Protein AF-A0A814J7E7-F1 (afdb_monomer_lite)

Foldseek 3Di:
DPPVVLLVVQLCVQPPDLELVVQQVLQVVLVCLLCVVPVDPCQLVVLVVLVLVVLVFPDWDWDQDPVQDIDIDTPRPDFDDSQNLCLQLDFQSHPCCPPPPRPDNRSCSNSNCVVPDQKDWDDTDQWIKIQHQPDDDDDDPSYPDNDQVRVCVVPVHHRGGNSSNRIGGDHPQNDQDQLQQAAEACVLVFPQHDCVQLVDPRSRYDDCCVLVVDPPVVDDSVVVVVVSVLSNHDRDKDKDWAQDKDFLVRCVVVPQDNVLQQPPDPVVPWHFGIKHRAIDIPPLVVLFWRQVNLLSVVQRCLPPPDLCSQQPFMWTATDDCVDCSHVVTDTDHLSGSLLVCLQPGQRFHFPVSTGGRLAQEAEPDPVVCLQQVVPGTYGPHHHPPPDVSVCVSSVHDDDQALVNLQSRQVSLLVPPVCLVVCPVSLQVSLVVCLVCVVVDDPVSLVVLLVSLQAGWAAFPVGDTDRLLQEAEELDDDPPLVLCRVVGRHGDYDPVSSPRPSNVVVNVSNNHHYDYQLLWDKDADFKDQLVVLLLLCLVCLLVVLLVCVVVPHDPVLNVCSCVLSVDRQQEIEDQWTFIDHVNRTRDTAQWDQNPVSLHIYGYPPCPPPRNLVCVLVSVCVSSVHPPCSVVSSCSSPDDPVVSVVVCVVVVGDDDDPVSSVVSVVVPPPDDDDDDDDYDDDDDDDDDDDDDDDDDDDDDDDDDDDDDDDDDDDDDDDDDDDDDDDDDDDDDDDDDDDDDDDDDDDDDDDDDDDDDDDDDDDDQDKDKDFCVLLDPPVPFDKDALPVQDDDDPPPDDDQQQLQLVSVQSVVCVVCVVVVVFKDKDQPCNPHDPPQLAGIWIGGPNDIAGEHEAGDQDPPCSMGIHGPNNVVCCVVCAQRYWYWYYHNNRRIITIDGRSVVSCVVSVNVVVVVVVVPDDDD

Radius of gyration: 50.09 Å; chains: 1; bounding box: 136×104×145 Å

Structure (mmCIF, N/CA/C/O backbone):
data_AF-A0A814J7E7-F1
#
_entry.id   AF-A0A814J7E7-F1
#
loop_
_atom_site.group_PDB
_atom_site.id
_atom_site.type_symbol
_atom_site.label_atom_id
_atom_site.label_alt_id
_atom_site.label_comp_id
_atom_site.label_asym_id
_atom_site.label_entity_id
_atom_site.label_seq_id
_atom_site.pdbx_PDB_ins_code
_atom_site.Cartn_x
_atom_site.Cartn_y
_atom_site.Cartn_z
_atom_site.occupancy
_atom_site.B_iso_or_equiv
_atom_site.auth_seq_id
_atom_site.auth_comp_id
_atom_site.auth_asym_id
_atom_site.auth_atom_id
_atom_site.pdbx_PDB_model_num
ATOM 1 N N . MET A 1 1 ? 26.555 27.287 -28.488 1.00 59.34 1 MET A N 1
ATOM 2 C CA . MET A 1 1 ? 25.086 27.144 -28.365 1.00 59.34 1 MET A CA 1
ATOM 3 C C . MET A 1 1 ? 24.804 25.763 -27.747 1.00 59.34 1 MET A C 1
ATOM 5 O O . MET A 1 1 ? 25.784 25.072 -27.482 1.00 59.34 1 MET A O 1
ATOM 9 N N . SER A 1 2 ? 23.570 25.335 -27.430 1.00 79.25 2 SER A N 1
ATOM 10 C CA . SER A 1 2 ? 23.348 23.881 -27.238 1.00 79.25 2 SER A CA 1
ATOM 11 C C . SER A 1 2 ? 23.313 23.183 -28.603 1.00 79.25 2 SER A C 1
ATOM 13 O O . SER A 1 2 ? 22.990 23.833 -29.600 1.00 79.25 2 SER A O 1
ATOM 15 N N . LEU A 1 3 ? 23.638 21.885 -28.679 1.00 80.38 3 LEU A N 1
ATOM 16 C CA . LEU A 1 3 ? 23.632 21.175 -29.965 1.00 80.38 3 LEU A CA 1
ATOM 17 C C . LEU A 1 3 ? 22.221 21.151 -30.574 1.00 80.38 3 LEU A C 1
ATOM 19 O O . LEU A 1 3 ? 22.072 21.402 -31.765 1.00 80.38 3 LEU A O 1
ATOM 23 N N . GLN A 1 4 ? 21.187 20.969 -29.743 1.00 84.50 4 GLN A N 1
ATOM 24 C CA . GLN A 1 4 ? 19.780 21.112 -30.135 1.00 84.50 4 GLN A CA 1
ATOM 25 C C . GLN A 1 4 ? 19.482 22.475 -30.774 1.00 84.50 4 GLN A C 1
ATOM 27 O O . GLN A 1 4 ? 19.013 22.527 -31.907 1.00 84.50 4 GLN A O 1
ATOM 32 N N . GLN A 1 5 ? 19.750 23.573 -30.058 1.00 84.75 5 GLN A N 1
ATOM 33 C CA . GLN A 1 5 ? 19.495 24.933 -30.550 1.00 84.75 5 GLN A CA 1
ATOM 34 C C . GLN A 1 5 ? 20.226 25.183 -31.875 1.00 84.75 5 GLN A C 1
ATOM 36 O O . GLN A 1 5 ? 19.686 25.821 -32.772 1.00 84.75 5 GLN A O 1
ATOM 41 N N . TYR A 1 6 ? 21.436 24.634 -32.008 1.00 88.00 6 TYR A N 1
ATOM 42 C CA . TYR A 1 6 ? 22.234 24.752 -33.217 1.00 88.00 6 TYR A CA 1
ATOM 43 C C . TYR A 1 6 ? 21.682 23.924 -34.390 1.00 88.00 6 TYR A C 1
ATOM 45 O O . TYR A 1 6 ? 21.715 24.373 -35.531 1.00 88.00 6 TYR A O 1
ATOM 53 N N . ILE A 1 7 ? 21.124 22.739 -34.124 1.00 89.50 7 ILE A N 1
ATOM 54 C CA . ILE A 1 7 ? 20.407 21.926 -35.119 1.00 89.50 7 ILE A CA 1
ATOM 55 C C . ILE A 1 7 ? 19.126 22.634 -35.574 1.00 89.50 7 ILE A C 1
ATOM 57 O O . ILE A 1 7 ? 18.846 22.668 -36.768 1.00 89.50 7 ILE A O 1
ATOM 61 N N . GLU A 1 8 ? 18.377 23.238 -34.650 1.00 89.12 8 GLU A N 1
ATOM 62 C CA . GLU A 1 8 ? 17.177 24.026 -34.957 1.00 89.12 8 GLU A CA 1
ATOM 63 C C . GLU A 1 8 ? 17.516 25.276 -35.793 1.00 89.12 8 GLU A C 1
ATOM 65 O O . GLU A 1 8 ? 16.845 25.548 -36.791 1.00 89.12 8 GLU A O 1
ATOM 70 N N . GLU A 1 9 ? 18.594 25.996 -35.454 1.00 88.88 9 GLU A N 1
ATOM 71 C CA . GLU A 1 9 ? 19.100 27.125 -36.245 1.00 88.88 9 GLU A CA 1
ATOM 72 C C . GLU A 1 9 ? 19.554 26.678 -37.643 1.00 88.88 9 GLU A C 1
ATOM 74 O O . GLU A 1 9 ? 19.137 27.262 -38.643 1.00 88.88 9 GLU A O 1
ATOM 79 N N . LEU A 1 10 ? 20.367 25.621 -37.734 1.00 89.00 10 LEU A N 1
ATOM 80 C CA . LEU A 1 10 ? 20.888 25.104 -39.001 1.00 89.00 10 LEU A CA 1
ATOM 81 C C . LEU A 1 10 ? 19.769 24.550 -39.894 1.00 89.00 10 LEU A C 1
ATOM 83 O O . LEU A 1 10 ? 19.808 24.742 -41.107 1.00 89.00 10 LEU A O 1
ATOM 87 N N . SER A 1 11 ? 18.748 23.923 -39.305 1.00 88.75 11 SER A N 1
ATOM 88 C CA . SER A 1 11 ? 17.531 23.518 -40.011 1.00 88.75 11 SER A CA 1
ATOM 89 C C . SER A 1 11 ? 16.783 24.736 -40.550 1.00 88.75 11 SER A C 1
ATOM 91 O O . SER A 1 11 ? 16.445 24.764 -41.731 1.00 88.75 11 SER A O 1
ATOM 93 N N . SER A 1 12 ? 16.600 25.791 -39.747 1.00 86.75 12 SER A N 1
ATOM 94 C CA . SER A 1 12 ? 15.974 27.035 -40.214 1.00 86.75 12 SER A CA 1
ATOM 95 C C . SER A 1 12 ? 16.770 27.703 -41.342 1.00 86.75 12 SER A C 1
ATOM 97 O O . SER A 1 12 ? 16.171 28.179 -42.300 1.00 86.75 12 SER A O 1
ATOM 99 N N . GLN A 1 13 ? 18.105 27.718 -41.269 1.00 85.88 13 GLN A N 1
ATOM 100 C CA . GLN A 1 13 ? 18.968 28.281 -42.318 1.00 85.88 13 GLN A CA 1
ATOM 101 C C . GLN A 1 13 ? 18.915 27.450 -43.608 1.00 85.88 13 GLN A C 1
ATOM 103 O O . GLN A 1 13 ? 18.757 28.000 -44.695 1.00 85.88 13 GLN A O 1
ATOM 108 N N . ASN A 1 14 ? 18.981 26.121 -43.495 1.00 85.81 14 ASN A N 1
ATOM 109 C CA . ASN A 1 14 ? 18.901 25.203 -44.635 1.00 85.81 14 ASN A CA 1
ATOM 110 C C . ASN A 1 14 ? 17.472 25.044 -45.186 1.00 85.81 14 ASN A C 1
ATOM 112 O O . ASN A 1 14 ? 17.281 24.307 -46.154 1.00 85.81 14 ASN A O 1
ATOM 116 N N . THR A 1 15 ? 16.478 25.714 -44.588 1.00 82.81 15 THR A N 1
ATOM 117 C CA . THR A 1 15 ? 15.082 25.720 -45.052 1.00 82.81 15 THR A CA 1
ATOM 118 C C . THR A 1 15 ? 14.574 27.086 -45.538 1.00 82.81 15 THR A C 1
ATOM 120 O O . THR A 1 15 ? 13.468 27.171 -46.084 1.00 82.81 15 THR A O 1
ATOM 123 N N . ASP A 1 16 ? 15.376 28.151 -45.415 1.00 86.00 16 ASP A N 1
ATOM 124 C CA . ASP A 1 16 ? 15.006 29.520 -45.803 1.00 86.00 16 ASP A CA 1
ATOM 125 C C . ASP A 1 16 ? 15.132 29.760 -47.321 1.00 86.00 16 ASP A C 1
ATOM 127 O O . ASP A 1 16 ? 16.028 30.441 -47.826 1.00 86.00 16 ASP A O 1
ATOM 131 N N . TYR A 1 17 ? 14.220 29.153 -48.083 1.00 88.00 17 TYR A N 1
ATOM 132 C CA . TYR A 1 17 ? 14.092 29.386 -49.520 1.00 88.00 17 TYR A CA 1
ATOM 133 C C . TYR A 1 17 ? 13.045 30.453 -49.815 1.00 88.00 17 TYR A C 1
ATOM 135 O O . TYR A 1 17 ? 11.906 30.389 -49.345 1.00 88.00 17 TYR A O 1
ATOM 143 N N . LYS A 1 18 ? 13.389 31.381 -50.711 1.00 86.44 18 LYS A N 1
ATOM 144 C CA . LYS A 1 18 ? 12.484 32.441 -51.169 1.00 86.44 18 LYS A CA 1
ATOM 145 C C . LYS A 1 18 ? 11.376 31.923 -52.089 1.00 86.44 18 LYS A C 1
ATOM 147 O O . LYS A 1 18 ? 10.305 32.523 -52.150 1.00 86.44 18 LYS A O 1
ATOM 152 N N . PHE A 1 19 ? 11.629 30.827 -52.805 1.00 87.88 19 PHE A N 1
ATOM 153 C CA . PHE A 1 19 ? 10.669 30.211 -53.721 1.00 87.88 19 PHE A CA 1
ATOM 154 C C . PHE A 1 19 ? 10.721 28.669 -53.646 1.00 87.88 19 PHE A C 1
ATOM 156 O O . PHE A 1 19 ? 11.824 28.127 -53.512 1.00 87.88 19 PHE A O 1
ATOM 163 N N . PRO A 1 20 ? 9.583 27.953 -53.786 1.00 87.44 20 PRO A N 1
ATOM 164 C CA . PRO A 1 20 ? 9.529 26.484 -53.757 1.00 87.44 20 PRO A CA 1
ATOM 165 C C . PRO A 1 20 ? 10.494 25.814 -54.743 1.00 87.44 20 PRO A C 1
ATOM 167 O O . PRO A 1 20 ? 11.136 24.812 -54.430 1.00 87.44 20 PRO A O 1
ATOM 170 N N . GLU A 1 21 ? 10.653 26.403 -55.929 1.00 88.25 21 GLU A N 1
ATOM 171 C CA . GLU A 1 21 ? 11.485 25.876 -57.010 1.00 88.25 21 GLU A CA 1
ATOM 172 C C . GLU A 1 21 ? 12.975 25.866 -56.632 1.00 88.25 21 GLU A C 1
ATOM 174 O O . GLU A 1 21 ? 13.730 25.038 -57.137 1.00 88.25 21 GLU A O 1
ATOM 179 N N . GLN A 1 22 ? 13.416 26.746 -55.723 1.00 90.31 22 GLN A N 1
ATOM 180 C CA . GLN A 1 22 ? 14.796 26.754 -55.225 1.00 90.31 22 GLN A CA 1
ATOM 181 C C . GLN A 1 22 ? 15.073 25.540 -54.334 1.00 90.31 22 GLN A C 1
ATOM 183 O O . GLN A 1 22 ? 16.097 24.882 -54.519 1.00 90.31 22 GLN A O 1
ATOM 188 N N . ALA A 1 23 ? 14.143 25.219 -53.426 1.00 88.56 23 ALA A N 1
ATOM 189 C CA . ALA A 1 23 ? 14.228 24.031 -52.582 1.00 88.56 23 ALA A CA 1
ATOM 190 C C . ALA A 1 23 ? 14.277 22.770 -53.456 1.00 88.56 23 ALA A C 1
ATOM 192 O O . ALA A 1 23 ? 15.216 21.982 -53.353 1.00 88.56 23 ALA A O 1
ATOM 193 N N . ILE A 1 24 ? 13.340 22.638 -54.401 1.00 88.06 24 ILE A N 1
ATOM 194 C CA . ILE A 1 24 ? 13.284 21.491 -55.315 1.00 88.06 24 ILE A CA 1
ATOM 195 C C . ILE A 1 24 ? 14.568 21.371 -56.142 1.00 88.06 24 ILE A C 1
ATOM 197 O O . ILE A 1 24 ? 15.151 20.293 -56.208 1.00 88.06 24 ILE A O 1
ATOM 201 N N . ASN A 1 25 ? 15.056 22.457 -56.748 1.00 88.81 25 ASN A N 1
ATOM 202 C CA . ASN A 1 25 ? 16.279 22.401 -57.552 1.00 88.81 25 ASN A CA 1
ATOM 203 C C . ASN A 1 25 ? 17.498 21.975 -56.717 1.00 88.81 25 ASN A C 1
ATOM 205 O O . ASN A 1 25 ? 18.359 21.253 -57.224 1.00 88.81 25 ASN A O 1
ATOM 209 N N . GLN A 1 26 ? 17.570 22.359 -55.438 1.00 88.50 26 GLN A N 1
ATOM 210 C CA . GLN A 1 26 ? 18.621 21.888 -54.536 1.00 88.50 26 GLN A CA 1
ATOM 211 C C . GLN A 1 26 ? 18.420 20.419 -54.122 1.00 88.50 26 GLN A C 1
ATOM 213 O O . GLN A 1 26 ? 19.405 19.686 -54.038 1.00 88.50 26 GLN A O 1
ATOM 218 N N . ALA A 1 27 ? 17.176 19.966 -53.935 1.00 88.31 27 ALA A N 1
ATOM 219 C CA . ALA A 1 27 ? 16.843 18.566 -53.658 1.00 88.31 27 ALA A CA 1
ATOM 220 C C . ALA A 1 27 ? 17.235 17.635 -54.819 1.00 88.31 27 ALA A C 1
ATOM 222 O O . ALA A 1 27 ? 17.927 16.642 -54.601 1.00 88.31 27 ALA A O 1
ATOM 223 N N . GLU A 1 28 ? 16.866 17.986 -56.056 1.00 86.00 28 GLU A N 1
ATOM 224 C CA . GLU A 1 28 ? 17.259 17.255 -57.272 1.00 86.00 28 GLU A CA 1
ATOM 225 C C . GLU A 1 28 ? 18.785 17.238 -57.432 1.00 86.00 28 GLU A C 1
ATOM 227 O O . GLU A 1 28 ? 19.372 16.193 -57.713 1.00 86.00 28 GLU A O 1
ATOM 232 N N . SER A 1 29 ? 19.444 18.379 -57.188 1.00 84.81 29 SER A N 1
ATOM 233 C CA . SER A 1 29 ? 20.907 18.480 -57.248 1.00 84.81 29 SER A CA 1
ATOM 234 C C . SER A 1 29 ? 21.581 17.555 -56.231 1.00 84.81 29 SER A C 1
ATOM 236 O O . SER A 1 29 ? 22.556 16.894 -56.567 1.00 84.81 29 SER A O 1
ATOM 238 N N . LEU A 1 30 ? 21.066 17.469 -55.000 1.00 83.94 30 LEU A N 1
ATOM 239 C CA . LEU A 1 30 ? 21.577 16.561 -53.966 1.00 83.94 30 LEU A CA 1
ATOM 240 C C . LEU A 1 30 ? 21.299 15.088 -54.284 1.00 83.94 30 LEU A C 1
ATOM 242 O O . LEU A 1 30 ? 22.146 14.237 -54.003 1.00 83.94 30 LEU A O 1
ATOM 246 N N . LYS A 1 31 ? 20.143 14.791 -54.886 1.00 82.00 31 LYS A N 1
ATOM 247 C CA . LYS A 1 31 ? 19.758 13.445 -55.321 1.00 82.00 31 LYS A CA 1
ATOM 248 C C . LYS A 1 31 ? 20.688 12.937 -56.426 1.00 82.00 31 LYS A C 1
ATOM 250 O O . LYS A 1 31 ? 21.308 11.897 -56.233 1.00 82.00 31 LYS A O 1
ATOM 255 N N . SER A 1 32 ? 20.871 13.715 -57.499 1.00 79.56 32 SER A N 1
ATOM 256 C CA . SER A 1 32 ? 21.846 13.437 -58.572 1.00 79.56 32 SER A CA 1
ATOM 257 C C . SER A 1 32 ? 23.275 13.347 -58.028 1.00 79.56 32 SER A C 1
ATOM 259 O O . SER A 1 32 ? 23.991 12.396 -58.316 1.00 79.56 32 SER A O 1
ATOM 261 N N . LEU A 1 33 ? 23.692 14.257 -57.141 1.00 75.38 33 LEU A N 1
ATOM 262 C CA . LEU A 1 33 ? 25.030 14.201 -56.543 1.00 75.38 33 LEU A CA 1
ATOM 263 C C . LEU A 1 33 ? 25.262 12.925 -55.710 1.00 75.38 33 LEU A C 1
ATOM 265 O O . LEU A 1 33 ? 26.388 12.433 -55.659 1.00 75.38 33 LEU A O 1
ATOM 269 N N . SER A 1 34 ? 24.218 12.389 -55.072 1.00 72.19 34 SER A N 1
ATOM 270 C CA . SER A 1 34 ? 24.300 11.153 -54.281 1.00 72.19 34 SER A CA 1
ATOM 271 C C . SER A 1 34 ? 24.237 9.888 -55.149 1.00 72.19 34 SER A C 1
ATOM 273 O O . SER A 1 34 ? 24.906 8.915 -54.813 1.00 72.19 34 SER A O 1
ATOM 275 N N . SER A 1 35 ? 23.497 9.893 -56.269 1.00 67.75 35 SER A N 1
ATOM 276 C CA . SER A 1 35 ? 23.450 8.764 -57.215 1.00 67.75 35 SER A CA 1
ATOM 277 C C . SER A 1 35 ? 24.672 8.693 -58.133 1.00 67.75 35 SER A C 1
ATOM 279 O O . SER A 1 35 ? 25.214 7.615 -58.364 1.00 67.75 35 SER A O 1
ATOM 281 N N . ASP A 1 36 ? 25.130 9.836 -58.644 1.00 60.81 36 ASP A N 1
ATOM 282 C CA . ASP A 1 36 ? 26.028 9.883 -59.804 1.00 60.81 36 ASP A CA 1
ATOM 283 C C . ASP A 1 36 ? 27.514 9.849 -59.404 1.00 60.81 36 ASP A C 1
ATOM 285 O O . ASP A 1 36 ? 28.372 9.490 -60.209 1.00 60.81 36 ASP A O 1
ATOM 289 N N . LEU A 1 37 ? 27.838 10.188 -58.147 1.00 60.97 37 LEU A N 1
ATOM 290 C CA . LEU A 1 37 ? 29.196 10.065 -57.596 1.00 60.97 37 LEU A CA 1
ATOM 291 C C . LEU A 1 37 ? 29.545 8.651 -57.107 1.00 60.97 37 LEU A C 1
ATOM 293 O O . LEU A 1 37 ? 30.726 8.354 -56.922 1.00 60.97 37 LEU A O 1
ATOM 297 N N . TYR A 1 38 ? 28.543 7.801 -56.868 1.00 58.97 38 TYR A N 1
ATOM 298 C CA . TYR A 1 38 ? 28.691 6.541 -56.138 1.00 58.97 38 TYR A CA 1
ATOM 299 C C . TYR A 1 38 ? 27.982 5.388 -56.862 1.00 58.97 38 TYR A C 1
ATOM 301 O O . TYR A 1 38 ? 27.060 4.765 -56.345 1.00 58.97 38 TYR A O 1
ATOM 309 N N . THR A 1 39 ? 28.458 5.077 -58.071 1.00 56.44 39 THR A N 1
ATOM 310 C CA . THR A 1 39 ? 28.002 3.923 -58.872 1.00 56.44 39 THR A CA 1
ATOM 311 C C . THR A 1 39 ? 28.363 2.560 -58.266 1.00 56.44 39 THR A C 1
ATOM 313 O O . THR A 1 39 ? 27.818 1.540 -58.682 1.00 56.44 39 THR A O 1
ATOM 316 N N . ASP A 1 40 ? 29.272 2.528 -57.289 1.00 64.12 40 ASP A N 1
ATOM 317 C CA . ASP A 1 40 ? 29.660 1.337 -56.533 1.00 64.12 40 ASP A CA 1
ATOM 318 C C . ASP A 1 40 ? 28.801 1.200 -55.265 1.00 64.12 40 ASP A C 1
ATOM 320 O O . ASP A 1 40 ? 28.839 2.042 -54.362 1.00 64.12 40 ASP A O 1
ATOM 324 N N . ASN A 1 41 ? 28.054 0.094 -55.191 1.00 65.38 41 ASN A N 1
ATOM 325 C CA . ASN A 1 41 ? 27.113 -0.213 -54.117 1.00 65.38 41 ASN A CA 1
ATOM 326 C C . ASN A 1 41 ? 27.739 -0.286 -52.716 1.00 65.38 41 ASN A C 1
ATOM 328 O O . ASN A 1 41 ? 27.004 -0.113 -51.748 1.00 65.38 41 ASN A O 1
ATOM 332 N N . ILE A 1 42 ? 29.047 -0.535 -52.591 1.00 73.81 42 ILE A N 1
ATOM 333 C CA . ILE A 1 42 ? 29.731 -0.729 -51.299 1.00 73.81 42 ILE A CA 1
ATOM 334 C C . ILE A 1 42 ? 30.448 0.559 -50.854 1.00 73.81 42 ILE A C 1
ATOM 336 O O .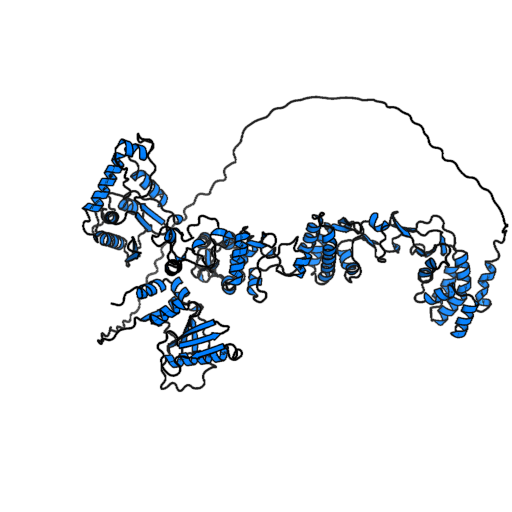 ILE A 1 42 ? 30.796 0.713 -49.681 1.00 73.81 42 ILE A O 1
ATOM 340 N N . ARG A 1 43 ? 30.633 1.543 -51.749 1.00 75.56 43 ARG A N 1
ATOM 341 C CA . ARG A 1 43 ? 31.514 2.697 -51.497 1.00 75.56 43 ARG A CA 1
ATOM 342 C C . ARG A 1 43 ? 31.151 3.505 -50.247 1.00 75.56 43 ARG A C 1
ATOM 344 O O . ARG A 1 43 ? 32.054 3.972 -49.557 1.00 75.56 43 ARG A O 1
ATOM 351 N N . PHE A 1 44 ? 29.864 3.627 -49.922 1.00 79.31 44 PHE A N 1
ATOM 352 C CA . PHE A 1 44 ? 29.399 4.354 -48.736 1.00 79.31 44 PHE A CA 1
ATOM 353 C C . PHE A 1 44 ? 29.913 3.753 -47.410 1.00 79.31 44 PHE A C 1
ATOM 355 O O . PHE A 1 44 ? 30.173 4.503 -46.471 1.00 79.31 44 PHE A O 1
ATOM 362 N N . ILE A 1 45 ? 30.135 2.433 -47.342 1.00 82.56 45 ILE A N 1
ATOM 363 C CA . ILE A 1 45 ? 30.685 1.760 -46.153 1.00 82.56 45 ILE A CA 1
ATOM 364 C C . ILE A 1 45 ? 32.123 2.221 -45.900 1.00 82.56 45 ILE A C 1
ATOM 366 O O . ILE A 1 45 ? 32.471 2.564 -44.771 1.00 82.56 45 ILE A O 1
ATOM 370 N N . TYR A 1 46 ? 32.945 2.310 -46.950 1.00 82.25 46 TYR A N 1
ATOM 371 C CA . TYR A 1 46 ? 34.317 2.809 -46.833 1.00 82.25 46 TYR A CA 1
ATOM 372 C C . TYR A 1 46 ? 34.366 4.267 -46.357 1.00 82.25 46 TYR A C 1
ATOM 374 O O . TYR A 1 46 ? 35.187 4.592 -45.504 1.00 82.25 46 TYR A O 1
ATOM 382 N N . GLU A 1 47 ? 33.469 5.133 -46.844 1.00 82.56 47 GLU A N 1
ATOM 383 C CA . GLU A 1 47 ? 33.385 6.530 -46.385 1.00 82.56 47 GLU A CA 1
ATOM 384 C C . GLU A 1 47 ? 32.966 6.623 -44.899 1.00 82.56 47 GLU A C 1
ATOM 386 O O . GLU A 1 47 ? 33.436 7.504 -44.179 1.00 82.56 47 GLU A O 1
ATOM 391 N N . LEU A 1 48 ? 32.118 5.711 -44.402 1.00 86.50 48 LEU A N 1
ATOM 392 C CA . LEU A 1 48 ? 31.727 5.658 -42.985 1.00 86.50 48 LEU A CA 1
ATOM 393 C C . LEU A 1 48 ? 32.843 5.108 -42.080 1.00 86.50 48 LEU A C 1
ATOM 395 O O . LEU A 1 48 ? 33.106 5.696 -41.032 1.00 86.50 48 LEU A O 1
ATOM 399 N N . ILE A 1 49 ? 33.558 4.061 -42.505 1.00 84.75 49 ILE A N 1
ATOM 400 C CA . ILE A 1 49 ? 34.753 3.552 -41.804 1.00 84.75 49 ILE A CA 1
ATOM 401 C C . ILE A 1 49 ? 35.836 4.639 -41.735 1.00 84.75 49 ILE A C 1
ATOM 403 O O . ILE A 1 49 ? 36.426 4.861 -40.681 1.00 84.75 49 ILE A O 1
ATOM 407 N N . GLN A 1 50 ? 36.048 5.374 -42.828 1.00 81.62 50 GLN A N 1
ATOM 408 C CA . GLN A 1 50 ? 36.981 6.499 -42.883 1.00 81.62 50 GLN A CA 1
ATOM 409 C C . GLN A 1 50 ? 36.589 7.623 -41.910 1.00 81.62 50 GLN A C 1
ATOM 411 O O . GLN A 1 50 ? 37.444 8.149 -41.205 1.00 81.62 50 GLN A O 1
ATOM 416 N N . ASN A 1 51 ? 35.297 7.953 -41.791 1.00 83.94 51 ASN A N 1
ATOM 417 C CA . ASN A 1 51 ? 34.834 8.918 -40.787 1.00 83.94 51 ASN A CA 1
ATOM 418 C C . ASN A 1 51 ? 35.079 8.442 -39.340 1.00 83.94 51 ASN A C 1
ATOM 420 O O . ASN A 1 51 ? 35.360 9.274 -38.475 1.00 83.94 51 ASN A O 1
ATOM 424 N N . ALA A 1 52 ? 35.012 7.134 -39.071 1.00 85.00 52 ALA A N 1
ATOM 425 C CA . ALA A 1 52 ? 35.343 6.570 -37.762 1.00 85.00 52 ALA A CA 1
ATOM 426 C C . ALA A 1 52 ? 36.859 6.615 -37.464 1.00 85.00 52 ALA A C 1
ATOM 428 O O . ALA A 1 52 ? 37.248 6.962 -36.346 1.00 85.00 52 ALA A O 1
ATOM 429 N N . ASP A 1 53 ? 37.709 6.343 -38.459 1.00 83.94 53 ASP A N 1
ATOM 430 C CA . ASP A 1 53 ? 39.174 6.480 -38.370 1.00 83.94 53 ASP A CA 1
ATOM 431 C C . ASP A 1 53 ? 39.601 7.944 -38.137 1.00 83.94 53 ASP A C 1
ATOM 433 O O . ASP A 1 53 ? 40.357 8.250 -37.214 1.00 83.94 53 ASP A O 1
ATOM 437 N N . ASP A 1 54 ? 38.995 8.894 -38.859 1.00 78.25 54 ASP A N 1
ATOM 438 C CA . ASP A 1 54 ? 39.155 10.338 -38.625 1.00 78.25 54 ASP A CA 1
ATOM 439 C C . ASP A 1 54 ? 38.718 10.786 -37.211 1.00 78.25 54 ASP A C 1
ATOM 441 O O . ASP A 1 54 ? 39.230 11.781 -36.683 1.00 78.25 54 ASP A O 1
ATOM 445 N N . ALA A 1 55 ? 37.787 10.055 -36.584 1.00 81.25 55 ALA A N 1
ATOM 446 C CA . ALA A 1 55 ? 37.363 10.229 -35.190 1.00 81.25 55 ALA A CA 1
ATOM 447 C C . ALA A 1 55 ? 38.245 9.465 -34.174 1.00 81.25 55 ALA A C 1
ATOM 449 O O . ALA A 1 55 ? 37.953 9.474 -32.970 1.00 81.25 55 ALA A O 1
ATOM 450 N N . GLN A 1 56 ? 39.332 8.840 -34.643 1.00 85.56 56 GLN A N 1
ATOM 451 C CA . GLN A 1 56 ? 40.280 8.021 -33.882 1.00 85.56 56 GLN A CA 1
ATOM 452 C C . GLN A 1 56 ? 39.621 6.829 -33.172 1.00 85.56 56 GLN A C 1
ATOM 454 O O . GLN A 1 56 ? 39.955 6.515 -32.024 1.00 85.56 56 GLN A O 1
ATOM 459 N N . ALA A 1 57 ? 38.663 6.182 -33.840 1.00 85.31 57 ALA A N 1
ATOM 460 C CA . ALA A 1 57 ? 38.142 4.891 -33.409 1.00 85.31 57 ALA A CA 1
ATOM 461 C C . ALA A 1 57 ? 39.224 3.802 -33.502 1.00 85.31 57 ALA A C 1
ATOM 463 O O . ALA A 1 57 ? 40.093 3.826 -34.371 1.00 85.31 57 ALA A O 1
ATOM 464 N N . LYS A 1 58 ? 39.158 2.830 -32.597 1.00 86.62 58 LYS A N 1
ATOM 465 C CA . LYS A 1 58 ? 39.918 1.576 -32.647 1.00 86.62 58 LYS A CA 1
ATOM 466 C C . LYS A 1 58 ? 39.074 0.421 -33.168 1.00 86.62 58 LYS A C 1
ATOM 468 O O . LYS A 1 58 ? 39.620 -0.511 -33.746 1.00 86.62 58 LYS A O 1
ATOM 473 N N . ASN A 1 59 ? 37.769 0.475 -32.919 1.00 82.81 59 ASN A N 1
ATOM 474 C CA . ASN A 1 59 ? 36.806 -0.555 -33.264 1.00 82.81 59 ASN A CA 1
ATOM 475 C C . ASN A 1 59 ? 35.657 0.085 -34.045 1.00 82.81 59 ASN A C 1
ATOM 477 O O . ASN A 1 59 ? 35.135 1.128 -33.646 1.00 82.81 59 ASN A O 1
ATOM 481 N N . VAL A 1 60 ? 35.250 -0.567 -35.132 1.00 83.75 60 VAL A N 1
ATOM 482 C CA . VAL A 1 60 ? 34.045 -0.244 -35.901 1.00 83.75 60 VAL A CA 1
ATOM 483 C C . VAL A 1 60 ? 33.251 -1.536 -36.040 1.00 83.75 60 VAL A C 1
ATOM 485 O O . VAL A 1 60 ? 33.805 -2.550 -36.461 1.00 83.75 60 VAL A O 1
ATOM 488 N N . ILE A 1 61 ? 31.977 -1.509 -35.662 1.00 84.31 61 ILE A N 1
ATOM 489 C CA . ILE A 1 61 ? 31.062 -2.650 -35.728 1.00 84.31 61 ILE A CA 1
ATOM 490 C C . ILE A 1 61 ? 29.972 -2.307 -36.737 1.00 84.31 61 ILE A C 1
ATOM 492 O O . ILE A 1 61 ? 29.402 -1.215 -36.687 1.00 84.31 61 ILE A O 1
ATOM 496 N N . LEU A 1 62 ? 29.693 -3.241 -37.645 1.00 81.44 62 LEU A N 1
ATOM 497 C CA . LEU A 1 62 ? 28.613 -3.153 -38.619 1.00 81.44 62 LEU A CA 1
ATOM 498 C C . LEU A 1 62 ? 27.613 -4.271 -38.324 1.00 81.44 62 LEU A C 1
ATOM 500 O O . LEU A 1 62 ? 27.995 -5.438 -38.285 1.00 81.44 62 LEU A O 1
ATOM 504 N N . THR A 1 63 ? 26.348 -3.907 -38.145 1.00 74.38 63 THR A N 1
ATOM 505 C CA . THR A 1 63 ? 25.248 -4.838 -37.878 1.00 74.38 63 THR A CA 1
ATOM 506 C C . THR A 1 63 ? 24.164 -4.624 -38.924 1.00 74.38 63 THR A C 1
ATOM 508 O O . THR A 1 63 ? 23.669 -3.508 -39.078 1.00 74.38 63 THR A O 1
ATOM 511 N N . ILE A 1 64 ? 23.792 -5.686 -39.635 1.00 73.94 64 ILE A N 1
ATOM 512 C CA . ILE A 1 64 ? 22.651 -5.696 -40.558 1.00 73.94 64 ILE A CA 1
ATOM 513 C C . ILE A 1 64 ? 21.467 -6.319 -39.815 1.00 73.94 64 ILE A C 1
ATOM 515 O O . ILE A 1 64 ? 21.629 -7.356 -39.174 1.00 73.94 64 ILE A O 1
ATOM 519 N N . LEU A 1 65 ? 20.297 -5.683 -39.880 1.00 60.22 65 LEU A N 1
ATOM 520 C CA . LEU A 1 65 ? 19.045 -6.187 -39.315 1.00 60.22 65 LEU A CA 1
ATOM 521 C C . LEU A 1 65 ? 18.008 -6.342 -40.435 1.00 60.22 65 LEU A C 1
ATOM 523 O O . LEU A 1 65 ? 17.686 -5.361 -41.111 1.00 60.22 65 LEU A O 1
ATOM 527 N N . GLU A 1 66 ? 17.505 -7.569 -40.606 1.00 47.19 66 GLU A N 1
ATOM 528 C CA . GLU A 1 66 ? 16.407 -7.943 -41.523 1.00 47.19 66 GLU A CA 1
ATOM 529 C C . GLU A 1 66 ? 16.546 -7.416 -42.966 1.00 47.19 66 GLU A C 1
ATOM 531 O O . GLU A 1 66 ? 15.548 -7.075 -43.599 1.00 47.19 66 GLU A O 1
ATOM 536 N N . ASP A 1 67 ? 17.779 -7.269 -43.463 1.00 57.34 67 ASP A N 1
ATOM 537 C CA . ASP A 1 67 ? 18.125 -6.644 -44.754 1.00 57.34 67 ASP A CA 1
ATOM 538 C C . ASP A 1 67 ? 17.552 -5.222 -44.986 1.00 57.34 67 ASP A C 1
ATOM 540 O O . ASP A 1 67 ? 17.650 -4.671 -46.083 1.00 57.34 67 ASP A O 1
ATOM 544 N N . GLN A 1 68 ? 17.004 -4.590 -43.941 1.00 59.47 68 GLN A N 1
ATOM 545 C CA . GLN A 1 68 ? 16.334 -3.285 -43.985 1.00 59.47 68 GLN A CA 1
ATOM 546 C C . GLN A 1 68 ? 17.133 -2.182 -43.285 1.00 59.47 68 GLN A C 1
ATOM 548 O O . GLN A 1 68 ? 17.093 -1.028 -43.713 1.00 59.47 68 GLN A O 1
ATOM 553 N N . TYR A 1 69 ? 17.885 -2.518 -42.232 1.00 76.00 69 TYR A N 1
ATOM 554 C CA . TYR A 1 69 ? 18.671 -1.550 -41.467 1.00 76.00 69 TYR A CA 1
ATOM 555 C C . TYR A 1 69 ? 20.145 -1.942 -41.404 1.00 76.00 69 TYR A C 1
ATOM 557 O O . TYR A 1 69 ? 20.493 -3.082 -41.104 1.00 76.00 69 TYR A O 1
ATOM 565 N N . LEU A 1 70 ? 21.020 -0.955 -41.611 1.00 82.38 70 LEU A N 1
ATOM 566 C CA . LEU A 1 70 ? 22.451 -1.057 -41.345 1.00 82.38 70 LEU A CA 1
ATOM 567 C C . LEU A 1 70 ? 22.809 -0.126 -40.186 1.00 82.38 70 LEU A C 1
ATOM 569 O O . LEU A 1 70 ? 22.749 1.097 -40.315 1.00 82.38 70 LEU A O 1
ATOM 573 N N . ILE A 1 71 ? 23.220 -0.710 -39.065 1.00 85.31 71 ILE A N 1
ATOM 574 C CA . ILE A 1 71 ? 23.739 0.010 -37.905 1.00 85.31 71 ILE A CA 1
ATOM 575 C C . ILE A 1 71 ? 25.265 -0.021 -37.973 1.00 85.31 71 ILE A C 1
ATOM 577 O O . ILE A 1 71 ? 25.866 -1.083 -38.132 1.00 85.31 71 ILE A O 1
ATOM 581 N N . ILE A 1 72 ? 25.900 1.141 -37.822 1.00 85.62 72 ILE A N 1
ATOM 582 C CA . ILE A 1 72 ? 27.358 1.259 -37.717 1.00 85.62 72 ILE A CA 1
ATOM 583 C C . ILE A 1 72 ? 27.688 1.976 -36.413 1.00 85.62 72 ILE A C 1
ATOM 585 O O . ILE A 1 72 ? 27.227 3.094 -36.182 1.00 85.62 72 ILE A O 1
ATOM 589 N N . THR A 1 73 ? 28.488 1.341 -35.558 1.00 86.50 73 THR A N 1
ATOM 590 C CA . THR A 1 73 ? 28.957 1.921 -34.291 1.00 86.50 73 THR A CA 1
ATOM 591 C C . THR A 1 73 ? 30.481 1.935 -34.239 1.00 86.50 73 THR A C 1
ATOM 593 O O . THR A 1 73 ? 31.141 1.101 -34.858 1.00 86.50 73 THR A O 1
ATOM 596 N N . HIS A 1 74 ? 31.063 2.905 -33.530 1.00 86.19 74 HIS A N 1
ATOM 597 C CA . HIS A 1 74 ? 32.512 3.006 -33.357 1.00 86.19 74 HIS A CA 1
ATOM 598 C C . HIS A 1 74 ? 32.880 3.659 -32.018 1.00 86.19 74 HIS A C 1
ATOM 600 O O . HIS A 1 74 ? 32.125 4.469 -31.483 1.00 86.19 74 HIS A O 1
ATOM 606 N N . ASP A 1 75 ? 34.060 3.343 -31.480 1.00 82.88 75 ASP A N 1
ATOM 607 C CA . ASP A 1 75 ? 34.559 3.845 -30.184 1.00 82.88 75 ASP A CA 1
ATOM 608 C C . ASP A 1 75 ? 35.403 5.135 -30.304 1.00 82.88 75 ASP A C 1
ATOM 610 O O . ASP A 1 75 ? 36.305 5.405 -29.502 1.00 82.88 75 ASP A O 1
ATOM 614 N N . GLY A 1 76 ? 35.098 5.952 -31.319 1.00 83.06 76 GLY A N 1
ATOM 615 C CA . GLY A 1 76 ? 35.783 7.217 -31.591 1.00 83.06 76 GLY A CA 1
ATOM 616 C C . GLY A 1 76 ? 35.644 8.206 -30.433 1.00 83.06 76 GLY A C 1
ATOM 617 O O . GLY A 1 76 ? 34.567 8.394 -29.871 1.00 83.06 76 GLY A O 1
ATOM 618 N N . ARG A 1 77 ? 36.744 8.868 -30.061 1.00 71.38 77 ARG A N 1
ATOM 619 C CA . ARG A 1 77 ? 36.771 9.760 -28.883 1.00 71.38 77 ARG A CA 1
ATOM 620 C C . ARG A 1 77 ? 36.172 11.139 -29.141 1.00 71.38 77 ARG A C 1
ATOM 622 O O . ARG A 1 77 ? 35.875 11.859 -28.185 1.00 71.38 77 ARG A O 1
ATOM 629 N N . LYS A 1 78 ? 36.044 11.538 -30.410 1.00 75.81 78 LYS A N 1
ATOM 630 C CA . LYS A 1 78 ? 35.473 12.831 -30.789 1.00 75.81 78 LYS A CA 1
ATOM 631 C C . LYS A 1 78 ? 33.941 12.750 -30.786 1.00 75.81 78 LYS A C 1
ATOM 633 O O . LYS A 1 78 ? 33.365 11.911 -31.465 1.00 75.81 78 LYS A O 1
ATOM 638 N N . ARG A 1 79 ? 33.296 13.654 -30.045 1.00 79.50 79 ARG A N 1
ATOM 639 C CA . ARG A 1 79 ? 31.845 13.907 -30.109 1.00 79.50 79 ARG A CA 1
ATOM 640 C C . ARG A 1 79 ? 31.544 14.843 -31.279 1.00 79.50 79 ARG A C 1
ATOM 642 O O . ARG A 1 79 ? 32.388 15.685 -31.583 1.00 79.50 79 ARG A O 1
ATOM 649 N N . PHE A 1 80 ? 30.350 14.750 -31.863 1.00 83.56 80 PHE A N 1
ATOM 650 C CA . PHE A 1 80 ? 29.888 15.762 -32.817 1.00 83.56 80 PHE A CA 1
ATOM 651 C C . PHE A 1 80 ? 29.857 17.150 -32.163 1.00 83.56 80 PHE A C 1
ATOM 653 O O . PHE A 1 80 ? 29.365 17.311 -31.046 1.00 83.56 80 PHE A O 1
ATOM 660 N N . ASP A 1 81 ? 30.384 18.143 -32.876 1.00 82.38 81 ASP A N 1
ATOM 661 C CA . ASP A 1 81 ? 30.317 19.560 -32.517 1.00 82.38 81 ASP A CA 1
ATOM 662 C C . ASP A 1 81 ? 29.579 20.385 -33.597 1.00 82.38 81 ASP A C 1
ATOM 664 O O . ASP A 1 81 ? 29.184 19.870 -34.648 1.00 82.38 81 ASP A O 1
ATOM 668 N N . GLU A 1 82 ? 29.388 21.686 -33.347 1.00 84.38 82 GLU A N 1
ATOM 669 C CA . GLU A 1 82 ? 28.742 22.620 -34.287 1.00 84.38 82 GLU A CA 1
ATOM 670 C C . GLU A 1 82 ? 29.410 22.599 -35.686 1.00 84.38 82 GLU A C 1
ATOM 672 O O . GLU A 1 82 ? 28.734 22.737 -36.706 1.00 84.38 82 GLU A O 1
ATOM 677 N N . LYS A 1 83 ? 30.730 22.368 -35.771 1.00 80.81 83 LYS A N 1
ATOM 678 C CA . LYS A 1 83 ? 31.472 22.321 -37.044 1.00 80.81 83 LYS A CA 1
ATOM 679 C C . LYS A 1 83 ? 31.289 20.988 -37.755 1.00 80.81 83 LYS A C 1
ATOM 681 O O . LYS A 1 83 ? 31.217 20.973 -38.981 1.00 80.81 83 LYS A O 1
ATOM 686 N N . ASP A 1 84 ? 31.215 19.881 -37.022 1.00 81.94 84 ASP A N 1
ATOM 687 C CA . ASP A 1 84 ? 30.901 18.580 -37.615 1.00 81.94 84 ASP A CA 1
ATOM 688 C C . ASP A 1 84 ? 29.490 18.584 -38.203 1.00 81.94 84 ASP A C 1
ATOM 690 O O . ASP A 1 84 ? 29.314 18.115 -39.323 1.00 81.94 84 ASP A O 1
ATOM 694 N N . LEU A 1 85 ? 28.512 19.202 -37.529 1.00 84.88 85 LEU A N 1
ATOM 695 C CA . LEU A 1 85 ? 27.172 19.409 -38.088 1.00 84.88 85 LEU A CA 1
ATOM 696 C C . LEU A 1 85 ? 27.182 20.294 -39.344 1.00 84.88 85 LEU A C 1
ATOM 698 O O . LEU A 1 85 ? 26.552 19.927 -40.336 1.00 84.88 85 LEU A O 1
ATOM 702 N N . GLN A 1 86 ? 27.936 21.402 -39.359 1.00 82.25 86 GLN A N 1
ATOM 703 C CA . GLN A 1 86 ? 28.135 22.212 -40.575 1.00 82.25 86 GLN A CA 1
ATOM 704 C C . GLN A 1 86 ? 28.793 21.418 -41.712 1.00 82.25 86 GLN A C 1
ATOM 706 O O . GLN A 1 86 ? 28.428 21.584 -42.875 1.00 82.25 86 GLN A O 1
ATOM 711 N N . GLY A 1 87 ? 29.775 20.572 -41.397 1.00 79.31 87 GLY A N 1
ATOM 712 C CA . GLY A 1 87 ? 30.466 19.729 -42.371 1.00 79.31 87 GLY A CA 1
ATOM 713 C C . GLY A 1 87 ? 29.579 18.606 -42.909 1.00 79.31 87 GLY A C 1
ATOM 714 O O . GLY A 1 87 ? 29.635 18.305 -44.099 1.00 79.31 87 GLY A O 1
ATOM 715 N N . LEU A 1 88 ? 28.742 18.023 -42.048 1.00 83.81 88 LEU A N 1
ATOM 716 C CA . LEU A 1 88 ? 27.793 16.963 -42.374 1.00 83.81 88 LEU A CA 1
ATOM 717 C C . LEU A 1 88 ? 26.611 17.492 -43.191 1.00 83.81 88 LEU A C 1
ATOM 719 O O . LEU A 1 88 ? 26.187 16.832 -44.134 1.00 83.81 88 LEU A O 1
ATOM 723 N N . CYS A 1 89 ? 26.076 18.664 -42.845 1.00 85.75 89 CYS A N 1
ATOM 724 C CA . CYS A 1 89 ? 24.898 19.257 -43.486 1.00 85.75 89 CYS A CA 1
ATOM 725 C C . CYS A 1 89 ? 25.258 20.224 -44.625 1.00 85.75 89 CYS A C 1
ATOM 727 O O . CYS A 1 89 ? 24.400 20.572 -45.424 1.00 85.75 89 CYS A O 1
ATOM 729 N N . GLY A 1 90 ? 26.515 20.643 -44.754 1.00 77.25 90 GLY A N 1
ATOM 730 C CA . GLY A 1 90 ? 26.970 21.493 -45.852 1.00 77.25 90 GLY A CA 1
ATOM 731 C C . GLY A 1 90 ? 27.186 20.743 -47.172 1.00 77.25 90 GLY A C 1
ATOM 732 O O . GLY A 1 90 ? 27.286 19.518 -47.225 1.00 77.25 90 GLY A O 1
ATOM 733 N N . ILE A 1 91 ? 27.336 21.512 -48.253 1.00 67.62 91 ILE A N 1
ATOM 734 C CA . ILE A 1 91 ? 27.813 21.035 -49.559 1.00 67.62 91 ILE A CA 1
ATOM 735 C C . ILE A 1 91 ? 29.193 21.659 -49.797 1.00 67.62 91 ILE A C 1
ATOM 737 O O . ILE A 1 91 ? 29.346 22.875 -49.709 1.00 67.62 91 ILE A O 1
ATOM 741 N N . ASN A 1 92 ? 30.217 20.844 -50.077 1.00 60.94 92 ASN A N 1
ATOM 742 C CA . ASN A 1 92 ? 31.603 21.298 -50.302 1.00 60.94 92 ASN A CA 1
ATOM 743 C C . ASN A 1 92 ? 32.238 22.096 -49.130 1.00 60.94 92 ASN A C 1
ATOM 745 O O . ASN A 1 92 ? 33.225 22.822 -49.305 1.00 60.94 92 ASN A O 1
ATOM 749 N N . ASN A 1 93 ? 31.703 21.941 -47.913 1.00 53.56 93 ASN A N 1
ATOM 750 C CA . ASN A 1 93 ? 32.127 22.674 -46.715 1.00 53.56 93 ASN A CA 1
ATOM 751 C C . ASN A 1 93 ? 32.884 21.794 -45.699 1.00 53.56 93 ASN A C 1
ATOM 753 O O . ASN A 1 93 ? 32.785 21.982 -44.491 1.00 53.56 93 ASN A O 1
ATOM 757 N N . GLY A 1 94 ? 33.637 20.804 -46.194 1.00 54.69 94 GLY A N 1
ATOM 758 C CA . GLY A 1 94 ? 34.363 19.849 -45.354 1.00 54.69 94 GLY A CA 1
ATOM 759 C C . GLY A 1 94 ? 35.347 20.522 -44.387 1.00 54.69 94 GLY A C 1
ATOM 760 O O . GLY A 1 94 ? 36.261 21.238 -44.806 1.00 54.69 94 GLY A O 1
ATOM 761 N N . THR A 1 95 ? 35.204 20.221 -43.094 1.00 50.50 95 THR A N 1
ATOM 762 C CA . THR A 1 95 ? 36.014 20.753 -41.979 1.00 50.50 95 THR A CA 1
ATOM 763 C C . THR A 1 95 ? 37.513 20.429 -42.076 1.00 50.50 95 THR A C 1
ATOM 765 O O . THR A 1 95 ? 38.331 21.077 -41.425 1.00 50.50 95 THR A O 1
ATOM 768 N N . LYS A 1 96 ? 37.890 19.471 -42.932 1.00 53.53 96 LYS A N 1
ATOM 769 C CA . LYS A 1 96 ? 39.251 18.936 -43.112 1.00 53.53 96 LYS A CA 1
ATOM 770 C C . LYS A 1 96 ? 40.154 19.748 -44.064 1.00 53.53 96 LYS A C 1
ATOM 772 O O . LYS A 1 96 ? 41.307 19.386 -44.245 1.00 53.53 96 LYS A O 1
ATOM 777 N N . LYS A 1 97 ? 39.705 20.878 -44.640 1.00 49.94 97 LYS A N 1
ATOM 778 C CA . LYS A 1 97 ? 40.482 21.696 -45.619 1.00 49.94 97 LYS A CA 1
ATOM 779 C C . LYS A 1 97 ? 41.854 22.231 -45.144 1.00 49.94 97 LYS A C 1
ATOM 781 O O . LYS A 1 97 ? 42.562 22.824 -45.953 1.00 49.94 97 LYS A O 1
ATOM 786 N N . LYS A 1 98 ? 42.220 22.081 -43.865 1.00 46.81 98 LYS A N 1
ATOM 787 C CA . LYS A 1 98 ? 43.493 22.555 -43.281 1.00 46.81 98 LYS A CA 1
ATOM 788 C C . LYS A 1 98 ? 44.401 21.445 -42.730 1.00 46.81 98 LYS A C 1
ATOM 790 O O . LYS A 1 98 ? 45.496 21.766 -42.285 1.00 46.81 98 LYS A O 1
ATOM 795 N N . ASP A 1 99 ? 43.960 20.188 -42.744 1.00 53.81 99 ASP A N 1
ATOM 796 C CA . ASP A 1 99 ? 44.666 19.051 -42.138 1.00 53.81 99 ASP A CA 1
ATOM 797 C C . ASP A 1 99 ? 45.180 18.142 -43.269 1.00 53.81 99 ASP A C 1
ATOM 799 O O . ASP A 1 99 ? 44.391 17.463 -43.923 1.00 53.81 99 ASP A O 1
ATOM 803 N N . LEU A 1 100 ? 46.486 18.180 -43.558 1.00 46.22 100 LEU A N 1
ATOM 804 C CA . LEU A 1 100 ? 47.073 17.492 -44.725 1.00 46.22 100 LEU A CA 1
ATOM 805 C C . LEU A 1 100 ? 47.047 15.960 -44.608 1.00 46.22 100 LEU A C 1
ATOM 807 O O . LEU A 1 100 ? 47.002 15.279 -45.630 1.00 46.22 100 LEU A O 1
ATOM 811 N N . ASP A 1 101 ? 47.024 15.439 -43.381 1.00 49.78 101 ASP A N 1
ATOM 812 C CA . ASP A 1 101 ? 47.025 14.000 -43.098 1.00 49.78 101 ASP A CA 1
ATOM 813 C C . ASP A 1 101 ? 45.613 13.378 -43.128 1.00 49.78 101 ASP A C 1
ATOM 815 O O . ASP A 1 101 ? 45.473 12.162 -43.008 1.00 49.78 101 ASP A O 1
ATOM 819 N N . LYS A 1 102 ? 44.552 14.186 -43.300 1.00 49.56 102 LYS A N 1
ATOM 820 C CA . LYS A 1 102 ? 43.158 13.710 -43.318 1.00 49.56 102 LYS A CA 1
ATOM 821 C C . LYS A 1 102 ? 42.585 13.667 -44.724 1.00 49.56 102 LYS A C 1
ATOM 823 O O . LYS A 1 102 ? 42.501 14.667 -45.438 1.00 49.56 102 LYS A O 1
ATOM 828 N N . THR A 1 103 ? 42.107 12.494 -45.109 1.00 44.12 103 THR A N 1
ATOM 829 C CA . THR A 1 103 ? 41.470 12.271 -46.407 1.00 44.12 103 THR A CA 1
ATOM 830 C C . THR A 1 103 ? 39.972 12.628 -46.336 1.00 44.12 103 THR A C 1
ATOM 832 O O . THR A 1 103 ? 39.320 12.450 -45.313 1.00 44.12 103 THR A O 1
ATOM 835 N N . GLY A 1 104 ? 39.412 13.217 -47.407 1.00 50.12 104 GLY A N 1
ATOM 836 C CA . GLY A 1 104 ? 37.995 13.654 -47.441 1.00 50.12 104 GLY A CA 1
ATOM 837 C C . GLY A 1 104 ? 37.731 15.164 -47.605 1.00 50.12 104 GLY A C 1
ATOM 838 O O . GLY A 1 104 ? 36.681 15.662 -47.200 1.00 50.12 104 GLY A O 1
ATOM 839 N N . TYR A 1 105 ? 38.642 15.911 -48.240 1.00 44.81 105 TYR A N 1
ATOM 840 C CA . TYR A 1 105 ? 38.590 17.378 -48.416 1.00 44.81 105 TYR A CA 1
ATOM 841 C C . TYR A 1 105 ? 37.330 17.971 -49.093 1.00 44.81 105 TYR A C 1
ATOM 843 O O . TYR A 1 105 ? 37.138 19.189 -49.058 1.00 44.81 105 TYR A O 1
ATOM 851 N N . LYS A 1 106 ? 36.477 17.146 -49.720 1.00 52.88 106 LYS A N 1
ATOM 852 C CA . LYS A 1 106 ? 35.281 17.583 -50.467 1.00 52.88 106 LYS A CA 1
ATOM 853 C C . LYS A 1 106 ? 34.001 17.680 -49.628 1.00 52.88 106 LYS A C 1
ATOM 855 O O . LYS A 1 106 ? 33.058 18.309 -50.083 1.00 52.88 106 LYS A O 1
ATOM 860 N N . GLY A 1 107 ? 33.921 17.062 -48.445 1.00 57.38 107 GLY A N 1
ATOM 861 C CA . GLY A 1 107 ? 32.674 17.046 -47.654 1.00 57.38 107 GLY A CA 1
ATOM 862 C C . GLY A 1 107 ? 31.490 16.336 -48.337 1.00 57.38 107 GLY A C 1
ATOM 863 O O . GLY A 1 107 ? 30.346 16.700 -48.100 1.00 57.38 107 GLY A O 1
ATOM 864 N N . LEU A 1 108 ? 31.764 15.363 -49.217 1.00 65.06 108 LEU A N 1
ATOM 865 C CA . LEU A 1 108 ? 30.746 14.604 -49.964 1.00 65.06 108 LEU A CA 1
ATOM 866 C C . LEU A 1 108 ? 30.642 13.128 -49.540 1.00 65.06 108 LEU A C 1
ATOM 868 O O . LEU A 1 108 ? 29.636 12.499 -49.837 1.00 65.06 108 LEU A O 1
ATOM 872 N N . GLY A 1 109 ? 31.623 12.594 -48.799 1.00 72.06 109 GLY A N 1
ATOM 873 C CA . GLY A 1 109 ? 31.697 11.170 -48.438 1.00 72.06 109 GLY A CA 1
ATOM 874 C C . GLY A 1 109 ? 30.462 10.642 -47.710 1.00 72.06 109 GLY A C 1
ATOM 875 O O . GLY A 1 109 ? 29.860 9.659 -48.128 1.00 72.06 109 GLY A O 1
ATOM 876 N N . PHE A 1 110 ? 30.004 11.358 -46.678 1.00 80.81 110 PHE A N 1
ATOM 877 C CA . PHE A 1 110 ? 28.788 10.992 -45.942 1.00 80.81 110 PHE A CA 1
ATOM 878 C C . PHE A 1 110 ? 27.517 11.015 -46.815 1.00 80.81 110 PHE A C 1
ATOM 880 O O . PHE A 1 110 ? 26.562 10.298 -46.537 1.00 80.81 110 PHE A O 1
ATOM 887 N N . LYS A 1 111 ? 27.492 11.802 -47.902 1.00 80.81 111 LYS A N 1
ATOM 888 C CA . LYS A 1 111 ? 26.320 11.902 -48.789 1.00 80.81 111 LYS A CA 1
ATOM 889 C C . LYS A 1 111 ? 26.084 10.632 -49.613 1.00 80.81 111 LYS A C 1
ATOM 891 O O . LYS A 1 111 ? 24.964 10.424 -50.063 1.00 80.81 111 LYS A O 1
ATOM 896 N N . ALA A 1 112 ? 27.081 9.747 -49.722 1.00 79.88 112 ALA A N 1
ATOM 897 C CA . ALA A 1 112 ? 26.933 8.427 -50.338 1.00 79.88 112 ALA A CA 1
ATOM 898 C C . ALA A 1 112 ? 25.828 7.572 -49.683 1.00 79.88 112 ALA A C 1
ATOM 900 O O . ALA A 1 112 ? 25.192 6.766 -50.360 1.00 79.88 112 ALA A O 1
ATOM 901 N N . VAL A 1 113 ? 25.561 7.766 -48.383 1.00 84.50 113 VAL A N 1
ATOM 902 C CA . VAL A 1 113 ? 24.535 7.012 -47.639 1.00 84.50 113 VAL A CA 1
ATOM 903 C C . VAL A 1 113 ? 23.130 7.244 -48.211 1.00 84.50 113 VAL A C 1
ATOM 905 O O . VAL A 1 113 ? 22.321 6.320 -48.243 1.00 84.50 113 VAL A O 1
ATOM 908 N N . PHE A 1 114 ? 22.848 8.432 -48.754 1.00 85.75 114 PHE A N 1
ATOM 909 C CA . PHE A 1 114 ? 21.532 8.772 -49.315 1.00 85.75 114 PHE A CA 1
ATOM 910 C C . PHE A 1 114 ? 21.245 8.131 -50.680 1.00 85.75 114 PHE A C 1
ATOM 912 O O . PHE A 1 114 ? 20.129 8.228 -51.177 1.00 85.75 114 PHE A O 1
ATOM 919 N N . GLY A 1 115 ? 22.226 7.449 -51.282 1.00 80.19 115 GLY A N 1
ATOM 920 C CA . GLY A 1 115 ? 21.986 6.531 -52.399 1.00 80.19 115 GLY A CA 1
ATOM 921 C C . GLY A 1 115 ? 21.485 5.146 -51.961 1.00 80.19 115 GLY A C 1
ATOM 922 O O . GLY A 1 115 ? 21.223 4.305 -52.823 1.00 80.19 115 GLY A O 1
ATOM 923 N N . LYS A 1 116 ? 21.411 4.882 -50.644 1.00 81.31 116 LYS A N 1
ATOM 924 C CA . LYS A 1 116 ? 21.059 3.581 -50.043 1.00 81.31 116 LYS A CA 1
ATOM 925 C C . LYS A 1 116 ? 20.015 3.650 -48.928 1.00 81.31 116 LYS A C 1
ATOM 927 O O . LYS A 1 116 ? 19.349 2.648 -48.706 1.00 81.31 116 LYS A O 1
ATOM 932 N N . SER A 1 117 ? 19.859 4.788 -48.253 1.00 86.38 117 SER A N 1
ATOM 933 C CA . SER A 1 117 ? 18.806 4.993 -47.256 1.00 86.38 117 SER A CA 1
ATOM 934 C C . SER A 1 117 ? 18.112 6.338 -47.426 1.00 86.38 117 SER A C 1
ATOM 936 O O . SER A 1 117 ? 18.771 7.367 -47.572 1.00 86.38 117 SER A O 1
ATOM 938 N N . ASP A 1 118 ? 16.786 6.313 -47.312 1.00 87.50 118 ASP A N 1
ATOM 939 C CA . ASP A 1 118 ? 15.895 7.475 -47.265 1.00 87.50 118 ASP A CA 1
ATOM 940 C C . ASP A 1 118 ? 15.768 8.094 -45.855 1.00 87.50 118 ASP A C 1
ATOM 942 O O . ASP A 1 118 ? 15.188 9.169 -45.695 1.00 87.50 118 ASP A O 1
ATOM 946 N N . CYS A 1 119 ? 16.321 7.440 -44.825 1.00 89.19 119 CYS A N 1
ATOM 947 C CA . CYS A 1 119 ? 16.387 7.963 -43.460 1.00 89.19 119 CYS A CA 1
ATOM 948 C C . CYS A 1 119 ? 17.693 7.550 -42.762 1.00 89.19 119 CYS A C 1
ATOM 950 O O . CYS A 1 119 ? 18.066 6.377 -42.732 1.00 89.19 119 CYS A O 1
ATOM 952 N N . VAL A 1 120 ? 18.407 8.518 -42.187 1.00 90.31 120 VAL A N 1
ATOM 953 C CA . VAL A 1 120 ? 19.675 8.298 -41.479 1.00 90.31 120 VAL A CA 1
ATOM 954 C C . VAL A 1 120 ? 19.590 8.923 -40.095 1.00 90.31 120 VAL A C 1
ATOM 956 O O . VAL A 1 120 ? 19.484 10.142 -39.967 1.00 90.31 120 VAL A O 1
ATOM 959 N N . ILE A 1 121 ? 19.647 8.083 -39.062 1.00 90.00 121 ILE A N 1
ATOM 960 C CA . ILE A 1 121 ? 19.648 8.484 -37.651 1.00 90.00 121 ILE A CA 1
ATOM 961 C C . ILE A 1 121 ? 21.092 8.479 -37.148 1.00 90.00 121 ILE A C 1
ATOM 963 O O . ILE A 1 121 ? 21.830 7.522 -37.369 1.00 90.00 121 ILE A O 1
ATOM 967 N N . ILE A 1 122 ? 21.494 9.547 -36.462 1.00 90.12 122 ILE A N 1
ATOM 968 C CA . ILE A 1 122 ? 22.833 9.716 -35.899 1.00 90.12 122 ILE A CA 1
ATOM 969 C C . ILE A 1 122 ? 22.707 9.888 -34.388 1.00 90.12 122 ILE A C 1
ATOM 971 O O . ILE A 1 122 ? 21.965 10.744 -33.904 1.00 90.12 122 ILE A O 1
ATOM 975 N N . TYR A 1 123 ? 23.468 9.078 -33.657 1.00 86.56 123 TYR A N 1
ATOM 976 C CA . TYR A 1 123 ? 23.616 9.149 -32.209 1.00 86.56 123 TYR A CA 1
ATOM 977 C C . TYR A 1 123 ? 25.024 9.626 -31.850 1.00 86.56 123 TYR A C 1
ATOM 979 O O . TYR A 1 123 ? 26.014 9.074 -32.326 1.00 86.56 123 TYR A O 1
ATOM 987 N N . SER A 1 124 ? 25.126 10.628 -30.978 1.00 84.00 124 SER A N 1
ATOM 988 C CA . SER A 1 124 ? 26.403 11.090 -30.433 1.00 84.00 124 SER A CA 1
ATOM 989 C C . SER A 1 124 ? 26.208 11.585 -29.004 1.00 84.00 124 SER A C 1
ATOM 991 O O . SER A 1 124 ? 25.540 12.584 -28.771 1.00 84.00 124 SER A O 1
ATOM 993 N N . ASN A 1 125 ? 26.853 10.922 -28.038 1.00 77.50 125 ASN A N 1
ATOM 994 C CA . ASN A 1 125 ? 26.946 11.381 -26.646 1.00 77.50 125 ASN A CA 1
ATOM 995 C C . ASN A 1 125 ? 25.588 11.687 -25.964 1.00 77.50 125 ASN A C 1
ATOM 997 O O . ASN A 1 125 ? 25.435 12.708 -25.298 1.00 77.50 125 ASN A O 1
ATOM 1001 N N . GLY A 1 126 ? 24.603 10.798 -26.107 1.00 72.44 126 GLY A N 1
ATOM 1002 C CA . GLY A 1 126 ? 23.276 10.968 -25.499 1.00 72.44 126 GLY A CA 1
ATOM 1003 C C . GLY A 1 126 ? 22.290 11.794 -26.334 1.00 72.44 126 GLY A C 1
ATOM 1004 O O . GLY A 1 126 ? 21.106 11.810 -26.009 1.00 72.44 126 GLY A O 1
ATOM 1005 N N . GLU A 1 127 ? 22.747 12.435 -27.410 1.00 80.00 127 GLU A N 1
ATOM 1006 C CA . GLU A 1 127 ? 21.930 13.259 -28.304 1.00 80.00 127 GLU A CA 1
ATOM 1007 C C . GLU A 1 127 ? 21.663 12.524 -29.629 1.00 80.00 127 GLU A C 1
ATOM 1009 O O . GLU A 1 127 ? 22.522 11.787 -30.127 1.00 80.00 127 GLU A O 1
ATOM 1014 N N . TYR A 1 128 ? 20.474 12.740 -30.202 1.00 86.62 128 TYR A N 1
ATOM 1015 C CA . TYR A 1 128 ? 20.056 12.164 -31.480 1.00 86.62 128 TYR A CA 1
ATOM 1016 C C . TYR A 1 128 ? 19.615 13.253 -32.459 1.00 86.62 128 TYR A C 1
ATOM 1018 O O . TYR A 1 128 ? 18.922 14.211 -32.109 1.00 86.62 128 TYR A O 1
ATOM 1026 N N . PHE A 1 129 ? 19.948 13.061 -33.728 1.00 90.81 129 PHE A N 1
ATOM 1027 C CA . PHE A 1 129 ? 19.360 13.813 -34.830 1.00 90.81 129 PHE A CA 1
ATOM 1028 C C . PHE A 1 129 ? 19.264 12.925 -36.068 1.00 90.81 129 PHE A C 1
ATOM 1030 O O . PHE A 1 129 ? 19.957 11.912 -36.167 1.00 90.81 129 PHE A O 1
ATOM 1037 N N . ARG A 1 130 ? 18.390 13.282 -37.009 1.00 92.31 130 ARG A N 1
ATOM 1038 C CA . ARG A 1 130 ? 18.190 12.499 -38.232 1.00 92.31 130 ARG A CA 1
ATOM 1039 C C . ARG A 1 130 ? 18.108 13.354 -39.485 1.00 92.31 130 ARG A C 1
ATOM 1041 O O . ARG A 1 130 ? 17.862 14.556 -39.417 1.00 92.31 130 ARG A O 1
ATOM 1048 N N . LEU A 1 131 ? 18.316 12.702 -40.620 1.00 91.56 131 LEU A N 1
ATOM 1049 C CA . LEU A 1 131 ? 18.142 13.226 -41.970 1.00 91.56 131 LEU A CA 1
ATOM 1050 C C . LEU A 1 131 ? 17.151 12.280 -42.654 1.00 91.56 131 LEU A C 1
ATOM 1052 O O . LEU A 1 131 ? 17.464 11.109 -42.839 1.00 91.56 131 LEU A O 1
ATOM 1056 N N . ASP A 1 132 ? 15.940 12.762 -42.922 1.00 90.88 132 ASP A N 1
ATOM 1057 C CA . ASP A 1 132 ? 14.746 11.929 -43.125 1.00 90.88 132 ASP A CA 1
ATOM 1058 C C . ASP A 1 132 ? 13.899 12.498 -44.271 1.00 90.88 132 ASP A C 1
ATOM 1060 O O . ASP A 1 132 ? 13.397 13.623 -44.181 1.00 90.88 132 ASP A O 1
ATOM 1064 N N . SER A 1 133 ? 13.761 11.735 -45.358 1.00 88.44 133 SER A N 1
ATOM 1065 C CA . SER A 1 133 ? 13.025 12.147 -46.561 1.00 88.44 133 SER A CA 1
ATOM 1066 C C . SER A 1 133 ? 11.514 12.268 -46.347 1.00 88.44 133 SER A C 1
ATOM 1068 O O . SER A 1 133 ? 10.848 13.014 -47.066 1.00 88.44 133 SER A O 1
ATOM 1070 N N . SER A 1 134 ? 10.972 11.571 -45.342 1.00 86.31 134 SER A N 1
ATOM 1071 C CA . SER A 1 134 ? 9.544 11.560 -45.010 1.00 86.31 134 SER A CA 1
ATOM 1072 C C . SER A 1 134 ? 9.119 12.749 -44.140 1.00 86.31 134 SER A C 1
ATOM 1074 O O . SER A 1 134 ? 7.923 12.996 -43.943 1.00 86.31 134 SER A O 1
ATOM 1076 N N . TYR A 1 135 ? 10.088 13.509 -43.617 1.00 84.81 135 TYR A N 1
ATOM 1077 C CA . TYR A 1 135 ? 9.841 14.582 -42.666 1.00 84.81 135 TYR A CA 1
ATOM 1078 C C . TYR A 1 135 ? 9.085 15.760 -43.301 1.00 84.81 135 TYR A C 1
ATOM 1080 O O . TYR A 1 135 ? 9.596 16.493 -44.151 1.00 84.81 135 TYR A O 1
ATOM 1088 N N . LYS A 1 136 ? 7.851 15.982 -42.836 1.00 81.06 136 LYS A N 1
ATOM 1089 C CA . LYS A 1 136 ? 6.975 17.057 -43.322 1.00 81.06 136 LYS A CA 1
ATOM 1090 C C . LYS A 1 136 ? 7.404 18.419 -42.778 1.00 81.06 136 LYS A C 1
ATOM 1092 O O . LYS A 1 136 ? 7.056 18.805 -41.662 1.00 81.06 136 LYS A O 1
ATOM 1097 N N . ILE A 1 137 ? 8.130 19.163 -43.604 1.00 79.75 137 ILE A N 1
ATOM 1098 C CA . ILE A 1 137 ? 8.565 20.534 -43.324 1.00 79.75 137 ILE A CA 1
ATOM 1099 C C . ILE A 1 137 ? 7.373 21.494 -43.442 1.00 79.75 137 ILE A C 1
ATOM 1101 O O . ILE A 1 137 ? 6.462 21.300 -44.247 1.00 79.75 137 ILE A O 1
ATOM 1105 N N . LYS A 1 138 ? 7.353 22.540 -42.609 1.00 82.56 138 LYS A N 1
ATOM 1106 C CA . LYS A 1 138 ? 6.285 23.550 -42.630 1.00 82.56 138 LYS A CA 1
ATOM 1107 C C . LYS A 1 138 ? 6.350 24.349 -43.931 1.00 82.56 138 LYS A C 1
ATOM 1109 O O . LYS A 1 138 ? 7.391 24.911 -44.255 1.00 82.56 138 LYS A O 1
ATOM 1114 N N . TRP A 1 139 ? 5.220 24.452 -44.630 1.00 84.88 139 TRP A N 1
ATOM 1115 C CA . TRP A 1 139 ? 5.094 25.298 -45.817 1.00 84.88 139 TRP A CA 1
ATOM 1116 C C . TRP A 1 139 ? 5.420 26.760 -45.479 1.00 84.88 139 TRP A C 1
ATOM 1118 O O . TRP A 1 139 ? 4.872 27.304 -44.512 1.00 84.88 139 TRP A O 1
ATOM 1128 N N . ASN A 1 140 ? 6.305 27.398 -46.251 1.00 84.50 140 ASN A N 1
ATOM 1129 C CA . ASN A 1 140 ? 6.662 28.793 -46.013 1.00 84.50 140 ASN A CA 1
ATOM 1130 C C . ASN A 1 140 ? 5.478 29.697 -46.399 1.00 84.50 140 ASN A C 1
ATOM 1132 O O . ASN A 1 140 ? 5.014 29.690 -47.537 1.00 84.50 140 ASN A O 1
ATOM 1136 N N . LYS A 1 141 ? 4.996 30.493 -45.439 1.00 84.00 141 LYS A N 1
ATOM 1137 C CA . LYS A 1 141 ? 3.855 31.408 -45.614 1.00 84.00 141 LYS A CA 1
ATOM 1138 C C . LYS A 1 141 ? 4.148 32.588 -46.543 1.00 84.00 141 LYS A C 1
ATOM 1140 O O . LYS A 1 141 ? 3.212 33.266 -46.950 1.00 84.00 141 LYS A O 1
ATOM 1145 N N . GLU A 1 142 ? 5.419 32.853 -46.841 1.00 83.94 142 GLU A N 1
ATOM 1146 C CA . GLU A 1 142 ? 5.838 33.897 -47.782 1.00 83.94 142 GLU A CA 1
ATOM 1147 C C . GLU A 1 142 ? 5.821 33.422 -49.245 1.00 83.94 142 GLU A C 1
ATOM 1149 O O . GLU A 1 142 ? 5.915 34.236 -50.168 1.00 83.94 142 GLU A O 1
ATOM 1154 N N . TRP A 1 143 ? 5.666 32.115 -49.486 1.00 87.50 143 TRP A N 1
ATOM 1155 C CA . TRP A 1 143 ? 5.428 31.594 -50.828 1.00 87.50 143 TRP A CA 1
ATOM 1156 C C . TRP A 1 143 ? 4.014 31.949 -51.303 1.00 87.50 143 TRP A C 1
ATOM 1158 O O . TRP A 1 143 ? 3.075 32.083 -50.523 1.00 87.50 143 TRP A O 1
ATOM 1168 N N . LYS A 1 144 ? 3.857 32.119 -52.621 1.00 80.50 144 LYS A N 1
ATOM 1169 C CA . LYS A 1 144 ? 2.622 32.651 -53.229 1.00 80.50 144 LYS A CA 1
ATOM 1170 C C . LYS A 1 144 ? 1.401 31.735 -53.078 1.00 80.50 144 LYS A C 1
ATOM 1172 O O . LYS A 1 144 ? 0.276 32.202 -53.228 1.00 80.50 144 LYS A O 1
ATOM 1177 N N . THR A 1 145 ? 1.625 30.451 -52.827 1.00 81.12 145 THR A N 1
ATOM 1178 C CA . THR A 1 145 ? 0.607 29.405 -52.696 1.00 81.12 145 THR A CA 1
ATOM 1179 C C . THR A 1 145 ? 0.377 29.060 -51.227 1.00 81.12 145 THR A C 1
ATOM 1181 O O . THR A 1 145 ? 1.310 29.026 -50.428 1.00 81.12 145 THR A O 1
ATOM 1184 N N . ALA A 1 146 ? -0.874 28.783 -50.853 1.00 80.50 146 ALA A N 1
ATOM 1185 C CA . ALA A 1 146 ? -1.253 28.628 -49.445 1.00 80.50 146 ALA A CA 1
ATOM 1186 C C . ALA A 1 146 ? -0.760 27.322 -48.786 1.00 80.50 146 ALA A C 1
ATOM 1188 O O . ALA A 1 146 ? -0.660 27.264 -47.560 1.00 80.50 146 ALA A O 1
ATOM 1189 N N . ASN A 1 147 ? -0.488 26.274 -49.571 1.00 85.88 147 ASN A N 1
ATOM 1190 C CA . ASN A 1 147 ? 0.034 24.988 -49.104 1.00 85.88 147 ASN A CA 1
ATOM 1191 C C . ASN A 1 147 ? 0.716 24.207 -50.250 1.00 85.88 147 ASN A C 1
ATOM 1193 O O . ASN A 1 147 ? 0.660 24.618 -51.412 1.00 85.88 147 ASN A O 1
ATOM 1197 N N . GLN A 1 148 ? 1.331 23.072 -49.896 1.00 85.62 148 GLN A N 1
ATOM 1198 C CA . GLN A 1 148 ? 2.016 22.168 -50.824 1.00 85.62 148 GLN A CA 1
ATOM 1199 C C . GLN A 1 148 ? 1.082 21.614 -51.909 1.00 85.62 148 GLN A C 1
ATOM 1201 O O . GLN A 1 148 ? 1.380 21.765 -53.087 1.00 85.62 148 GLN A O 1
ATOM 1206 N N . GLU A 1 149 ? -0.062 21.039 -51.528 1.00 87.50 149 GLU A N 1
ATOM 1207 C CA . GLU A 1 149 ? -1.002 20.379 -52.453 1.00 87.50 149 GLU A CA 1
ATOM 1208 C C . GLU A 1 149 ? -1.486 21.313 -53.578 1.00 87.50 149 GLU A C 1
ATOM 1210 O O . GLU A 1 149 ? -1.616 20.902 -54.732 1.00 87.50 149 GLU A O 1
ATOM 1215 N N . LEU A 1 150 ? -1.728 22.590 -53.259 1.00 86.62 150 LEU A N 1
ATOM 1216 C CA . LEU A 1 150 ? -2.087 23.611 -54.244 1.00 86.62 150 LEU A CA 1
ATOM 1217 C C . LEU A 1 150 ? -0.919 23.925 -55.183 1.00 86.62 150 LEU A C 1
ATOM 1219 O O . LEU A 1 150 ? -1.126 23.989 -56.391 1.00 86.62 150 LEU A O 1
ATOM 1223 N N . TRP A 1 151 ? 0.300 24.078 -54.654 1.00 89.19 151 TRP A N 1
ATOM 1224 C CA . TRP A 1 151 ? 1.481 24.335 -55.482 1.00 89.19 151 TRP A CA 1
ATOM 1225 C C . TRP A 1 151 ? 1.778 23.166 -56.430 1.00 89.19 151 TRP A C 1
ATOM 1227 O O . TRP A 1 151 ? 2.005 23.393 -57.616 1.00 89.19 151 TRP A O 1
ATOM 1237 N N . GLU A 1 152 ? 1.721 21.926 -55.939 1.00 90.00 152 GLU A N 1
ATOM 1238 C CA . GLU A 1 152 ? 1.971 20.726 -56.748 1.00 90.00 152 GLU A CA 1
ATOM 1239 C C . GLU A 1 152 ? 0.961 20.599 -57.893 1.00 90.00 152 GLU A C 1
ATOM 1241 O O . GLU A 1 152 ? 1.333 20.289 -59.025 1.00 90.00 152 GLU A O 1
ATOM 1246 N N . LYS A 1 153 ? -0.312 20.913 -57.618 1.00 89.75 153 LYS A N 1
ATOM 1247 C CA . LYS A 1 153 ? -1.393 20.910 -58.610 1.00 89.75 153 LYS A CA 1
ATOM 1248 C C . LYS A 1 153 ? -1.290 22.051 -59.626 1.00 89.75 153 LYS A C 1
ATOM 1250 O O . LYS A 1 153 ? -1.662 21.862 -60.780 1.00 89.75 153 LYS A O 1
ATOM 1255 N N . GLU A 1 154 ? -0.826 23.230 -59.216 1.00 89.75 154 GLU A N 1
ATOM 1256 C CA . GLU A 1 154 ? -0.619 24.377 -60.114 1.00 89.75 154 GLU A CA 1
ATOM 1257 C C . GLU A 1 154 ? 0.594 24.197 -61.040 1.00 89.75 154 GLU A C 1
ATOM 1259 O O . GLU A 1 154 ? 0.600 24.749 -62.140 1.00 89.75 154 GLU A O 1
ATOM 1264 N N . ASN A 1 155 ? 1.599 23.420 -60.619 1.00 86.44 155 ASN A N 1
ATOM 1265 C CA . ASN A 1 155 ? 2.865 23.237 -61.342 1.00 86.44 155 ASN A CA 1
ATOM 1266 C C . ASN A 1 155 ? 3.032 21.844 -61.982 1.00 86.44 155 ASN A C 1
ATOM 1268 O O . ASN A 1 155 ? 4.069 21.595 -62.594 1.00 86.44 155 ASN A O 1
ATOM 1272 N N . ASP A 1 156 ? 2.045 20.952 -61.832 1.00 88.69 156 ASP A N 1
ATOM 1273 C CA . ASP A 1 156 ? 2.062 19.544 -62.279 1.00 88.69 156 ASP A CA 1
ATOM 1274 C C . ASP A 1 156 ? 3.355 18.800 -61.882 1.00 88.69 156 ASP A C 1
ATOM 1276 O O . ASP A 1 156 ? 3.979 18.077 -62.663 1.00 88.69 156 ASP A O 1
ATOM 1280 N N . ARG A 1 157 ? 3.819 19.043 -60.648 1.00 85.62 157 ARG A N 1
ATOM 1281 C CA . ARG A 1 157 ? 5.101 18.540 -60.136 1.00 85.62 157 ARG A CA 1
ATOM 1282 C C . ARG A 1 157 ? 5.027 18.288 -58.636 1.00 85.62 157 ARG A C 1
ATOM 1284 O O . ARG A 1 157 ? 4.603 19.159 -57.888 1.00 85.62 157 ARG A O 1
ATOM 1291 N N . GLN A 1 158 ? 5.516 17.131 -58.189 1.00 86.31 158 GLN A N 1
ATOM 1292 C CA . GLN A 1 158 ? 5.684 16.849 -56.760 1.00 86.31 158 GLN A CA 1
ATOM 1293 C C . GLN A 1 158 ? 6.739 17.766 -56.131 1.00 86.31 158 GLN A C 1
ATOM 1295 O O . GLN A 1 158 ? 7.811 17.995 -56.699 1.00 86.31 158 GLN A O 1
ATOM 1300 N N . PHE A 1 159 ? 6.443 18.267 -54.938 1.00 86.19 159 PHE A N 1
ATOM 1301 C CA . PHE A 1 159 ? 7.350 19.083 -54.155 1.00 86.19 159 PHE A CA 1
ATOM 1302 C C . PHE A 1 159 ? 8.274 18.172 -53.341 1.00 86.19 159 PHE A C 1
ATOM 1304 O O . PHE A 1 159 ? 7.830 17.400 -52.491 1.00 86.19 159 PHE A O 1
ATOM 1311 N N . ILE A 1 160 ? 9.577 18.281 -53.593 1.00 86.06 160 ILE A N 1
ATOM 1312 C CA . ILE A 1 160 ? 10.618 17.571 -52.848 1.00 86.06 160 ILE A CA 1
ATOM 1313 C C . ILE A 1 160 ? 11.543 18.562 -52.149 1.00 86.06 160 ILE A C 1
ATOM 1315 O O . ILE A 1 160 ? 11.854 19.630 -52.678 1.00 86.06 160 ILE A O 1
ATOM 1319 N N . TYR A 1 161 ? 11.997 18.189 -50.954 1.00 87.50 161 TYR A N 1
ATOM 1320 C CA . TYR A 1 161 ? 12.868 19.019 -50.132 1.00 87.50 161 TYR A CA 1
ATOM 1321 C C . TYR A 1 161 ? 14.305 18.488 -50.098 1.00 87.50 161 TYR A C 1
ATOM 1323 O O . TYR A 1 161 ? 14.485 17.270 -50.151 1.00 87.50 161 TYR A O 1
ATOM 1331 N N . PRO A 1 162 ? 15.331 19.349 -49.952 1.00 89.12 162 PRO A N 1
ATOM 1332 C CA . PRO A 1 162 ? 16.721 18.936 -49.743 1.00 89.12 162 PRO A CA 1
ATOM 1333 C C . PRO A 1 162 ? 16.952 18.363 -48.329 1.00 89.12 162 PRO A C 1
ATOM 1335 O O . PRO A 1 162 ? 17.734 18.874 -47.529 1.00 89.12 162 PRO A O 1
ATOM 1338 N N . TRP A 1 163 ? 16.257 17.274 -48.001 1.00 90.81 163 TRP A N 1
ATOM 1339 C CA . TRP A 1 163 ? 16.296 16.603 -46.700 1.00 90.81 163 TRP A CA 1
ATOM 1340 C C . TRP A 1 163 ? 17.693 16.074 -46.341 1.00 90.81 163 TRP A C 1
ATOM 1342 O O . TRP A 1 163 ? 18.063 16.066 -45.170 1.00 90.81 163 TRP A O 1
ATOM 1352 N N . GLN A 1 164 ? 18.518 15.735 -47.341 1.00 88.88 164 GLN A N 1
ATOM 1353 C CA . GLN A 1 164 ? 19.890 15.244 -47.161 1.00 88.88 164 GLN A CA 1
ATOM 1354 C C . GLN A 1 164 ? 20.809 16.250 -46.446 1.00 88.88 164 GLN A C 1
ATOM 1356 O O . GLN A 1 164 ? 21.903 15.881 -46.014 1.00 88.88 164 GLN A O 1
ATOM 1361 N N . ILE A 1 165 ? 20.417 17.526 -46.363 1.00 89.12 165 ILE A N 1
ATOM 1362 C CA . ILE A 1 165 ? 21.154 18.603 -45.683 1.00 89.12 165 ILE A CA 1
ATOM 1363 C C . ILE A 1 165 ? 20.368 19.250 -44.534 1.00 89.12 165 ILE A C 1
ATOM 1365 O O . ILE A 1 165 ? 20.876 20.184 -43.921 1.00 89.12 165 ILE A O 1
ATOM 1369 N N . ASN A 1 166 ? 19.153 18.793 -44.225 1.00 90.12 166 ASN A N 1
ATOM 1370 C CA . ASN A 1 166 ? 18.292 19.422 -43.223 1.00 90.12 166 ASN A CA 1
ATOM 1371 C C . ASN A 1 166 ? 18.232 18.584 -41.927 1.00 90.12 166 ASN A C 1
ATOM 1373 O O . ASN A 1 166 ? 17.420 17.659 -41.862 1.00 90.12 166 ASN A O 1
ATOM 1377 N N . PRO A 1 167 ? 19.076 18.855 -40.910 1.00 91.81 167 PRO A N 1
ATOM 1378 C CA . PRO A 1 167 ? 19.127 18.045 -39.697 1.00 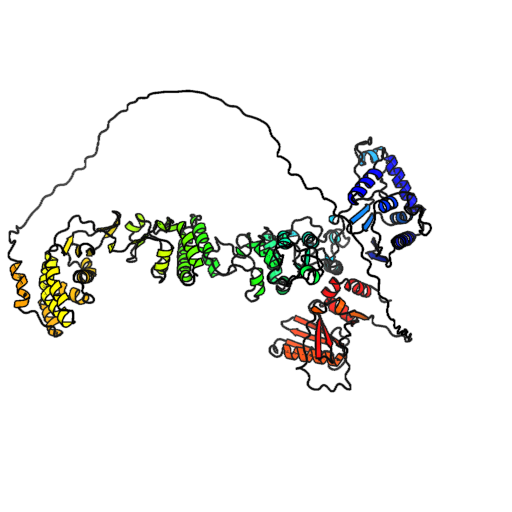91.81 167 PRO A CA 1
ATOM 1379 C C . PRO A 1 167 ? 17.873 18.247 -38.843 1.00 91.81 167 PRO A C 1
ATOM 1381 O O . PRO A 1 167 ? 17.477 19.369 -38.5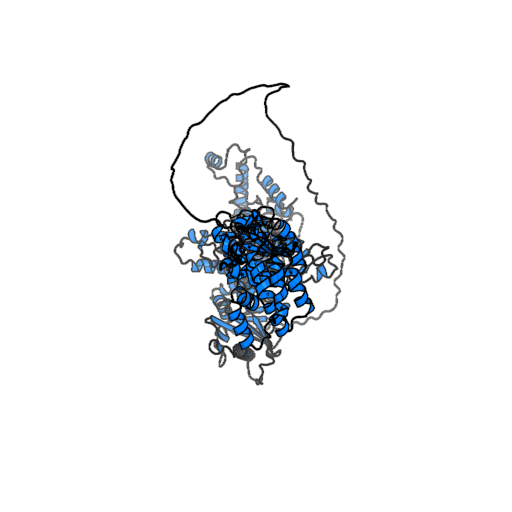45 1.00 91.81 167 PRO A O 1
ATOM 1384 N N . ILE A 1 168 ? 17.271 17.146 -38.404 1.00 91.00 168 ILE A N 1
ATOM 1385 C CA . ILE A 1 168 ? 16.066 17.140 -37.574 1.00 91.00 168 ILE A CA 1
ATOM 1386 C C . ILE A 1 168 ? 16.458 16.697 -36.168 1.00 91.00 168 ILE A C 1
ATOM 1388 O O . ILE A 1 168 ? 16.843 15.539 -35.958 1.00 91.00 168 ILE A O 1
ATOM 1392 N N . TRP A 1 169 ? 16.344 17.602 -35.192 1.00 89.81 169 TRP A N 1
ATOM 1393 C CA . TRP A 1 169 ? 16.507 17.250 -33.781 1.00 89.81 169 TRP A CA 1
ATOM 1394 C C . TRP A 1 169 ? 15.531 16.132 -33.413 1.00 89.81 169 TRP A C 1
ATOM 1396 O O . TRP A 1 169 ? 14.337 16.217 -33.702 1.00 89.81 169 TRP A O 1
ATOM 1406 N N . THR A 1 170 ? 16.048 15.064 -32.810 1.00 83.50 170 THR A N 1
ATOM 1407 C CA . THR A 1 170 ? 15.281 13.853 -32.522 1.00 83.50 170 THR A CA 1
ATOM 1408 C C . THR A 1 170 ? 15.378 13.570 -31.029 1.00 83.50 170 THR A C 1
ATOM 1410 O O . THR A 1 170 ? 16.467 13.429 -30.485 1.00 83.50 170 THR A O 1
ATOM 1413 N N . THR A 1 171 ? 14.243 13.515 -30.334 1.00 77.56 171 THR A N 1
ATOM 1414 C CA . THR A 1 171 ? 14.233 13.141 -28.912 1.00 77.56 171 THR A CA 1
ATOM 1415 C C . THR A 1 171 ? 14.291 11.622 -28.773 1.00 77.56 171 THR A C 1
ATOM 1417 O O . THR A 1 171 ? 13.883 10.898 -29.676 1.00 77.56 171 THR A O 1
ATOM 1420 N N . THR A 1 172 ? 14.726 11.108 -27.620 1.00 64.88 172 THR A N 1
ATOM 1421 C CA . THR A 1 172 ? 14.764 9.657 -27.349 1.00 64.88 172 THR A CA 1
ATOM 1422 C C . THR A 1 172 ? 13.389 8.984 -27.476 1.00 64.88 172 THR A C 1
ATOM 1424 O O . THR A 1 172 ? 13.316 7.794 -27.733 1.00 64.88 172 THR A O 1
ATOM 1427 N N . GLN A 1 173 ? 12.299 9.748 -27.342 1.00 59.62 173 GLN A N 1
ATOM 1428 C CA . GLN A 1 173 ? 10.913 9.295 -27.544 1.00 59.62 173 GLN A CA 1
ATOM 1429 C C . GLN A 1 173 ? 10.553 9.085 -29.026 1.00 59.62 173 GLN A C 1
ATOM 1431 O O . GLN A 1 173 ? 9.544 8.470 -29.329 1.00 59.62 173 GLN A O 1
ATOM 1436 N N . GLN A 1 174 ? 11.342 9.635 -29.953 1.00 64.75 174 GLN A N 1
ATOM 1437 C CA . GLN A 1 174 ? 11.189 9.457 -31.401 1.00 64.75 174 GLN A CA 1
ATOM 1438 C C . GLN A 1 174 ? 12.129 8.377 -31.961 1.00 64.75 174 GLN A C 1
ATOM 1440 O O . GLN A 1 174 ? 12.141 8.141 -33.168 1.00 64.75 174 GLN A O 1
ATOM 1445 N N . ILE A 1 175 ? 12.945 7.757 -31.105 1.00 66.81 175 ILE A N 1
ATOM 1446 C CA . ILE A 1 175 ? 13.813 6.631 -31.449 1.00 66.81 175 ILE A CA 1
ATOM 1447 C C . ILE A 1 175 ? 13.079 5.345 -31.048 1.00 66.81 175 ILE A C 1
ATOM 1449 O O . ILE A 1 175 ? 12.593 5.281 -29.917 1.00 66.81 175 ILE A O 1
ATOM 1453 N N . PRO A 1 176 ? 12.999 4.322 -31.920 1.00 60.75 176 PRO A N 1
ATOM 1454 C CA . PRO A 1 176 ? 12.451 3.023 -31.547 1.00 60.75 176 PRO A CA 1
ATOM 1455 C C . PRO A 1 176 ? 13.146 2.466 -30.301 1.00 60.75 176 PRO A C 1
ATOM 1457 O O . PRO A 1 176 ? 14.376 2.407 -30.233 1.00 60.75 176 PRO A O 1
ATOM 1460 N N . ILE A 1 177 ? 12.353 2.071 -29.308 1.00 65.19 177 ILE A N 1
ATOM 1461 C CA . ILE A 1 177 ? 12.862 1.478 -28.073 1.00 65.19 177 ILE A CA 1
ATOM 1462 C C . ILE A 1 177 ? 13.370 0.057 -28.376 1.00 65.19 177 ILE A C 1
ATOM 1464 O O . ILE A 1 177 ? 12.760 -0.683 -29.147 1.00 65.19 177 ILE A O 1
ATOM 1468 N N . ALA A 1 178 ? 14.511 -0.320 -27.790 1.00 68.25 178 ALA A N 1
ATOM 1469 C CA . ALA A 1 178 ? 15.077 -1.659 -27.947 1.00 68.25 178 ALA A CA 1
ATOM 1470 C C . ALA A 1 178 ? 14.115 -2.731 -27.403 1.00 68.25 178 ALA A C 1
ATOM 1472 O O . ALA A 1 178 ? 13.457 -2.498 -26.391 1.00 68.25 178 ALA A O 1
ATOM 1473 N N . GLY A 1 179 ? 14.078 -3.918 -28.024 1.00 71.25 179 GLY A N 1
ATOM 1474 C CA . GLY A 1 179 ? 13.159 -5.001 -27.639 1.00 71.25 179 GLY A CA 1
ATOM 1475 C C . GLY A 1 179 ? 13.192 -5.323 -26.140 1.00 71.25 179 GLY A C 1
ATOM 1476 O O . GLY A 1 179 ? 12.144 -5.376 -25.510 1.00 71.25 179 GLY A O 1
ATOM 1477 N N . GLU A 1 180 ? 14.386 -5.374 -25.542 1.00 70.81 180 GLU A N 1
ATOM 1478 C CA . GLU A 1 180 ? 14.623 -5.532 -24.092 1.00 70.81 180 GLU A CA 1
ATOM 1479 C C . GLU A 1 180 ? 13.924 -4.511 -23.168 1.00 70.81 180 GLU A C 1
ATOM 1481 O O . GLU A 1 180 ? 13.800 -4.753 -21.968 1.00 70.81 180 GLU A O 1
ATOM 1486 N N . GLN A 1 181 ? 13.484 -3.366 -23.690 1.00 72.94 181 GLN A N 1
ATOM 1487 C CA . GLN A 1 181 ? 12.793 -2.293 -22.962 1.00 72.94 181 GLN A CA 1
ATOM 1488 C C . GLN A 1 181 ? 11.308 -2.175 -23.359 1.00 72.94 181 GLN A C 1
ATOM 1490 O O . GLN A 1 181 ? 10.578 -1.364 -22.781 1.00 72.94 181 GLN A O 1
ATOM 1495 N N . CYS A 1 182 ? 10.861 -3.004 -24.305 1.00 82.75 182 CYS A N 1
ATOM 1496 C CA . CYS A 1 182 ? 9.479 -3.131 -24.743 1.00 82.75 182 CYS A CA 1
ATOM 1497 C C . CYS A 1 182 ? 8.778 -4.304 -24.042 1.00 82.75 182 CYS A C 1
ATOM 1499 O O . CYS A 1 182 ? 9.394 -5.294 -23.658 1.00 82.75 182 CYS A O 1
ATOM 1501 N N . PHE A 1 183 ? 7.460 -4.205 -23.933 1.00 87.06 183 PHE A N 1
ATOM 1502 C CA . PHE A 1 183 ? 6.540 -5.236 -23.475 1.00 87.06 183 PHE A CA 1
ATOM 1503 C C . PHE A 1 183 ? 5.643 -5.651 -24.638 1.00 87.06 183 PHE A C 1
ATOM 1505 O O . PHE A 1 183 ? 5.353 -4.851 -25.528 1.00 87.06 183 PHE A O 1
ATOM 1512 N N . PHE A 1 184 ? 5.159 -6.886 -24.636 1.00 87.75 184 PHE A N 1
ATOM 1513 C CA . PHE A 1 184 ? 4.105 -7.286 -25.568 1.00 87.75 184 PHE A CA 1
ATOM 1514 C C . PHE A 1 184 ? 2.812 -6.504 -25.284 1.00 87.75 184 PHE A C 1
ATOM 1516 O O . PHE A 1 184 ? 2.404 -6.403 -24.127 1.00 87.75 184 PHE A O 1
ATOM 1523 N N . SER A 1 185 ? 2.157 -5.983 -26.329 1.00 88.75 185 SER A N 1
ATOM 1524 C CA . SER A 1 185 ? 0.780 -5.471 -26.225 1.00 88.75 185 SER A CA 1
ATOM 1525 C C . SER A 1 185 ? -0.192 -6.593 -25.859 1.00 88.75 185 SER A C 1
ATOM 1527 O O . SER A 1 185 ? 0.052 -7.773 -26.144 1.00 88.75 185 SER A O 1
ATOM 1529 N N . ASP A 1 186 ? -1.328 -6.238 -25.259 1.00 88.50 186 ASP A N 1
ATOM 1530 C CA . ASP A 1 186 ? -2.271 -7.212 -24.695 1.00 88.50 186 ASP A CA 1
ATOM 1531 C C . ASP A 1 186 ? -2.872 -8.120 -25.796 1.00 88.50 186 ASP A C 1
ATOM 1533 O O . ASP A 1 186 ? -3.263 -9.265 -25.546 1.00 88.50 186 ASP A O 1
ATOM 1537 N N . GLN A 1 187 ? -2.832 -7.660 -27.053 1.00 86.69 187 GLN A N 1
ATOM 1538 C CA . GLN A 1 187 ? -3.250 -8.392 -28.255 1.00 86.69 187 GLN A CA 1
ATOM 1539 C C . GLN A 1 187 ? -2.385 -9.634 -28.559 1.00 86.69 187 GLN A C 1
ATOM 1541 O O . GLN A 1 187 ? -2.919 -10.639 -29.034 1.00 86.69 187 GLN A O 1
ATOM 1546 N N . TYR A 1 188 ? -1.094 -9.640 -28.194 1.00 85.94 188 TYR A N 1
ATOM 1547 C CA . TYR A 1 188 ? -0.238 -10.840 -28.273 1.00 85.94 188 TYR A CA 1
ATOM 1548 C C . TYR A 1 188 ? -0.507 -11.851 -27.141 1.00 85.94 188 TYR A C 1
ATOM 1550 O O . TYR A 1 188 ? 0.065 -12.945 -27.139 1.00 85.94 188 TYR A O 1
ATOM 1558 N N . LYS A 1 189 ? -1.396 -11.527 -26.189 1.00 85.94 189 LYS A N 1
ATOM 1559 C CA . LYS A 1 189 ? -1.737 -12.333 -25.000 1.00 85.94 189 LYS A CA 1
ATOM 1560 C C . LYS A 1 189 ? -0.518 -12.631 -24.101 1.00 85.94 189 LYS A C 1
ATOM 1562 O O . LYS A 1 189 ? -0.214 -13.808 -23.861 1.00 85.94 189 LYS A O 1
ATOM 1567 N N . PRO A 1 190 ? 0.207 -11.601 -23.622 1.00 86.12 190 PRO A N 1
ATOM 1568 C CA . PRO A 1 190 ? 1.312 -11.770 -22.681 1.00 86.12 190 PRO A CA 1
ATOM 1569 C C . PRO A 1 190 ? 0.860 -12.402 -21.362 1.00 86.12 190 PRO A C 1
ATOM 1571 O O . PRO A 1 190 ? -0.324 -12.440 -21.023 1.00 86.12 190 PRO A O 1
ATOM 1574 N N . ARG A 1 191 ? 1.832 -12.875 -20.580 1.00 81.19 191 ARG A N 1
ATOM 1575 C CA . ARG A 1 191 ? 1.592 -13.429 -19.240 1.00 81.19 191 ARG A CA 1
ATOM 1576 C C . ARG A 1 191 ? 1.115 -12.360 -18.250 1.00 81.19 191 ARG A C 1
ATOM 1578 O O . ARG A 1 191 ? 0.328 -12.667 -17.353 1.00 81.19 191 ARG A O 1
ATOM 1585 N N . SER A 1 192 ? 1.576 -11.125 -18.426 1.00 82.19 192 SER A N 1
ATOM 1586 C CA . SER A 1 192 ? 1.099 -9.940 -17.718 1.00 82.19 192 SER A CA 1
ATOM 1587 C C . SER A 1 192 ? 0.485 -8.956 -18.723 1.00 82.19 192 SER A C 1
ATOM 1589 O O . SER A 1 192 ? 1.236 -8.161 -19.282 1.00 82.19 192 SER A O 1
ATOM 1591 N N . PRO A 1 193 ? -0.840 -8.980 -18.967 1.00 86.88 193 PRO A N 1
ATOM 1592 C CA . PRO A 1 193 ? -1.499 -7.927 -19.735 1.00 86.88 193 PRO A CA 1
ATOM 1593 C C . PRO A 1 193 ? -1.440 -6.614 -18.944 1.00 86.88 193 PRO A C 1
ATOM 1595 O O . PRO A 1 193 ? -1.866 -6.554 -17.788 1.00 86.88 193 PRO A O 1
ATOM 1598 N N . LEU A 1 194 ? -0.825 -5.594 -19.533 1.00 86.69 194 LEU A N 1
ATOM 1599 C CA . LEU A 1 194 ? -0.456 -4.329 -18.885 1.00 86.69 194 LEU A CA 1
ATOM 1600 C C . LEU A 1 194 ? -1.026 -3.112 -19.621 1.00 86.69 194 LEU A C 1
ATOM 1602 O O . LEU A 1 194 ? -1.236 -2.069 -18.997 1.00 86.69 194 LEU A O 1
ATOM 1606 N N . GLU A 1 195 ? -1.259 -3.232 -20.925 1.00 85.56 195 GLU A N 1
ATOM 1607 C CA . GLU A 1 195 ? -1.572 -2.122 -21.824 1.00 85.56 195 GLU A CA 1
ATOM 1608 C C . GLU A 1 195 ? -2.944 -1.505 -21.501 1.00 85.56 195 GLU A C 1
ATOM 1610 O O . GLU A 1 195 ? -3.041 -0.293 -21.268 1.00 85.56 195 GLU A O 1
ATOM 1615 N N . ASP A 1 196 ? -3.976 -2.347 -21.349 1.00 85.38 196 ASP A N 1
ATOM 1616 C CA . ASP A 1 196 ? -5.351 -1.949 -21.003 1.00 85.38 196 ASP A CA 1
ATOM 1617 C C . ASP A 1 196 ? -5.428 -1.157 -19.682 1.00 85.38 196 ASP A C 1
ATOM 1619 O O . ASP A 1 196 ? -6.282 -0.277 -19.504 1.00 85.38 196 ASP A O 1
ATOM 1623 N N . TYR A 1 197 ? -4.534 -1.455 -18.733 1.00 83.56 197 TYR A N 1
ATOM 1624 C CA . TYR A 1 197 ? -4.496 -0.799 -17.424 1.00 83.56 197 TYR A CA 1
ATOM 1625 C C . TYR A 1 197 ? -3.757 0.538 -17.433 1.00 83.56 197 TYR A C 1
ATOM 1627 O O . TYR A 1 197 ? -4.116 1.439 -16.666 1.00 83.56 197 TYR A O 1
ATOM 1635 N N . LEU A 1 198 ? -2.707 0.660 -18.247 1.00 79.94 198 LEU A N 1
ATOM 1636 C CA . LEU A 1 198 ? -1.832 1.830 -18.231 1.00 79.94 198 LEU A CA 1
ATOM 1637 C C . LEU A 1 198 ? -2.435 3.002 -19.008 1.00 79.94 198 LEU A C 1
ATOM 1639 O O . LEU A 1 198 ? -2.284 4.141 -18.564 1.00 79.94 198 LEU A O 1
ATOM 1643 N N . LYS A 1 199 ? -3.177 2.740 -20.099 1.00 64.00 199 LYS A N 1
ATOM 1644 C CA . LYS A 1 199 ? -3.920 3.738 -20.912 1.00 64.00 199 LYS A CA 1
ATOM 1645 C C . LYS A 1 199 ? -3.066 4.906 -21.451 1.00 64.00 199 LYS A C 1
ATOM 1647 O O . LYS A 1 199 ? -3.601 5.837 -22.056 1.00 64.00 199 LYS A O 1
ATOM 1652 N N . THR A 1 200 ? -1.752 4.883 -21.238 1.00 53.06 200 THR A N 1
ATOM 1653 C CA . THR A 1 200 ? -0.789 5.872 -21.713 1.00 53.06 200 THR A CA 1
ATOM 1654 C C . THR A 1 200 ? -0.304 5.495 -23.106 1.00 53.06 200 THR A C 1
ATOM 1656 O O . THR A 1 200 ? -0.054 4.332 -23.400 1.00 53.06 200 THR A O 1
ATOM 1659 N N . LYS A 1 201 ? -0.103 6.504 -23.962 1.00 52.53 201 LYS A N 1
ATOM 1660 C CA . LYS A 1 201 ? 0.678 6.363 -25.201 1.00 52.53 201 LYS A CA 1
ATOM 1661 C C . LYS A 1 201 ? 2.176 6.309 -24.873 1.00 52.53 201 LYS A C 1
ATOM 1663 O O . LYS A 1 201 ? 2.934 7.184 -25.277 1.00 52.53 201 LYS A O 1
ATOM 1668 N N . GLU A 1 202 ? 2.576 5.366 -24.031 1.00 59.59 202 GLU A N 1
ATOM 1669 C CA . GLU A 1 202 ? 3.986 5.052 -23.839 1.00 59.59 202 GLU A CA 1
ATOM 1670 C C . GLU A 1 202 ? 4.401 4.073 -24.931 1.00 59.59 202 GLU A C 1
ATOM 1672 O O . GLU A 1 202 ? 3.878 2.961 -24.978 1.00 59.59 202 GLU A O 1
ATOM 1677 N N . ASP A 1 203 ? 5.369 4.463 -25.765 1.00 61.72 203 ASP A N 1
ATOM 1678 C CA . ASP A 1 203 ? 5.938 3.649 -26.855 1.00 61.72 203 ASP A CA 1
ATOM 1679 C C . ASP A 1 203 ? 6.817 2.486 -26.338 1.00 61.72 203 ASP A C 1
ATOM 1681 O O . ASP A 1 203 ? 7.885 2.191 -26.864 1.00 61.72 203 ASP A O 1
ATOM 1685 N N . LYS A 1 204 ? 6.372 1.838 -25.257 1.00 77.50 204 LYS A N 1
ATOM 1686 C CA . LYS A 1 204 ? 6.963 0.647 -24.637 1.00 77.50 204 LYS A CA 1
ATOM 1687 C C . LYS A 1 204 ? 6.163 -0.618 -24.931 1.00 77.50 204 LYS A C 1
ATOM 1689 O O . LYS A 1 204 ? 6.550 -1.675 -24.451 1.00 77.50 204 LYS A O 1
ATOM 1694 N N . PHE A 1 205 ? 5.055 -0.530 -25.662 1.00 85.44 205 PHE A N 1
ATOM 1695 C CA . PHE A 1 205 ? 4.284 -1.695 -26.087 1.00 85.44 205 PHE A CA 1
ATOM 1696 C C . PHE A 1 205 ? 4.577 -2.011 -27.550 1.00 85.44 205 PHE A C 1
ATOM 1698 O O . PHE A 1 205 ? 4.516 -1.143 -28.418 1.00 85.44 205 PHE A O 1
ATOM 1705 N N . LEU A 1 206 ? 4.913 -3.270 -27.819 1.00 83.62 206 LEU A N 1
ATOM 1706 C CA . LEU A 1 206 ? 5.098 -3.788 -29.165 1.00 83.62 206 LEU A CA 1
ATOM 1707 C C . LEU A 1 206 ? 3.771 -3.684 -29.925 1.00 83.62 206 LEU A C 1
ATOM 1709 O O . LEU A 1 206 ? 2.805 -4.349 -29.549 1.00 83.62 206 LEU A O 1
ATOM 1713 N N . SER A 1 207 ? 3.720 -2.891 -30.998 1.00 83.19 207 SER A N 1
ATOM 1714 C CA . SER A 1 207 ? 2.494 -2.759 -31.795 1.00 83.19 207 SER A CA 1
ATOM 1715 C C . SER A 1 207 ? 2.046 -4.106 -32.375 1.00 83.19 207 SER A C 1
ATOM 1717 O O . SER A 1 207 ? 2.859 -4.932 -32.793 1.00 83.19 207 SER A O 1
ATOM 1719 N N . TYR A 1 208 ? 0.734 -4.321 -32.448 1.00 84.19 208 TYR A N 1
ATOM 1720 C CA . TYR A 1 208 ? 0.140 -5.450 -33.167 1.00 84.19 208 TYR A CA 1
ATOM 1721 C C . TYR A 1 208 ? 0.060 -5.211 -34.691 1.00 84.19 208 TYR A C 1
ATOM 1723 O O . TYR A 1 208 ? -0.354 -6.092 -35.451 1.00 84.19 208 TYR A O 1
ATOM 1731 N N . ASP A 1 209 ? 0.493 -4.042 -35.177 1.00 81.62 209 ASP A N 1
ATOM 173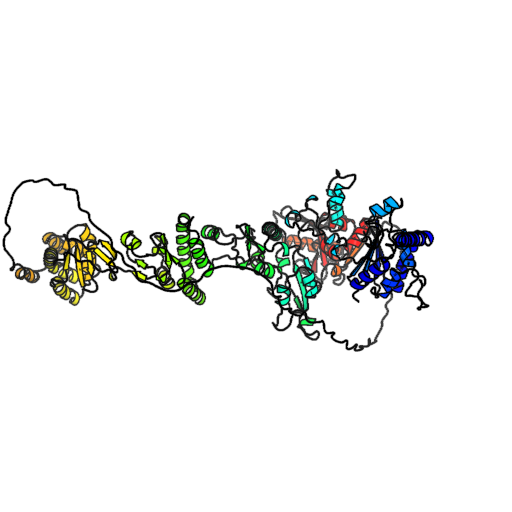2 C CA . ASP A 1 209 ? 0.592 -3.746 -36.612 1.00 81.62 209 ASP A CA 1
ATOM 1733 C C . ASP A 1 209 ? 1.518 -4.736 -37.335 1.00 81.62 209 ASP A C 1
ATOM 1735 O O . ASP A 1 209 ? 1.202 -5.144 -38.450 1.00 81.62 209 ASP A O 1
ATOM 1739 N N . TYR A 1 210 ? 2.598 -5.205 -36.691 1.00 76.00 210 TYR A N 1
ATOM 1740 C CA . TYR A 1 210 ? 3.508 -6.211 -37.259 1.00 76.00 210 TYR A CA 1
ATOM 1741 C C . TYR A 1 210 ? 2.792 -7.505 -37.671 1.00 76.00 210 TYR A C 1
ATOM 1743 O O . TYR A 1 210 ? 3.103 -8.056 -38.719 1.00 76.00 210 TYR A O 1
ATOM 1751 N N . VAL A 1 211 ? 1.794 -7.952 -36.899 1.00 78.56 211 VAL A N 1
ATOM 1752 C CA . VAL A 1 211 ? 0.991 -9.148 -37.214 1.00 78.56 211 VAL A CA 1
ATOM 1753 C C . VAL A 1 211 ? -0.200 -8.802 -38.109 1.00 78.56 211 VAL A C 1
ATOM 1755 O O . VAL A 1 211 ? -0.477 -9.492 -39.088 1.00 78.56 211 VAL A O 1
ATOM 1758 N N . SER A 1 212 ? -0.931 -7.732 -37.790 1.00 78.38 212 SER A N 1
ATOM 1759 C CA . SER A 1 212 ? -2.199 -7.409 -38.461 1.00 78.38 212 SER A CA 1
ATOM 1760 C C . SER A 1 212 ? -2.038 -6.818 -39.866 1.00 78.38 212 SER A C 1
ATOM 1762 O O . SER A 1 212 ? -2.938 -6.988 -40.696 1.00 78.38 212 SER A O 1
ATOM 1764 N N . SER A 1 213 ? -0.898 -6.182 -40.160 1.00 72.19 213 SER A N 1
ATOM 1765 C CA . SER A 1 213 ? -0.531 -5.741 -41.513 1.00 72.19 213 SER A CA 1
ATOM 1766 C C . SER A 1 213 ? 0.144 -6.835 -42.351 1.00 72.19 213 SER A C 1
ATOM 1768 O O . SER A 1 213 ? 0.243 -6.687 -43.571 1.00 72.19 213 SER A O 1
ATOM 1770 N N . HIS A 1 214 ? 0.569 -7.946 -41.736 1.00 69.31 214 HIS A N 1
ATOM 1771 C CA . HIS A 1 214 ? 1.285 -9.005 -42.440 1.00 69.31 214 HIS A CA 1
ATOM 1772 C C . HIS A 1 214 ? 0.363 -9.779 -43.404 1.00 69.31 214 HIS A C 1
ATOM 1774 O O . HIS A 1 214 ? -0.790 -10.067 -43.056 1.00 69.31 214 HIS A O 1
ATOM 1780 N N . PRO A 1 215 ? 0.841 -10.192 -44.599 1.00 61.41 215 PRO A N 1
ATOM 1781 C CA . PRO A 1 215 ? 0.047 -10.994 -45.535 1.00 61.41 215 PRO A CA 1
ATOM 1782 C C . PRO A 1 215 ? -0.521 -12.270 -44.901 1.00 61.41 215 PRO A C 1
ATOM 1784 O O . PRO A 1 215 ? -1.658 -12.654 -45.188 1.00 61.41 215 PRO A O 1
ATOM 1787 N N . CYS A 1 216 ? 0.238 -12.872 -43.984 1.00 58.75 216 CYS A N 1
ATOM 1788 C CA . CYS A 1 216 ? -0.112 -14.103 -43.290 1.00 58.75 216 CYS A CA 1
ATOM 1789 C C . CYS A 1 216 ? -0.749 -13.909 -41.900 1.00 58.75 216 CYS A C 1
ATOM 1791 O O . CYS A 1 216 ? -0.637 -14.776 -41.045 1.00 58.75 216 CYS A O 1
ATOM 1793 N N . LYS A 1 217 ? -1.498 -12.822 -41.671 1.00 59.88 217 LYS A N 1
ATOM 1794 C CA . LYS A 1 217 ? -2.271 -12.512 -40.436 1.00 59.88 217 LYS A CA 1
ATOM 1795 C C . LYS A 1 217 ? -3.173 -13.617 -39.823 1.00 59.88 217 LYS A C 1
ATOM 1797 O O . LYS A 1 217 ? -3.839 -13.362 -38.822 1.00 59.88 217 LYS A O 1
ATOM 1802 N N . ASN A 1 218 ? -3.275 -14.787 -40.457 1.00 56.84 218 ASN A N 1
ATOM 1803 C CA . ASN A 1 218 ? -4.019 -15.964 -39.997 1.00 56.84 218 ASN A CA 1
ATOM 1804 C C . ASN A 1 218 ? -3.098 -17.108 -39.502 1.00 56.84 218 ASN A C 1
ATOM 1806 O O . ASN A 1 218 ? -3.614 -18.170 -39.153 1.00 56.84 218 ASN A O 1
ATOM 1810 N N . GLU A 1 219 ? -1.773 -16.934 -39.531 1.00 59.03 219 GLU A N 1
ATOM 1811 C CA . GLU A 1 219 ? -0.793 -17.870 -38.963 1.00 59.03 219 GLU A CA 1
ATOM 1812 C C . GLU A 1 219 ? -0.800 -17.841 -37.426 1.00 59.03 219 GLU A C 1
ATOM 1814 O O . GLU A 1 219 ? -1.460 -17.007 -36.797 1.00 59.03 219 GLU A O 1
ATOM 1819 N N . ASP A 1 220 ? -0.107 -18.800 -36.809 1.00 66.75 220 ASP A N 1
ATOM 1820 C CA . ASP A 1 220 ? -0.054 -18.901 -35.355 1.00 66.75 220 ASP A CA 1
ATOM 1821 C C . ASP A 1 220 ? 0.756 -17.742 -34.748 1.00 66.75 220 ASP A C 1
ATOM 1823 O O . ASP A 1 220 ? 1.866 -17.428 -35.174 1.00 66.75 220 ASP A O 1
ATOM 1827 N N . LEU A 1 221 ? 0.216 -17.132 -33.690 1.00 78.25 221 LEU A N 1
ATOM 1828 C CA . LEU A 1 221 ? 0.894 -16.074 -32.935 1.00 78.25 221 LEU A CA 1
ATOM 1829 C C . LEU A 1 221 ? 2.172 -16.572 -32.247 1.00 78.25 221 LEU A C 1
ATOM 1831 O O . LEU A 1 221 ? 2.981 -15.747 -31.825 1.00 78.25 221 LEU A O 1
ATOM 1835 N N . THR A 1 222 ? 2.342 -17.890 -32.108 1.00 75.69 222 THR A N 1
ATOM 1836 C CA . THR A 1 222 ? 3.523 -18.515 -31.504 1.00 75.69 222 THR A CA 1
ATOM 1837 C C . THR A 1 222 ? 4.820 -18.073 -32.182 1.00 75.69 222 THR A C 1
ATOM 1839 O O . THR A 1 222 ? 5.711 -17.615 -31.477 1.00 75.69 222 THR A O 1
ATOM 1842 N N . GLU A 1 223 ? 4.916 -18.102 -33.516 1.00 73.75 223 GLU A N 1
ATOM 1843 C CA . GLU A 1 223 ? 6.163 -17.766 -34.229 1.00 73.75 223 GLU A CA 1
ATOM 1844 C C . GLU A 1 223 ? 6.549 -16.290 -34.045 1.00 73.75 223 GLU A C 1
ATOM 1846 O O . GLU A 1 223 ? 7.677 -15.978 -33.663 1.00 73.75 223 GLU A O 1
ATOM 1851 N N . TRP A 1 224 ? 5.586 -15.374 -34.196 1.00 78.62 224 TRP A N 1
ATOM 1852 C CA . TRP A 1 224 ? 5.791 -13.946 -33.929 1.00 78.62 224 TRP A CA 1
ATOM 1853 C C . TRP A 1 224 ? 6.194 -13.673 -32.478 1.00 78.62 224 TRP A C 1
ATOM 1855 O O . TRP A 1 224 ? 7.073 -12.852 -32.220 1.00 78.62 224 TRP A O 1
ATOM 1865 N N . ARG A 1 225 ? 5.574 -14.361 -31.513 1.00 82.19 225 ARG A N 1
ATOM 1866 C CA . ARG A 1 225 ? 5.949 -14.235 -30.100 1.00 82.19 225 ARG A CA 1
ATOM 1867 C C . ARG A 1 225 ? 7.344 -14.768 -29.833 1.00 82.19 225 ARG A C 1
ATOM 1869 O O . ARG A 1 225 ? 8.096 -14.104 -29.134 1.00 82.19 225 ARG A O 1
ATOM 1876 N N . GLU A 1 226 ? 7.698 -15.930 -30.370 1.00 74.81 226 GLU A N 1
ATOM 1877 C CA . GLU A 1 226 ? 9.040 -16.485 -30.217 1.00 74.81 226 GLU A CA 1
ATOM 1878 C C . GLU A 1 226 ? 10.085 -15.535 -30.798 1.00 74.81 226 GLU A C 1
ATOM 1880 O O . GLU A 1 226 ? 11.031 -15.198 -30.088 1.00 74.81 226 GLU A O 1
ATOM 1885 N N . PHE A 1 227 ? 9.856 -15.004 -32.002 1.00 75.56 227 PHE A N 1
ATOM 1886 C CA . PHE A 1 227 ? 10.696 -13.984 -32.625 1.00 75.56 227 PHE A CA 1
ATOM 1887 C C . PHE A 1 227 ? 10.874 -12.734 -31.744 1.00 75.56 227 PHE A C 1
ATOM 1889 O O . PHE A 1 227 ? 11.992 -12.377 -31.376 1.00 75.56 227 PHE A O 1
ATOM 1896 N N . PHE A 1 228 ? 9.795 -12.079 -31.313 1.00 76.88 228 PHE A N 1
ATOM 1897 C CA . PHE A 1 228 ? 9.930 -10.885 -30.471 1.00 76.88 228 PHE A CA 1
ATOM 1898 C C . PHE A 1 228 ? 10.524 -11.196 -29.081 1.00 76.88 228 PHE A C 1
ATOM 1900 O O . PHE A 1 228 ? 11.256 -10.374 -28.522 1.00 76.88 228 PHE A O 1
ATOM 1907 N N . SER A 1 229 ? 10.313 -12.403 -28.549 1.00 77.00 229 SER A N 1
ATOM 1908 C CA . SER A 1 229 ? 10.956 -12.870 -27.316 1.00 77.00 229 SER A CA 1
ATOM 1909 C C . SER A 1 229 ? 12.445 -13.228 -27.497 1.00 77.00 229 SER A C 1
ATOM 1911 O O . SER A 1 229 ? 13.176 -13.199 -26.503 1.00 77.00 229 SER A O 1
ATOM 1913 N N . THR A 1 230 ? 12.952 -13.510 -28.711 1.00 66.75 230 THR A N 1
ATOM 1914 C CA . THR A 1 230 ? 14.414 -13.563 -28.963 1.00 66.75 230 THR A CA 1
ATOM 1915 C C . THR A 1 230 ? 15.029 -12.165 -29.020 1.00 66.75 230 THR A C 1
ATOM 1917 O O . THR A 1 230 ? 16.135 -11.981 -28.514 1.00 66.75 230 THR A O 1
ATOM 1920 N N . LEU A 1 231 ? 14.285 -11.161 -29.502 1.00 65.44 231 LEU A N 1
ATOM 1921 C CA . LEU A 1 231 ? 14.658 -9.737 -29.426 1.00 65.44 231 LEU A CA 1
ATOM 1922 C C . LEU A 1 231 ? 14.549 -9.135 -28.007 1.00 65.44 231 LEU A C 1
ATOM 1924 O O . LEU A 1 231 ? 14.885 -7.967 -27.796 1.00 65.44 231 LEU A O 1
ATOM 1928 N N . GLY A 1 232 ? 14.100 -9.921 -27.024 1.00 69.81 232 GLY A N 1
ATOM 1929 C CA . GLY A 1 232 ? 14.046 -9.542 -25.611 1.00 69.81 232 GLY A CA 1
ATOM 1930 C C . GLY A 1 232 ? 12.763 -8.841 -25.159 1.00 69.81 232 GLY A C 1
ATOM 1931 O O . GLY A 1 232 ? 12.737 -8.357 -24.028 1.00 69.81 232 GLY A O 1
ATOM 1932 N N . VAL A 1 233 ? 11.710 -8.797 -25.986 1.00 81.50 233 VAL A N 1
ATOM 1933 C CA . VAL A 1 233 ? 10.422 -8.188 -25.607 1.00 81.50 233 VAL A CA 1
ATOM 1934 C C . VAL A 1 233 ? 9.839 -8.889 -24.375 1.00 81.50 233 VAL A C 1
ATOM 1936 O O . VAL A 1 233 ? 9.767 -10.116 -24.298 1.00 81.50 233 VAL A O 1
ATOM 1939 N N . GLN A 1 234 ? 9.448 -8.099 -23.375 1.00 83.56 234 GLN A N 1
ATOM 1940 C CA . GLN A 1 234 ? 9.056 -8.587 -22.055 1.00 83.56 234 GLN A CA 1
ATOM 1941 C C . GLN A 1 234 ? 7.598 -9.080 -22.036 1.00 83.56 234 GLN A C 1
ATOM 1943 O O . GLN A 1 234 ? 6.663 -8.358 -22.390 1.00 83.56 234 GLN A O 1
ATOM 1948 N N . GLU A 1 235 ? 7.388 -10.316 -21.573 1.00 85.38 235 GLU A N 1
ATOM 1949 C CA . GLU A 1 235 ? 6.054 -10.924 -21.403 1.00 85.38 235 GLU A CA 1
ATOM 1950 C C . GLU A 1 235 ? 5.468 -10.733 -19.989 1.00 85.38 235 GLU A C 1
ATOM 1952 O O . GLU A 1 235 ? 4.276 -10.984 -19.772 1.00 85.38 235 GLU A O 1
ATOM 1957 N N . GLU A 1 236 ? 6.288 -10.329 -19.010 1.00 83.00 236 GLU A N 1
ATOM 1958 C CA . GLU A 1 236 ? 5.881 -10.151 -17.615 1.00 83.00 236 GLU A CA 1
ATOM 1959 C C . GLU A 1 236 ? 6.680 -9.083 -16.849 1.00 83.00 236 GLU A C 1
ATOM 1961 O O . GLU A 1 236 ? 7.731 -8.625 -17.287 1.00 83.00 236 GLU A O 1
ATOM 1966 N N . LEU A 1 237 ? 6.162 -8.672 -15.685 1.00 85.00 237 LEU A N 1
ATOM 1967 C CA . LEU A 1 237 ? 6.840 -7.733 -14.791 1.00 85.00 237 LEU A CA 1
ATOM 1968 C C . LEU A 1 237 ? 8.026 -8.401 -14.084 1.00 85.00 237 LEU A C 1
ATOM 1970 O O . LEU A 1 237 ? 7.854 -9.379 -13.351 1.00 85.00 237 LEU A O 1
ATOM 1974 N N . HIS A 1 238 ? 9.207 -7.800 -14.214 1.00 79.25 238 HIS A N 1
ATOM 1975 C CA . HIS A 1 238 ? 10.425 -8.221 -13.526 1.00 79.25 238 HIS A CA 1
ATOM 1976 C C . HIS A 1 238 ? 10.970 -7.120 -12.595 1.00 79.25 238 HIS A C 1
ATOM 1978 O O . HIS A 1 238 ? 10.816 -5.929 -12.886 1.00 79.25 238 HIS A O 1
ATOM 1984 N N . PRO A 1 239 ? 11.625 -7.486 -11.475 1.00 86.25 239 PRO A N 1
ATOM 1985 C CA . PRO A 1 239 ? 12.408 -6.539 -10.695 1.00 86.25 239 PRO A CA 1
ATOM 1986 C C . PRO A 1 239 ? 13.686 -6.158 -11.456 1.00 86.25 239 PRO A C 1
ATOM 1988 O O . PRO A 1 239 ? 14.386 -7.017 -11.992 1.00 86.25 239 PRO A O 1
ATOM 1991 N N . ILE A 1 240 ? 14.006 -4.866 -11.473 1.00 82.94 240 ILE A N 1
ATOM 1992 C CA . ILE A 1 240 ? 15.228 -4.313 -12.060 1.00 82.94 240 ILE A CA 1
ATOM 1993 C C . ILE A 1 240 ? 16.160 -3.915 -10.917 1.00 82.94 240 ILE A C 1
ATOM 1995 O O . ILE A 1 240 ? 15.816 -3.034 -10.127 1.00 82.94 240 ILE A O 1
ATOM 1999 N N . VAL A 1 241 ? 17.338 -4.541 -10.861 1.00 85.00 241 VAL A N 1
ATOM 2000 C CA . VAL A 1 241 ? 18.409 -4.230 -9.902 1.00 85.00 241 VAL A CA 1
ATOM 2001 C C . VAL A 1 241 ? 19.544 -3.509 -10.629 1.00 85.00 241 VAL A C 1
ATOM 2003 O O . VAL A 1 241 ? 20.120 -4.023 -11.588 1.00 85.00 241 VAL A O 1
ATOM 2006 N N . TYR A 1 242 ? 19.883 -2.306 -10.176 1.00 81.31 242 TYR A N 1
ATOM 2007 C CA . TYR A 1 242 ? 20.963 -1.499 -10.735 1.00 81.31 242 TYR A CA 1
ATOM 2008 C C . TYR A 1 242 ? 22.269 -1.735 -9.964 1.00 81.31 242 TYR A C 1
ATOM 2010 O O . TYR A 1 242 ? 22.625 -0.981 -9.059 1.00 81.31 242 TYR A O 1
ATOM 2018 N N . HIS A 1 243 ? 23.002 -2.781 -10.356 1.00 79.00 243 HIS A N 1
ATOM 2019 C CA . HIS A 1 243 ? 24.319 -3.115 -9.791 1.00 79.00 243 HIS A CA 1
ATOM 2020 C C . HIS A 1 243 ? 25.390 -2.042 -10.071 1.00 79.00 243 HIS A C 1
ATOM 2022 O O . HIS A 1 243 ? 26.309 -1.832 -9.280 1.00 79.00 243 HIS A O 1
ATOM 2028 N N . ARG A 1 244 ? 25.292 -1.334 -11.209 1.00 81.00 244 ARG A N 1
ATOM 2029 C CA . ARG A 1 244 ? 26.193 -0.209 -11.510 1.00 81.00 244 ARG A CA 1
ATOM 2030 C C . ARG A 1 244 ? 25.845 0.993 -10.634 1.00 81.00 244 ARG A C 1
ATOM 2032 O O . ARG A 1 244 ? 24.668 1.276 -10.423 1.00 81.00 244 ARG A O 1
ATOM 2039 N N . THR A 1 245 ? 26.856 1.751 -10.220 1.00 82.56 245 THR A N 1
ATOM 2040 C CA . THR A 1 245 ? 26.635 3.024 -9.530 1.00 82.56 245 THR A CA 1
ATOM 2041 C C . THR A 1 245 ? 25.867 4.000 -10.432 1.00 82.56 245 THR A C 1
ATOM 2043 O O . THR A 1 245 ? 26.261 4.224 -11.577 1.00 82.56 245 THR A O 1
ATOM 2046 N N . LEU A 1 246 ? 24.776 4.567 -9.915 1.00 81.12 246 LEU A N 1
ATOM 2047 C CA . LEU A 1 246 ? 23.952 5.600 -10.543 1.00 81.12 246 LEU A CA 1
ATOM 2048 C C . LEU A 1 246 ? 24.063 6.894 -9.743 1.00 81.12 246 LEU A C 1
ATOM 2050 O O . LEU A 1 246 ? 23.859 6.881 -8.532 1.00 81.12 246 LEU A O 1
ATOM 2054 N N . THR A 1 247 ? 24.313 8.020 -10.404 1.00 84.06 247 THR A N 1
ATOM 2055 C CA . THR A 1 247 ? 24.130 9.339 -9.772 1.00 84.06 247 THR A CA 1
ATOM 2056 C C . THR A 1 247 ? 22.661 9.586 -9.408 1.00 84.06 247 THR A C 1
ATOM 2058 O O . THR A 1 247 ? 21.754 9.013 -10.017 1.00 84.06 247 THR A O 1
ATOM 2061 N N . SER A 1 248 ? 22.394 10.491 -8.464 1.00 83.75 248 SER A N 1
ATOM 2062 C CA . SER A 1 248 ? 21.021 10.881 -8.090 1.00 83.75 248 SER A CA 1
ATOM 2063 C C . SER A 1 248 ? 20.182 11.345 -9.295 1.00 83.75 248 SER A C 1
ATOM 2065 O O . SER A 1 248 ? 19.008 11.000 -9.411 1.00 83.75 248 SER A O 1
ATOM 2067 N N . TYR A 1 249 ? 20.804 12.028 -10.262 1.00 78.50 249 TYR A N 1
ATOM 2068 C CA . TYR A 1 249 ? 20.172 12.412 -11.531 1.00 78.50 249 TYR A CA 1
ATOM 2069 C C . TYR A 1 249 ? 19.879 11.210 -12.456 1.00 78.50 249 TYR A C 1
ATOM 2071 O O . TYR A 1 249 ? 18.800 11.110 -13.049 1.00 78.50 249 TYR A O 1
ATOM 2079 N N . GLU A 1 250 ? 20.806 10.252 -12.567 1.00 76.69 250 GLU A N 1
ATOM 2080 C CA . GLU A 1 250 ? 20.594 9.009 -13.327 1.00 76.69 250 GLU A CA 1
ATOM 2081 C C . GLU A 1 250 ? 19.528 8.091 -12.718 1.00 76.69 250 GLU A C 1
ATOM 2083 O O . GLU A 1 250 ? 18.916 7.313 -13.453 1.00 76.69 250 GLU A O 1
ATOM 2088 N N . ALA A 1 251 ? 19.323 8.150 -11.400 1.00 82.88 251 ALA A N 1
ATOM 2089 C CA . ALA A 1 251 ? 18.242 7.450 -10.718 1.00 82.88 251 ALA A CA 1
ATOM 2090 C C . ALA A 1 251 ? 16.892 8.150 -10.964 1.00 82.88 251 ALA A C 1
ATOM 2092 O O . ALA A 1 251 ? 15.938 7.500 -11.390 1.00 82.88 251 ALA A O 1
ATOM 2093 N N . ALA A 1 252 ? 16.815 9.476 -10.800 1.00 82.62 252 ALA A N 1
ATOM 2094 C CA . ALA A 1 252 ? 15.592 10.243 -11.062 1.00 82.62 252 ALA A CA 1
ATOM 2095 C C . ALA A 1 252 ? 15.088 10.062 -12.510 1.00 82.62 252 ALA A C 1
ATOM 2097 O O . ALA A 1 252 ? 13.925 9.730 -12.738 1.00 82.62 252 ALA A O 1
ATOM 2098 N N . SER A 1 253 ? 15.989 10.147 -13.497 1.00 74.75 253 SER A N 1
ATOM 2099 C CA . SER A 1 253 ? 15.679 9.893 -14.918 1.00 74.75 253 SER A CA 1
ATOM 2100 C C . SER A 1 253 ? 15.245 8.451 -15.238 1.00 74.75 253 SER A C 1
ATOM 2102 O O . SER A 1 253 ? 14.707 8.202 -16.314 1.00 74.75 253 SER A O 1
ATOM 2104 N N . ARG A 1 254 ? 15.421 7.504 -14.305 1.00 77.19 254 ARG A N 1
ATOM 2105 C CA . ARG A 1 254 ? 14.929 6.113 -14.385 1.00 77.19 254 ARG A CA 1
ATOM 2106 C C . ARG A 1 254 ? 13.618 5.880 -13.625 1.00 77.19 254 ARG A C 1
ATOM 2108 O O . ARG A 1 254 ? 13.183 4.738 -13.506 1.00 77.19 254 ARG A O 1
ATOM 2115 N N . GLY A 1 255 ? 12.977 6.940 -13.130 1.00 81.12 255 GLY A N 1
ATOM 2116 C CA . GLY A 1 255 ? 11.676 6.880 -12.458 1.00 81.12 255 GLY A CA 1
ATOM 2117 C C . GLY A 1 255 ? 11.729 6.674 -10.941 1.00 81.12 255 GLY A C 1
ATOM 2118 O O . GLY A 1 255 ? 10.682 6.464 -10.328 1.00 81.12 255 GLY A O 1
ATOM 2119 N N . PHE A 1 256 ? 12.909 6.747 -10.314 1.00 89.75 256 PHE A N 1
ATOM 2120 C CA . PHE A 1 256 ? 13.003 6.812 -8.852 1.00 89.75 256 PHE A CA 1
ATOM 2121 C C . PHE A 1 256 ? 12.544 8.190 -8.352 1.00 89.75 256 PHE A C 1
ATOM 2123 O O . PHE A 1 256 ? 12.898 9.216 -8.930 1.00 89.75 256 PHE A O 1
ATOM 2130 N N . CYS A 1 257 ? 11.757 8.234 -7.274 1.00 90.75 257 CYS A N 1
ATOM 2131 C CA . CYS A 1 257 ? 11.243 9.496 -6.735 1.00 90.75 257 CYS A CA 1
ATOM 2132 C C . CYS A 1 257 ? 12.357 10.370 -6.128 1.00 90.75 257 CYS A C 1
ATOM 2134 O O . CYS A 1 257 ? 13.106 9.910 -5.270 1.00 90.75 257 CYS A O 1
ATOM 2136 N N . GLU A 1 258 ? 12.409 11.656 -6.484 1.00 88.44 258 GLU A N 1
ATOM 2137 C CA . GLU A 1 258 ? 13.395 12.611 -5.944 1.00 88.44 258 GLU A CA 1
ATOM 2138 C C . GLU A 1 258 ? 13.336 12.726 -4.410 1.00 88.44 258 GLU A C 1
ATOM 2140 O O . GLU A 1 258 ? 14.372 12.782 -3.752 1.00 88.44 258 GLU A O 1
ATOM 2145 N N . GLU A 1 259 ? 12.130 12.665 -3.832 1.00 89.00 259 GLU A N 1
ATOM 2146 C CA . GLU A 1 259 ? 11.888 12.629 -2.379 1.00 89.00 259 GLU A CA 1
ATOM 2147 C C . GLU A 1 259 ? 12.557 11.440 -1.672 1.00 89.00 259 GLU A C 1
ATOM 2149 O O . GLU A 1 259 ? 12.858 11.520 -0.485 1.00 89.00 259 GLU A O 1
ATOM 2154 N N . TYR A 1 260 ? 12.781 10.321 -2.362 1.00 89.31 260 TYR A N 1
ATOM 2155 C CA . TYR A 1 260 ? 13.539 9.205 -1.802 1.00 89.31 260 TYR A CA 1
ATOM 2156 C C . TYR A 1 260 ? 15.037 9.511 -1.843 1.00 89.31 260 TYR A C 1
ATOM 2158 O O . TYR A 1 260 ? 15.719 9.421 -0.825 1.00 89.31 260 TYR A O 1
ATOM 2166 N N . LEU A 1 261 ? 15.522 9.931 -3.014 1.00 87.38 261 LEU A N 1
ATOM 2167 C CA . LEU A 1 261 ? 16.941 10.157 -3.298 1.00 87.38 261 LEU A CA 1
ATOM 2168 C C . LEU A 1 261 ? 17.551 11.261 -2.414 1.00 87.38 261 LEU A C 1
ATOM 2170 O O . LEU A 1 261 ? 18.724 11.180 -2.058 1.00 87.38 261 LEU A O 1
ATOM 2174 N N . SER A 1 262 ? 16.762 12.264 -2.015 1.00 79.94 262 SER A N 1
ATOM 2175 C CA . SER A 1 262 ? 17.208 13.353 -1.134 1.00 79.94 262 SER A CA 1
ATOM 2176 C C . SER A 1 262 ? 17.244 12.997 0.360 1.00 79.94 262 SER A C 1
ATOM 2178 O O . SER A 1 262 ? 18.029 13.584 1.102 1.00 79.94 262 SER A O 1
ATOM 2180 N N . ASN A 1 263 ? 16.430 12.037 0.814 1.00 72.62 263 ASN A N 1
ATOM 2181 C CA . ASN A 1 263 ? 16.171 11.788 2.241 1.00 72.62 263 ASN A CA 1
ATOM 2182 C C . ASN A 1 263 ? 17.037 10.682 2.879 1.00 72.62 263 ASN A C 1
ATOM 2184 O O . ASN A 1 263 ? 16.865 10.367 4.055 1.00 72.62 263 ASN A O 1
ATOM 2188 N N . ILE A 1 264 ? 17.960 10.083 2.124 1.00 73.12 264 ILE A N 1
ATOM 2189 C CA . ILE A 1 264 ? 18.718 8.874 2.512 1.00 73.12 264 ILE A CA 1
ATOM 2190 C C . ILE A 1 264 ? 20.206 9.129 2.806 1.00 73.12 264 ILE A C 1
ATOM 2192 O O . ILE A 1 264 ? 21.032 8.222 2.731 1.00 73.12 264 ILE A O 1
ATOM 2196 N N . SER A 1 265 ? 20.559 10.363 3.174 1.00 74.25 265 SER A N 1
ATOM 2197 C CA . SER A 1 265 ? 21.917 10.706 3.613 1.00 74.25 265 SER A CA 1
ATOM 2198 C C . SER A 1 265 ? 22.241 10.114 4.995 1.00 74.25 265 SER A C 1
ATOM 2200 O O . SER A 1 265 ? 21.562 10.466 5.965 1.00 74.25 265 SER A O 1
ATOM 2202 N N . PRO A 1 266 ? 23.286 9.271 5.143 1.00 75.12 266 PRO A N 1
ATOM 2203 C CA . PRO A 1 266 ? 23.600 8.617 6.418 1.00 75.12 266 PRO A CA 1
ATOM 2204 C C . PRO A 1 266 ? 24.041 9.568 7.535 1.00 75.12 266 PRO A C 1
ATOM 2206 O O . PRO A 1 266 ? 23.963 9.205 8.707 1.00 75.12 266 PRO A O 1
ATOM 2209 N N . ASP A 1 267 ? 24.549 10.757 7.192 1.00 73.12 267 ASP A N 1
ATOM 2210 C CA . ASP A 1 267 ? 25.087 11.720 8.161 1.00 73.12 267 ASP A CA 1
ATOM 2211 C C . ASP A 1 267 ? 24.166 12.921 8.428 1.00 73.12 267 ASP A C 1
ATOM 2213 O O . ASP A 1 267 ? 24.453 13.731 9.315 1.00 73.12 267 ASP A O 1
ATOM 2217 N N . GLY A 1 268 ? 23.066 13.029 7.671 1.00 71.56 268 GLY A N 1
ATOM 2218 C CA . GLY A 1 268 ? 22.073 14.098 7.771 1.00 71.56 268 GLY A CA 1
ATOM 2219 C C . GLY A 1 268 ? 22.587 15.503 7.426 1.00 71.56 268 GLY A C 1
ATOM 2220 O O . GLY A 1 268 ? 21.917 16.478 7.761 1.00 71.56 268 GLY A O 1
ATOM 2221 N N . LYS A 1 269 ? 23.774 15.634 6.814 1.00 74.44 269 LYS A N 1
ATOM 2222 C CA . LYS A 1 269 ? 24.425 16.928 6.522 1.00 74.44 269 LYS A CA 1
ATOM 2223 C C . LYS A 1 269 ? 24.771 17.107 5.052 1.00 74.44 269 LYS A C 1
ATOM 2225 O O . LYS A 1 269 ? 24.708 18.229 4.556 1.00 74.44 269 LYS A O 1
ATOM 2230 N N . HIS A 1 270 ? 25.146 16.030 4.370 1.00 76.56 270 HIS A N 1
ATOM 2231 C CA . HIS A 1 270 ? 25.448 16.043 2.940 1.00 76.56 270 HIS A CA 1
ATOM 2232 C C . HIS A 1 270 ? 24.256 15.517 2.138 1.00 76.56 270 HIS A C 1
ATOM 2234 O O . HIS A 1 270 ? 23.446 14.753 2.657 1.00 76.56 270 HIS A O 1
ATOM 2240 N N . LEU A 1 271 ? 24.154 15.900 0.866 1.00 77.44 271 LEU A N 1
ATOM 2241 C CA . LEU A 1 271 ? 23.287 15.196 -0.080 1.00 77.44 271 LEU A CA 1
ATOM 2242 C C . LEU A 1 271 ? 23.951 13.876 -0.495 1.00 77.44 271 LEU A C 1
ATOM 2244 O O . LEU A 1 271 ? 25.167 13.724 -0.376 1.00 77.44 271 LEU A O 1
ATOM 2248 N N . VAL A 1 272 ? 23.151 12.923 -0.972 1.00 83.62 272 VAL A N 1
ATOM 2249 C CA . VAL A 1 272 ? 23.682 11.696 -1.575 1.00 83.62 272 VAL A CA 1
ATOM 2250 C C . VAL A 1 272 ? 24.016 11.973 -3.038 1.00 83.62 272 VAL A C 1
ATOM 2252 O O . VAL A 1 272 ? 23.183 12.486 -3.790 1.00 83.62 272 VAL A O 1
ATOM 2255 N N . ASP A 1 273 ? 25.242 11.640 -3.428 1.00 82.25 273 ASP A N 1
ATOM 2256 C CA . ASP A 1 273 ? 25.778 11.884 -4.766 1.00 82.25 273 ASP A CA 1
ATOM 2257 C C . ASP A 1 273 ? 25.422 10.736 -5.725 1.00 82.25 273 ASP A C 1
ATOM 2259 O O . ASP A 1 273 ? 25.087 10.962 -6.895 1.00 82.25 273 ASP A O 1
ATOM 2263 N N . ALA A 1 274 ? 25.481 9.492 -5.228 1.00 86.00 274 ALA A N 1
ATOM 2264 C CA . ALA A 1 274 ? 25.221 8.293 -6.018 1.00 86.00 274 ALA A CA 1
ATOM 2265 C C . ALA A 1 274 ? 24.778 7.069 -5.192 1.00 86.00 274 ALA A C 1
ATOM 2267 O O . ALA A 1 274 ? 24.915 7.019 -3.970 1.00 86.00 274 ALA A O 1
ATOM 2268 N N . PHE A 1 275 ? 24.297 6.044 -5.895 1.00 89.44 275 PHE A N 1
ATOM 2269 C CA . PHE A 1 275 ? 23.689 4.826 -5.359 1.00 89.44 275 PHE A CA 1
ATOM 2270 C C . PHE A 1 275 ? 24.173 3.577 -6.093 1.00 89.44 275 PHE A C 1
ATOM 2272 O O . PHE A 1 275 ? 24.396 3.640 -7.297 1.00 89.44 275 PHE A O 1
ATOM 2279 N N . SER A 1 276 ? 24.240 2.425 -5.427 1.00 86.25 276 SER A N 1
ATOM 2280 C CA . SER A 1 276 ? 24.308 1.109 -6.082 1.00 86.25 276 SER A CA 1
ATOM 2281 C C . SER A 1 276 ? 23.395 0.088 -5.397 1.00 86.25 276 SER A C 1
ATOM 2283 O O . SER A 1 276 ? 22.990 0.272 -4.247 1.00 86.25 276 SER A O 1
ATOM 2285 N N . GLU A 1 277 ? 23.036 -0.965 -6.138 1.00 86.44 277 GLU A N 1
ATOM 2286 C CA . GLU A 1 277 ? 22.013 -1.963 -5.778 1.00 86.44 277 GLU A CA 1
ATOM 2287 C C . GLU A 1 277 ? 20.583 -1.391 -5.658 1.00 86.44 277 GLU A C 1
ATOM 2289 O O . GLU A 1 277 ? 19.710 -1.989 -5.027 1.00 86.44 277 GLU A O 1
ATOM 2294 N N . LEU A 1 278 ? 20.304 -0.240 -6.292 1.00 88.44 278 LEU A N 1
ATOM 2295 C CA . LEU A 1 278 ? 18.941 0.299 -6.369 1.00 88.44 278 LEU A CA 1
ATOM 2296 C C . LEU A 1 278 ? 18.017 -0.703 -7.061 1.00 88.44 278 LEU A C 1
ATOM 2298 O O . LEU A 1 278 ? 18.264 -1.082 -8.205 1.00 88.44 278 LEU A O 1
ATOM 2302 N N . THR A 1 279 ? 16.924 -1.066 -6.395 1.00 89.88 279 THR A N 1
ATOM 2303 C CA . THR A 1 279 ? 15.936 -2.012 -6.924 1.00 89.88 279 THR A CA 1
ATOM 2304 C C . THR A 1 279 ? 14.585 -1.340 -7.136 1.00 89.88 279 THR A C 1
ATOM 2306 O O . THR A 1 279 ? 14.098 -0.604 -6.277 1.00 89.88 279 THR A O 1
ATOM 2309 N N . THR A 1 280 ? 13.970 -1.594 -8.289 1.00 91.81 280 THR A N 1
ATOM 2310 C CA . THR A 1 280 ? 12.620 -1.133 -8.640 1.00 91.81 280 THR A CA 1
ATOM 2311 C C . THR A 1 280 ? 11.883 -2.195 -9.463 1.00 91.81 280 THR A C 1
ATOM 2313 O O . THR A 1 280 ? 12.445 -3.239 -9.785 1.00 91.81 280 THR A O 1
ATOM 2316 N N . ILE A 1 281 ? 10.624 -1.947 -9.813 1.00 90.38 281 ILE A N 1
ATOM 2317 C CA . ILE A 1 281 ? 9.834 -2.773 -10.736 1.00 90.38 281 ILE A CA 1
ATOM 2318 C C . ILE A 1 281 ? 9.254 -1.831 -11.794 1.00 90.38 281 ILE A C 1
ATOM 2320 O O . ILE A 1 281 ? 8.776 -0.743 -11.458 1.00 90.38 281 ILE A O 1
ATOM 2324 N N . THR A 1 282 ? 9.297 -2.223 -13.068 1.00 85.75 282 THR A N 1
ATOM 2325 C CA . THR A 1 282 ? 8.780 -1.394 -14.166 1.00 85.75 282 THR A CA 1
ATOM 2326 C C . THR A 1 282 ? 7.318 -1.013 -13.927 1.00 85.75 282 THR A C 1
ATOM 2328 O O . THR A 1 282 ? 6.523 -1.819 -13.454 1.00 85.75 282 THR A O 1
ATOM 2331 N N . PHE A 1 283 ? 6.970 0.234 -14.245 1.00 88.25 283 PHE A N 1
ATOM 2332 C CA . PHE A 1 283 ? 5.639 0.823 -14.059 1.00 88.25 283 PHE A CA 1
ATOM 2333 C C . PHE A 1 283 ? 5.152 1.004 -12.607 1.00 88.25 283 PHE A C 1
ATOM 2335 O O . PHE A 1 283 ? 4.022 1.459 -12.426 1.00 88.25 283 PHE A O 1
ATOM 2342 N N . ILE A 1 284 ? 5.968 0.763 -11.569 1.00 92.50 284 ILE A N 1
ATOM 2343 C CA . ILE A 1 284 ? 5.548 0.953 -10.164 1.00 92.50 284 ILE A CA 1
ATOM 2344 C C . ILE A 1 284 ? 4.930 2.339 -9.900 1.00 92.50 284 ILE A C 1
ATOM 2346 O O . ILE A 1 284 ? 3.940 2.447 -9.177 1.00 92.50 284 ILE A O 1
ATOM 2350 N N . GLN A 1 285 ? 5.420 3.395 -10.557 1.00 90.88 285 GLN A N 1
ATOM 2351 C CA . GLN A 1 285 ? 4.883 4.754 -10.443 1.00 90.88 285 GLN A CA 1
ATOM 2352 C C . GLN A 1 285 ? 3.400 4.883 -10.847 1.00 90.88 285 GLN A C 1
ATOM 2354 O O . GLN A 1 285 ? 2.693 5.718 -10.284 1.00 90.88 285 GLN A O 1
ATOM 2359 N N . HIS A 1 286 ? 2.894 4.032 -11.749 1.00 90.94 286 HIS A N 1
ATOM 2360 C CA . HIS A 1 286 ? 1.498 4.067 -12.214 1.00 90.94 286 HIS A CA 1
ATOM 2361 C C . HIS A 1 286 ? 0.514 3.491 -11.193 1.00 90.94 286 HIS A C 1
ATOM 2363 O O . HIS A 1 286 ? -0.688 3.668 -11.353 1.00 90.94 286 HIS A O 1
ATOM 2369 N N . THR A 1 287 ? 0.992 2.843 -10.124 1.00 94.50 287 THR A N 1
ATOM 2370 C CA . THR A 1 287 ? 0.141 2.392 -9.006 1.00 94.50 287 THR A CA 1
ATOM 2371 C C . THR A 1 287 ? -0.357 3.555 -8.134 1.00 94.50 287 THR A C 1
ATOM 2373 O O . THR A 1 287 ? -1.347 3.414 -7.411 1.00 94.50 287 THR A O 1
ATOM 2376 N N . LYS A 1 288 ? 0.294 4.728 -8.213 1.00 94.44 288 LYS A N 1
ATOM 2377 C CA . LYS A 1 288 ? -0.054 5.937 -7.454 1.00 94.44 288 LYS A CA 1
ATOM 2378 C C . LYS A 1 288 ? -1.470 6.408 -7.800 1.00 94.44 288 LYS A C 1
ATOM 2380 O O . LYS A 1 288 ? -1.721 6.877 -8.904 1.00 94.44 288 LYS A O 1
ATOM 2385 N N . ASN A 1 289 ? -2.381 6.331 -6.829 1.00 93.81 289 ASN A N 1
ATOM 2386 C CA . ASN A 1 289 ? -3.800 6.695 -6.949 1.00 93.81 289 ASN A CA 1
ATOM 2387 C C . ASN A 1 289 ? -4.593 5.948 -8.052 1.00 93.81 289 ASN A C 1
ATOM 2389 O O . ASN A 1 289 ? -5.696 6.374 -8.389 1.00 93.81 289 ASN A O 1
ATOM 2393 N N . ASN A 1 290 ? -4.081 4.836 -8.594 1.00 93.19 290 ASN A N 1
ATOM 2394 C CA . ASN A 1 290 ? -4.750 4.041 -9.631 1.00 93.19 290 ASN A CA 1
ATOM 2395 C C . ASN A 1 290 ? -5.098 2.648 -9.091 1.00 93.19 290 ASN A C 1
ATOM 2397 O O . ASN A 1 290 ? -4.262 1.746 -9.105 1.00 93.19 290 ASN A O 1
ATOM 2401 N N . TYR A 1 291 ? -6.334 2.472 -8.617 1.00 94.19 291 TYR A N 1
ATOM 2402 C CA . TYR A 1 291 ? -6.775 1.217 -8.005 1.00 94.19 291 TYR A CA 1
ATOM 2403 C C . TYR A 1 291 ? -6.729 0.021 -8.968 1.00 94.19 291 TYR A C 1
ATOM 2405 O O . TYR A 1 291 ? -6.276 -1.050 -8.570 1.00 94.19 291 TYR A O 1
ATOM 2413 N N . GLU A 1 292 ? -7.175 0.184 -10.219 1.00 93.12 292 GLU A N 1
ATOM 2414 C CA . GLU A 1 292 ? -7.267 -0.925 -11.182 1.00 93.12 292 GLU A CA 1
ATOM 2415 C C . GLU A 1 292 ? -5.879 -1.514 -11.460 1.00 93.12 292 GLU A C 1
ATOM 2417 O O . GLU A 1 292 ? -5.665 -2.716 -11.277 1.00 93.12 292 GLU A O 1
ATOM 2422 N N . PHE A 1 293 ? -4.918 -0.649 -11.801 1.00 92.88 293 PHE A N 1
ATOM 2423 C CA . PHE A 1 293 ? -3.540 -1.064 -12.037 1.00 92.88 293 PHE A CA 1
ATOM 2424 C C . PHE A 1 293 ? -2.838 -1.511 -10.751 1.00 92.88 293 PHE A C 1
ATOM 2426 O O . PHE A 1 293 ? -2.180 -2.543 -10.763 1.00 92.88 293 PHE A O 1
ATOM 2433 N N . ALA A 1 294 ? -2.995 -0.806 -9.624 1.00 95.06 294 ALA A N 1
ATOM 2434 C CA . ALA A 1 294 ? -2.362 -1.198 -8.361 1.00 95.06 294 ALA A CA 1
ATOM 2435 C C . ALA A 1 294 ? -2.829 -2.578 -7.871 1.00 95.06 294 ALA A C 1
ATOM 2437 O O . ALA A 1 294 ? -2.016 -3.364 -7.384 1.00 95.06 294 ALA A O 1
ATOM 2438 N N . ASN A 1 295 ? -4.118 -2.897 -8.026 1.00 94.44 295 ASN A N 1
ATOM 2439 C CA . ASN A 1 295 ? -4.669 -4.200 -7.666 1.00 94.44 295 ASN A CA 1
ATOM 2440 C C . ASN A 1 295 ? -4.119 -5.325 -8.548 1.00 94.44 295 ASN A C 1
ATOM 2442 O O . ASN A 1 295 ? -3.754 -6.374 -8.019 1.00 94.44 295 ASN A O 1
ATOM 2446 N N . PHE A 1 296 ? -4.005 -5.103 -9.860 1.00 92.31 296 PHE A N 1
ATOM 2447 C CA . PHE A 1 296 ? -3.334 -6.038 -10.765 1.00 92.31 296 PHE A CA 1
ATOM 2448 C C . PHE A 1 296 ? -1.845 -6.195 -10.408 1.00 92.31 296 PHE A C 1
ATOM 2450 O O . PHE A 1 296 ? -1.390 -7.297 -10.097 1.00 92.31 296 PHE A O 1
ATOM 2457 N N . PHE A 1 297 ? -1.113 -5.079 -10.376 1.00 94.25 297 PHE A N 1
ATOM 2458 C CA . PHE A 1 297 ? 0.330 -5.001 -10.172 1.00 94.25 297 PHE A CA 1
ATOM 2459 C C . PHE A 1 297 ? 0.759 -5.684 -8.874 1.00 94.25 297 PHE A C 1
ATOM 2461 O O . PHE A 1 297 ? 1.538 -6.634 -8.909 1.00 94.25 297 PHE A O 1
ATOM 2468 N N . TRP A 1 298 ? 0.218 -5.278 -7.722 1.00 94.50 298 TRP A N 1
ATOM 2469 C CA . TRP A 1 298 ? 0.643 -5.858 -6.449 1.00 94.50 298 TRP A CA 1
ATOM 2470 C C . TRP A 1 298 ? 0.192 -7.313 -6.282 1.00 94.50 298 TRP A C 1
ATOM 2472 O O . TRP A 1 298 ? 0.931 -8.101 -5.692 1.00 94.50 298 TRP A O 1
ATOM 2482 N N . SER A 1 299 ? -0.948 -7.715 -6.861 1.00 92.31 299 SER A N 1
ATOM 2483 C CA . SER A 1 299 ? -1.336 -9.134 -6.912 1.00 92.31 299 SER A CA 1
ATOM 2484 C C . SER A 1 299 ? -0.358 -9.969 -7.746 1.00 92.31 299 SER A C 1
ATOM 2486 O O . SER A 1 299 ? -0.058 -11.103 -7.374 1.00 92.31 299 SER A O 1
ATOM 2488 N N . TYR A 1 300 ? 0.160 -9.423 -8.853 1.00 90.06 300 TYR A N 1
ATOM 2489 C CA . TYR A 1 300 ? 1.184 -10.072 -9.677 1.00 90.06 300 TYR A CA 1
ATOM 2490 C C . TYR A 1 300 ? 2.508 -10.190 -8.915 1.00 90.06 300 TYR A C 1
ATOM 2492 O O . TYR A 1 300 ? 3.049 -11.286 -8.758 1.00 90.06 300 TYR A O 1
ATOM 2500 N N . VAL A 1 301 ? 2.990 -9.062 -8.387 1.00 91.44 301 VAL A N 1
ATOM 2501 C CA . VAL A 1 301 ? 4.261 -8.930 -7.665 1.00 91.44 301 VAL A CA 1
ATOM 2502 C C . VAL A 1 301 ? 4.317 -9.881 -6.466 1.00 91.44 301 VAL A C 1
ATOM 2504 O O . VAL A 1 301 ? 5.259 -10.661 -6.358 1.00 91.44 301 VAL A O 1
ATOM 2507 N N . VAL A 1 302 ? 3.282 -9.910 -5.620 1.00 90.75 302 VAL A N 1
ATOM 2508 C CA . VAL A 1 302 ? 3.229 -10.794 -4.438 1.00 90.75 302 VAL A CA 1
ATOM 2509 C C . VAL A 1 302 ? 3.171 -12.282 -4.808 1.00 90.75 302 VAL A C 1
ATOM 2511 O O . VAL A 1 302 ? 3.668 -13.128 -4.058 1.00 90.75 302 VAL A O 1
ATOM 2514 N N . LYS A 1 303 ? 2.576 -12.617 -5.960 1.00 87.81 303 LYS A N 1
ATOM 2515 C CA . LYS A 1 303 ? 2.390 -14.000 -6.416 1.00 87.81 303 LYS A CA 1
ATOM 2516 C C . LYS A 1 303 ? 3.615 -14.579 -7.129 1.00 87.81 303 LYS A C 1
ATOM 2518 O O . LYS A 1 303 ? 3.872 -15.774 -6.978 1.00 87.81 303 LYS A O 1
ATOM 2523 N N . TYR A 1 304 ? 4.326 -13.776 -7.922 1.00 84.38 304 TYR A N 1
ATOM 2524 C CA . TYR A 1 304 ? 5.360 -14.268 -8.842 1.00 84.38 304 TYR A CA 1
ATOM 2525 C C . TYR A 1 304 ? 6.775 -13.735 -8.574 1.00 84.38 304 TYR A C 1
ATOM 2527 O O . TYR A 1 304 ? 7.731 -14.394 -8.977 1.00 84.38 304 TYR A O 1
ATOM 2535 N N . ILE A 1 305 ? 6.943 -12.599 -7.886 1.00 85.69 305 ILE A N 1
ATOM 2536 C CA . ILE A 1 305 ? 8.267 -12.035 -7.577 1.00 85.69 305 ILE A CA 1
ATOM 2537 C C . ILE A 1 305 ? 8.706 -12.478 -6.174 1.00 85.69 305 ILE A C 1
ATOM 2539 O O . ILE A 1 305 ? 7.900 -12.579 -5.247 1.00 85.69 305 ILE A O 1
ATOM 2543 N N . SER A 1 306 ? 9.998 -12.769 -6.004 1.00 86.31 306 SER A N 1
ATOM 2544 C CA . SER A 1 306 ? 10.550 -13.118 -4.691 1.00 86.31 306 SER A CA 1
ATOM 2545 C C . SER A 1 306 ? 10.846 -11.848 -3.880 1.00 86.31 306 SER A C 1
ATOM 2547 O O . SER A 1 306 ? 11.554 -10.975 -4.391 1.00 86.31 306 SER A O 1
ATOM 2549 N N . PRO A 1 307 ? 10.338 -11.711 -2.637 1.00 88.19 307 PRO A N 1
ATOM 2550 C CA . PRO A 1 307 ? 10.529 -10.498 -1.842 1.00 88.19 307 PRO A CA 1
ATOM 2551 C C . PRO A 1 307 ? 12.000 -10.234 -1.493 1.00 88.19 307 PRO A C 1
ATOM 2553 O O . PRO A 1 307 ? 12.370 -9.079 -1.333 1.00 88.19 307 PRO A O 1
ATOM 2556 N N . GLU A 1 308 ? 12.846 -11.268 -1.454 1.00 87.19 308 GLU A N 1
ATOM 2557 C CA . GLU A 1 308 ? 14.286 -11.174 -1.173 1.00 87.19 308 GLU A CA 1
ATOM 2558 C C . GLU A 1 308 ? 15.018 -10.207 -2.115 1.00 87.19 308 GLU A C 1
ATOM 2560 O O . GLU A 1 308 ? 15.930 -9.504 -1.688 1.00 87.19 308 GLU A O 1
ATOM 2565 N N . ILE A 1 309 ? 14.603 -10.153 -3.387 1.00 84.81 309 ILE A N 1
ATOM 2566 C CA . ILE A 1 309 ? 15.177 -9.248 -4.395 1.00 84.81 309 ILE A CA 1
ATOM 2567 C C . ILE A 1 309 ? 14.753 -7.800 -4.103 1.00 84.81 309 ILE A C 1
ATOM 2569 O O . ILE A 1 309 ? 15.516 -6.867 -4.320 1.00 84.81 309 ILE A O 1
ATOM 2573 N N . LEU A 1 310 ? 13.542 -7.600 -3.575 1.00 87.75 310 LEU A N 1
ATOM 2574 C CA . LEU A 1 310 ? 12.964 -6.279 -3.303 1.00 87.75 310 LEU A CA 1
ATOM 2575 C C . LEU A 1 310 ? 13.464 -5.652 -1.989 1.00 87.75 310 LEU A C 1
ATOM 2577 O O . LEU A 1 310 ? 13.295 -4.448 -1.797 1.00 87.75 310 LEU A O 1
ATOM 2581 N N . THR A 1 311 ? 14.069 -6.455 -1.108 1.00 85.50 311 THR A N 1
ATOM 2582 C CA . THR A 1 311 ? 14.684 -6.056 0.174 1.00 85.50 311 THR A CA 1
ATOM 2583 C C . THR A 1 311 ? 16.217 -6.121 0.125 1.00 85.50 311 THR A C 1
ATOM 2585 O O . THR A 1 311 ? 16.873 -6.442 1.121 1.00 85.50 311 THR A O 1
ATOM 2588 N N . GLN A 1 312 ? 16.812 -5.935 -1.057 1.00 82.50 312 GLN A N 1
ATOM 2589 C CA . GLN A 1 312 ? 18.262 -5.956 -1.205 1.00 82.50 312 GLN A CA 1
ATOM 2590 C C . GLN A 1 312 ? 18.872 -4.650 -0.671 1.00 82.50 312 GLN A C 1
ATOM 2592 O O . GLN A 1 312 ? 18.577 -3.568 -1.171 1.00 82.50 312 GLN A O 1
ATOM 2597 N N . LYS A 1 313 ? 19.783 -4.767 0.308 1.00 87.06 313 LYS A N 1
ATOM 2598 C CA . LYS A 1 313 ? 20.440 -3.620 0.959 1.00 87.06 313 LYS A CA 1
ATOM 2599 C C . LYS A 1 313 ? 21.146 -2.709 -0.051 1.00 87.06 313 LYS A C 1
ATOM 2601 O O . LYS A 1 313 ? 22.074 -3.133 -0.741 1.00 87.06 313 LYS A O 1
ATOM 2606 N N . ILE A 1 314 ? 20.748 -1.441 -0.055 1.00 88.81 314 ILE A N 1
ATOM 2607 C CA . ILE A 1 314 ? 21.244 -0.401 -0.963 1.00 88.81 314 ILE A CA 1
ATOM 2608 C C . ILE A 1 314 ? 22.521 0.230 -0.397 1.00 88.81 314 ILE A C 1
ATOM 2610 O O . ILE A 1 314 ? 22.665 0.420 0.815 1.00 88.81 314 ILE A O 1
ATOM 2614 N N . ARG A 1 315 ? 23.459 0.585 -1.280 1.00 88.94 315 ARG A N 1
ATOM 2615 C CA . ARG A 1 315 ? 24.667 1.341 -0.928 1.00 88.94 315 ARG A CA 1
ATOM 2616 C C . ARG A 1 315 ? 24.564 2.774 -1.435 1.00 88.94 315 ARG A C 1
ATOM 2618 O O . ARG A 1 315 ? 24.260 3.003 -2.602 1.00 88.94 315 ARG A O 1
ATOM 2625 N N . VAL A 1 316 ? 24.863 3.729 -0.559 1.00 89.75 316 VAL A N 1
ATOM 2626 C CA . VAL A 1 316 ? 24.844 5.169 -0.847 1.00 89.75 316 VAL A CA 1
ATOM 2627 C C . VAL A 1 316 ? 26.251 5.756 -0.791 1.00 89.75 316 VAL A C 1
ATOM 2629 O O . VAL A 1 316 ? 27.044 5.398 0.081 1.00 89.75 316 VAL A O 1
ATOM 2632 N N . TYR A 1 317 ? 26.554 6.671 -1.706 1.00 87.50 317 TYR A N 1
ATOM 2633 C CA . TYR A 1 317 ? 27.830 7.376 -1.808 1.00 87.50 317 TYR A CA 1
ATOM 2634 C C . TYR A 1 317 ? 27.598 8.870 -1.601 1.00 87.50 317 TYR A C 1
ATOM 2636 O O . TYR A 1 317 ? 26.717 9.450 -2.237 1.00 87.50 317 TYR A O 1
ATOM 2644 N N . TRP A 1 318 ? 28.354 9.480 -0.690 1.00 85.19 318 TRP A N 1
ATOM 2645 C CA . TRP A 1 318 ? 28.095 10.841 -0.223 1.00 85.19 318 TRP A CA 1
ATOM 2646 C C . TRP A 1 318 ? 29.363 11.570 0.240 1.00 85.19 318 TRP A C 1
ATOM 2648 O O . TRP A 1 318 ? 30.247 10.989 0.879 1.00 85.19 318 TRP A O 1
ATOM 2658 N N . GLY A 1 319 ? 29.402 12.879 -0.005 1.00 79.56 319 GLY A N 1
ATOM 2659 C CA . GLY A 1 319 ? 30.410 13.791 0.530 1.00 79.56 319 GLY A CA 1
ATOM 2660 C C . GLY A 1 319 ? 31.664 13.911 -0.340 1.00 79.56 319 GLY A C 1
ATOM 2661 O O . GLY A 1 319 ? 31.704 13.507 -1.498 1.00 79.56 319 GLY A O 1
ATOM 2662 N N . HIS A 1 320 ? 32.717 14.528 0.201 1.00 76.38 320 HIS A N 1
ATOM 2663 C CA . HIS A 1 320 ? 33.915 14.824 -0.590 1.00 76.38 320 HIS A CA 1
ATOM 2664 C C . HIS A 1 320 ? 34.648 13.558 -1.062 1.00 76.38 320 HIS A C 1
ATOM 2666 O O . HIS A 1 320 ? 34.816 12.602 -0.305 1.00 76.38 320 HIS A O 1
ATOM 2672 N N . ALA A 1 321 ? 35.152 13.598 -2.300 1.00 73.50 321 ALA A N 1
ATOM 2673 C CA . ALA A 1 321 ? 35.777 12.471 -3.002 1.00 73.50 321 ALA A CA 1
ATOM 2674 C C . ALA A 1 321 ? 37.015 11.859 -2.308 1.00 73.50 321 ALA A C 1
ATOM 2676 O O . ALA A 1 321 ? 37.443 10.768 -2.671 1.00 73.50 321 ALA A O 1
ATOM 2677 N N . ASP A 1 322 ? 37.597 12.543 -1.318 1.00 75.62 322 ASP A N 1
ATOM 2678 C CA . ASP A 1 322 ? 38.713 12.058 -0.500 1.00 75.62 322 ASP A CA 1
ATOM 2679 C C . ASP A 1 322 ? 38.267 11.339 0.793 1.00 75.62 322 ASP A C 1
ATOM 2681 O O . ASP A 1 322 ? 39.107 10.916 1.592 1.00 75.62 322 ASP A O 1
ATOM 2685 N N . LYS A 1 323 ? 36.955 11.217 1.040 1.00 78.25 323 LYS A N 1
ATOM 2686 C CA . LYS A 1 323 ? 36.375 10.589 2.237 1.00 78.25 323 LYS A CA 1
ATOM 2687 C C . LYS A 1 323 ? 35.761 9.228 1.920 1.00 78.25 323 LYS A C 1
ATOM 2689 O O . LYS A 1 323 ? 35.200 9.010 0.850 1.00 78.25 323 LYS A O 1
ATOM 2694 N N . ARG A 1 324 ? 35.751 8.344 2.927 1.00 77.56 324 ARG A N 1
ATOM 2695 C CA . ARG A 1 324 ? 35.151 6.997 2.840 1.00 77.56 324 ARG A CA 1
ATOM 2696 C C . ARG A 1 324 ? 33.681 6.990 2.403 1.00 77.56 324 ARG A C 1
ATOM 2698 O O . ARG A 1 324 ? 33.256 6.033 1.767 1.00 77.56 324 ARG A O 1
ATOM 2705 N N . GLY A 1 325 ? 32.921 8.046 2.712 1.00 76.31 325 GLY A N 1
ATOM 2706 C CA . GLY A 1 325 ? 31.536 8.202 2.249 1.00 76.31 325 GLY A CA 1
ATOM 2707 C C . GLY A 1 325 ? 31.411 8.209 0.722 1.00 76.31 325 GLY A C 1
ATOM 2708 O O . GLY A 1 325 ? 30.478 7.613 0.193 1.00 76.31 325 GLY A O 1
ATOM 2709 N N . ALA A 1 326 ? 32.386 8.787 0.015 1.00 78.19 326 ALA A N 1
ATOM 2710 C CA . ALA A 1 326 ? 32.414 8.852 -1.443 1.00 78.19 326 ALA A CA 1
ATOM 2711 C C . ALA A 1 326 ? 33.153 7.667 -2.093 1.00 78.19 326 ALA A C 1
ATOM 2713 O O . ALA A 1 326 ? 32.798 7.272 -3.200 1.00 78.19 326 ALA A O 1
ATOM 2714 N N . THR A 1 327 ? 34.164 7.082 -1.432 1.00 78.00 327 THR A N 1
ATOM 2715 C CA . THR A 1 327 ? 34.953 5.969 -2.004 1.00 78.00 327 THR A CA 1
ATOM 2716 C C . THR A 1 327 ? 34.354 4.593 -1.729 1.00 78.00 327 THR A C 1
ATOM 2718 O O . THR A 1 327 ? 34.209 3.781 -2.640 1.00 78.00 327 THR A O 1
ATOM 2721 N N . ASP A 1 328 ? 34.002 4.323 -0.472 1.00 82.69 328 ASP A N 1
ATOM 2722 C CA . ASP A 1 328 ? 33.588 2.995 -0.009 1.00 82.69 328 ASP A CA 1
ATOM 2723 C C . ASP A 1 328 ? 32.054 2.887 -0.008 1.00 82.69 328 ASP A C 1
ATOM 2725 O O . ASP A 1 328 ? 31.483 1.809 -0.207 1.00 82.69 328 ASP A O 1
ATOM 2729 N N . GLY A 1 329 ? 31.385 4.026 0.200 1.00 84.38 329 GLY A N 1
ATOM 2730 C CA . GLY A 1 329 ? 29.944 4.128 0.383 1.00 84.38 329 GLY A CA 1
ATOM 2731 C C . GLY A 1 329 ? 29.475 3.535 1.714 1.00 84.38 329 GLY A C 1
ATOM 2732 O O . GLY A 1 329 ? 30.158 2.745 2.371 1.00 84.38 329 GLY A O 1
ATOM 2733 N N . THR A 1 330 ? 28.270 3.903 2.128 1.00 87.75 330 THR A N 1
ATOM 2734 C CA . THR A 1 330 ? 27.600 3.340 3.304 1.00 87.75 330 THR A CA 1
ATOM 2735 C C . THR A 1 330 ? 26.539 2.350 2.843 1.00 87.75 330 THR A C 1
ATOM 2737 O O . THR A 1 330 ? 25.728 2.676 1.981 1.00 87.75 330 THR A O 1
ATOM 2740 N N . LEU A 1 331 ? 26.544 1.134 3.394 1.00 87.62 331 LEU A N 1
ATOM 2741 C CA . LEU A 1 331 ? 25.424 0.210 3.223 1.00 87.62 331 LEU A CA 1
ATOM 2742 C C . LEU A 1 331 ? 24.324 0.635 4.196 1.00 87.62 331 LEU A C 1
ATOM 2744 O O . LEU A 1 331 ? 24.589 0.728 5.394 1.00 87.62 331 LEU A O 1
ATOM 2748 N N . LEU A 1 332 ? 23.131 0.916 3.687 1.00 83.94 332 LEU A N 1
ATOM 2749 C CA . LEU A 1 332 ? 21.990 1.272 4.518 1.00 83.94 332 LEU A CA 1
ATOM 2750 C C . LEU A 1 332 ? 21.184 0.024 4.882 1.00 83.94 332 LEU A C 1
ATOM 2752 O O . LEU A 1 332 ? 20.980 -0.876 4.066 1.00 83.94 332 LEU A O 1
ATOM 2756 N N . GLU A 1 333 ? 20.721 -0.012 6.126 1.00 71.81 333 GLU A N 1
ATOM 2757 C CA . GLU A 1 333 ? 19.744 -0.987 6.603 1.00 71.81 333 GLU A CA 1
ATOM 2758 C C . GLU A 1 333 ? 18.367 -0.300 6.631 1.00 71.81 333 GLU A C 1
ATOM 2760 O O . GLU A 1 333 ? 18.277 0.886 6.948 1.00 71.81 333 GLU A O 1
ATOM 2765 N N . ASP A 1 334 ? 17.310 -1.018 6.239 1.00 70.81 334 ASP A N 1
ATOM 2766 C CA . ASP A 1 334 ? 15.918 -0.530 6.177 1.00 70.81 334 ASP A CA 1
ATOM 2767 C C . ASP A 1 334 ? 15.615 0.649 5.219 1.00 70.81 334 ASP A C 1
ATOM 2769 O O . ASP A 1 334 ? 14.572 1.300 5.344 1.00 70.81 334 ASP A O 1
ATOM 2773 N N . SER A 1 335 ? 16.463 0.912 4.218 1.00 74.00 335 SER A N 1
ATOM 2774 C CA . SER A 1 335 ? 16.266 2.002 3.244 1.00 74.00 335 SER A CA 1
ATOM 2775 C C . SER A 1 335 ? 15.740 1.563 1.868 1.00 74.00 335 SER A C 1
ATOM 2777 O O . SER A 1 335 ? 15.947 2.286 0.893 1.00 74.00 335 SER A O 1
ATOM 2779 N N . ASP A 1 336 ? 15.122 0.389 1.736 1.00 85.75 336 ASP A N 1
ATOM 2780 C CA . ASP A 1 336 ? 14.738 -0.175 0.431 1.00 85.75 336 ASP A CA 1
ATOM 2781 C C . ASP A 1 336 ? 13.731 0.720 -0.313 1.00 85.75 336 ASP A C 1
ATOM 2783 O O . ASP A 1 336 ? 12.718 1.138 0.257 1.00 85.75 336 ASP A O 1
ATOM 2787 N N . TYR A 1 337 ? 13.963 0.991 -1.603 1.00 91.12 337 TYR A N 1
ATOM 2788 C CA . TYR A 1 337 ? 13.097 1.892 -2.378 1.00 91.12 337 TYR A CA 1
ATOM 2789 C C . TYR A 1 337 ? 11.639 1.414 -2.427 1.00 91.12 337 TYR A C 1
ATOM 2791 O O . TYR A 1 337 ? 10.728 2.220 -2.264 1.00 91.12 337 TYR A O 1
ATOM 2799 N N . ILE A 1 338 ? 11.401 0.105 -2.573 1.00 93.12 338 ILE A N 1
ATOM 2800 C CA . ILE A 1 338 ? 10.048 -0.477 -2.589 1.00 93.12 338 ILE A CA 1
ATOM 2801 C C . ILE A 1 338 ? 9.328 -0.243 -1.249 1.00 93.12 338 ILE A C 1
ATOM 2803 O O . ILE A 1 338 ? 8.183 0.209 -1.235 1.00 93.12 338 ILE A O 1
ATOM 2807 N N . LYS A 1 339 ? 10.018 -0.486 -0.126 1.00 92.06 339 LYS A N 1
ATOM 2808 C CA . LYS A 1 339 ? 9.524 -0.277 1.247 1.00 92.06 339 LYS A CA 1
ATOM 2809 C C . LYS A 1 339 ? 9.238 1.203 1.525 1.00 92.06 339 LYS A C 1
ATOM 2811 O O . LYS A 1 339 ? 8.219 1.545 2.125 1.00 92.06 339 LYS A O 1
ATOM 2816 N N . TRP A 1 340 ? 10.095 2.100 1.034 1.00 92.44 340 TRP A N 1
ATOM 2817 C CA . TRP A 1 340 ? 9.845 3.542 1.064 1.00 92.44 340 TRP A CA 1
ATOM 2818 C C . TRP A 1 340 ? 8.636 3.931 0.199 1.00 92.44 340 TRP A C 1
ATOM 2820 O O . TRP A 1 340 ? 7.791 4.705 0.651 1.00 92.44 340 TRP A O 1
ATOM 2830 N N . PHE A 1 341 ? 8.515 3.380 -1.010 1.00 94.44 341 PHE A N 1
ATOM 2831 C CA . PHE A 1 341 ? 7.462 3.732 -1.961 1.00 94.44 341 PHE A CA 1
ATOM 2832 C C . PHE A 1 341 ? 6.081 3.392 -1.397 1.00 94.44 341 PHE A C 1
ATOM 2834 O O . PHE A 1 341 ? 5.227 4.271 -1.325 1.00 94.44 341 PHE A O 1
ATOM 2841 N N . VAL A 1 342 ? 5.876 2.169 -0.891 1.00 94.81 342 VAL A N 1
ATOM 2842 C CA . VAL A 1 342 ? 4.576 1.759 -0.320 1.00 94.81 342 VAL A CA 1
ATOM 2843 C C . VAL A 1 342 ? 4.189 2.522 0.949 1.00 94.81 342 VAL A C 1
ATOM 2845 O O . VAL A 1 342 ? 3.002 2.705 1.227 1.00 94.81 342 VAL A O 1
ATOM 2848 N N . LYS A 1 343 ? 5.182 3.007 1.704 1.00 93.75 343 LYS A N 1
ATOM 2849 C CA . LYS A 1 343 ? 4.981 3.785 2.932 1.00 93.75 343 LYS A CA 1
ATOM 2850 C C . LYS A 1 343 ? 4.592 5.244 2.662 1.00 93.75 343 LYS A C 1
ATOM 2852 O O . LYS A 1 343 ? 3.823 5.805 3.440 1.00 93.75 343 LYS A O 1
ATOM 2857 N N . ASN A 1 344 ? 5.133 5.859 1.606 1.00 93.56 344 ASN A N 1
ATOM 2858 C CA . ASN A 1 344 ? 4.999 7.300 1.341 1.00 93.56 344 ASN A CA 1
ATOM 2859 C C . ASN A 1 344 ? 4.073 7.633 0.157 1.00 93.56 344 ASN A C 1
ATOM 2861 O O . ASN A 1 344 ? 3.534 8.737 0.092 1.00 93.56 344 ASN A O 1
ATOM 2865 N N . ILE A 1 345 ? 3.840 6.691 -0.761 1.00 95.38 345 ILE A N 1
ATOM 2866 C CA . ILE A 1 345 ? 2.980 6.870 -1.935 1.00 95.38 345 ILE A CA 1
ATOM 2867 C C . ILE A 1 345 ? 1.674 6.092 -1.749 1.00 95.38 345 ILE A C 1
ATOM 2869 O O . ILE A 1 345 ? 1.669 4.937 -1.330 1.00 95.38 345 ILE A O 1
ATOM 2873 N N . LYS A 1 346 ? 0.539 6.717 -2.091 1.00 96.56 346 LYS A N 1
ATOM 2874 C CA . LYS A 1 346 ? -0.777 6.060 -2.097 1.00 96.56 346 LYS A CA 1
ATOM 2875 C C . LYS A 1 346 ? -0.874 5.064 -3.251 1.00 96.56 346 LYS A C 1
ATOM 2877 O O . LYS A 1 346 ? -1.388 5.391 -4.320 1.00 96.56 346 LYS A O 1
ATOM 2882 N N . CYS A 1 347 ? -0.343 3.866 -3.045 1.00 96.12 347 CYS A N 1
ATOM 2883 C CA . CYS A 1 347 ? -0.252 2.817 -4.057 1.00 96.12 347 CYS A CA 1
ATOM 2884 C C . CYS A 1 347 ? -0.819 1.465 -3.619 1.00 96.12 347 CYS A C 1
ATOM 2886 O O . CYS A 1 347 ? -0.804 0.534 -4.421 1.00 96.12 347 CYS A O 1
ATOM 2888 N N . ILE A 1 348 ? -1.269 1.321 -2.368 1.00 96.44 348 ILE A N 1
ATOM 2889 C CA . ILE A 1 348 ? -1.821 0.058 -1.874 1.00 96.44 348 ILE A CA 1
ATOM 2890 C C . ILE A 1 348 ? -3.327 0.026 -2.142 1.00 96.44 348 ILE A C 1
ATOM 2892 O O . ILE A 1 348 ? -4.047 0.865 -1.597 1.00 96.44 348 ILE A O 1
ATOM 2896 N N . PRO A 1 349 ? -3.815 -0.919 -2.961 1.00 95.69 349 PRO A N 1
ATOM 2897 C CA . PRO A 1 349 ? -5.217 -1.013 -3.337 1.00 95.69 349 PRO A CA 1
ATOM 2898 C C . PRO A 1 349 ? -6.052 -1.565 -2.172 1.00 95.69 349 PRO A C 1
ATOM 2900 O O . PRO A 1 349 ? -5.650 -2.499 -1.470 1.00 95.69 349 PRO A O 1
ATOM 2903 N N . THR A 1 350 ? -7.219 -0.964 -1.952 1.00 93.62 350 THR A N 1
ATOM 2904 C CA . THR A 1 350 ? -8.082 -1.247 -0.800 1.00 93.62 350 THR A CA 1
ATOM 2905 C C . THR A 1 350 ? -9.377 -1.952 -1.206 1.00 93.62 350 THR A C 1
ATOM 2907 O O . THR A 1 350 ? -9.828 -1.877 -2.350 1.00 93.62 350 THR A O 1
ATOM 2910 N N . THR A 1 351 ? -10.055 -2.577 -0.242 1.00 89.69 351 THR A N 1
ATOM 2911 C CA . THR A 1 351 ? -11.414 -3.122 -0.422 1.00 89.69 351 THR A CA 1
ATOM 2912 C C . THR A 1 351 ? -12.456 -2.070 -0.829 1.00 89.69 351 THR A C 1
ATOM 2914 O O . THR A 1 351 ? -13.502 -2.428 -1.365 1.00 89.69 351 THR A O 1
ATOM 2917 N N . GLU A 1 352 ? -12.178 -0.781 -0.612 1.00 87.06 352 GLU A N 1
ATOM 2918 C CA . GLU A 1 352 ? -13.040 0.352 -0.981 1.00 87.06 352 GLU A CA 1
ATOM 2919 C C . GLU A 1 352 ? -12.853 0.800 -2.446 1.00 87.06 352 GLU A C 1
ATOM 2921 O O . GLU A 1 352 ? -13.497 1.752 -2.885 1.00 87.06 352 GLU A O 1
ATOM 2926 N N . LYS A 1 353 ? -11.996 0.112 -3.219 1.00 91.38 353 LYS A N 1
ATOM 2927 C CA . LYS A 1 353 ? -11.567 0.488 -4.581 1.00 91.38 353 LYS A CA 1
ATOM 2928 C C . LYS A 1 353 ? -10.784 1.806 -4.655 1.00 91.38 353 LYS A C 1
ATOM 2930 O O . LYS A 1 353 ? -10.842 2.523 -5.653 1.00 91.38 353 LYS A O 1
ATOM 2935 N N . THR A 1 354 ? -10.032 2.116 -3.604 1.00 93.62 354 THR A N 1
ATOM 2936 C CA . THR A 1 354 ? -9.132 3.278 -3.516 1.00 93.62 354 THR A CA 1
ATOM 2937 C C . THR A 1 354 ? -7.678 2.821 -3.369 1.00 93.62 354 THR A C 1
ATOM 2939 O O . THR A 1 354 ? -7.423 1.635 -3.157 1.00 93.62 354 THR A O 1
ATOM 2942 N N . CYS A 1 355 ? -6.717 3.743 -3.483 1.00 94.75 355 CYS A N 1
ATOM 2943 C CA . CYS A 1 355 ? -5.329 3.494 -3.082 1.00 94.75 355 CYS A CA 1
ATOM 2944 C C . CYS A 1 355 ? -4.985 4.305 -1.831 1.00 94.75 355 CYS A C 1
ATOM 2946 O O . CYS A 1 355 ? -5.270 5.501 -1.773 1.00 94.75 355 CYS A O 1
ATOM 2948 N N . GLU A 1 356 ? -4.310 3.679 -0.871 1.00 95.06 356 GLU A N 1
ATOM 2949 C CA . GLU A 1 356 ? -3.827 4.318 0.356 1.00 95.06 356 GLU A CA 1
ATOM 2950 C C . GLU A 1 356 ? -2.342 4.028 0.618 1.00 95.06 356 GLU A C 1
ATOM 2952 O O . GLU A 1 356 ? -1.698 3.260 -0.104 1.00 95.06 356 GLU A O 1
ATOM 2957 N N . LEU A 1 357 ? -1.783 4.704 1.627 1.00 94.31 357 LEU A N 1
ATOM 2958 C CA . LEU A 1 357 ? -0.451 4.413 2.170 1.00 94.31 357 LEU A CA 1
ATOM 2959 C C . LEU A 1 357 ? -0.470 3.064 2.895 1.00 94.31 357 LEU A C 1
ATOM 2961 O O . LEU A 1 357 ? -1.435 2.775 3.603 1.00 94.31 357 LEU A O 1
ATOM 2965 N N . SER A 1 358 ? 0.601 2.270 2.815 1.00 93.31 358 SER A N 1
ATOM 2966 C CA . SER A 1 358 ? 0.639 0.958 3.481 1.00 93.31 358 SER A CA 1
ATOM 2967 C C . SER A 1 358 ? 0.451 1.044 5.003 1.00 93.31 358 SER A C 1
ATOM 2969 O O . SER A 1 358 ? -0.213 0.197 5.597 1.00 93.31 358 SER A O 1
ATOM 2971 N N . SER A 1 359 ? 0.924 2.130 5.620 1.00 89.25 359 SER A N 1
ATOM 2972 C CA . SER A 1 359 ? 0.743 2.453 7.042 1.00 89.25 359 SER A CA 1
ATOM 2973 C C . SER A 1 359 ? -0.713 2.704 7.459 1.00 89.25 359 SER A C 1
ATOM 2975 O O . SER A 1 359 ? -1.035 2.578 8.641 1.00 89.25 359 SER A O 1
ATOM 2977 N N . ASN A 1 360 ? -1.599 3.040 6.518 1.00 90.12 360 ASN A N 1
ATOM 2978 C CA . ASN A 1 360 ? -3.027 3.257 6.763 1.00 90.12 360 ASN A CA 1
ATOM 2979 C C . ASN A 1 360 ? -3.878 2.009 6.479 1.00 90.12 360 ASN A C 1
ATOM 2981 O O . ASN A 1 360 ? -5.069 2.009 6.791 1.00 90.12 360 ASN A O 1
ATOM 2985 N N . VAL A 1 361 ? -3.287 0.962 5.895 1.00 91.12 361 VAL A N 1
ATOM 2986 C CA . VAL A 1 361 ? -4.001 -0.224 5.416 1.00 91.12 361 VAL A CA 1
ATOM 2987 C C . VAL A 1 361 ? -3.874 -1.382 6.406 1.00 91.12 361 VAL A C 1
ATOM 2989 O O . VAL A 1 361 ? -2.790 -1.703 6.894 1.00 91.12 361 VAL A O 1
ATOM 2992 N N . PHE A 1 362 ? -5.001 -2.032 6.689 1.00 89.81 362 PHE A N 1
ATOM 2993 C CA . PHE A 1 362 ? -5.066 -3.237 7.510 1.00 89.81 362 PHE A CA 1
ATOM 2994 C C . PHE A 1 362 ? -4.825 -4.500 6.679 1.00 89.81 362 PHE A C 1
ATOM 2996 O O . PHE A 1 362 ? -5.289 -4.633 5.542 1.00 89.81 362 PHE A O 1
ATOM 3003 N N . SER A 1 363 ? -4.114 -5.449 7.283 1.00 86.06 363 SER A N 1
ATOM 3004 C CA . SER A 1 363 ? -3.929 -6.797 6.740 1.00 86.06 363 SER A CA 1
ATOM 3005 C C . SER A 1 363 ? -5.253 -7.570 6.707 1.00 86.06 363 SER A C 1
ATOM 3007 O O . SER A 1 363 ? -6.203 -7.236 7.419 1.00 86.06 363 SER A O 1
ATOM 3009 N N . ASP A 1 364 ? -5.337 -8.606 5.867 1.00 81.06 364 ASP A N 1
ATOM 3010 C CA . ASP A 1 364 ? -6.551 -9.417 5.746 1.00 81.06 364 ASP A CA 1
ATOM 3011 C C . ASP A 1 364 ? -6.749 -10.324 6.972 1.00 81.06 364 ASP A C 1
ATOM 3013 O O . ASP A 1 364 ? -6.338 -11.486 6.997 1.00 81.06 364 ASP A O 1
ATOM 3017 N N . GLN A 1 365 ? -7.362 -9.762 8.014 1.00 80.50 365 GLN A N 1
ATOM 3018 C CA . GLN A 1 365 ? -7.776 -10.479 9.212 1.00 80.50 365 GLN A CA 1
ATOM 3019 C C . GLN A 1 365 ? -9.287 -10.390 9.394 1.00 80.50 365 GLN A C 1
ATOM 3021 O O . GLN A 1 365 ? -9.860 -9.303 9.482 1.00 80.50 365 GLN A O 1
ATOM 3026 N N . LYS A 1 366 ? -9.927 -11.558 9.497 1.00 80.56 366 LYS A N 1
ATOM 3027 C CA . LYS A 1 366 ? -11.385 -11.683 9.593 1.00 80.56 366 LYS A CA 1
ATOM 3028 C C . LYS A 1 366 ? -11.966 -10.931 10.795 1.00 80.56 366 LYS A C 1
ATOM 3030 O O . LYS A 1 366 ? -12.919 -10.183 10.630 1.00 80.56 366 LYS A O 1
ATOM 3035 N N . GLU A 1 367 ? -11.358 -11.079 11.970 1.00 79.31 367 GLU A N 1
ATOM 3036 C CA . GLU A 1 367 ? -11.836 -10.465 13.220 1.00 79.31 367 GLU A CA 1
ATOM 3037 C C . GLU A 1 367 ? -11.865 -8.930 13.136 1.00 79.31 367 GLU A C 1
ATOM 3039 O O . GLU A 1 367 ? -12.847 -8.297 13.524 1.00 79.31 367 GLU A O 1
ATOM 3044 N N . LEU A 1 368 ? -10.825 -8.327 12.545 1.00 83.56 368 LEU A N 1
ATOM 3045 C CA . LEU A 1 368 ? -10.783 -6.887 12.289 1.00 83.56 368 LEU A CA 1
ATOM 3046 C C . LEU A 1 368 ? -11.744 -6.477 11.166 1.00 83.56 368 LEU A C 1
ATOM 3048 O O . LEU A 1 368 ? -12.402 -5.446 11.291 1.00 83.56 368 LEU A O 1
ATOM 3052 N N . LYS A 1 369 ? -11.883 -7.269 10.093 1.00 82.00 369 LYS A N 1
ATOM 3053 C CA . LYS A 1 369 ? -12.854 -6.989 9.021 1.00 82.00 369 LYS A CA 1
ATOM 3054 C C . LYS A 1 369 ? -14.287 -6.958 9.553 1.00 82.00 369 LYS A C 1
ATOM 3056 O O . LYS A 1 369 ? -15.007 -6.000 9.271 1.00 82.00 369 LYS A O 1
ATOM 3061 N N . ASP A 1 370 ? -14.693 -7.930 10.362 1.00 79.19 370 ASP A N 1
ATOM 3062 C CA . ASP A 1 370 ? -16.036 -7.968 10.953 1.00 79.19 370 ASP A CA 1
ATOM 3063 C C . ASP A 1 370 ? -16.285 -6.712 11.831 1.00 79.19 370 ASP A C 1
ATOM 3065 O O . ASP A 1 370 ? -17.347 -6.075 11.756 1.00 79.19 370 ASP A O 1
ATOM 3069 N N . LEU A 1 371 ? -15.258 -6.271 12.574 1.00 81.44 371 LEU A N 1
ATOM 3070 C CA . LEU A 1 371 ? -15.305 -5.083 13.429 1.00 81.44 371 LEU A CA 1
ATOM 3071 C C . LEU A 1 371 ? -15.313 -3.746 12.658 1.00 81.44 371 LEU A C 1
ATOM 3073 O O . LEU A 1 371 ? -16.130 -2.887 12.986 1.00 81.44 371 LEU A O 1
ATOM 3077 N N . CYS A 1 372 ? -14.451 -3.525 11.656 1.00 81.69 372 CYS A N 1
ATOM 3078 C CA . CYS A 1 372 ? -14.226 -2.185 11.081 1.00 81.69 372 CYS A CA 1
ATOM 3079 C C . CYS A 1 372 ? -14.177 -2.063 9.541 1.00 81.69 372 CYS A C 1
ATOM 3081 O O . CYS A 1 372 ? -13.974 -0.951 9.052 1.00 81.69 372 CYS A O 1
ATOM 3083 N N . SER A 1 373 ? -14.443 -3.125 8.765 1.00 72.69 373 SER A N 1
ATOM 3084 C CA . SER A 1 373 ? -14.332 -3.143 7.279 1.00 72.69 373 SER A CA 1
ATOM 3085 C C . SER A 1 373 ? -15.066 -2.048 6.497 1.00 72.69 373 SER A C 1
ATOM 3087 O O . SER A 1 373 ? -14.692 -1.771 5.363 1.00 72.69 373 SER A O 1
ATOM 3089 N N . LYS A 1 374 ? -16.105 -1.428 7.068 1.00 78.00 374 LYS A N 1
ATOM 3090 C CA . LYS A 1 374 ? -16.869 -0.341 6.426 1.00 78.00 374 LYS A CA 1
ATOM 3091 C C . LYS A 1 374 ? -16.245 1.054 6.618 1.00 78.00 374 LYS A C 1
ATOM 3093 O O . LYS A 1 374 ? -16.671 2.007 5.977 1.00 78.00 374 LYS A O 1
ATOM 3098 N N . TYR A 1 375 ? -15.295 1.188 7.542 1.00 83.50 375 TYR A N 1
ATOM 3099 C CA . TYR A 1 375 ? -14.760 2.480 7.992 1.00 83.50 375 TYR A CA 1
ATOM 3100 C C . TYR A 1 375 ? -13.232 2.561 7.931 1.00 83.50 375 TYR A C 1
ATOM 3102 O O . TYR A 1 375 ? -12.668 3.634 8.155 1.00 83.50 375 TYR A O 1
ATOM 3110 N N . MET A 1 376 ? -12.557 1.438 7.691 1.00 85.38 376 MET A N 1
ATOM 3111 C CA . MET A 1 376 ? -11.104 1.323 7.667 1.00 85.38 376 MET A CA 1
ATOM 3112 C C . MET A 1 376 ? -10.663 0.584 6.411 1.00 85.38 376 MET A C 1
ATOM 3114 O O . MET A 1 376 ? -11.256 -0.421 6.026 1.00 85.38 376 MET A O 1
ATOM 3118 N N . SER A 1 377 ? -9.584 1.068 5.803 1.00 87.75 377 SER A N 1
ATOM 3119 C CA . SER A 1 377 ? -9.053 0.532 4.558 1.00 87.75 377 SER A CA 1
ATOM 3120 C C . SER A 1 377 ? -8.371 -0.818 4.792 1.00 87.75 377 SER A C 1
ATOM 3122 O O . SER A 1 377 ? -7.301 -0.887 5.394 1.00 87.75 377 SER A O 1
ATOM 3124 N N . PHE A 1 378 ? -8.966 -1.901 4.294 1.00 89.69 378 PHE A N 1
ATOM 3125 C CA . PHE A 1 378 ? -8.323 -3.216 4.243 1.00 89.69 378 PHE A CA 1
ATOM 3126 C C . PHE A 1 378 ? -7.637 -3.428 2.900 1.00 89.69 378 PHE A C 1
ATOM 3128 O O . PHE A 1 378 ? -8.140 -2.983 1.870 1.00 89.69 378 PHE A O 1
ATOM 3135 N N . SER A 1 379 ? -6.516 -4.146 2.912 1.00 89.38 379 SER A N 1
ATOM 3136 C CA . SER A 1 379 ? -5.818 -4.578 1.701 1.00 89.38 379 SER A CA 1
ATOM 3137 C C . SER A 1 379 ? -6.746 -5.401 0.801 1.00 89.38 379 SER A C 1
ATOM 3139 O O . SER A 1 379 ? -7.393 -6.337 1.279 1.00 89.38 379 SER A O 1
ATOM 3141 N N . SER A 1 380 ? -6.794 -5.087 -0.500 1.00 89.56 380 SER A N 1
ATOM 3142 C CA . SER A 1 380 ? -7.423 -5.966 -1.499 1.00 89.56 380 SER A CA 1
ATOM 3143 C C . SER A 1 380 ? -6.488 -7.086 -1.974 1.00 89.56 380 SER A C 1
ATOM 3145 O O . SER A 1 380 ? -6.966 -8.096 -2.490 1.00 89.56 380 SER A O 1
ATOM 3147 N N . ILE A 1 381 ? -5.171 -6.944 -1.769 1.00 89.19 381 ILE A N 1
ATOM 3148 C CA . ILE A 1 381 ? -4.178 -7.980 -2.078 1.00 89.19 381 ILE A CA 1
ATOM 3149 C C . ILE A 1 381 ? -4.018 -8.968 -0.919 1.00 89.19 381 ILE A C 1
ATOM 3151 O O . ILE A 1 381 ? -3.990 -8.587 0.255 1.00 89.19 381 ILE A O 1
ATOM 3155 N N . SER A 1 382 ? -3.874 -10.250 -1.262 1.00 84.75 382 SER A N 1
ATOM 3156 C CA . SER A 1 382 ? -3.619 -11.328 -0.305 1.00 84.75 382 SER A CA 1
ATOM 3157 C C . SER A 1 382 ? -2.114 -11.540 -0.141 1.00 84.75 382 SER A C 1
ATOM 3159 O O . SER A 1 382 ? -1.441 -12.002 -1.063 1.00 84.75 382 SER A O 1
ATOM 3161 N N . VAL A 1 383 ? -1.580 -11.184 1.029 1.00 84.00 383 VAL A N 1
ATOM 3162 C CA . VAL A 1 383 ? -0.161 -11.364 1.366 1.00 84.00 383 VAL A CA 1
ATOM 3163 C C . VAL A 1 383 ? 0.052 -12.731 2.039 1.00 84.00 383 VAL A C 1
ATOM 3165 O O . VAL A 1 383 ? -0.632 -13.024 3.024 1.00 84.00 383 VAL A O 1
ATOM 3168 N N . PRO A 1 384 ? 0.986 -13.580 1.560 1.00 78.81 384 PRO A N 1
ATOM 3169 C CA . PRO A 1 384 ? 1.259 -14.882 2.163 1.00 78.81 384 PRO A CA 1
ATOM 3170 C C . PRO A 1 384 ? 1.785 -14.763 3.601 1.00 78.81 384 PRO A C 1
ATOM 3172 O O . PRO A 1 384 ? 2.911 -14.323 3.828 1.00 78.81 384 PRO A O 1
ATOM 3175 N N . GLN A 1 385 ? 1.001 -15.227 4.580 1.00 69.06 385 GLN A N 1
ATOM 3176 C CA . GLN A 1 385 ? 1.362 -15.176 6.008 1.00 69.06 385 GLN A CA 1
ATOM 3177 C C . GLN A 1 385 ? 2.656 -15.940 6.354 1.00 69.06 385 GLN A C 1
ATOM 3179 O O . GLN A 1 385 ? 3.267 -15.682 7.386 1.00 69.06 385 GLN A O 1
ATOM 3184 N N . ASN A 1 386 ? 3.081 -16.876 5.500 1.00 64.12 386 ASN A N 1
ATOM 3185 C CA . ASN A 1 386 ? 4.277 -17.698 5.679 1.00 64.12 386 ASN A CA 1
ATOM 3186 C C . ASN A 1 386 ? 5.583 -17.060 5.165 1.00 64.12 386 ASN A C 1
ATOM 3188 O O . ASN A 1 386 ? 6.640 -17.660 5.349 1.00 64.12 386 ASN A O 1
ATOM 3192 N N . LYS A 1 387 ? 5.537 -15.884 4.521 1.00 66.75 387 LYS A N 1
ATOM 3193 C CA . LYS A 1 387 ? 6.725 -15.148 4.056 1.00 66.75 387 LYS A CA 1
ATOM 3194 C C . LYS A 1 387 ? 6.883 -13.848 4.842 1.00 66.75 387 LYS A C 1
ATOM 3196 O O . LYS A 1 387 ? 6.196 -12.865 4.566 1.00 66.75 387 LYS A O 1
ATOM 3201 N N . THR A 1 388 ? 7.796 -13.830 5.812 1.00 75.31 388 THR A N 1
ATOM 3202 C CA . THR A 1 388 ? 7.977 -12.687 6.723 1.00 75.31 388 THR A CA 1
ATOM 3203 C C . THR A 1 388 ? 8.399 -11.408 6.002 1.00 75.31 388 THR A C 1
ATOM 3205 O O . THR A 1 388 ? 7.889 -10.346 6.353 1.00 75.31 388 THR A O 1
ATOM 3208 N N . GLN A 1 389 ? 9.214 -11.487 4.940 1.00 84.50 389 GLN A N 1
ATOM 3209 C CA . GLN A 1 389 ? 9.699 -10.285 4.247 1.00 84.50 389 GLN A CA 1
ATOM 3210 C C . GLN A 1 389 ? 8.573 -9.480 3.578 1.00 84.50 389 GLN A C 1
ATOM 3212 O O . GLN A 1 389 ? 8.667 -8.261 3.484 1.00 84.50 389 GLN A O 1
ATOM 3217 N N . TRP A 1 390 ? 7.461 -10.102 3.161 1.00 89.31 390 TRP A N 1
ATOM 3218 C CA . TRP A 1 390 ? 6.323 -9.326 2.643 1.00 89.31 390 TRP A CA 1
ATOM 3219 C C . TRP A 1 390 ? 5.673 -8.452 3.723 1.00 89.31 390 TRP A C 1
ATOM 3221 O O . TRP A 1 390 ? 5.238 -7.337 3.429 1.00 89.31 390 TRP A O 1
ATOM 3231 N N . ASN A 1 391 ? 5.653 -8.917 4.976 1.00 86.44 391 ASN A N 1
ATOM 3232 C CA . ASN A 1 391 ? 5.199 -8.105 6.103 1.00 86.44 391 ASN A CA 1
ATOM 3233 C C . ASN A 1 391 ? 6.194 -6.974 6.411 1.00 86.44 391 ASN A C 1
ATOM 3235 O O . ASN A 1 391 ? 5.766 -5.899 6.809 1.00 86.44 391 ASN A O 1
ATOM 3239 N N . GLU A 1 392 ? 7.494 -7.174 6.178 1.00 87.38 392 GLU A N 1
ATOM 3240 C CA . GLU A 1 392 ? 8.525 -6.134 6.326 1.00 87.38 392 GLU A CA 1
ATOM 3241 C C . GLU A 1 392 ? 8.454 -5.065 5.221 1.00 87.38 392 GLU A C 1
ATOM 3243 O O . GLU A 1 392 ? 8.669 -3.886 5.506 1.00 87.38 392 GLU A O 1
ATOM 3248 N N . ILE A 1 393 ? 8.125 -5.455 3.980 1.00 90.62 393 ILE A N 1
ATOM 3249 C CA . ILE A 1 393 ? 7.930 -4.537 2.844 1.00 90.62 393 ILE A CA 1
ATOM 3250 C C . ILE A 1 393 ? 6.679 -3.678 3.058 1.00 90.62 393 ILE A C 1
ATOM 3252 O O . ILE A 1 393 ? 6.762 -2.452 3.028 1.00 90.62 393 ILE A O 1
ATOM 3256 N N . PHE A 1 394 ? 5.515 -4.306 3.254 1.00 91.81 394 PHE A N 1
ATOM 3257 C CA . PHE A 1 394 ? 4.244 -3.582 3.326 1.00 91.81 394 PHE A CA 1
ATOM 3258 C C . PHE A 1 394 ? 3.977 -2.973 4.705 1.00 91.81 394 PHE A C 1
ATOM 3260 O O . PHE A 1 394 ? 3.464 -1.859 4.789 1.00 91.81 394 PHE A O 1
ATOM 3267 N N . ASN A 1 395 ? 4.314 -3.688 5.781 1.00 89.75 395 ASN A N 1
ATOM 3268 C CA . ASN A 1 395 ? 4.064 -3.297 7.170 1.00 89.75 395 ASN A CA 1
ATOM 3269 C C . ASN A 1 395 ? 2.605 -2.862 7.441 1.00 89.75 395 ASN A C 1
ATOM 3271 O O . ASN A 1 395 ? 2.347 -1.837 8.076 1.00 89.75 395 ASN A O 1
ATOM 3275 N N . PHE A 1 396 ? 1.644 -3.635 6.919 1.00 90.75 396 PHE A N 1
ATOM 3276 C CA . PHE A 1 396 ? 0.213 -3.406 7.138 1.00 90.75 396 PHE A CA 1
ATOM 3277 C C . PHE A 1 396 ? -0.167 -3.528 8.616 1.00 90.75 396 PHE A C 1
ATOM 3279 O O . PHE A 1 396 ? 0.372 -4.357 9.354 1.00 90.75 396 PHE A O 1
ATOM 3286 N N . LYS A 1 397 ? -1.181 -2.766 9.038 1.00 89.31 397 LYS A N 1
ATOM 3287 C CA . LYS A 1 397 ? -1.728 -2.859 10.394 1.00 89.31 397 LYS A CA 1
ATOM 3288 C C . LYS A 1 397 ? -2.311 -4.258 10.649 1.00 89.31 397 LYS A C 1
ATOM 3290 O O . LYS A 1 397 ? -3.182 -4.743 9.921 1.00 89.31 397 LYS A O 1
ATOM 3295 N N . THR A 1 398 ? -1.840 -4.905 11.711 1.00 86.44 398 THR A N 1
ATOM 3296 C CA . THR A 1 398 ? -2.347 -6.193 12.231 1.00 86.44 398 THR A CA 1
ATOM 3297 C C . THR A 1 398 ? -3.175 -6.034 13.506 1.00 86.44 398 THR A C 1
ATOM 3299 O O . THR A 1 398 ? -3.804 -6.986 13.951 1.00 86.44 398 THR A O 1
ATOM 3302 N N . LYS A 1 399 ? -3.186 -4.833 14.094 1.00 87.44 399 LYS A N 1
ATOM 3303 C CA . LYS A 1 399 ? -3.984 -4.453 15.263 1.00 87.44 399 LYS A CA 1
ATOM 3304 C C . LYS A 1 399 ? -4.424 -2.996 15.146 1.00 87.44 399 LYS A C 1
ATOM 3306 O O . LYS A 1 399 ? -3.780 -2.209 14.451 1.00 87.44 399 LYS A O 1
ATOM 3311 N N . LEU A 1 400 ? -5.503 -2.639 15.835 1.00 87.25 400 LEU A N 1
ATOM 3312 C CA . LEU A 1 400 ? -5.963 -1.255 15.952 1.00 87.25 400 LEU A CA 1
ATOM 3313 C C . LEU A 1 400 ? -5.039 -0.485 16.907 1.00 87.25 400 LEU A C 1
ATOM 3315 O O . LEU A 1 400 ? -4.782 -0.931 18.026 1.00 87.25 400 LEU A O 1
ATOM 3319 N N . SER A 1 401 ? -4.533 0.668 16.468 1.00 88.25 401 SER A N 1
ATOM 3320 C CA . SER A 1 401 ? -3.894 1.632 17.366 1.00 88.25 401 SER A CA 1
ATOM 3321 C C . SER A 1 401 ? -4.946 2.415 18.157 1.00 88.25 401 SER A C 1
ATOM 3323 O O . SER A 1 401 ? -6.134 2.402 17.835 1.00 88.25 401 SER A O 1
ATOM 3325 N N . ILE A 1 402 ? -4.502 3.159 19.171 1.00 88.50 402 ILE A N 1
ATOM 3326 C CA . ILE A 1 402 ? -5.391 3.999 19.984 1.00 88.50 402 ILE A CA 1
ATOM 3327 C C . ILE A 1 402 ? -6.159 5.006 19.130 1.00 88.50 402 ILE A C 1
ATOM 3329 O O . ILE A 1 402 ? -7.372 5.137 19.287 1.00 88.50 402 ILE A O 1
ATOM 3333 N N . ASN A 1 403 ? -5.484 5.659 18.183 1.00 88.38 403 ASN A N 1
ATOM 3334 C CA . ASN A 1 403 ? -6.138 6.590 17.268 1.00 88.38 403 ASN A CA 1
ATOM 3335 C C . ASN A 1 403 ? -7.170 5.872 16.388 1.00 88.38 403 ASN A C 1
ATOM 3337 O O . ASN A 1 403 ? -8.281 6.372 16.260 1.00 88.38 403 ASN A O 1
ATOM 3341 N N . ASP A 1 404 ? -6.873 4.662 15.896 1.00 89.62 404 ASP A N 1
ATOM 3342 C CA . ASP A 1 404 ? -7.825 3.893 15.083 1.00 89.62 404 ASP A CA 1
ATOM 3343 C C . ASP A 1 404 ? -9.131 3.580 15.840 1.00 89.62 404 ASP A C 1
ATOM 3345 O O . ASP A 1 404 ? -10.199 3.609 15.229 1.00 89.62 404 ASP A O 1
ATOM 3349 N N . TYR A 1 405 ? -9.087 3.324 17.158 1.00 89.06 405 TYR A N 1
ATOM 3350 C CA . TYR A 1 405 ? -10.307 3.142 17.961 1.00 89.06 405 TYR A CA 1
ATOM 3351 C C . TYR A 1 405 ? -11.165 4.414 18.003 1.00 89.06 405 TYR A C 1
ATOM 3353 O O . TYR A 1 405 ? -12.376 4.344 17.788 1.00 89.06 405 TYR A O 1
ATOM 3361 N N . PHE A 1 406 ? -10.558 5.575 18.268 1.00 88.88 406 PHE A N 1
ATOM 3362 C CA . PHE A 1 406 ? -11.283 6.848 18.347 1.00 88.88 406 PHE A CA 1
ATOM 3363 C C . PHE A 1 406 ? -11.814 7.291 16.979 1.00 88.88 406 PHE A C 1
ATOM 3365 O O . PHE A 1 406 ? -12.979 7.674 16.869 1.00 88.88 406 PHE A O 1
ATOM 3372 N N . ASP A 1 407 ? -11.004 7.154 15.931 1.00 88.94 407 ASP A N 1
ATOM 3373 C CA . ASP A 1 407 ? -11.372 7.480 14.553 1.00 88.94 407 ASP A CA 1
ATOM 3374 C C . ASP A 1 407 ? -12.506 6.567 14.051 1.00 88.94 407 ASP A C 1
ATOM 3376 O O . ASP A 1 407 ? -13.374 7.003 13.296 1.00 88.94 407 ASP A O 1
ATOM 3380 N N . LEU A 1 408 ? -12.548 5.303 14.495 1.00 89.56 408 LEU A N 1
ATOM 3381 C CA . LEU A 1 408 ? -13.647 4.379 14.204 1.00 89.56 408 LEU A CA 1
ATOM 3382 C C . LEU A 1 408 ? -14.957 4.806 14.885 1.00 89.56 408 LEU A C 1
ATOM 3384 O O . LEU A 1 408 ? -16.000 4.793 14.232 1.00 89.56 408 LEU A O 1
ATOM 3388 N N . ILE A 1 409 ? -14.918 5.218 16.160 1.00 88.75 409 ILE A N 1
ATOM 3389 C CA . ILE A 1 409 ? -16.098 5.760 16.864 1.00 88.75 409 ILE A CA 1
ATOM 3390 C C . ILE A 1 409 ? -16.610 7.016 16.146 1.00 88.75 409 ILE A C 1
ATOM 3392 O O . ILE A 1 409 ? -17.811 7.148 15.911 1.00 88.75 409 ILE A O 1
ATOM 3396 N N . GLU A 1 410 ? -15.706 7.915 15.753 1.00 89.81 410 GLU A N 1
ATOM 3397 C CA . GLU A 1 410 ? -16.043 9.150 15.043 1.00 89.81 410 GLU A CA 1
ATOM 3398 C C . GLU A 1 410 ? -16.658 8.879 13.658 1.00 89.81 410 GLU A C 1
ATOM 3400 O O . GLU A 1 410 ? -17.722 9.415 13.344 1.00 89.81 410 GLU A O 1
ATOM 3405 N N . LYS A 1 411 ? -16.077 7.975 12.859 1.00 89.38 411 LYS A N 1
ATOM 3406 C CA . LYS A 1 411 ? -16.646 7.557 11.564 1.00 89.38 411 LYS A CA 1
ATOM 3407 C C . LYS A 1 411 ? -18.019 6.894 11.709 1.00 89.38 411 LYS A C 1
ATOM 3409 O O . LYS A 1 411 ? -18.924 7.209 10.939 1.00 89.38 411 LYS A O 1
ATOM 3414 N N . ILE A 1 412 ? -18.203 6.023 12.707 1.00 89.19 412 ILE A N 1
ATOM 3415 C CA . ILE A 1 412 ? -19.501 5.390 13.001 1.00 89.19 412 ILE A CA 1
ATOM 3416 C C . ILE A 1 412 ? -20.551 6.439 13.394 1.00 89.19 412 ILE A C 1
ATOM 3418 O O . ILE A 1 412 ? -21.701 6.336 12.971 1.00 89.19 412 ILE A O 1
ATOM 3422 N N . ARG A 1 413 ? -20.168 7.466 14.164 1.00 87.88 413 ARG A N 1
ATOM 3423 C CA . ARG A 1 413 ? -21.061 8.568 14.554 1.00 87.88 413 ARG A CA 1
ATOM 3424 C C . ARG A 1 413 ? -21.608 9.342 13.355 1.00 87.88 413 ARG A C 1
ATOM 3426 O O . ARG A 1 413 ? -22.773 9.727 13.387 1.00 87.88 413 ARG A O 1
ATOM 3433 N N . TYR A 1 414 ? -20.808 9.551 12.310 1.00 87.25 414 TYR A N 1
ATOM 3434 C CA . TYR A 1 414 ? -21.265 10.217 11.085 1.00 87.25 414 TYR A CA 1
ATOM 3435 C C . TYR A 1 414 ? -22.128 9.320 10.170 1.00 87.25 414 TYR A C 1
ATOM 3437 O O . TYR A 1 414 ? -22.799 9.838 9.277 1.00 87.25 414 TYR A O 1
ATOM 3445 N N . ASP A 1 415 ? -22.186 8.001 10.400 1.00 85.12 415 ASP A N 1
ATOM 3446 C CA . ASP A 1 415 ? -23.061 7.065 9.674 1.00 85.12 415 ASP A CA 1
ATOM 3447 C C . ASP A 1 415 ? -24.381 6.781 10.422 1.00 85.12 415 ASP A C 1
ATOM 3449 O O . ASP A 1 415 ? -24.721 5.642 10.764 1.00 85.12 415 ASP A O 1
ATOM 3453 N N . GLU A 1 416 ? -25.170 7.836 10.646 1.00 74.81 416 GLU A N 1
ATOM 3454 C CA . GLU A 1 416 ? -26.489 7.740 11.295 1.00 74.81 416 GLU A CA 1
ATOM 3455 C C . GLU A 1 416 ? -27.468 6.816 10.542 1.00 74.81 416 GLU A C 1
ATOM 3457 O O . GLU A 1 416 ? -28.366 6.228 11.146 1.00 74.81 416 GLU A O 1
ATOM 3462 N N . LYS A 1 417 ? -27.285 6.632 9.225 1.00 79.94 417 LYS A N 1
ATOM 3463 C CA . LYS A 1 417 ? -28.162 5.795 8.386 1.00 79.94 417 LYS A CA 1
ATOM 3464 C C . LYS A 1 417 ? -28.117 4.315 8.763 1.00 79.94 417 LYS A C 1
ATOM 3466 O O . LYS A 1 417 ? -29.123 3.629 8.614 1.00 79.94 417 LYS A O 1
ATOM 3471 N N . ASN A 1 418 ? -26.973 3.828 9.245 1.00 80.81 418 ASN A N 1
ATOM 3472 C CA . ASN A 1 418 ? -26.752 2.414 9.566 1.00 80.81 418 ASN A CA 1
ATOM 3473 C C . ASN A 1 418 ? -26.613 2.185 11.081 1.00 80.81 418 ASN A C 1
ATOM 3475 O O . ASN A 1 418 ? -26.001 1.216 11.529 1.00 80.81 418 ASN A O 1
ATOM 3479 N N . LEU A 1 419 ? -27.182 3.088 11.889 1.00 78.94 419 LEU A N 1
ATOM 3480 C CA . LEU A 1 419 ? -26.981 3.121 13.337 1.00 78.94 419 LEU A CA 1
ATOM 3481 C C . LEU A 1 419 ? -27.383 1.818 14.044 1.00 78.94 419 LEU A C 1
ATOM 3483 O O . LEU A 1 419 ? -26.692 1.424 14.976 1.00 78.94 419 LEU A O 1
ATOM 3487 N N . LYS A 1 420 ? -28.438 1.124 13.583 1.00 79.56 420 LYS A N 1
ATOM 3488 C CA . LYS A 1 420 ? -28.868 -0.178 14.136 1.00 79.56 420 LYS A CA 1
ATOM 3489 C C . LYS A 1 420 ? -27.782 -1.247 14.001 1.00 79.56 420 LYS A C 1
ATOM 3491 O O . LYS A 1 420 ? -27.385 -1.823 15.008 1.00 79.56 420 LYS A O 1
ATOM 3496 N N . ASP A 1 421 ? -27.262 -1.442 12.794 1.00 79.31 421 ASP A N 1
ATOM 3497 C CA . ASP A 1 421 ? -26.203 -2.417 12.496 1.00 79.31 421 ASP A CA 1
ATOM 3498 C C . ASP A 1 421 ? -24.884 -2.039 13.193 1.00 79.31 421 ASP A C 1
ATOM 3500 O O . ASP A 1 421 ? -24.065 -2.887 13.545 1.00 79.31 421 ASP A O 1
ATOM 3504 N N . ASN A 1 422 ? -24.680 -0.741 13.436 1.00 86.19 422 ASN A N 1
ATOM 3505 C CA . ASN A 1 422 ? -23.542 -0.236 14.191 1.00 86.19 422 ASN A CA 1
ATOM 3506 C C . ASN A 1 422 ? -23.662 -0.433 15.716 1.00 86.19 422 ASN A C 1
ATOM 3508 O O . ASN A 1 422 ? -22.637 -0.331 16.386 1.00 86.19 422 ASN A O 1
ATOM 3512 N N . LEU A 1 423 ? -24.836 -0.735 16.293 1.00 86.56 423 LEU A N 1
ATOM 3513 C CA . LEU A 1 423 ? -24.969 -0.914 17.751 1.00 86.56 423 LEU A CA 1
ATOM 3514 C C . LEU A 1 423 ? -24.108 -2.076 18.265 1.00 86.56 423 LEU A C 1
ATOM 3516 O O . LEU A 1 423 ? -23.346 -1.904 19.217 1.00 86.56 423 LEU A O 1
ATOM 3520 N N . GLU A 1 424 ? -24.187 -3.239 17.614 1.00 86.69 424 GLU A N 1
ATOM 3521 C CA . GLU A 1 424 ? -23.389 -4.420 17.975 1.00 86.69 424 GLU A CA 1
ATOM 3522 C C . GLU A 1 424 ? -21.891 -4.179 17.740 1.00 86.69 424 GLU A C 1
ATOM 3524 O O . GLU A 1 424 ? -21.052 -4.573 18.554 1.00 86.69 424 GLU A O 1
ATOM 3529 N N . ARG A 1 425 ? -21.550 -3.447 16.671 1.00 88.25 425 ARG A N 1
ATOM 3530 C CA . ARG A 1 425 ? -20.178 -3.021 16.363 1.00 88.25 425 ARG A CA 1
ATOM 3531 C C . ARG A 1 425 ? -19.599 -2.103 17.443 1.00 88.25 425 ARG A C 1
ATOM 3533 O O . ARG A 1 425 ? -18.474 -2.330 17.873 1.00 88.25 425 ARG A O 1
ATOM 3540 N N . ILE A 1 426 ? -20.360 -1.116 17.922 1.00 89.50 426 ILE A N 1
ATOM 3541 C CA . ILE A 1 426 ? -19.952 -0.214 19.013 1.00 89.50 426 ILE A CA 1
ATOM 3542 C C . ILE A 1 426 ? -19.725 -1.003 20.311 1.00 89.50 426 ILE A C 1
ATOM 3544 O O . ILE A 1 426 ? -18.713 -0.803 20.977 1.00 89.50 426 ILE A O 1
ATOM 3548 N N . GLN A 1 427 ? -20.610 -1.942 20.662 1.00 90.81 427 GLN A N 1
ATOM 3549 C CA . GLN A 1 427 ? -20.416 -2.768 21.862 1.00 90.81 427 GLN A CA 1
ATOM 3550 C C . GLN A 1 427 ? -19.221 -3.722 21.729 1.00 90.81 427 GLN A C 1
ATOM 3552 O O . GLN A 1 427 ? -18.474 -3.913 22.690 1.00 90.81 427 GLN A O 1
ATOM 3557 N N . SER A 1 428 ? -18.977 -4.258 20.532 1.00 89.75 428 SER A N 1
ATOM 3558 C CA . SER A 1 428 ? -17.796 -5.080 20.237 1.00 89.75 428 SER A CA 1
ATOM 3559 C C . SER A 1 428 ? -16.500 -4.266 20.319 1.00 89.75 428 SER A C 1
ATOM 3561 O O . SER A 1 428 ? -15.496 -4.749 20.840 1.00 89.75 428 SER A O 1
ATOM 3563 N N . LEU A 1 429 ? -16.542 -3.006 19.880 1.00 90.62 429 LEU A N 1
ATOM 3564 C CA . LEU A 1 429 ? -15.452 -2.040 19.978 1.00 90.62 429 LEU A CA 1
ATOM 3565 C C . LEU A 1 429 ? -15.141 -1.673 21.436 1.00 90.62 429 LEU A C 1
ATOM 3567 O O . LEU A 1 429 ? -13.980 -1.709 21.831 1.00 90.62 429 LEU A O 1
ATOM 3571 N N . TYR A 1 430 ? -16.158 -1.416 22.266 1.00 91.75 430 TYR A N 1
ATOM 3572 C CA . TYR A 1 430 ? -15.974 -1.210 23.710 1.00 91.75 430 TYR A CA 1
ATOM 3573 C C . TYR A 1 430 ? -15.394 -2.457 24.396 1.00 91.75 430 TYR A C 1
ATOM 3575 O O . TYR A 1 430 ? -14.434 -2.335 25.151 1.00 91.75 430 TYR A O 1
ATOM 3583 N N . SER A 1 431 ? -15.885 -3.656 24.059 1.00 90.69 431 SER A N 1
ATOM 3584 C CA . SER A 1 431 ? -15.299 -4.941 24.480 1.00 90.69 431 SER A CA 1
ATOM 3585 C C . SER A 1 431 ? -13.816 -5.074 24.115 1.00 90.69 431 SER A C 1
ATOM 3587 O O . SER A 1 431 ? -13.053 -5.687 24.858 1.00 90.69 431 SER A O 1
ATOM 3589 N N . HIS A 1 432 ? -13.403 -4.554 22.957 1.00 90.19 432 HIS A N 1
ATOM 3590 C CA . HIS A 1 432 ? -12.013 -4.612 22.510 1.00 90.19 432 HIS A CA 1
ATOM 3591 C C . HIS A 1 432 ? -11.141 -3.592 23.253 1.00 90.19 432 HIS A C 1
ATOM 3593 O O . HIS A 1 432 ? -10.046 -3.929 23.696 1.00 90.19 432 HIS A O 1
ATOM 3599 N N . ILE A 1 433 ? -11.645 -2.370 23.453 1.00 90.69 433 ILE A N 1
ATOM 3600 C CA . ILE A 1 433 ? -10.967 -1.327 24.233 1.00 90.69 433 ILE A CA 1
ATOM 3601 C C . ILE A 1 433 ? -10.761 -1.795 25.681 1.00 90.69 433 ILE A C 1
ATOM 3603 O O . ILE A 1 433 ? -9.635 -1.744 26.161 1.00 90.69 433 ILE A O 1
ATOM 3607 N N . LEU A 1 434 ? -11.799 -2.317 26.348 1.00 91.12 434 LEU A N 1
ATOM 3608 C CA . LEU A 1 434 ? -11.732 -2.817 27.732 1.00 91.12 434 LEU A CA 1
ATOM 3609 C C . LEU A 1 434 ? -10.615 -3.854 27.942 1.00 91.12 434 LEU A C 1
ATOM 3611 O O . LEU A 1 434 ? -9.870 -3.769 28.914 1.00 91.12 434 LEU A O 1
ATOM 3615 N N . LYS A 1 435 ? -10.452 -4.788 26.997 1.00 89.50 435 LYS A N 1
ATOM 3616 C CA . LYS A 1 435 ? -9.380 -5.796 27.026 1.00 89.50 435 LYS A CA 1
ATOM 3617 C C . LYS A 1 435 ? -7.995 -5.199 26.784 1.00 89.50 435 LYS A C 1
ATOM 3619 O O . LYS A 1 435 ? -7.056 -5.488 27.521 1.00 89.50 435 LYS A O 1
ATOM 3624 N N . GLU A 1 436 ? -7.858 -4.371 25.751 1.00 88.75 436 GLU A N 1
ATOM 3625 C CA . GLU A 1 436 ? -6.564 -3.809 25.349 1.00 88.75 436 GLU A CA 1
ATOM 3626 C C . GLU A 1 436 ? -6.048 -2.758 26.338 1.00 88.75 436 GLU A C 1
ATOM 3628 O O . GLU A 1 436 ? -4.838 -2.625 26.517 1.00 88.75 436 GLU A O 1
ATOM 3633 N N . MET A 1 437 ? -6.947 -2.067 27.048 1.00 86.69 437 MET A N 1
ATOM 3634 C CA . MET A 1 437 ? -6.621 -1.093 28.094 1.00 86.69 437 MET A CA 1
ATOM 3635 C C . MET A 1 437 ? -5.725 -1.653 29.203 1.00 86.69 437 MET A C 1
ATOM 3637 O O . MET A 1 437 ? -5.009 -0.881 29.843 1.00 86.69 437 MET A O 1
ATOM 3641 N N . TYR A 1 438 ? -5.712 -2.967 29.438 1.00 85.44 438 TYR A N 1
ATOM 3642 C CA . TYR A 1 438 ? -4.756 -3.576 30.361 1.00 85.44 438 TYR A CA 1
ATOM 3643 C C . TYR A 1 438 ? -3.312 -3.484 29.840 1.00 85.44 438 TYR A C 1
ATOM 3645 O O . TYR A 1 438 ? -2.406 -3.145 30.601 1.00 85.44 438 TYR A O 1
ATOM 3653 N N . TYR A 1 439 ? -3.103 -3.693 28.538 1.00 87.44 439 TYR A N 1
ATOM 3654 C CA . TYR A 1 439 ? -1.786 -3.774 27.899 1.00 87.44 439 TYR A CA 1
ATOM 3655 C C . TYR A 1 439 ? -1.200 -2.423 27.462 1.00 87.44 439 TYR A C 1
ATOM 3657 O O . TYR A 1 439 ? -0.017 -2.360 27.132 1.00 87.44 439 TYR A O 1
ATOM 3665 N N . TRP A 1 440 ? -1.985 -1.340 27.473 1.00 88.75 440 TRP A N 1
ATOM 3666 C CA . TRP A 1 440 ? -1.508 -0.010 27.074 1.00 88.75 440 TRP A CA 1
ATOM 3667 C C . TRP A 1 440 ? -0.378 0.509 27.975 1.00 88.75 440 TRP A C 1
ATOM 3669 O O . TRP A 1 440 ? -0.487 0.528 29.208 1.00 88.75 440 TRP A O 1
ATOM 3679 N N . SER A 1 441 ? 0.685 1.000 27.344 1.00 89.94 441 SER A N 1
ATOM 3680 C CA . SER A 1 441 ? 1.803 1.699 27.982 1.00 89.94 441 SER A CA 1
ATOM 3681 C C . SER A 1 441 ? 1.401 3.073 28.552 1.00 89.94 441 SER A C 1
ATOM 3683 O O . SER A 1 441 ? 0.275 3.546 28.376 1.00 89.94 441 SER A O 1
ATOM 3685 N N . GLY A 1 442 ? 2.316 3.735 29.270 1.00 88.50 442 GLY A N 1
ATOM 3686 C CA . GLY A 1 442 ? 2.059 5.054 29.866 1.00 88.50 442 GLY A CA 1
ATOM 3687 C C . GLY A 1 442 ? 1.710 6.126 28.826 1.00 88.50 442 GLY A C 1
ATOM 3688 O O . GLY A 1 442 ? 0.713 6.832 28.980 1.00 88.50 442 GLY A O 1
ATOM 3689 N N . ASP A 1 443 ? 2.478 6.196 27.738 1.00 89.00 443 ASP A N 1
ATOM 3690 C CA . ASP A 1 443 ? 2.285 7.176 26.659 1.00 89.00 443 ASP A CA 1
ATOM 3691 C C . ASP A 1 443 ? 1.009 6.906 25.857 1.00 89.00 443 ASP A C 1
ATOM 3693 O O . ASP A 1 443 ? 0.277 7.828 25.492 1.00 89.00 443 ASP A O 1
ATOM 3697 N N . GLU A 1 444 ? 0.685 5.630 25.660 1.00 88.75 444 GLU A N 1
ATOM 3698 C CA . GLU A 1 444 ? -0.577 5.177 25.081 1.00 88.75 444 GLU A CA 1
ATOM 3699 C C . GLU A 1 444 ? -1.781 5.622 25.929 1.00 88.75 444 GLU A C 1
ATOM 3701 O O . GLU A 1 444 ? -2.714 6.235 25.405 1.00 88.75 444 GLU A O 1
ATOM 3706 N N . ARG A 1 445 ? -1.741 5.426 27.255 1.00 88.25 445 ARG A N 1
ATOM 3707 C CA . ARG A 1 445 ? -2.797 5.913 28.166 1.00 88.25 445 ARG A CA 1
ATOM 3708 C C . ARG A 1 445 ? -2.905 7.438 28.173 1.00 88.25 445 ARG A C 1
ATOM 3710 O O . ARG A 1 445 ? -4.017 7.955 28.229 1.00 88.25 445 ARG A O 1
ATOM 3717 N N . ASN A 1 446 ? -1.787 8.160 28.096 1.00 89.19 446 ASN A N 1
ATOM 3718 C CA . ASN A 1 446 ? -1.788 9.623 27.993 1.00 89.19 446 ASN A CA 1
ATOM 3719 C C . ASN A 1 446 ? -2.417 10.095 26.670 1.00 89.19 446 ASN A C 1
ATOM 3721 O O . ASN A 1 446 ? -3.268 10.981 26.674 1.00 89.19 446 ASN A O 1
ATOM 3725 N N . THR A 1 447 ? -2.077 9.443 25.555 1.00 91.00 447 THR A N 1
ATOM 3726 C CA . THR A 1 447 ? -2.675 9.699 24.234 1.00 91.00 447 THR A CA 1
ATOM 3727 C C . THR A 1 447 ? -4.184 9.457 24.252 1.00 91.00 447 THR A C 1
ATOM 3729 O O . THR A 1 447 ? -4.956 10.292 23.778 1.00 91.00 447 THR A O 1
ATOM 3732 N N . ALA A 1 448 ? -4.623 8.354 24.866 1.00 89.25 448 ALA A N 1
ATOM 3733 C CA . ALA A 1 448 ? -6.039 8.064 25.037 1.00 89.25 448 ALA A CA 1
ATOM 3734 C C . ALA A 1 448 ? -6.746 9.133 25.889 1.00 89.25 448 ALA A C 1
ATOM 3736 O O . ALA A 1 448 ? -7.786 9.630 25.467 1.00 89.25 448 ALA A O 1
ATOM 3737 N N . LYS A 1 449 ? -6.167 9.553 27.026 1.00 89.25 449 LYS A N 1
ATOM 3738 C CA . LYS A 1 449 ? -6.708 10.629 27.885 1.00 89.25 449 LYS A CA 1
ATOM 3739 C C . LYS A 1 449 ? -6.877 11.966 27.159 1.00 89.25 449 LYS A C 1
ATOM 3741 O O . LYS A 1 449 ? -7.819 12.696 27.449 1.00 89.25 449 LYS A O 1
ATOM 3746 N N . GLU A 1 450 ? -5.989 12.313 26.229 1.00 90.62 450 GLU A N 1
ATOM 3747 C CA . GLU A 1 450 ? -6.171 13.515 25.405 1.00 90.62 450 GLU A CA 1
ATOM 3748 C C . GLU A 1 450 ? -7.301 13.337 24.379 1.00 90.62 450 GLU A C 1
ATOM 3750 O O . GLU A 1 450 ? -8.157 14.215 24.259 1.00 90.62 450 GLU A O 1
ATOM 3755 N N . ARG A 1 451 ? -7.375 12.184 23.693 1.00 90.62 451 ARG A N 1
ATOM 3756 C CA . ARG A 1 451 ? -8.457 11.885 22.734 1.00 90.62 451 ARG A CA 1
ATOM 3757 C C . ARG A 1 451 ? -9.835 11.775 23.404 1.00 90.62 451 ARG A C 1
ATOM 3759 O O . ARG A 1 451 ? -10.827 12.170 22.786 1.00 90.62 451 ARG A O 1
ATOM 3766 N N . THR A 1 452 ? -9.943 11.309 24.656 1.00 90.00 452 THR A N 1
ATOM 3767 C CA . THR A 1 452 ? -11.251 11.200 25.334 1.00 90.00 452 THR A CA 1
ATOM 3768 C C . THR A 1 452 ? -11.936 12.553 25.532 1.00 90.00 452 THR A C 1
ATOM 3770 O O . THR A 1 452 ? -13.156 12.621 25.421 1.00 90.00 452 THR A O 1
ATOM 3773 N N . LYS A 1 453 ? -11.186 13.652 25.706 1.00 87.38 453 LYS A N 1
ATOM 3774 C CA . LYS A 1 453 ? -11.741 15.007 25.923 1.00 87.38 453 LYS A CA 1
ATOM 3775 C C . LYS A 1 453 ? -12.675 15.492 24.808 1.00 87.38 453 LYS A C 1
ATOM 3777 O O . LYS A 1 453 ? -13.578 16.278 25.081 1.00 87.38 453 LYS A O 1
ATOM 3782 N N . SER A 1 454 ? -12.459 15.049 23.569 1.00 87.75 454 SER A N 1
ATOM 3783 C CA . SER A 1 454 ? -13.306 15.359 22.407 1.00 87.75 454 SER A CA 1
ATOM 3784 C C . SER A 1 454 ? -14.116 14.158 21.905 1.00 87.75 454 SER A C 1
ATOM 3786 O O . SER A 1 454 ? -14.799 14.256 20.884 1.00 87.75 454 SER A O 1
ATOM 3788 N N . SER A 1 455 ? -14.073 13.028 22.616 1.00 89.38 455 SER A N 1
ATOM 3789 C CA . SER A 1 455 ? -14.742 11.794 22.210 1.00 89.38 455 SER A CA 1
ATOM 3790 C C . SER A 1 455 ? -16.235 11.818 22.516 1.00 89.38 455 SER A C 1
ATOM 3792 O O . SER A 1 455 ? -16.664 12.149 23.623 1.00 89.38 455 SER A O 1
ATOM 3794 N N . TYR A 1 456 ? -17.027 11.390 21.536 1.00 91.19 456 TYR A N 1
ATOM 3795 C CA . TYR A 1 456 ? -18.462 11.176 21.685 1.00 91.19 456 TYR A CA 1
ATOM 3796 C C . TYR A 1 456 ? -18.745 9.687 21.857 1.00 91.19 456 TYR A C 1
ATOM 3798 O O . TYR A 1 456 ? -18.256 8.878 21.073 1.00 91.19 456 TYR A O 1
ATOM 3806 N N . LEU A 1 457 ? -19.573 9.324 22.835 1.00 92.12 457 LEU A N 1
ATOM 3807 C CA . LEU A 1 457 ? -20.075 7.959 23.003 1.00 92.12 457 LEU A CA 1
ATOM 3808 C C . LEU A 1 457 ? -21.606 7.947 22.945 1.00 92.12 457 LEU A C 1
ATOM 3810 O O . LEU A 1 457 ? -22.262 8.991 23.026 1.00 92.12 457 LEU A O 1
ATOM 3814 N N . LEU A 1 458 ? -22.162 6.750 22.770 1.00 90.00 458 LEU A N 1
ATOM 3815 C CA . LEU A 1 458 ? -23.593 6.544 22.594 1.00 90.00 458 LEU A CA 1
ATOM 3816 C C . LEU A 1 458 ? -24.300 6.389 23.949 1.00 90.00 458 LEU A C 1
ATOM 3818 O O . LEU A 1 458 ? -23.877 5.604 24.802 1.00 90.00 458 LEU A O 1
ATOM 3822 N N . THR A 1 459 ? -25.400 7.110 24.138 1.00 89.12 459 THR A N 1
ATOM 3823 C CA . THR A 1 459 ? -26.276 6.990 25.309 1.00 89.12 459 THR A CA 1
ATOM 3824 C C . THR A 1 459 ? -27.278 5.842 25.175 1.00 89.12 459 THR A C 1
ATOM 3826 O O . THR A 1 459 ? -27.545 5.341 24.080 1.00 89.12 459 THR A O 1
ATOM 3829 N N . GLU A 1 460 ? -27.893 5.429 26.286 1.00 84.75 460 GLU A N 1
ATOM 3830 C CA . GLU A 1 460 ? -28.925 4.384 26.292 1.00 84.75 460 GLU A CA 1
ATOM 3831 C C . GLU A 1 460 ? -30.118 4.723 25.381 1.00 84.75 460 GLU A C 1
ATOM 3833 O O . GLU A 1 460 ? -30.596 3.830 24.674 1.00 84.75 460 GLU A O 1
ATOM 3838 N N . ASN A 1 461 ? -30.508 6.007 25.317 1.00 83.00 461 ASN A N 1
ATOM 3839 C CA . ASN A 1 461 ? -31.521 6.556 24.404 1.00 83.00 461 ASN A CA 1
ATOM 3840 C C . ASN A 1 461 ? -31.008 6.842 22.969 1.00 83.00 461 ASN A C 1
ATOM 3842 O O . ASN A 1 461 ? -31.684 7.515 22.194 1.00 83.00 461 ASN A O 1
ATOM 3846 N N . ILE A 1 462 ? -29.845 6.289 22.596 1.00 86.56 462 ILE A N 1
ATOM 3847 C CA . ILE A 1 462 ? -29.285 6.282 21.233 1.00 86.56 462 ILE A CA 1
ATOM 3848 C C . ILE A 1 462 ? -28.980 7.707 20.717 1.00 86.56 462 ILE A C 1
ATOM 3850 O O . ILE A 1 462 ? -29.255 8.064 19.574 1.00 86.56 462 ILE A O 1
ATOM 3854 N N . GLN A 1 463 ? -28.377 8.539 21.570 1.00 87.69 463 GLN A N 1
ATOM 3855 C CA . GLN A 1 463 ? -27.861 9.866 21.222 1.00 87.69 463 GLN A CA 1
ATOM 3856 C C . GLN A 1 463 ? -26.343 9.930 21.424 1.00 87.69 463 GLN A C 1
ATOM 3858 O O . GLN A 1 463 ? -25.788 9.306 22.325 1.00 87.69 463 GLN A O 1
ATOM 3863 N N . TRP A 1 464 ? -25.654 10.722 20.605 1.00 90.75 464 TRP A N 1
ATOM 3864 C CA . TRP A 1 464 ? -24.221 10.967 20.766 1.00 90.75 464 TRP A CA 1
ATOM 3865 C C . TRP A 1 464 ? -23.976 12.143 21.717 1.00 90.75 464 TRP A C 1
ATOM 3867 O O . TRP A 1 464 ? -24.471 13.249 21.484 1.00 90.75 464 TRP A O 1
ATOM 3877 N N . LYS A 1 465 ? -23.177 11.928 22.767 1.00 91.12 465 LYS A N 1
ATOM 3878 C CA . LYS A 1 465 ? -22.768 12.964 23.734 1.00 91.12 465 LYS A CA 1
ATOM 3879 C C . LYS A 1 465 ? -21.272 12.874 24.030 1.00 91.12 465 LYS A C 1
ATOM 3881 O O . LYS A 1 465 ? -20.702 11.788 23.950 1.00 91.12 465 LYS A O 1
ATOM 3886 N N . LEU A 1 466 ? -20.658 14.009 24.370 1.00 91.62 466 LEU A N 1
ATOM 3887 C CA . LEU A 1 466 ? -19.273 14.070 24.849 1.00 91.62 466 LEU A CA 1
ATOM 3888 C C . LEU A 1 466 ? -19.117 13.219 26.109 1.00 91.62 466 LEU A C 1
ATOM 3890 O O . LEU A 1 466 ? -19.995 13.238 26.972 1.00 91.62 466 LEU A O 1
ATOM 3894 N N . SER A 1 467 ? -18.000 12.506 26.246 1.00 89.81 467 SER A N 1
ATOM 3895 C CA . SER A 1 467 ? -17.817 11.582 27.370 1.00 89.81 467 SER A CA 1
ATOM 3896 C C . SER A 1 467 ? -17.834 12.272 28.744 1.00 89.81 467 SER A C 1
ATOM 3898 O O . SER A 1 467 ? -18.361 11.707 29.698 1.00 89.81 467 SER A O 1
ATOM 3900 N N . SER A 1 468 ? -17.393 13.533 28.826 1.00 87.06 468 SER A N 1
ATOM 3901 C CA . SER A 1 468 ? -17.483 14.388 30.026 1.00 87.06 468 SER A CA 1
ATOM 3902 C C . SER A 1 468 ? -18.912 14.696 30.495 1.00 87.06 468 SER A C 1
ATOM 3904 O O . SER A 1 468 ? -19.140 15.045 31.661 1.00 87.06 468 SER A O 1
ATOM 3906 N N . ASP A 1 469 ? -19.880 14.611 29.583 1.00 89.06 469 ASP A N 1
ATOM 3907 C CA . ASP A 1 469 ? -21.292 14.901 29.840 1.00 89.06 469 ASP A CA 1
ATOM 3908 C C . ASP A 1 469 ? -22.083 13.630 30.162 1.00 89.06 469 ASP A C 1
ATOM 3910 O O . ASP A 1 469 ? -23.235 13.719 30.588 1.00 89.06 469 ASP A O 1
ATOM 3914 N N . LEU A 1 470 ? -21.468 12.456 29.982 1.00 90.38 470 LEU A N 1
ATOM 3915 C CA . LEU A 1 470 ? -22.087 11.165 30.234 1.00 90.38 470 LEU A CA 1
ATOM 3916 C C . LEU A 1 470 ? -22.083 10.795 31.712 1.00 90.38 470 LEU A C 1
ATOM 3918 O O . LEU A 1 470 ? -21.194 11.149 32.493 1.00 90.38 470 LEU A O 1
ATOM 3922 N N . TYR A 1 471 ? -23.079 9.988 32.055 1.00 88.06 471 TYR A N 1
ATOM 3923 C CA . TYR A 1 471 ? -23.225 9.377 33.364 1.00 88.06 471 TYR A CA 1
ATOM 3924 C C . TYR A 1 471 ? -23.243 7.850 33.244 1.00 88.06 471 TYR A C 1
ATOM 3926 O O . TYR A 1 471 ? -23.634 7.295 32.217 1.00 88.06 471 TYR A O 1
ATOM 3934 N N . PHE A 1 472 ? -22.866 7.149 34.308 1.00 87.25 472 PHE A N 1
ATOM 3935 C CA . PHE A 1 472 ? -23.004 5.697 34.402 1.00 87.25 472 PHE A CA 1
ATOM 3936 C C . PHE A 1 472 ? -23.587 5.310 35.761 1.00 87.25 472 PHE A C 1
ATOM 3938 O O . PHE A 1 472 ? -23.072 5.714 36.802 1.00 87.25 472 PHE A O 1
ATOM 3945 N N . TYR A 1 473 ? -24.683 4.550 35.757 1.00 82.44 473 TYR A N 1
ATOM 3946 C CA . TYR A 1 473 ? -25.353 4.096 36.975 1.00 82.44 473 TYR A CA 1
ATOM 3947 C C . TYR A 1 473 ? -24.816 2.726 37.396 1.00 82.44 473 TYR A C 1
ATOM 3949 O O . TYR A 1 473 ? -24.875 1.773 36.619 1.00 82.44 473 TYR A O 1
ATOM 3957 N N . MET A 1 474 ? -24.291 2.642 38.620 1.00 78.69 474 MET A N 1
ATOM 3958 C CA . MET A 1 474 ? -23.531 1.482 39.103 1.00 78.69 474 MET A CA 1
ATOM 3959 C C . MET A 1 474 ? -24.393 0.296 39.581 1.00 78.69 474 MET A C 1
ATOM 3961 O O . MET A 1 474 ? -23.837 -0.766 39.849 1.00 78.69 474 MET A O 1
ATOM 3965 N N . GLU A 1 475 ? -25.716 0.447 39.745 1.00 69.38 475 GLU A N 1
ATOM 3966 C CA . GLU A 1 475 ? -26.547 -0.525 40.483 1.00 69.38 475 GLU A CA 1
ATOM 3967 C C . GLU A 1 475 ? -27.736 -1.110 39.684 1.00 69.38 475 GLU A C 1
ATOM 3969 O O . GLU A 1 475 ? -28.805 -0.511 39.597 1.00 69.38 475 GLU A O 1
ATOM 3974 N N . ASP A 1 476 ? -27.559 -2.363 39.243 1.00 60.56 476 ASP A N 1
ATOM 3975 C CA . ASP A 1 476 ? -28.529 -3.289 38.612 1.00 60.56 476 ASP A CA 1
ATOM 3976 C C . ASP A 1 476 ? -28.987 -2.973 37.162 1.00 60.56 476 ASP A C 1
ATOM 3978 O O . ASP A 1 476 ? -29.124 -1.833 36.728 1.00 60.56 476 ASP A O 1
ATOM 3982 N N . ASN A 1 477 ? -29.228 -4.043 36.394 1.00 50.03 477 ASN A N 1
ATOM 3983 C CA . ASN A 1 477 ? -29.434 -4.063 34.936 1.00 50.03 477 ASN A CA 1
ATOM 3984 C C . ASN A 1 477 ? -30.846 -3.667 34.471 1.00 50.03 477 ASN A C 1
ATOM 3986 O O . ASN A 1 477 ? -31.143 -3.714 33.275 1.00 50.03 477 ASN A O 1
ATOM 3990 N N . ARG A 1 478 ? -31.763 -3.340 35.385 1.00 52.16 478 ARG A N 1
ATOM 3991 C CA . ARG A 1 478 ? -33.152 -3.050 35.008 1.00 52.16 478 ARG A CA 1
ATOM 3992 C C . ARG A 1 478 ? -33.215 -1.669 34.384 1.00 52.16 478 ARG A C 1
ATOM 3994 O O . ARG A 1 478 ? -32.854 -0.687 35.025 1.00 52.16 478 ARG A O 1
ATOM 4001 N N . ALA A 1 479 ? -33.685 -1.616 33.142 1.00 48.56 479 ALA A N 1
ATOM 4002 C CA . ALA A 1 479 ? -33.791 -0.397 32.358 1.00 48.56 479 ALA A CA 1
ATOM 4003 C C . ALA A 1 479 ? -34.646 0.663 33.079 1.00 48.56 479 ALA A C 1
ATOM 4005 O O . ALA A 1 479 ? -35.872 0.692 32.960 1.00 48.56 479 ALA A O 1
ATOM 4006 N N . ASN A 1 480 ? -33.987 1.554 33.826 1.00 60.19 480 ASN A N 1
ATOM 4007 C CA . ASN A 1 480 ? -34.580 2.786 34.331 1.00 60.19 480 ASN A CA 1
ATOM 4008 C C . ASN A 1 480 ? -34.741 3.737 33.145 1.00 60.19 480 ASN A C 1
ATOM 4010 O O . ASN A 1 480 ? -33.960 4.673 32.983 1.00 60.19 480 ASN A O 1
ATOM 4014 N N . ASN A 1 481 ? -35.745 3.479 32.303 1.00 59.09 481 ASN A N 1
ATOM 4015 C CA . ASN A 1 481 ? -36.040 4.298 31.127 1.00 59.09 481 ASN A CA 1
ATOM 4016 C C . ASN A 1 481 ? -36.153 5.777 31.526 1.00 59.09 481 ASN A C 1
ATOM 4018 O O . ASN A 1 481 ? -35.468 6.606 30.950 1.00 59.09 481 ASN A O 1
ATOM 4022 N N . ALA A 1 482 ? -36.846 6.084 32.630 1.00 60.22 482 ALA A N 1
ATOM 4023 C CA . ALA A 1 482 ? -36.941 7.443 33.168 1.00 60.22 482 ALA A CA 1
ATOM 4024 C C . ALA A 1 482 ? -35.581 8.116 33.467 1.00 60.22 482 ALA A C 1
ATOM 4026 O O . ALA A 1 482 ? -35.433 9.312 33.226 1.00 60.22 482 ALA A O 1
ATOM 4027 N N . LEU A 1 483 ? -34.580 7.363 33.944 1.00 67.75 483 LEU A N 1
ATOM 4028 C CA . LEU A 1 483 ? -33.221 7.882 34.129 1.00 67.75 483 LEU A CA 1
ATOM 4029 C C . LEU A 1 483 ? -32.520 8.071 32.778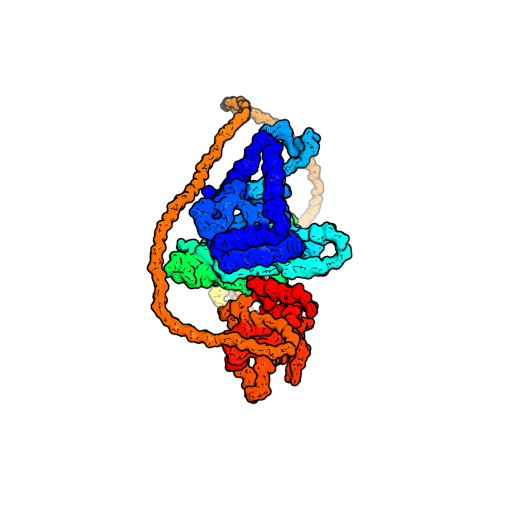 1.00 67.75 483 LEU A C 1
ATOM 4031 O O . LEU A 1 483 ? -31.934 9.120 32.547 1.00 67.75 483 LEU A O 1
ATOM 4035 N N . ASN A 1 484 ? -32.600 7.073 31.898 1.00 67.94 484 ASN A N 1
ATOM 4036 C CA . ASN A 1 484 ? -31.937 7.050 30.590 1.00 67.94 484 ASN A CA 1
ATOM 4037 C C . ASN A 1 484 ? -32.508 8.076 29.590 1.00 67.94 484 ASN A C 1
ATOM 4039 O O . ASN A 1 484 ? -31.801 8.508 28.680 1.00 67.94 484 ASN A O 1
ATOM 4043 N N . ASP A 1 485 ? -33.778 8.449 29.747 1.00 67.19 485 ASP A N 1
ATOM 4044 C CA . ASP A 1 485 ? -34.475 9.432 28.916 1.00 67.19 485 ASP A CA 1
ATOM 4045 C C . ASP A 1 485 ? -34.132 10.872 29.334 1.00 67.19 485 ASP A C 1
ATOM 4047 O O . ASP A 1 485 ? -34.104 11.771 28.493 1.00 67.19 485 ASP A O 1
ATOM 4051 N N . ALA A 1 486 ? -33.846 11.094 30.623 1.00 70.94 486 ALA A N 1
ATOM 4052 C CA . ALA A 1 486 ? -33.615 12.419 31.204 1.00 70.94 486 ALA A CA 1
ATOM 4053 C C . ALA A 1 486 ? -32.139 12.725 31.535 1.00 70.94 486 ALA A C 1
ATOM 4055 O O . ALA A 1 486 ? -31.759 13.894 31.610 1.00 70.94 486 ALA A O 1
ATOM 4056 N N . ILE A 1 487 ? -31.298 11.702 31.714 1.00 80.31 487 ILE A N 1
ATOM 4057 C CA . ILE A 1 487 ? -29.847 11.808 31.907 1.00 80.31 487 ILE A CA 1
ATOM 4058 C C . ILE A 1 487 ? -29.153 11.036 30.779 1.00 80.31 487 ILE A C 1
ATOM 4060 O O . ILE A 1 487 ? -29.526 9.895 30.507 1.00 80.31 487 ILE A O 1
ATOM 4064 N N . PRO A 1 488 ? -28.116 11.603 30.132 1.00 85.75 488 PRO A N 1
ATOM 4065 C CA . PRO A 1 488 ? -27.362 10.909 29.095 1.00 85.75 488 PRO A CA 1
ATOM 4066 C C . PRO A 1 488 ? -26.477 9.808 29.709 1.00 85.75 488 PRO A C 1
ATOM 4068 O O . PRO A 1 488 ? -25.281 9.985 29.942 1.00 85.75 488 PRO A O 1
ATOM 4071 N N . CYS A 1 489 ? -27.079 8.658 30.009 1.00 87.31 489 CYS A N 1
ATOM 4072 C CA . CYS A 1 489 ? -26.377 7.493 30.532 1.00 87.31 489 CYS A CA 1
ATOM 4073 C C . CYS A 1 489 ? -25.682 6.713 29.408 1.00 87.31 489 CYS A C 1
ATOM 4075 O O . CYS A 1 489 ? -26.306 6.450 28.382 1.00 87.31 489 CYS A O 1
ATOM 4077 N N . LEU A 1 490 ? -24.415 6.325 29.597 1.00 89.94 490 LEU A N 1
ATOM 4078 C CA . LEU A 1 490 ? -23.638 5.533 28.633 1.00 89.94 490 LEU A CA 1
ATOM 4079 C C . LEU A 1 490 ? -24.320 4.186 28.332 1.00 89.94 490 LEU A C 1
ATOM 4081 O O . LEU A 1 490 ? -24.663 3.444 29.255 1.00 89.94 490 LEU A O 1
ATOM 4085 N N . LYS A 1 491 ? -24.430 3.839 27.043 1.00 89.06 491 LYS A N 1
ATOM 4086 C CA . LYS A 1 491 ? -24.923 2.536 26.587 1.00 89.06 491 LYS A CA 1
ATOM 4087 C C . LYS A 1 491 ? -23.834 1.472 26.639 1.00 89.06 491 LYS A C 1
ATOM 4089 O O . LYS A 1 491 ? -22.917 1.486 25.819 1.00 89.06 491 LYS A O 1
ATOM 4094 N N . LEU A 1 492 ? -23.992 0.508 27.541 1.00 89.38 492 LEU A N 1
ATOM 4095 C CA . LEU A 1 492 ? -23.171 -0.703 27.606 1.00 89.38 492 LEU A CA 1
ATOM 4096 C C . LEU A 1 492 ? -24.058 -1.948 27.674 1.00 89.38 492 LEU A C 1
ATOM 4098 O O . LEU A 1 492 ? -25.036 -1.975 28.424 1.00 89.38 492 LEU A O 1
ATOM 4102 N N . ASP A 1 493 ? -23.693 -2.980 26.916 1.00 88.25 493 ASP A N 1
ATOM 4103 C CA . ASP A 1 493 ? -24.315 -4.300 26.995 1.00 88.25 493 ASP A CA 1
ATOM 4104 C C . ASP A 1 493 ? -23.952 -5.044 28.298 1.00 88.25 493 ASP A C 1
ATOM 4106 O O . ASP A 1 493 ? -23.111 -4.613 29.091 1.00 88.25 493 ASP A O 1
ATOM 4110 N N . PHE A 1 494 ? -24.595 -6.191 28.532 1.00 85.50 494 PHE A N 1
ATOM 4111 C CA . PHE A 1 494 ? -24.352 -7.002 29.728 1.00 85.50 494 PHE A CA 1
ATOM 4112 C C . PHE A 1 494 ? -22.894 -7.477 29.847 1.00 85.50 494 PHE A C 1
ATOM 4114 O O . PHE A 1 494 ? -22.399 -7.659 30.955 1.00 85.50 494 PHE A O 1
ATOM 4121 N N . LYS A 1 495 ? -22.191 -7.686 28.733 1.00 88.94 495 LYS A N 1
ATOM 4122 C CA . LYS A 1 495 ? -20.814 -8.185 28.734 1.00 88.94 495 LYS A CA 1
ATOM 4123 C C . LYS A 1 495 ? -19.853 -7.083 29.181 1.00 88.94 495 LYS A C 1
ATOM 4125 O O . LYS A 1 495 ? -19.111 -7.281 30.134 1.00 88.94 495 LYS A O 1
ATOM 4130 N N . ASN A 1 496 ? -19.940 -5.910 28.561 1.00 90.06 496 ASN A N 1
ATOM 4131 C CA . ASN A 1 496 ? -19.124 -4.739 28.873 1.00 90.06 496 ASN A CA 1
ATOM 4132 C C . ASN A 1 496 ? -19.421 -4.182 30.279 1.00 90.06 496 ASN A C 1
ATOM 4134 O O . ASN A 1 496 ? -18.508 -3.719 30.957 1.00 90.06 496 ASN A O 1
ATOM 4138 N N . ARG A 1 497 ? -20.675 -4.264 30.758 1.00 87.31 497 ARG A N 1
ATOM 4139 C CA . ARG A 1 497 ? -21.052 -3.869 32.135 1.00 87.31 497 ARG A CA 1
ATOM 4140 C C . ARG A 1 497 ? -20.453 -4.758 33.230 1.00 87.31 497 ARG A C 1
ATOM 4142 O O . ARG A 1 497 ? -20.368 -4.309 34.368 1.00 87.31 497 ARG A O 1
ATOM 4149 N N . ASN A 1 498 ? -20.079 -5.996 32.910 1.00 87.19 498 ASN A N 1
ATOM 4150 C CA . ASN A 1 498 ? -19.487 -6.949 33.855 1.00 87.19 498 ASN A CA 1
ATOM 4151 C C . ASN A 1 498 ? -17.979 -7.168 33.612 1.00 87.19 498 ASN A C 1
ATOM 4153 O O . ASN A 1 498 ? -17.403 -8.102 34.169 1.00 87.19 498 ASN A O 1
ATOM 4157 N N . ASP A 1 499 ? -17.340 -6.341 32.779 1.00 90.56 499 ASP A N 1
ATOM 4158 C CA . ASP A 1 499 ? -15.900 -6.421 32.536 1.00 90.56 499 ASP A CA 1
ATOM 4159 C C . ASP A 1 499 ? -15.104 -5.885 33.740 1.00 90.56 499 ASP A C 1
ATOM 4161 O O . ASP A 1 499 ? -15.468 -4.874 34.349 1.00 90.56 499 ASP A O 1
ATOM 4165 N N . LEU A 1 500 ? -14.001 -6.555 34.084 1.00 90.12 500 LEU A N 1
ATOM 4166 C CA . LEU A 1 500 ? -13.167 -6.185 35.229 1.00 90.12 500 LEU A CA 1
ATOM 4167 C C . LEU A 1 500 ? -12.446 -4.835 35.055 1.00 90.12 500 LEU A C 1
ATOM 4169 O O . LEU A 1 500 ? -12.121 -4.200 36.056 1.00 90.12 500 LEU A O 1
ATOM 4173 N N . HIS A 1 501 ? -12.251 -4.369 33.816 1.00 90.75 501 HIS A N 1
ATOM 4174 C CA . HIS A 1 501 ? -11.627 -3.081 33.493 1.00 90.75 501 HIS A CA 1
ATOM 4175 C C . HIS A 1 501 ? -12.636 -1.938 33.304 1.00 90.75 501 HIS A C 1
ATOM 4177 O O . HIS A 1 501 ? -12.259 -0.827 32.926 1.00 90.75 501 HIS A O 1
ATOM 4183 N N . LEU A 1 502 ? -13.926 -2.162 33.593 1.00 90.94 502 LEU A N 1
ATOM 4184 C CA . LEU A 1 502 ? -14.957 -1.133 33.438 1.00 90.94 502 LEU A CA 1
ATOM 4185 C C . LEU A 1 502 ? -14.659 0.137 34.253 1.00 90.94 502 LEU A C 1
ATOM 4187 O O . LEU A 1 502 ? -14.931 1.239 33.782 1.00 90.94 502 LEU A O 1
ATOM 4191 N N . HIS A 1 503 ? -14.093 0.011 35.456 1.00 89.31 503 HIS A N 1
ATOM 4192 C CA . HIS A 1 503 ? -13.752 1.183 36.268 1.00 89.31 503 HIS A CA 1
ATOM 4193 C C . HIS A 1 503 ? -12.687 2.053 35.585 1.00 89.31 503 HIS A C 1
ATOM 4195 O O . HIS A 1 503 ? -12.896 3.258 35.433 1.00 89.31 503 HIS A O 1
ATOM 4201 N N . ASP A 1 504 ? -11.618 1.422 35.086 1.00 89.62 504 ASP A N 1
ATOM 4202 C CA . ASP A 1 504 ? -10.532 2.077 34.349 1.00 89.62 504 ASP A CA 1
ATOM 4203 C C . ASP A 1 504 ? -11.066 2.775 33.085 1.00 89.62 504 ASP A C 1
ATOM 4205 O O . ASP A 1 504 ? -10.658 3.891 32.764 1.00 89.62 504 ASP A O 1
ATOM 4209 N N . PHE A 1 505 ? -12.015 2.146 32.378 1.00 91.25 505 PHE A N 1
ATOM 4210 C CA . PHE A 1 505 ? -12.691 2.723 31.211 1.00 91.25 505 PHE A CA 1
ATOM 4211 C C . PHE A 1 505 ? -13.510 3.969 31.574 1.00 91.25 505 PHE A C 1
ATOM 4213 O O . PHE A 1 505 ? -13.382 5.008 30.925 1.00 91.25 505 PHE A O 1
ATOM 4220 N N . LEU A 1 506 ? -14.335 3.900 32.624 1.00 91.44 506 LEU A N 1
ATOM 4221 C CA . LEU A 1 506 ? -15.149 5.038 33.062 1.00 91.44 506 LEU A CA 1
ATOM 4222 C C . LEU A 1 506 ? -14.277 6.215 33.532 1.00 91.44 506 LEU A C 1
ATOM 4224 O O . LEU A 1 506 ? -14.618 7.364 33.250 1.00 91.44 506 LEU A O 1
ATOM 4228 N N . GLU A 1 507 ? -13.150 5.944 34.200 1.00 90.50 507 GLU A N 1
ATOM 4229 C CA . GLU A 1 507 ? -12.173 6.969 34.588 1.00 90.50 507 GLU A CA 1
ATOM 4230 C C . GLU A 1 507 ? -11.464 7.574 33.364 1.00 90.50 507 GLU A C 1
ATOM 4232 O O . GLU A 1 507 ? -11.427 8.797 33.221 1.00 90.50 507 GLU A O 1
ATOM 4237 N N . LEU A 1 508 ? -10.965 6.743 32.440 1.00 89.06 508 LEU A N 1
ATOM 4238 C CA . LEU A 1 508 ? -10.287 7.178 31.212 1.00 89.06 508 LEU A CA 1
ATOM 4239 C C . LEU A 1 508 ? -11.150 8.135 30.373 1.00 89.06 508 LEU A C 1
ATOM 4241 O O . LEU A 1 508 ? -10.655 9.138 29.852 1.00 89.06 508 LEU A O 1
ATOM 4245 N N . PHE A 1 509 ? -12.440 7.822 30.244 1.00 89.38 509 PHE A N 1
ATOM 4246 C CA . PHE A 1 509 ? -13.407 8.633 29.508 1.00 89.38 509 PHE A CA 1
ATOM 4247 C C . PHE A 1 509 ? -14.019 9.778 30.337 1.00 89.38 509 PHE A C 1
ATOM 4249 O O . PHE A 1 509 ? -14.813 10.548 29.794 1.00 89.38 509 PHE A O 1
ATOM 4256 N N . ASN A 1 510 ? -13.635 9.941 31.610 1.00 90.12 510 ASN A N 1
ATOM 4257 C CA . ASN A 1 510 ? -14.146 10.966 32.530 1.00 90.12 510 ASN A CA 1
ATOM 4258 C C . ASN A 1 510 ? -15.686 10.942 32.685 1.00 90.12 510 ASN A C 1
ATOM 4260 O O . ASN A 1 510 ? -16.350 11.981 32.698 1.00 90.12 510 ASN A O 1
ATOM 4264 N N . ILE A 1 511 ? -16.258 9.737 32.778 1.00 91.44 511 ILE A N 1
ATOM 4265 C CA . ILE A 1 511 ? -17.707 9.498 32.850 1.00 91.44 511 ILE A CA 1
ATOM 4266 C C . ILE A 1 511 ? -18.170 9.530 34.310 1.00 91.44 511 ILE A C 1
ATOM 4268 O O . ILE A 1 511 ? -17.618 8.854 35.181 1.00 91.44 511 ILE A O 1
ATOM 4272 N N . LYS A 1 512 ? -19.226 10.298 34.596 1.00 89.00 512 LYS A N 1
ATOM 4273 C CA . LYS A 1 512 ? -19.701 10.547 35.966 1.00 89.00 512 LYS A CA 1
ATOM 4274 C C . LYS A 1 512 ? -20.458 9.340 36.526 1.00 89.00 512 LYS A C 1
ATOM 4276 O O . LYS A 1 512 ? -21.534 8.987 36.049 1.00 89.00 512 LYS A O 1
ATOM 4281 N N . GLN A 1 513 ? -19.932 8.728 37.581 1.00 87.19 513 GLN A N 1
ATOM 4282 C CA . GLN A 1 513 ? -20.547 7.557 38.215 1.00 87.19 513 GLN A CA 1
ATOM 4283 C C . GLN A 1 513 ? -21.663 7.980 39.191 1.00 87.19 513 GLN A C 1
ATOM 4285 O O . GLN A 1 513 ? -21.441 8.818 40.064 1.00 87.19 513 GLN A O 1
ATOM 4290 N N . ILE A 1 514 ? -22.856 7.388 39.059 1.00 82.19 514 ILE A N 1
ATOM 4291 C CA . ILE A 1 514 ? -24.004 7.558 39.966 1.00 82.19 514 ILE A CA 1
ATOM 4292 C C . ILE A 1 514 ? -24.192 6.262 40.766 1.00 82.19 514 ILE A C 1
ATOM 4294 O O . ILE A 1 514 ? -24.383 5.190 40.187 1.00 82.19 514 ILE A O 1
ATOM 4298 N N . ARG A 1 515 ? -24.183 6.357 42.099 1.00 79.38 515 ARG A N 1
ATOM 4299 C CA . ARG A 1 515 ? -24.455 5.253 43.042 1.00 79.38 515 ARG A CA 1
ATOM 4300 C C . ARG A 1 515 ? -25.761 5.508 43.800 1.00 79.38 515 ARG A C 1
ATOM 4302 O O . ARG A 1 515 ? -26.272 6.627 43.787 1.00 79.38 515 ARG A O 1
ATOM 4309 N N . MET A 1 516 ? -26.295 4.517 44.524 1.00 71.25 516 MET A N 1
ATOM 4310 C CA . MET A 1 516 ? -27.545 4.690 45.291 1.00 71.25 516 MET A CA 1
ATOM 4311 C C . MET A 1 516 ? -27.505 5.870 46.270 1.00 71.25 516 MET A C 1
ATOM 4313 O O . MET A 1 516 ? -28.486 6.591 46.411 1.00 71.25 516 MET A O 1
ATOM 4317 N N . ASN A 1 517 ? -26.359 6.082 46.925 1.00 71.31 517 ASN A N 1
ATOM 4318 C CA . ASN A 1 517 ? -26.163 7.134 47.931 1.00 71.31 517 ASN A CA 1
ATOM 4319 C C . ASN A 1 517 ? -26.151 8.564 47.348 1.00 71.31 517 ASN A C 1
ATOM 4321 O O . ASN A 1 517 ? -26.215 9.541 48.102 1.00 71.31 517 ASN A O 1
ATOM 4325 N N . ASP A 1 518 ? -26.049 8.686 46.022 1.00 75.19 518 ASP A N 1
ATOM 4326 C CA . ASP A 1 518 ? -26.073 9.961 45.303 1.00 75.19 518 ASP A CA 1
ATOM 4327 C C . ASP A 1 518 ? -27.518 10.383 44.944 1.00 75.19 518 ASP A C 1
ATOM 4329 O O . ASP A 1 518 ? -27.747 11.511 44.502 1.00 75.19 518 ASP A O 1
ATOM 4333 N N . LEU A 1 519 ? -28.500 9.499 45.169 1.00 78.00 519 LEU A N 1
ATOM 4334 C CA . LEU A 1 519 ? -29.928 9.755 44.979 1.00 78.00 519 LEU A CA 1
ATOM 4335 C C . LEU A 1 519 ? -30.549 10.408 46.225 1.00 78.00 519 LEU A C 1
ATOM 4337 O O . LEU A 1 519 ? -30.125 10.181 47.358 1.00 78.00 519 LEU A O 1
ATOM 4341 N N . ASN A 1 520 ? -31.587 11.214 46.015 1.00 79.12 520 ASN A N 1
ATOM 4342 C CA . ASN A 1 520 ? -32.396 11.817 47.071 1.00 79.12 520 ASN A CA 1
ATOM 4343 C C . ASN A 1 520 ? -33.812 11.237 47.018 1.00 79.12 520 ASN A C 1
ATOM 4345 O O . ASN A 1 520 ? -34.360 11.044 45.936 1.00 79.12 520 ASN A O 1
ATOM 4349 N N . LEU A 1 521 ? -34.422 10.990 48.172 1.00 80.12 521 LEU A N 1
ATOM 4350 C CA . LEU A 1 521 ? -35.817 10.569 48.250 1.00 80.12 521 LEU A CA 1
ATOM 4351 C C . LEU A 1 521 ? -36.741 11.793 48.119 1.00 80.12 521 LEU A C 1
ATOM 4353 O O . LEU A 1 521 ? -36.526 12.790 48.810 1.00 80.12 521 LEU A O 1
ATOM 4357 N N . ALA A 1 522 ? -37.765 11.717 47.266 1.00 70.81 522 ALA A N 1
ATOM 4358 C CA . ALA A 1 522 ? -38.908 12.623 47.354 1.00 70.81 522 ALA A CA 1
ATOM 4359 C C . ALA A 1 522 ? -39.883 12.088 48.404 1.00 70.81 522 ALA A C 1
ATOM 4361 O O . ALA A 1 522 ? -40.273 10.920 48.361 1.00 70.81 522 ALA A O 1
ATOM 4362 N N . ASP A 1 523 ? -40.246 12.947 49.349 1.00 63.66 523 ASP A N 1
ATOM 4363 C CA . ASP A 1 523 ? -41.014 12.570 50.524 1.00 63.66 523 ASP A CA 1
ATOM 4364 C C . ASP A 1 523 ? -42.260 13.453 50.638 1.00 63.66 523 ASP A C 1
ATOM 4366 O O . ASP A 1 523 ? -42.199 14.591 51.100 1.00 63.66 523 ASP A O 1
ATOM 4370 N N . GLU A 1 524 ? -43.382 12.941 50.129 1.00 56.69 524 GLU A N 1
ATOM 4371 C CA . GLU A 1 524 ? -44.652 13.674 50.072 1.00 56.69 524 GLU A CA 1
ATOM 4372 C C . GLU A 1 524 ? -45.602 13.323 51.230 1.00 56.69 524 GLU A C 1
ATOM 4374 O O . GLU A 1 524 ? -46.529 14.087 51.501 1.00 56.69 524 GLU A O 1
ATOM 4379 N N . LYS A 1 525 ? -45.410 12.165 51.892 1.00 67.25 525 LYS A N 1
ATOM 4380 C CA . LYS A 1 525 ? -46.328 11.607 52.912 1.00 67.25 525 LYS A CA 1
ATOM 4381 C C . LYS A 1 525 ? -45.647 10.697 53.955 1.00 67.25 525 LYS A C 1
ATOM 4383 O O . LYS A 1 525 ? -46.235 9.689 54.365 1.00 67.25 525 LYS A O 1
ATOM 4388 N N . SER A 1 526 ? -44.429 11.012 54.392 1.00 78.25 526 SER A N 1
ATOM 4389 C CA . SER A 1 526 ? -43.808 10.279 55.499 1.00 78.25 526 SER A CA 1
ATOM 4390 C C . SER A 1 526 ? -44.586 10.384 56.812 1.00 78.25 526 SER A C 1
ATOM 4392 O O . SER A 1 526 ? -45.126 11.426 57.182 1.00 78.25 526 SER A O 1
ATOM 4394 N N . SER A 1 527 ? -44.579 9.287 57.565 1.00 81.31 527 SER A N 1
ATOM 4395 C CA . SER A 1 527 ? -44.860 9.261 59.000 1.00 81.31 527 SER A CA 1
ATOM 4396 C C . SER A 1 527 ? -43.828 8.379 59.710 1.00 81.31 527 SER A C 1
ATOM 4398 O O . SER A 1 527 ? -43.206 7.532 59.065 1.00 81.31 527 SER A O 1
ATOM 4400 N N . PRO A 1 528 ? -43.666 8.488 61.039 1.00 80.44 528 PRO A N 1
ATOM 4401 C CA . PRO A 1 528 ? -42.973 7.462 61.810 1.00 80.44 528 PRO A CA 1
ATOM 4402 C C . PRO A 1 528 ? -43.576 6.075 61.538 1.00 80.44 528 PRO A C 1
ATOM 4404 O O . PRO A 1 528 ? -44.798 5.923 61.441 1.00 80.44 528 PRO A O 1
ATOM 4407 N N . ALA A 1 529 ? -42.722 5.062 61.402 1.00 82.81 529 ALA A N 1
ATOM 4408 C CA . ALA A 1 529 ? -43.119 3.684 61.114 1.00 82.81 529 ALA A CA 1
ATOM 4409 C C . ALA A 1 529 ? -43.593 2.958 62.390 1.00 82.81 529 ALA A C 1
ATOM 4411 O O . ALA A 1 529 ? -42.941 2.032 62.875 1.00 82.81 529 ALA A O 1
ATOM 4412 N N . GLU A 1 530 ? -44.691 3.417 63.003 1.00 78.88 530 GLU A N 1
ATOM 4413 C CA . GLU A 1 530 ? -45.115 2.970 64.341 1.00 78.88 530 GLU A CA 1
ATOM 4414 C C . GLU A 1 530 ? -45.314 1.454 64.459 1.00 78.88 530 GLU A C 1
ATOM 4416 O O . GLU A 1 530 ? -44.853 0.842 65.425 1.00 78.88 530 GLU A O 1
ATOM 4421 N N . TYR A 1 531 ? -45.986 0.832 63.486 1.00 81.44 531 TYR A N 1
ATOM 4422 C CA . TYR A 1 531 ? -46.258 -0.606 63.510 1.00 81.44 531 TYR A CA 1
ATOM 4423 C C . TYR A 1 531 ? -44.980 -1.424 63.303 1.00 81.44 531 TYR A C 1
ATOM 4425 O O . TYR A 1 531 ? -44.744 -2.382 64.044 1.00 81.44 531 TYR A O 1
ATOM 4433 N N . PHE A 1 532 ? -44.118 -1.010 62.368 1.00 84.56 532 PHE A N 1
ATOM 4434 C CA . PHE A 1 532 ? -42.811 -1.635 62.170 1.00 84.56 532 PHE A CA 1
ATOM 4435 C C . PHE A 1 532 ? -41.940 -1.519 63.427 1.00 84.56 532 PHE A C 1
ATOM 4437 O O . PHE A 1 532 ? -41.387 -2.510 63.902 1.00 84.56 532 PHE A O 1
ATOM 4444 N N . ARG A 1 533 ? -41.881 -0.327 64.033 1.00 80.19 533 ARG A N 1
ATOM 4445 C CA . ARG A 1 533 ? -41.129 -0.057 65.265 1.00 80.19 533 ARG A CA 1
ATOM 4446 C C . ARG A 1 533 ? -41.658 -0.858 66.454 1.00 80.19 533 ARG A C 1
ATOM 4448 O O . ARG A 1 533 ? -40.852 -1.418 67.192 1.00 80.19 533 ARG A O 1
ATOM 4455 N N . ARG A 1 534 ? -42.980 -1.003 66.617 1.00 79.12 534 ARG A N 1
ATOM 4456 C CA . ARG A 1 534 ? -43.573 -1.895 67.636 1.00 79.12 534 ARG A CA 1
ATOM 4457 C C . ARG A 1 534 ? -43.087 -3.336 67.461 1.00 79.12 534 ARG A C 1
ATOM 4459 O O . ARG A 1 534 ? -42.616 -3.921 68.437 1.00 79.12 534 ARG A O 1
ATOM 4466 N N . LYS A 1 535 ? -43.101 -3.873 66.233 1.00 82.94 535 LYS A N 1
ATOM 4467 C CA . LYS A 1 535 ? -42.578 -5.222 65.949 1.00 82.94 535 LYS A CA 1
ATOM 4468 C C . LYS A 1 535 ? -41.066 -5.319 66.188 1.00 82.94 535 LYS A C 1
ATOM 4470 O O . LYS A 1 535 ? -40.608 -6.307 66.750 1.00 82.94 535 LYS A O 1
ATOM 4475 N N . LEU A 1 536 ? -40.286 -4.292 65.846 1.00 83.00 536 LEU A N 1
ATOM 4476 C CA . LEU A 1 536 ? -38.845 -4.243 66.129 1.00 83.00 536 LEU A CA 1
ATOM 4477 C C . LEU A 1 536 ? -38.531 -4.258 67.631 1.00 83.00 536 LEU A C 1
ATOM 4479 O O . LEU A 1 536 ? -37.606 -4.952 68.051 1.00 83.00 536 LEU A O 1
ATOM 4483 N N . ILE A 1 537 ? -39.308 -3.546 68.451 1.00 78.62 537 ILE A N 1
ATOM 4484 C CA . ILE A 1 537 ? -39.165 -3.562 69.916 1.00 78.62 537 ILE A CA 1
ATOM 4485 C C . ILE A 1 537 ? -39.576 -4.932 70.486 1.00 78.62 537 ILE A C 1
ATOM 4487 O O . ILE A 1 537 ? -38.897 -5.440 71.376 1.00 78.62 537 ILE A O 1
ATOM 4491 N N . GLU A 1 538 ? -40.626 -5.562 69.947 1.00 80.00 538 GLU A N 1
ATOM 4492 C CA . GLU A 1 538 ? -41.058 -6.927 70.298 1.00 80.00 538 GLU A CA 1
ATOM 4493 C C . GLU A 1 538 ? -39.948 -7.971 70.064 1.00 80.00 538 GLU A C 1
ATOM 4495 O O . GLU A 1 538 ? -39.708 -8.822 70.922 1.00 80.00 538 GLU A O 1
ATOM 4500 N N . ILE A 1 539 ? -39.227 -7.883 68.937 1.00 84.38 539 ILE A N 1
ATOM 4501 C CA . ILE A 1 539 ? -38.164 -8.843 68.585 1.00 84.38 539 ILE A CA 1
ATOM 4502 C C . ILE A 1 539 ? -36.769 -8.464 69.108 1.00 84.38 539 ILE A C 1
ATOM 4504 O O . ILE A 1 539 ? -35.888 -9.324 69.151 1.00 84.38 539 ILE A O 1
ATOM 4508 N N . SER A 1 540 ? -36.548 -7.213 69.527 1.00 82.81 540 SER A N 1
ATOM 4509 C CA . SER A 1 540 ? -35.245 -6.701 69.989 1.00 82.81 540 SER A CA 1
ATOM 4510 C C . SER A 1 540 ? -34.587 -7.569 71.084 1.00 82.81 540 SER A C 1
ATOM 4512 O O . SER A 1 540 ? -33.401 -7.892 70.943 1.00 82.81 540 SER A O 1
ATOM 4514 N N . PRO A 1 541 ? -35.297 -8.042 72.135 1.00 83.38 541 PRO A N 1
ATOM 4515 C CA . PRO A 1 541 ? -34.711 -8.938 73.136 1.00 83.38 541 PRO A CA 1
ATOM 4516 C C . PRO A 1 541 ? -34.198 -10.257 72.537 1.00 83.38 541 PRO A C 1
ATOM 4518 O O . PRO A 1 541 ? -33.109 -10.711 72.891 1.00 83.38 541 PRO A O 1
ATOM 4521 N N . PHE A 1 542 ? -34.941 -10.845 71.593 1.00 84.94 542 PHE A N 1
ATOM 4522 C CA . PHE A 1 542 ? -34.557 -12.082 70.906 1.00 84.94 542 PHE A CA 1
ATOM 4523 C C . PHE A 1 542 ? -33.350 -11.859 69.989 1.00 84.94 542 PHE A C 1
ATOM 4525 O O . PHE A 1 542 ? -32.397 -12.635 70.037 1.00 84.94 542 PHE A O 1
ATOM 4532 N N . LEU A 1 543 ? -33.338 -10.760 69.224 1.00 85.69 543 LEU A N 1
ATOM 4533 C CA . LEU A 1 543 ? -32.205 -10.382 68.375 1.00 85.69 543 LEU A CA 1
ATOM 4534 C C . LEU A 1 543 ? -30.916 -10.218 69.196 1.00 85.69 543 LEU A C 1
ATOM 4536 O O . LEU A 1 543 ? -29.880 -10.752 68.811 1.00 85.69 543 LEU A O 1
ATOM 4540 N N . LYS A 1 544 ? -30.973 -9.552 70.357 1.00 84.69 544 LYS A N 1
ATOM 4541 C CA . LYS A 1 544 ? -29.808 -9.376 71.246 1.00 84.69 544 LYS A CA 1
ATOM 4542 C C . LYS A 1 544 ? -29.266 -10.697 71.798 1.00 84.69 544 LYS A C 1
ATOM 4544 O O . LYS A 1 544 ? -28.051 -10.882 71.822 1.00 84.69 544 LYS A O 1
ATOM 4549 N N . LYS A 1 545 ? -30.138 -11.621 72.221 1.00 84.81 545 LYS A N 1
ATOM 4550 C CA . LYS A 1 545 ? -29.717 -12.963 72.668 1.00 84.81 545 LYS A CA 1
ATOM 4551 C C . LYS A 1 545 ? -29.074 -13.762 71.527 1.00 84.81 545 LYS A C 1
ATOM 4553 O O . LYS A 1 545 ? -28.051 -14.402 71.752 1.00 84.81 545 LYS A O 1
ATOM 4558 N N . TRP A 1 546 ? -29.606 -13.659 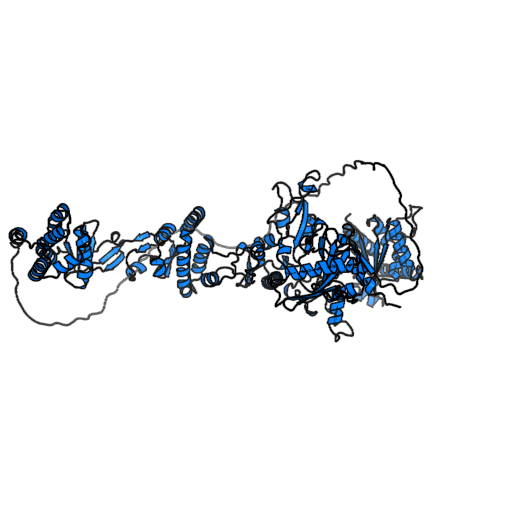70.307 1.00 87.94 546 TRP A N 1
ATOM 4559 C CA . TRP A 1 546 ? -29.038 -14.317 69.125 1.00 87.94 546 TRP A CA 1
ATOM 4560 C C . TRP A 1 546 ? -27.671 -13.739 68.734 1.00 87.94 546 TRP A C 1
ATOM 4562 O O . TRP A 1 546 ? -26.718 -14.486 68.555 1.00 87.94 546 TRP A O 1
ATOM 4572 N N . LEU A 1 547 ? -27.535 -12.410 68.691 1.00 85.56 547 LEU A N 1
ATOM 4573 C CA . LEU A 1 547 ? -26.258 -11.732 68.427 1.00 85.56 547 LEU A CA 1
ATOM 4574 C C . LEU A 1 547 ? -25.181 -12.109 69.455 1.00 85.56 547 LEU A C 1
ATOM 4576 O O . LEU A 1 547 ? -24.024 -12.302 69.093 1.00 85.56 547 LEU A O 1
ATOM 4580 N N . LYS A 1 548 ? -25.563 -12.255 70.731 1.00 85.12 548 LYS A N 1
ATOM 4581 C CA . LYS A 1 548 ? -24.663 -12.711 71.799 1.00 85.12 548 LYS A CA 1
ATOM 4582 C C . LYS A 1 548 ? -24.239 -14.176 71.621 1.00 85.12 548 LYS A C 1
ATOM 4584 O O . LYS A 1 548 ? -23.094 -14.502 71.919 1.00 85.12 548 LYS A O 1
ATOM 4589 N N . TYR A 1 549 ? -25.141 -15.043 71.157 1.00 86.62 549 TYR A N 1
ATOM 4590 C CA . TYR A 1 549 ? -24.845 -16.448 70.849 1.00 86.62 549 TYR A CA 1
ATOM 4591 C C . TYR A 1 549 ? -23.848 -16.575 69.683 1.00 86.62 549 TYR A C 1
ATOM 4593 O O . TYR A 1 549 ? -22.878 -17.316 69.789 1.00 86.62 549 TYR A O 1
ATOM 4601 N N . GLU A 1 550 ? -24.020 -15.770 68.632 1.00 84.19 550 GLU A N 1
ATOM 4602 C CA . GLU A 1 550 ? -23.130 -15.699 67.457 1.00 84.19 550 GLU A CA 1
ATOM 4603 C C . GLU A 1 550 ? -21.849 -14.856 67.697 1.00 84.19 550 GLU A C 1
ATOM 4605 O O . GLU A 1 550 ? -21.128 -14.522 66.759 1.00 84.19 550 GLU A O 1
ATOM 4610 N N . GLY A 1 551 ? -21.548 -14.476 68.947 1.00 81.19 551 GLY A N 1
ATOM 4611 C CA . GLY A 1 551 ? -20.275 -13.841 69.323 1.00 81.19 551 GLY A CA 1
ATOM 4612 C C . GLY A 1 551 ? -20.108 -12.355 68.967 1.00 81.19 551 GLY A C 1
ATOM 4613 O O . GLY A 1 551 ? -18.986 -11.849 68.986 1.00 81.19 551 GLY A O 1
ATOM 4614 N N . VAL A 1 552 ? -21.186 -11.625 68.661 1.00 84.44 552 VAL A N 1
ATOM 4615 C CA . VAL A 1 552 ? -21.121 -10.182 68.352 1.00 84.44 552 VAL A CA 1
ATOM 4616 C C . VAL A 1 552 ? -20.790 -9.361 69.607 1.00 84.44 552 VAL A C 1
ATOM 4618 O O . VAL A 1 552 ? -21.318 -9.620 70.690 1.00 84.44 552 VAL A O 1
ATOM 4621 N N . SER A 1 553 ? -19.936 -8.336 69.462 1.00 81.25 553 SER A N 1
ATOM 4622 C CA . SER A 1 553 ? -19.505 -7.469 70.573 1.00 81.25 553 SER A CA 1
ATOM 4623 C C . SER A 1 553 ? -20.680 -6.856 71.347 1.00 81.25 553 SER A C 1
ATOM 4625 O O . SER A 1 553 ? -21.626 -6.313 70.766 1.00 81.25 553 SER A O 1
ATOM 4627 N N . THR A 1 554 ? -20.562 -6.858 72.678 1.00 78.12 554 THR A N 1
ATOM 4628 C CA . THR A 1 554 ? -21.506 -6.222 73.605 1.00 78.12 554 THR A CA 1
ATOM 4629 C C . THR A 1 554 ? -21.737 -4.740 73.319 1.00 78.12 554 THR A C 1
ATOM 4631 O O . THR A 1 554 ? -22.847 -4.263 73.537 1.00 78.12 554 THR A O 1
ATOM 4634 N N . ASP A 1 555 ? -20.752 -4.021 72.775 1.00 77.38 555 ASP A N 1
ATOM 4635 C CA . ASP A 1 555 ? -20.905 -2.597 72.447 1.00 77.38 555 ASP A CA 1
ATOM 4636 C C . ASP A 1 555 ? -21.916 -2.383 71.314 1.00 77.38 555 ASP A C 1
ATOM 4638 O O . ASP A 1 555 ? -22.766 -1.494 71.384 1.00 77.38 555 ASP A O 1
ATOM 4642 N N . VAL A 1 556 ? -21.886 -3.251 70.296 1.00 77.12 556 VAL A N 1
ATOM 4643 C CA . VAL A 1 556 ? -22.848 -3.232 69.184 1.00 77.12 556 VAL A CA 1
ATOM 4644 C C . VAL A 1 556 ? -24.241 -3.601 69.695 1.00 77.12 556 VAL A C 1
ATOM 4646 O O . VAL A 1 556 ? -25.211 -2.911 69.390 1.00 77.12 556 VAL A O 1
ATOM 4649 N N . ILE A 1 557 ? -24.335 -4.633 70.541 1.00 78.06 557 ILE A N 1
ATOM 4650 C CA . ILE A 1 557 ? -25.592 -5.095 71.151 1.00 78.06 557 ILE A CA 1
ATOM 4651 C C . ILE A 1 557 ? -26.250 -3.980 71.989 1.00 78.06 557 ILE A C 1
ATOM 4653 O O . ILE A 1 557 ? -27.458 -3.768 71.883 1.00 78.06 557 ILE A O 1
ATOM 4657 N N . CYS A 1 558 ? -25.470 -3.213 72.758 1.00 73.81 558 CYS A N 1
ATOM 4658 C CA . CYS A 1 558 ? -25.953 -2.069 73.544 1.00 73.81 558 CYS A CA 1
ATOM 4659 C C . CYS A 1 558 ? -26.421 -0.874 72.689 1.00 73.81 558 CYS A C 1
ATOM 4661 O O . CYS A 1 558 ? -27.264 -0.089 73.130 1.00 73.81 558 CYS A O 1
ATOM 4663 N N . LEU A 1 559 ? -25.900 -0.713 71.468 1.00 75.25 559 LEU A N 1
ATOM 4664 C CA . LEU A 1 559 ? -26.301 0.363 70.554 1.00 75.25 559 LEU A CA 1
ATOM 4665 C C . LEU A 1 559 ? -27.619 0.075 69.816 1.00 75.25 559 LEU A C 1
ATOM 4667 O O . LEU A 1 559 ? -28.272 1.019 69.368 1.00 75.25 559 LEU A O 1
ATOM 4671 N N . ILE A 1 560 ? -28.042 -1.191 69.719 1.00 75.56 560 ILE A N 1
ATOM 4672 C CA . ILE A 1 560 ? -29.277 -1.587 69.019 1.00 75.56 560 ILE A CA 1
ATOM 4673 C C . ILE A 1 560 ? -30.516 -0.957 69.660 1.00 75.56 560 ILE A C 1
ATOM 4675 O O . ILE A 1 560 ? -31.325 -0.374 68.943 1.00 75.56 560 ILE A O 1
ATOM 4679 N N . ASP A 1 561 ? -30.649 -0.991 70.991 1.00 69.56 561 ASP A N 1
ATOM 4680 C CA . ASP A 1 561 ? -31.792 -0.357 71.666 1.00 69.56 561 ASP A CA 1
ATOM 4681 C C . ASP A 1 561 ? -31.841 1.149 71.402 1.00 69.56 561 ASP A C 1
ATOM 4683 O O . ASP A 1 561 ? -32.902 1.680 71.088 1.00 69.56 561 ASP A O 1
ATOM 4687 N N . ARG A 1 562 ? -30.691 1.835 71.457 1.00 71.69 562 ARG A N 1
ATOM 4688 C CA . ARG A 1 562 ? -30.618 3.281 71.200 1.00 71.69 562 ARG A CA 1
ATOM 4689 C C . ARG A 1 562 ? -31.041 3.648 69.779 1.00 71.69 562 ARG A C 1
ATOM 4691 O O . ARG A 1 562 ? -31.640 4.704 69.608 1.00 71.69 562 ARG A O 1
ATOM 4698 N N . LYS A 1 563 ? -30.741 2.808 68.782 1.00 73.44 563 LYS A N 1
ATOM 4699 C CA . LYS A 1 563 ? -31.171 3.009 67.387 1.00 73.44 563 LYS A CA 1
ATOM 4700 C C . LYS A 1 563 ? -32.653 2.680 67.189 1.00 73.44 563 LYS A C 1
ATOM 4702 O O . LYS A 1 563 ? -33.386 3.469 66.616 1.00 73.44 563 LYS A O 1
ATOM 4707 N N . LEU A 1 564 ? -33.128 1.551 67.719 1.00 69.19 564 LEU A N 1
ATOM 4708 C CA . LEU A 1 564 ? -34.535 1.138 67.585 1.00 69.19 564 LEU A CA 1
ATOM 4709 C C . LEU A 1 564 ? -35.515 2.024 68.380 1.00 69.19 564 LEU A C 1
ATOM 4711 O O . LEU A 1 564 ? -36.709 2.067 68.074 1.00 69.19 564 LEU A O 1
ATOM 4715 N N . GLN A 1 565 ? -35.032 2.736 69.401 1.00 63.94 565 GLN A N 1
ATOM 4716 C CA . GLN A 1 565 ? -35.837 3.666 70.195 1.00 63.94 565 GLN A CA 1
ATOM 4717 C C . GLN A 1 565 ? -35.949 5.070 69.581 1.00 63.94 565 GLN A C 1
ATOM 4719 O O . GLN A 1 565 ? -36.889 5.777 69.945 1.00 63.94 565 GLN A O 1
ATOM 4724 N N . GLN A 1 566 ? -35.074 5.475 68.654 1.00 67.25 566 GLN A N 1
ATOM 4725 C CA . GLN A 1 566 ? -35.141 6.797 68.019 1.00 67.25 566 GLN A CA 1
ATOM 4726 C C . GLN A 1 566 ? -36.282 6.855 66.996 1.00 67.25 566 GLN A C 1
ATOM 4728 O O . GLN A 1 566 ? -36.291 6.142 65.998 1.00 67.25 566 GLN A O 1
ATOM 4733 N N . GLU A 1 567 ? -37.279 7.705 67.257 1.00 58.19 567 GLU A N 1
ATOM 4734 C CA . GLU A 1 567 ? -38.516 7.761 66.455 1.00 58.19 567 GLU A CA 1
ATOM 4735 C C . GLU A 1 567 ? -38.267 8.267 65.030 1.00 58.19 567 GLU A C 1
ATOM 4737 O O . GLU A 1 567 ? -39.006 7.937 64.108 1.00 58.19 567 GLU A O 1
ATOM 4742 N N . HIS A 1 568 ? -37.211 9.064 64.860 1.00 61.78 568 HIS A N 1
ATOM 4743 C CA . HIS A 1 568 ? -36.852 9.703 63.601 1.00 61.78 568 HIS A CA 1
ATOM 4744 C C . HIS A 1 568 ? -36.058 8.792 62.651 1.00 61.78 568 HIS A C 1
ATOM 4746 O O . HIS A 1 568 ? -35.876 9.171 61.498 1.00 61.78 568 HIS A O 1
ATOM 4752 N N . ASP A 1 569 ? -35.616 7.608 63.091 1.00 72.06 569 ASP A N 1
ATOM 4753 C CA . ASP A 1 569 ? -34.758 6.710 62.298 1.00 72.06 569 ASP A CA 1
ATOM 4754 C C . ASP A 1 569 ? -35.556 5.740 61.405 1.00 72.06 569 ASP A C 1
ATOM 4756 O O . ASP A 1 569 ? -34.986 5.126 60.502 1.00 72.06 569 ASP A O 1
ATOM 4760 N N . LEU A 1 570 ? -36.866 5.586 61.640 1.00 82.38 570 LEU A N 1
ATOM 4761 C CA . LEU A 1 570 ? -37.738 4.609 60.976 1.00 82.38 570 LEU A CA 1
ATOM 4762 C C . LEU A 1 570 ? -38.988 5.292 60.408 1.00 82.38 570 LEU A C 1
ATOM 4764 O O . LEU A 1 570 ? -39.871 5.710 61.159 1.00 82.38 570 LEU A O 1
ATOM 4768 N N . ILE A 1 571 ? -39.073 5.381 59.081 1.00 83.62 571 ILE A N 1
ATOM 4769 C CA . ILE A 1 571 ? -40.082 6.179 58.373 1.00 83.62 571 ILE A CA 1
ATOM 4770 C C . ILE A 1 571 ? -40.888 5.300 57.406 1.00 83.62 571 ILE A C 1
ATOM 4772 O O . ILE A 1 571 ? -40.324 4.555 56.609 1.00 83.62 571 ILE A O 1
ATOM 4776 N N . GLU A 1 572 ? -42.214 5.412 57.450 1.00 84.88 572 GLU A N 1
ATOM 4777 C CA . GLU A 1 572 ? -43.151 4.794 56.504 1.00 84.88 572 GLU A CA 1
ATOM 4778 C C . GLU A 1 572 ? -43.699 5.844 55.527 1.00 84.88 572 GLU A C 1
ATOM 4780 O O . GLU A 1 572 ? -44.080 6.937 55.943 1.00 84.88 572 GLU A O 1
ATOM 4785 N N . SER A 1 573 ? -43.797 5.504 54.239 1.00 86.19 573 SER A N 1
ATOM 4786 C CA . SER A 1 573 ? -44.447 6.337 53.212 1.00 86.19 573 SER A CA 1
ATOM 4787 C C . SER A 1 573 ? -45.289 5.488 52.256 1.00 86.19 573 SER A C 1
ATOM 4789 O O . SER A 1 573 ? -44.961 4.333 51.986 1.00 86.19 573 SER A O 1
ATOM 4791 N N . ASP A 1 574 ? -46.357 6.062 51.698 1.00 81.75 574 ASP A N 1
ATOM 4792 C CA . ASP A 1 574 ? -47.182 5.407 50.669 1.00 81.75 574 ASP A CA 1
ATOM 4793 C C . ASP A 1 574 ? -46.409 5.196 49.354 1.00 81.75 574 ASP A C 1
ATOM 4795 O O . ASP A 1 574 ? -46.658 4.236 48.621 1.00 81.75 574 ASP A O 1
ATOM 4799 N N . ASN A 1 575 ? -45.444 6.075 49.055 1.00 81.81 575 ASN A N 1
ATOM 4800 C CA . ASN A 1 575 ? -44.541 5.922 47.920 1.00 81.81 575 ASN A CA 1
ATOM 4801 C C . ASN A 1 575 ? -43.113 6.370 48.261 1.00 81.81 575 ASN A C 1
ATOM 4803 O O . ASN A 1 575 ? -42.912 7.318 49.019 1.00 81.81 575 ASN A O 1
ATOM 4807 N N . LEU A 1 576 ? -42.123 5.689 47.684 1.00 83.88 576 LEU A N 1
ATOM 4808 C CA . LEU A 1 576 ? -40.705 6.003 47.835 1.00 83.88 576 LEU A CA 1
ATOM 4809 C C . LEU A 1 576 ? -40.091 6.158 46.444 1.00 83.88 576 LEU A C 1
ATOM 4811 O O . LEU A 1 576 ? -39.728 5.178 45.790 1.00 83.88 576 LEU A O 1
ATOM 4815 N N . GLN A 1 577 ? -39.992 7.404 45.994 1.00 81.88 577 GLN A N 1
ATOM 4816 C CA . GLN A 1 577 ? -39.444 7.753 44.689 1.00 81.88 577 GLN A CA 1
ATOM 4817 C C . GLN A 1 577 ? -38.051 8.362 44.851 1.00 81.88 577 GLN A C 1
ATOM 4819 O O . GLN A 1 577 ? -37.858 9.319 45.602 1.00 81.88 577 GLN A O 1
ATOM 4824 N N . LEU A 1 578 ? -37.068 7.792 44.155 1.00 80.75 578 LEU A N 1
ATOM 4825 C CA . LEU A 1 578 ? -35.683 8.254 44.175 1.00 80.75 578 LEU A CA 1
ATOM 4826 C C . LEU A 1 578 ? -35.425 9.196 43.001 1.00 80.75 578 LEU A C 1
ATOM 4828 O O . LEU A 1 578 ? -35.773 8.890 41.862 1.00 80.75 578 LEU A O 1
ATOM 4832 N N . PHE A 1 579 ? -34.776 10.321 43.287 1.00 78.31 579 PHE A N 1
ATOM 4833 C CA . PHE A 1 579 ? -34.498 11.404 42.353 1.00 78.31 579 PHE A CA 1
ATOM 4834 C C . PHE A 1 579 ? -33.013 11.782 42.343 1.00 78.31 579 PHE A C 1
ATOM 4836 O O . PHE A 1 579 ? -32.382 11.911 43.392 1.00 78.31 579 PHE A O 1
ATOM 4843 N N . TYR A 1 580 ? -32.466 12.066 41.163 1.00 79.69 580 TYR A N 1
ATOM 4844 C CA . TYR A 1 580 ? -31.143 12.670 40.995 1.00 79.69 580 TYR A CA 1
ATOM 4845 C C . TYR A 1 580 ? -31.317 14.078 40.427 1.00 79.69 580 TYR A C 1
ATOM 4847 O O . TYR A 1 580 ? -31.877 14.236 39.350 1.00 79.69 580 TYR A O 1
ATOM 4855 N N . HIS A 1 581 ? -30.901 15.119 41.154 1.00 72.56 581 HIS A N 1
ATOM 4856 C CA . HIS A 1 581 ? -31.056 16.524 40.726 1.00 72.56 581 HIS A CA 1
ATOM 4857 C C . HIS A 1 581 ? -32.469 16.888 40.197 1.00 72.56 581 HIS A C 1
ATOM 4859 O O . HIS A 1 581 ? -32.601 17.640 39.237 1.00 72.56 581 HIS A O 1
ATOM 4865 N N . LYS A 1 582 ? -33.527 16.387 40.862 1.00 73.88 582 LYS A N 1
ATOM 4866 C CA . LYS A 1 582 ? -34.962 16.518 40.498 1.00 73.88 582 LYS A CA 1
ATOM 4867 C C . LYS A 1 582 ? -35.451 15.664 39.314 1.00 73.88 582 LYS A C 1
ATOM 4869 O O . LYS A 1 582 ? -36.631 15.732 38.987 1.00 73.88 582 LYS A O 1
ATOM 4874 N N . ILE A 1 583 ? -34.610 14.817 38.724 1.00 74.12 583 ILE A N 1
ATOM 4875 C CA . ILE A 1 583 ? -35.010 13.810 37.729 1.00 74.12 583 ILE A CA 1
ATOM 4876 C C . ILE A 1 583 ? -35.420 12.523 38.447 1.00 74.12 583 ILE A C 1
ATOM 4878 O O . ILE A 1 583 ? -34.657 12.027 39.277 1.00 74.12 583 ILE A O 1
ATOM 4882 N N . PHE A 1 584 ? -36.603 11.985 38.139 1.00 77.62 584 PHE A N 1
ATOM 4883 C CA . PHE A 1 584 ? -37.069 10.705 38.678 1.00 77.62 584 PHE A CA 1
ATOM 4884 C C . PHE A 1 584 ? -36.207 9.553 38.148 1.00 77.62 584 PHE A C 1
ATOM 4886 O O . PHE A 1 584 ? -36.039 9.397 36.941 1.00 77.62 584 PHE A O 1
ATOM 4893 N N . VAL A 1 585 ? -35.666 8.745 39.060 1.00 73.25 585 VAL A N 1
ATOM 4894 C CA . VAL A 1 585 ? -34.799 7.605 38.740 1.00 73.25 585 VAL A CA 1
ATOM 4895 C C . VAL A 1 585 ? -35.589 6.306 38.762 1.00 73.25 585 VAL A C 1
ATOM 4897 O O . VAL A 1 585 ? -35.605 5.583 37.769 1.00 73.25 585 VAL A O 1
ATOM 4900 N N . ARG A 1 586 ? -36.210 5.997 39.909 1.00 72.50 586 ARG A N 1
ATOM 4901 C CA . ARG A 1 586 ? -36.996 4.776 40.133 1.00 72.50 586 ARG A CA 1
ATOM 4902 C C . ARG A 1 586 ? -37.863 4.868 41.384 1.00 72.50 586 ARG A C 1
ATOM 4904 O O . ARG A 1 586 ? -37.549 5.613 42.314 1.00 72.50 586 ARG A O 1
ATOM 4911 N N . GLU A 1 587 ? -38.884 4.022 41.447 1.00 77.19 587 GLU A N 1
ATOM 4912 C CA . GLU A 1 587 ? -39.523 3.650 42.712 1.00 77.19 587 GLU A CA 1
ATOM 4913 C C . GLU A 1 587 ? -38.704 2.579 43.441 1.00 77.19 587 GLU A C 1
ATOM 4915 O O . GLU A 1 587 ? -38.023 1.756 42.827 1.00 77.19 587 GLU A O 1
ATOM 4920 N N . THR A 1 588 ? -38.764 2.596 44.770 1.00 79.31 588 THR A N 1
ATOM 4921 C CA . THR A 1 588 ? -38.176 1.575 45.643 1.00 79.31 588 THR A CA 1
ATOM 4922 C C . THR A 1 588 ? -39.186 1.172 46.718 1.00 79.31 588 THR A C 1
ATOM 4924 O O . THR A 1 588 ? -40.159 1.881 46.963 1.00 79.31 588 THR A O 1
ATOM 4927 N N . THR A 1 589 ? -38.997 0.021 47.359 1.00 83.31 589 THR A N 1
ATOM 4928 C CA . THR A 1 589 ? -39.826 -0.398 48.506 1.00 83.31 589 THR A CA 1
ATOM 4929 C C . THR A 1 589 ? -39.134 -0.139 49.840 1.00 83.31 589 THR A C 1
ATOM 4931 O O . THR A 1 589 ? -39.800 0.093 50.845 1.00 83.31 589 THR A O 1
ATOM 4934 N N . VAL A 1 590 ? -37.799 -0.110 49.845 1.00 84.25 590 VAL A N 1
ATOM 4935 C CA . VAL A 1 590 ? -36.972 0.233 51.005 1.00 84.25 590 VAL A CA 1
ATOM 4936 C C . VAL A 1 590 ? -35.836 1.153 50.559 1.00 84.25 590 VAL A C 1
ATOM 4938 O O . VAL A 1 590 ? -35.246 0.957 49.492 1.00 84.25 590 VAL A O 1
ATOM 4941 N N . TYR A 1 591 ? -35.507 2.156 51.368 1.00 84.75 591 TYR A N 1
ATOM 4942 C CA . TYR A 1 591 ? -34.367 3.046 51.149 1.00 84.75 591 TYR A CA 1
ATOM 4943 C C . TYR A 1 591 ? -33.675 3.368 52.473 1.00 84.75 591 TYR A C 1
ATOM 4945 O O . TYR A 1 591 ? -34.334 3.659 53.463 1.00 84.75 591 TYR A O 1
ATOM 4953 N N . PHE A 1 592 ? -32.343 3.333 52.495 1.00 82.50 592 PHE A N 1
ATOM 4954 C CA . PHE A 1 592 ? -31.559 3.737 53.661 1.00 82.50 592 PHE A CA 1
ATOM 4955 C C . PHE A 1 592 ? -30.783 5.009 53.320 1.00 82.50 592 PHE A C 1
ATOM 4957 O O . PHE A 1 592 ? -29.839 4.970 52.529 1.00 82.50 592 PHE A O 1
ATOM 4964 N N . ASP A 1 593 ? -31.190 6.134 53.906 1.00 80.88 593 ASP A N 1
ATOM 4965 C CA . ASP A 1 593 ? -30.492 7.405 53.756 1.00 80.88 593 ASP A CA 1
ATOM 4966 C C . ASP A 1 593 ? -29.206 7.366 54.587 1.00 80.88 593 ASP A C 1
ATOM 4968 O O . ASP A 1 593 ? -29.200 7.554 55.804 1.00 80.88 593 ASP A O 1
ATOM 4972 N N . ASN A 1 594 ? -28.081 7.147 53.909 1.00 74.19 594 ASN A N 1
ATOM 4973 C CA . ASN A 1 594 ? -26.772 7.089 54.546 1.00 74.19 594 ASN A CA 1
ATOM 4974 C C . ASN A 1 594 ? -26.305 8.415 55.174 1.00 74.19 594 ASN A C 1
ATOM 4976 O O . ASN A 1 594 ? -25.413 8.368 56.027 1.00 74.19 594 ASN A O 1
ATOM 4980 N N . LYS A 1 595 ? -26.869 9.563 54.767 1.00 77.06 595 LYS A N 1
ATOM 4981 C CA . LYS A 1 595 ? -26.534 10.904 55.277 1.00 77.06 595 LYS A CA 1
ATOM 4982 C C . LYS A 1 595 ? -27.317 11.203 56.554 1.00 77.06 595 LYS A C 1
ATOM 4984 O O . LYS A 1 595 ? -26.728 11.660 57.527 1.00 77.06 595 LYS A O 1
ATOM 4989 N N . ARG A 1 596 ? -28.622 10.906 56.563 1.00 76.69 596 ARG A N 1
ATOM 4990 C CA . ARG A 1 596 ? -29.508 11.105 57.726 1.00 76.69 596 ARG A CA 1
ATOM 4991 C C . ARG A 1 596 ? -29.522 9.929 58.709 1.00 76.69 596 ARG A C 1
ATOM 4993 O O . ARG A 1 596 ? -29.986 10.098 59.825 1.00 76.69 596 ARG A O 1
ATOM 5000 N N . LYS A 1 597 ? -29.009 8.761 58.299 1.00 78.75 597 LYS A N 1
ATOM 5001 C CA . LYS A 1 597 ? -29.087 7.464 59.006 1.00 78.75 597 LYS A CA 1
ATOM 5002 C C . LYS A 1 597 ? -30.515 6.947 59.223 1.00 78.75 597 LYS A C 1
ATOM 5004 O O . LYS A 1 597 ? -30.752 6.154 60.124 1.00 78.75 597 LYS A O 1
ATOM 5009 N N . GLN A 1 598 ? -31.429 7.324 58.332 1.00 84.31 598 GLN A N 1
ATOM 5010 C CA . GLN A 1 598 ? -32.848 6.967 58.390 1.00 84.31 598 GLN A CA 1
ATOM 5011 C C . GLN A 1 598 ? -33.177 5.824 57.423 1.00 84.31 598 GLN A C 1
ATOM 5013 O O . GLN A 1 598 ? -32.703 5.799 56.285 1.00 84.31 598 GLN A O 1
ATOM 5018 N N . LEU A 1 599 ? -34.017 4.890 57.863 1.00 85.94 599 LEU A N 1
ATOM 5019 C CA . LEU A 1 599 ? -34.558 3.798 57.060 1.00 85.94 599 LEU A CA 1
ATOM 5020 C C . LEU A 1 599 ? -36.016 4.101 56.692 1.00 85.94 599 LEU A C 1
ATOM 5022 O O . LEU A 1 599 ? -36.892 4.167 57.553 1.00 85.94 599 LEU A O 1
ATOM 5026 N N . TYR A 1 600 ? -36.257 4.251 55.396 1.00 86.56 600 TYR A N 1
ATOM 5027 C CA . TYR A 1 600 ? -37.561 4.483 54.793 1.00 86.56 600 TYR A CA 1
ATOM 5028 C C . TYR A 1 600 ? -38.119 3.172 54.227 1.00 86.56 600 TYR A C 1
ATOM 5030 O O . TYR A 1 600 ? -37.413 2.455 53.511 1.00 86.56 600 TYR A O 1
ATOM 5038 N N . VAL A 1 601 ? -39.387 2.872 54.508 1.00 87.12 601 VAL A N 1
ATOM 5039 C CA . VAL A 1 601 ? -40.099 1.674 54.031 1.00 87.12 601 VAL A CA 1
ATOM 5040 C C . VAL A 1 601 ? -41.450 2.038 53.412 1.00 87.12 601 VAL A C 1
ATOM 5042 O O . VAL A 1 601 ? -42.121 2.975 53.849 1.00 87.12 601 VAL A O 1
ATOM 5045 N N . LYS A 1 602 ? -41.854 1.313 52.365 1.00 86.81 602 LYS A N 1
ATOM 5046 C CA . LYS A 1 602 ? -43.153 1.501 51.715 1.00 86.81 602 LYS A CA 1
ATOM 5047 C C . LYS A 1 602 ? -44.264 0.899 52.575 1.00 86.81 602 LYS A C 1
ATOM 5049 O O . LYS A 1 602 ? -44.126 -0.209 53.090 1.00 86.81 602 LYS A O 1
ATOM 5054 N N . ARG A 1 603 ? -45.370 1.627 52.729 1.00 83.38 603 ARG A N 1
ATOM 5055 C CA . ARG A 1 603 ? -46.534 1.192 53.505 1.00 83.38 603 ARG A CA 1
ATOM 5056 C C . ARG A 1 603 ? -47.361 0.156 52.713 1.00 83.38 603 ARG A C 1
ATOM 5058 O O . ARG A 1 603 ? -47.681 0.419 51.553 1.00 83.38 603 ARG A O 1
ATOM 5065 N N . PRO A 1 604 ? -47.762 -0.984 53.312 1.00 84.38 604 PRO A N 1
ATOM 5066 C CA . PRO A 1 604 ? -47.373 -1.479 54.632 1.00 84.38 604 PRO A CA 1
ATOM 5067 C C . PRO A 1 604 ? -46.022 -2.227 54.587 1.00 84.38 604 PRO A C 1
ATOM 5069 O O . PRO A 1 604 ? -45.704 -2.916 53.612 1.00 84.38 604 PRO A O 1
ATOM 5072 N N . TRP A 1 605 ? -45.229 -2.096 55.655 1.00 84.94 605 TRP A N 1
ATOM 5073 C CA . TRP A 1 605 ? -43.840 -2.582 55.723 1.00 84.94 605 TRP A CA 1
ATOM 5074 C C . TRP A 1 605 ? -43.697 -4.113 55.621 1.00 84.94 605 TRP A C 1
ATOM 5076 O O . TRP A 1 605 ? -42.646 -4.615 55.221 1.00 84.94 605 TRP A O 1
ATOM 5086 N N . ASP A 1 606 ? -44.746 -4.848 55.995 1.00 83.81 606 ASP A N 1
ATOM 5087 C CA . ASP A 1 606 ? -44.829 -6.311 56.039 1.00 83.81 606 ASP A CA 1
ATOM 5088 C C . ASP A 1 606 ? -45.232 -6.942 54.695 1.00 83.81 606 ASP A C 1
ATOM 5090 O O . ASP A 1 606 ? -45.200 -8.168 54.548 1.00 83.81 606 ASP A O 1
ATOM 5094 N N . SER A 1 607 ? -45.556 -6.115 53.694 1.00 86.94 607 SER A N 1
ATOM 5095 C CA . SER A 1 607 ? -45.807 -6.556 52.320 1.00 86.94 607 SER A CA 1
ATOM 5096 C C . SER A 1 607 ? -44.621 -7.341 51.749 1.00 86.94 607 SER A C 1
ATOM 5098 O O . SER A 1 607 ? -43.463 -6.939 51.879 1.00 86.94 607 SER A O 1
ATOM 5100 N N . ASP A 1 608 ? -44.901 -8.449 51.053 1.00 81.00 608 ASP A N 1
ATOM 5101 C CA . ASP A 1 608 ? -43.859 -9.349 50.533 1.00 81.00 608 ASP A CA 1
ATOM 5102 C C . ASP A 1 608 ? -42.840 -8.649 49.617 1.00 81.00 608 ASP A C 1
ATOM 5104 O O . ASP A 1 608 ? -41.678 -9.045 49.585 1.00 81.00 608 ASP A O 1
ATOM 5108 N N . THR A 1 609 ? -43.236 -7.585 48.913 1.00 81.00 609 THR A N 1
ATOM 5109 C CA . THR A 1 609 ? -42.355 -6.775 48.054 1.00 81.00 609 THR A CA 1
ATOM 5110 C C . THR A 1 609 ? -41.422 -5.845 48.832 1.00 81.00 609 THR A C 1
ATOM 5112 O O . THR A 1 609 ? -40.292 -5.610 48.404 1.00 81.00 609 THR A O 1
ATOM 5115 N N . THR A 1 610 ? -41.856 -5.324 49.980 1.00 82.81 610 THR A N 1
ATOM 5116 C CA . THR A 1 610 ? -41.016 -4.516 50.882 1.00 82.81 610 THR A CA 1
ATOM 5117 C C . THR A 1 610 ? -40.084 -5.412 51.690 1.00 82.81 610 THR A C 1
ATOM 5119 O O . THR A 1 610 ? -38.907 -5.107 51.883 1.00 82.81 610 THR A O 1
ATOM 5122 N N . PHE A 1 611 ? -40.575 -6.590 52.070 1.00 85.06 611 PHE A N 1
ATOM 5123 C CA . PHE A 1 611 ? -39.861 -7.541 52.907 1.00 85.06 611 PHE A CA 1
ATOM 5124 C C . PHE A 1 611 ? -38.668 -8.250 52.234 1.00 85.06 611 PHE A C 1
ATOM 5126 O O . PHE A 1 611 ? -37.873 -8.888 52.924 1.00 85.06 611 PHE A O 1
ATOM 5133 N N . ILE A 1 612 ? -38.512 -8.151 50.907 1.00 82.75 612 ILE A N 1
ATOM 5134 C CA . ILE A 1 612 ? -37.349 -8.699 50.183 1.00 82.75 612 ILE A CA 1
ATOM 5135 C C . ILE A 1 612 ? -36.055 -7.991 50.609 1.00 82.75 612 ILE A C 1
ATOM 5137 O O . ILE A 1 612 ? -35.095 -8.657 50.994 1.00 82.75 612 ILE A O 1
ATOM 5141 N N . ASP A 1 613 ? -36.048 -6.656 50.580 1.00 80.31 613 ASP A N 1
ATOM 5142 C CA . ASP A 1 613 ? -34.853 -5.841 50.840 1.00 80.31 613 ASP A CA 1
ATOM 5143 C C . ASP A 1 613 ? -34.769 -5.324 52.285 1.00 80.31 613 ASP A C 1
ATOM 5145 O O . ASP A 1 613 ? -33.690 -4.939 52.751 1.00 80.31 613 ASP A O 1
ATOM 5149 N N . LEU A 1 614 ? -35.888 -5.338 53.019 1.00 86.56 614 LEU A N 1
ATOM 5150 C CA . LEU A 1 614 ? -35.980 -4.796 54.375 1.00 86.56 614 LEU A CA 1
ATOM 5151 C C . LEU A 1 614 ? -34.961 -5.391 55.366 1.00 86.56 614 LEU A C 1
ATOM 5153 O O . LEU A 1 614 ? -34.289 -4.599 56.030 1.00 86.56 614 LEU A O 1
ATOM 5157 N N . PRO A 1 615 ? -34.756 -6.724 55.466 1.00 87.50 615 PRO A N 1
ATOM 5158 C CA . PRO A 1 615 ? -33.771 -7.284 56.394 1.00 87.50 615 PRO A CA 1
ATOM 5159 C C . PRO A 1 615 ? -32.346 -6.793 56.111 1.00 87.50 615 PRO A C 1
ATOM 5161 O O . PRO A 1 615 ? -31.618 -6.444 57.039 1.00 87.50 615 PRO A O 1
ATOM 5164 N N . ASN A 1 616 ? -31.977 -6.679 54.830 1.00 84.81 616 ASN A N 1
ATOM 5165 C CA . ASN A 1 616 ? -30.652 -6.232 54.395 1.00 84.81 616 ASN A CA 1
ATOM 5166 C C . ASN A 1 616 ? -30.410 -4.762 54.780 1.00 84.81 616 ASN A C 1
ATOM 5168 O O . ASN A 1 616 ? -29.347 -4.406 55.289 1.00 84.81 616 ASN A O 1
ATOM 5172 N N . LYS A 1 617 ? -31.403 -3.890 54.564 1.00 85.38 617 LYS A N 1
ATOM 5173 C CA . LYS A 1 617 ? -31.306 -2.462 54.912 1.00 85.38 617 LYS A CA 1
ATOM 5174 C C . LYS A 1 617 ? -31.416 -2.212 56.420 1.00 85.38 617 LYS A C 1
ATOM 5176 O O . LYS A 1 617 ? -30.772 -1.299 56.931 1.00 85.38 617 LYS A O 1
ATOM 5181 N N . LEU A 1 618 ? -32.138 -3.058 57.155 1.00 85.31 618 LEU A N 1
ATOM 5182 C CA . LEU A 1 618 ? -32.170 -3.021 58.617 1.00 85.31 618 LEU A CA 1
ATOM 5183 C C . LEU A 1 618 ? -30.827 -3.453 59.234 1.00 85.31 618 LEU A C 1
ATOM 5185 O O . LEU A 1 618 ? -30.356 -2.804 60.166 1.00 85.31 618 LEU A O 1
ATOM 5189 N N . CYS A 1 619 ? -30.159 -4.466 58.672 1.00 84.12 619 CYS A N 1
ATOM 5190 C CA . CYS A 1 619 ? -28.765 -4.798 58.993 1.00 84.12 619 CYS A CA 1
ATOM 5191 C C . CYS A 1 619 ? -27.831 -3.580 58.830 1.00 84.12 619 CYS A C 1
ATOM 5193 O O . CYS A 1 619 ? -27.031 -3.291 59.724 1.00 84.12 619 CYS A O 1
ATOM 5195 N N . GLN A 1 620 ? -27.988 -2.805 57.745 1.00 82.06 620 GLN A N 1
ATOM 5196 C CA . GLN A 1 620 ? -27.225 -1.566 57.511 1.00 82.06 620 GLN A CA 1
ATOM 5197 C C . GLN A 1 620 ? -27.511 -0.481 58.565 1.00 82.06 620 GLN A C 1
ATOM 5199 O O . GLN A 1 620 ? -26.564 0.090 59.107 1.00 82.06 620 GLN A O 1
ATOM 5204 N N . LEU A 1 621 ? -28.781 -0.237 58.917 1.00 82.88 621 LEU A N 1
ATOM 5205 C CA . LEU A 1 621 ? -29.158 0.690 59.997 1.00 82.88 621 LEU A CA 1
ATOM 5206 C C . LEU A 1 621 ? -28.527 0.273 61.336 1.00 82.88 621 LEU A C 1
ATOM 5208 O O . LEU A 1 621 ? -27.906 1.085 62.027 1.00 82.88 621 LEU A O 1
ATOM 5212 N N . LEU A 1 622 ? -28.643 -1.007 61.697 1.00 81.69 622 LEU A N 1
ATOM 5213 C CA . LEU A 1 622 ? -28.136 -1.547 62.958 1.00 81.69 622 LEU A CA 1
ATOM 5214 C C . LEU A 1 622 ? -26.602 -1.660 62.997 1.00 81.69 622 LEU A C 1
ATOM 5216 O O . LEU A 1 622 ? -26.034 -1.584 64.086 1.00 81.69 622 LEU A O 1
ATOM 5220 N N . ASN A 1 623 ? -25.930 -1.670 61.841 1.00 80.00 623 ASN A N 1
ATOM 5221 C CA . ASN A 1 623 ? -24.489 -1.899 61.669 1.00 80.00 623 ASN A CA 1
ATOM 5222 C C . ASN A 1 623 ? -24.061 -3.326 62.071 1.00 80.00 623 ASN A C 1
ATOM 5224 O O . ASN A 1 623 ? -23.093 -3.521 62.805 1.00 80.00 623 ASN A O 1
ATOM 5228 N N . ILE A 1 624 ? -24.812 -4.316 61.580 1.00 82.38 624 ILE A N 1
ATOM 5229 C CA . ILE A 1 624 ? -24.540 -5.756 61.703 1.00 82.38 624 ILE A CA 1
ATOM 5230 C C . ILE A 1 624 ? -24.598 -6.399 60.310 1.00 82.38 624 ILE A C 1
ATOM 5232 O O . ILE A 1 624 ? -25.434 -6.021 59.495 1.00 82.38 624 ILE A O 1
ATOM 5236 N N . GLN A 1 625 ? -23.710 -7.352 60.024 1.00 81.62 625 GLN A N 1
ATOM 5237 C CA . GLN A 1 625 ? -23.603 -8.037 58.726 1.00 81.62 625 GLN A CA 1
ATOM 5238 C C . GLN A 1 625 ? -23.780 -9.548 58.910 1.00 81.62 625 GLN A C 1
ATOM 5240 O O . GLN A 1 625 ? -23.317 -10.088 59.911 1.00 81.62 625 GLN A O 1
ATOM 5245 N N . GLY A 1 626 ? -24.435 -10.227 57.965 1.00 81.88 626 GLY A N 1
ATOM 5246 C CA . GLY A 1 626 ? -24.642 -11.683 57.987 1.00 81.88 626 GLY A CA 1
ATOM 5247 C C . GLY A 1 626 ? -25.884 -12.150 58.759 1.00 81.88 626 GLY A C 1
ATOM 5248 O O . GLY A 1 626 ? -26.197 -13.339 58.761 1.00 81.88 626 GLY A O 1
ATOM 5249 N N . PHE A 1 627 ? -26.616 -11.225 59.391 1.00 84.88 627 PHE A N 1
ATOM 5250 C CA . PHE A 1 627 ? -27.814 -11.499 60.198 1.00 84.88 627 PHE A CA 1
ATOM 5251 C C . PHE A 1 627 ? -29.128 -11.330 59.422 1.00 84.88 627 PHE A C 1
ATOM 5253 O O . PHE A 1 627 ? -30.211 -11.367 60.009 1.00 84.88 627 PHE A O 1
ATOM 5260 N N . GLU A 1 628 ? -29.072 -11.158 58.101 1.00 85.50 628 GLU A N 1
ATOM 5261 C CA . GLU A 1 628 ? -30.228 -10.818 57.268 1.00 85.50 628 GLU A CA 1
ATOM 5262 C C . GLU A 1 628 ? -31.283 -11.935 57.313 1.00 85.50 628 GLU A C 1
ATOM 5264 O O . GLU A 1 628 ? -32.482 -11.670 57.408 1.00 85.50 628 GLU A O 1
ATOM 5269 N N . LYS A 1 629 ? -30.843 -13.203 57.332 1.00 84.06 629 LYS A N 1
ATOM 5270 C CA . LYS A 1 629 ? -31.716 -14.382 57.488 1.00 84.06 629 LYS A CA 1
ATOM 5271 C C . LYS A 1 629 ? -32.366 -14.441 58.875 1.00 84.06 629 LYS A C 1
ATOM 5273 O O . LYS A 1 629 ? -33.551 -14.754 58.978 1.00 84.06 629 LYS A O 1
ATOM 5278 N N . ASN A 1 630 ? -31.614 -14.115 59.924 1.00 86.81 630 ASN A N 1
ATOM 5279 C CA . ASN A 1 630 ? -32.068 -14.126 61.314 1.00 86.81 630 ASN A CA 1
ATOM 5280 C C . ASN A 1 630 ? -33.120 -13.027 61.527 1.00 86.81 630 ASN A C 1
ATOM 5282 O O . ASN A 1 630 ? -34.209 -13.301 62.025 1.00 86.81 630 ASN A O 1
ATOM 5286 N N . ILE A 1 631 ? -32.848 -11.807 61.049 1.00 86.06 631 ILE A N 1
ATOM 5287 C CA . ILE A 1 631 ? -33.803 -10.690 61.028 1.00 86.06 631 ILE A CA 1
ATOM 5288 C C . ILE A 1 631 ? -35.057 -11.054 60.226 1.00 86.06 631 ILE A C 1
ATOM 5290 O O . ILE A 1 631 ? -36.170 -10.816 60.695 1.00 86.06 631 ILE A O 1
ATOM 5294 N N . ARG A 1 632 ? -34.902 -11.672 59.047 1.00 86.50 632 ARG A N 1
ATOM 5295 C CA . ARG A 1 632 ? -36.025 -12.124 58.212 1.00 86.50 632 ARG A CA 1
ATOM 5296 C C . ARG A 1 632 ? -36.930 -13.118 58.950 1.00 86.50 632 ARG A C 1
ATOM 5298 O O . ARG A 1 632 ? -38.149 -13.007 58.849 1.00 86.50 632 ARG A O 1
ATOM 5305 N N . PHE A 1 633 ? -36.351 -14.062 59.695 1.00 87.62 633 PHE A N 1
ATOM 5306 C CA . PHE A 1 633 ? -37.105 -14.998 60.532 1.00 87.62 633 PHE A CA 1
ATOM 5307 C C . PHE A 1 633 ? -37.789 -14.289 61.709 1.00 87.62 633 PHE A C 1
ATOM 5309 O O . PHE A 1 633 ? -38.987 -14.468 61.901 1.00 87.62 633 PHE A O 1
ATOM 5316 N N . LEU A 1 634 ? -37.071 -13.443 62.457 1.00 85.94 634 LEU A N 1
ATOM 5317 C CA . LEU A 1 634 ? -37.630 -12.730 63.611 1.00 85.94 634 LEU A CA 1
ATOM 5318 C C . LEU A 1 634 ? -38.789 -11.796 63.228 1.00 85.94 634 LEU A C 1
ATOM 5320 O O . LEU A 1 634 ? -39.786 -11.743 63.939 1.00 85.94 634 LEU A O 1
ATOM 5324 N N . LEU A 1 635 ? -38.688 -11.072 62.109 1.00 85.19 635 LEU A N 1
ATOM 5325 C CA . LEU A 1 635 ? -39.731 -10.134 61.687 1.00 85.19 635 LEU A CA 1
ATOM 5326 C C . LEU A 1 635 ? -41.023 -10.826 61.219 1.00 85.19 635 LEU A C 1
ATOM 5328 O O . LEU A 1 635 ? -42.101 -10.314 61.518 1.00 85.19 635 LEU A O 1
ATOM 5332 N N . LYS A 1 636 ? -40.934 -11.969 60.516 1.00 84.50 636 LYS A N 1
ATOM 5333 C CA . LYS A 1 636 ? -42.120 -12.740 60.083 1.00 84.50 636 LYS A CA 1
ATOM 5334 C C . LYS A 1 636 ? -42.640 -13.729 61.132 1.00 84.50 636 LYS A C 1
ATOM 5336 O O . LYS A 1 636 ? -43.806 -14.100 61.063 1.00 84.50 636 LYS A O 1
ATOM 5341 N N . GLY A 1 637 ? -41.806 -14.157 62.076 1.00 82.50 637 GLY A N 1
ATOM 5342 C CA . GLY A 1 637 ? -42.179 -15.129 63.099 1.00 82.50 637 GLY A CA 1
ATOM 5343 C C . GLY A 1 637 ? -43.109 -14.566 64.177 1.00 82.50 637 GLY A C 1
ATOM 5344 O O . GLY A 1 637 ? -43.021 -13.402 64.594 1.00 82.50 637 GLY A O 1
ATOM 5345 N N . THR A 1 638 ? -43.980 -15.432 64.688 1.00 84.00 638 THR A N 1
ATOM 5346 C CA . THR A 1 638 ? -44.650 -15.212 65.974 1.00 84.00 638 THR A CA 1
ATOM 5347 C C . THR A 1 638 ? -43.675 -15.447 67.131 1.00 84.00 638 THR A C 1
ATOM 5349 O O . THR A 1 638 ? -42.707 -16.201 67.012 1.00 84.00 638 THR A O 1
ATOM 5352 N N . ILE A 1 639 ? -43.935 -14.832 68.291 1.00 79.88 639 ILE A N 1
ATOM 5353 C CA . ILE A 1 639 ? -43.093 -15.000 69.489 1.00 79.88 639 ILE A CA 1
ATOM 5354 C C . ILE A 1 639 ? -42.930 -16.483 69.863 1.00 79.88 639 ILE A C 1
ATOM 5356 O O . ILE A 1 639 ? -41.850 -16.892 70.287 1.00 79.88 639 ILE A O 1
ATOM 5360 N N . ASP A 1 640 ? -43.972 -17.299 69.706 1.00 79.56 640 ASP A N 1
ATOM 5361 C CA . ASP A 1 640 ? -43.932 -18.703 70.118 1.00 79.56 640 ASP A CA 1
ATOM 5362 C C . ASP A 1 640 ? -43.171 -19.593 69.123 1.00 79.56 640 ASP A C 1
ATOM 5364 O O . ASP A 1 640 ? -42.452 -20.499 69.547 1.00 79.56 640 ASP A O 1
ATOM 5368 N N . GLU A 1 641 ? -43.206 -19.285 67.822 1.00 85.06 641 GLU A N 1
ATOM 5369 C CA . GLU A 1 641 ? -42.308 -19.895 66.829 1.00 85.06 641 GLU A CA 1
ATOM 5370 C C . GLU A 1 641 ? -40.844 -19.520 67.087 1.00 85.06 641 GLU A C 1
ATOM 5372 O O . GLU A 1 641 ? -39.971 -20.389 67.044 1.00 85.06 641 GLU A O 1
ATOM 5377 N N . ILE A 1 642 ? -40.575 -18.252 67.422 1.00 85.94 642 ILE A N 1
ATOM 5378 C CA . ILE A 1 642 ? -39.230 -17.768 67.761 1.00 85.94 642 ILE A CA 1
ATOM 5379 C C . ILE A 1 642 ? -38.712 -18.475 69.022 1.00 85.94 642 ILE A C 1
ATOM 5381 O O . ILE A 1 642 ? -37.620 -19.039 68.999 1.00 85.94 642 ILE A O 1
ATOM 5385 N N . LYS A 1 643 ? -39.506 -18.544 70.101 1.00 83.25 643 LYS A N 1
ATOM 5386 C CA . LYS A 1 643 ? -39.157 -19.299 71.322 1.00 83.25 643 LYS A CA 1
ATOM 5387 C C . LYS A 1 643 ? -38.915 -20.781 71.035 1.00 83.25 643 LYS A C 1
ATOM 5389 O O . LYS A 1 643 ? -37.956 -21.351 71.550 1.00 83.25 643 LYS A O 1
ATOM 5394 N N . LYS A 1 644 ? -39.761 -21.416 70.215 1.00 85.19 644 LYS A N 1
ATOM 5395 C CA . LYS A 1 644 ? -39.597 -22.824 69.825 1.00 85.19 644 LYS A CA 1
ATOM 5396 C C . LYS A 1 644 ? -38.284 -23.031 69.067 1.00 85.19 644 LYS A C 1
ATOM 5398 O O . LYS A 1 644 ? -37.550 -23.955 69.395 1.00 85.19 644 LYS A O 1
ATOM 5403 N N . HIS A 1 645 ? -37.952 -22.141 68.131 1.00 87.25 645 HIS A N 1
ATOM 5404 C CA . HIS A 1 645 ? -36.682 -22.166 67.406 1.00 87.25 645 HIS A CA 1
ATOM 5405 C C . HIS A 1 645 ? -35.472 -21.968 68.333 1.00 87.25 645 HIS A C 1
ATOM 5407 O O . HIS A 1 645 ? -34.505 -22.718 68.227 1.00 87.25 645 HIS A O 1
ATOM 5413 N N . PHE A 1 646 ? -35.532 -21.021 69.274 1.00 87.62 646 PHE A N 1
ATOM 5414 C CA . PHE A 1 646 ? -34.450 -20.764 70.233 1.00 87.62 646 PHE A CA 1
ATOM 5415 C C . PHE A 1 646 ? -34.204 -21.978 71.141 1.00 87.62 646 PHE A C 1
ATOM 5417 O O . PHE A 1 646 ? -33.067 -22.435 71.244 1.00 87.62 646 PHE A O 1
ATOM 5424 N N . ASN A 1 647 ? -35.267 -22.574 71.696 1.00 84.38 647 ASN A N 1
ATOM 5425 C CA . ASN A 1 647 ? -35.181 -23.819 72.470 1.00 84.38 647 ASN A CA 1
ATOM 5426 C C . ASN A 1 647 ? -34.583 -24.979 71.657 1.00 84.38 647 ASN A C 1
ATOM 5428 O O . ASN A 1 647 ? -33.765 -25.731 72.178 1.00 84.38 647 ASN A O 1
ATOM 5432 N N . SER A 1 648 ? -34.970 -25.134 70.385 1.00 84.88 648 SER A N 1
ATOM 5433 C CA . SER A 1 648 ? -34.452 -26.204 69.519 1.00 84.88 648 SER A CA 1
ATOM 5434 C C . SER A 1 648 ? -32.984 -26.030 69.111 1.00 84.88 648 SER A C 1
ATOM 5436 O O . SER A 1 648 ? -32.357 -27.019 68.748 1.00 84.88 648 SER A O 1
ATOM 5438 N N . ASN A 1 649 ? -32.437 -24.811 69.175 1.00 83.25 649 ASN A N 1
ATOM 5439 C CA . ASN A 1 649 ? -31.048 -24.496 68.811 1.00 83.25 649 ASN A CA 1
ATOM 5440 C C . ASN A 1 649 ? -30.184 -24.092 70.025 1.00 83.25 649 ASN A C 1
ATOM 5442 O O . ASN A 1 649 ? -29.092 -23.554 69.858 1.00 83.25 649 ASN A O 1
ATOM 5446 N N . SER A 1 650 ? -30.657 -24.344 71.252 1.00 83.94 650 SER A N 1
ATOM 5447 C CA . SER A 1 650 ? -29.957 -24.017 72.508 1.00 83.94 650 SER A CA 1
ATOM 5448 C C . SER A 1 650 ? -29.590 -22.530 72.679 1.00 83.94 650 SER A C 1
ATOM 5450 O O . SER A 1 650 ? -28.614 -22.201 73.355 1.00 83.94 650 SER A O 1
ATOM 5452 N N . ILE A 1 651 ? -30.377 -21.620 72.094 1.00 85.50 651 ILE A N 1
ATOM 5453 C CA . ILE A 1 651 ? -30.209 -20.168 72.245 1.00 85.50 651 ILE A CA 1
ATOM 5454 C C . ILE A 1 651 ? -31.009 -19.700 73.468 1.00 85.50 651 ILE A C 1
ATOM 5456 O O . ILE A 1 651 ? -32.181 -20.040 73.630 1.00 85.50 651 ILE A O 1
ATOM 5460 N N . GLU A 1 652 ? -30.387 -18.896 74.332 1.00 82.56 652 GLU A N 1
ATOM 5461 C CA . GLU A 1 652 ? -31.004 -18.390 75.564 1.00 82.56 652 GLU A CA 1
ATOM 5462 C C . GLU A 1 652 ? -32.243 -17.519 75.263 1.00 82.56 652 GLU A C 1
ATOM 5464 O O . GLU A 1 652 ? -32.147 -16.486 74.596 1.00 82.56 652 GLU A O 1
ATOM 5469 N N . ILE A 1 653 ? -33.415 -17.902 75.781 1.00 81.81 653 ILE A N 1
ATOM 5470 C CA . ILE A 1 653 ? -34.651 -17.117 75.635 1.00 81.81 653 ILE A CA 1
ATOM 5471 C C . ILE A 1 653 ? -34.618 -15.892 76.578 1.00 81.81 653 ILE A C 1
ATOM 5473 O O . ILE A 1 653 ? -34.228 -16.034 77.738 1.00 81.81 653 ILE A O 1
ATOM 5477 N N . PRO A 1 654 ? -35.046 -14.693 76.130 1.00 79.50 654 PRO A N 1
ATOM 5478 C CA . PRO A 1 654 ? -35.190 -13.518 76.993 1.00 79.50 654 PRO A CA 1
ATOM 5479 C C . PRO A 1 654 ? -36.128 -13.754 78.188 1.00 79.50 654 PRO A C 1
ATOM 5481 O O . PRO A 1 654 ? -37.218 -14.308 78.047 1.00 79.50 654 PRO A O 1
ATOM 5484 N N . THR A 1 655 ? -35.720 -13.288 79.366 1.00 73.88 655 THR A N 1
ATOM 5485 C CA . THR A 1 655 ? -36.498 -13.363 80.612 1.00 73.88 655 THR A CA 1
ATOM 5486 C C . THR A 1 655 ? -37.534 -12.237 80.702 1.00 73.88 655 THR A C 1
ATOM 5488 O O . THR A 1 655 ? -37.443 -11.239 79.988 1.00 73.88 655 THR A O 1
ATOM 5491 N N . GLU A 1 656 ? -38.495 -12.314 81.634 1.00 60.78 656 GLU A N 1
ATOM 5492 C CA . GLU A 1 656 ? -39.457 -11.213 81.850 1.00 60.78 656 GLU A CA 1
ATOM 5493 C C . GLU A 1 656 ? -38.786 -9.865 82.175 1.00 60.78 656 GLU A C 1
ATOM 5495 O O . GLU A 1 656 ? -39.344 -8.817 81.852 1.00 60.78 656 GLU A O 1
ATOM 5500 N N . LYS A 1 657 ? -37.573 -9.872 82.753 1.00 57.56 657 LYS A N 1
ATOM 5501 C CA . LYS A 1 657 ? -36.782 -8.653 82.996 1.00 57.56 657 LYS A CA 1
ATOM 5502 C C . LYS A 1 657 ? -36.248 -8.023 81.705 1.00 57.56 657 LYS A C 1
ATOM 5504 O O . LYS A 1 657 ? -36.159 -6.802 81.631 1.00 57.56 657 LYS A O 1
ATOM 5509 N N . ASP A 1 658 ? -35.962 -8.828 80.683 1.00 59.16 658 ASP A N 1
ATOM 5510 C CA . ASP A 1 658 ? -35.487 -8.361 79.372 1.00 59.16 658 ASP A CA 1
ATOM 5511 C C . ASP A 1 658 ? -36.618 -7.731 78.523 1.00 59.16 658 ASP A C 1
ATOM 5513 O O . ASP A 1 658 ? -36.355 -7.041 77.539 1.00 59.16 658 ASP A O 1
ATOM 5517 N N . ILE A 1 659 ? -37.882 -7.948 78.912 1.00 59.78 659 ILE A N 1
ATOM 5518 C CA . ILE A 1 659 ? -39.105 -7.530 78.196 1.00 59.78 659 ILE A CA 1
ATOM 5519 C C . ILE A 1 659 ? -39.669 -6.188 78.729 1.00 59.78 659 ILE A C 1
ATOM 5521 O O . ILE A 1 659 ? -40.532 -5.570 78.101 1.00 59.78 659 ILE A O 1
ATOM 5525 N N . VAL A 1 660 ? -39.165 -5.686 79.866 1.00 52.09 660 VAL A N 1
ATOM 5526 C CA . VAL A 1 660 ? -39.752 -4.574 80.655 1.00 52.09 660 VAL A CA 1
ATOM 5527 C C . VAL A 1 660 ? -39.966 -3.265 79.873 1.00 52.09 660 VAL A C 1
ATOM 5529 O O . VAL A 1 660 ? -40.892 -2.517 80.190 1.00 52.09 660 VAL A O 1
ATOM 5532 N N . ILE A 1 661 ? -39.186 -3.004 78.819 1.00 51.12 661 ILE A N 1
ATOM 5533 C CA . ILE A 1 661 ? -39.281 -1.774 78.007 1.00 51.12 661 ILE A CA 1
ATOM 5534 C C . ILE A 1 661 ? -40.653 -1.637 77.307 1.00 51.12 661 ILE A C 1
ATOM 5536 O O . ILE A 1 661 ? -41.160 -0.526 77.155 1.00 51.12 661 ILE A O 1
ATOM 5540 N N . LEU A 1 662 ? -41.316 -2.747 76.956 1.00 46.00 662 LEU A N 1
ATOM 5541 C CA . LEU A 1 662 ? -42.588 -2.730 76.214 1.00 46.00 662 LEU A CA 1
ATOM 5542 C C . LEU A 1 662 ? -43.775 -2.138 77.000 1.00 46.00 662 LEU A C 1
ATOM 5544 O O . LEU A 1 662 ? -44.698 -1.597 76.395 1.00 46.00 662 LEU A O 1
ATOM 5548 N N . LYS A 1 663 ? -43.775 -2.203 78.340 1.00 44.97 663 LYS A N 1
ATOM 5549 C CA . LYS A 1 663 ? -44.924 -1.765 79.164 1.00 44.97 663 LYS A CA 1
ATOM 5550 C C . LYS A 1 663 ? -44.992 -0.256 79.431 1.00 44.97 663 LYS A C 1
ATOM 5552 O O . LYS A 1 663 ? -46.026 0.210 79.906 1.00 44.97 663 LYS A O 1
ATOM 5557 N N . LEU A 1 664 ? -43.933 0.502 79.139 1.00 44.44 664 LEU A N 1
ATOM 5558 C CA . LEU A 1 664 ? -43.905 1.960 79.339 1.00 44.44 664 LEU A CA 1
ATOM 5559 C C . LEU A 1 664 ? -44.390 2.754 78.114 1.00 44.44 664 LEU A C 1
ATOM 5561 O O . LEU A 1 664 ? -44.943 3.833 78.290 1.00 44.44 664 LEU A O 1
ATOM 5565 N N . LEU A 1 665 ? -44.257 2.204 76.902 1.00 44.94 665 LEU A N 1
ATOM 5566 C CA . LEU A 1 665 ? -44.641 2.873 75.646 1.00 44.94 665 LEU A CA 1
ATOM 5567 C C . LEU A 1 665 ? -46.122 2.696 75.257 1.00 44.94 665 LEU A C 1
ATOM 5569 O O . LEU A 1 665 ? -46.620 3.418 74.404 1.00 44.94 665 LEU A O 1
ATOM 5573 N N . LEU A 1 666 ? -46.846 1.760 75.880 1.00 43.50 666 LEU A N 1
ATOM 5574 C CA . LEU A 1 666 ? -48.253 1.448 75.565 1.00 43.50 666 LEU A CA 1
ATOM 5575 C C . LEU A 1 666 ? -49.281 2.257 76.387 1.00 43.50 666 LEU A C 1
ATOM 5577 O O . LEU A 1 666 ? -50.447 1.873 76.454 1.00 43.50 666 LEU A O 1
ATOM 5581 N N . LYS A 1 667 ? -48.861 3.329 77.074 1.00 37.94 667 LYS A N 1
ATOM 5582 C CA . LYS A 1 667 ? -49.719 4.095 78.003 1.00 37.94 667 LYS A CA 1
ATOM 5583 C C . LYS A 1 667 ? -50.208 5.453 77.500 1.00 37.94 667 LYS A C 1
ATOM 5585 O O . LYS A 1 667 ? -51.003 6.080 78.197 1.00 37.94 667 LYS A O 1
ATOM 5590 N N . THR A 1 668 ? -49.780 5.884 76.321 1.00 35.38 668 THR A N 1
ATOM 5591 C CA . THR A 1 668 ? -50.303 7.071 75.636 1.00 35.38 668 THR A CA 1
ATOM 5592 C C . THR A 1 668 ? -51.103 6.647 74.407 1.00 35.38 668 THR A C 1
ATOM 5594 O O . THR A 1 668 ? -50.711 5.730 73.690 1.00 35.38 668 THR A O 1
ATOM 5597 N N . ASP A 1 669 ? -52.241 7.315 74.220 1.00 29.94 669 ASP A N 1
ATOM 5598 C CA . ASP A 1 669 ? -53.157 7.237 73.076 1.00 29.94 669 ASP A CA 1
ATOM 5599 C C . ASP A 1 669 ? -53.989 5.953 72.910 1.00 29.94 669 ASP A C 1
ATOM 5601 O O . ASP A 1 669 ? -53.902 5.196 71.944 1.00 29.94 669 ASP A O 1
ATOM 5605 N N . VAL A 1 670 ? -54.943 5.804 73.836 1.00 31.80 670 VAL A N 1
ATOM 5606 C CA . VAL A 1 670 ? -56.254 5.208 73.539 1.00 31.80 670 VAL A CA 1
ATOM 5607 C C . VAL A 1 670 ? -57.275 6.336 73.406 1.00 31.80 670 VAL A C 1
ATOM 5609 O O . VAL A 1 670 ? -57.600 6.944 74.419 1.00 31.80 670 VAL A O 1
ATOM 5612 N N . LEU A 1 671 ? -57.862 6.539 72.220 1.00 28.25 671 LEU A N 1
ATOM 5613 C CA . LEU A 1 671 ? -59.240 7.034 72.076 1.00 28.25 671 LEU A CA 1
ATOM 5614 C C . LEU A 1 671 ? -59.857 6.620 70.720 1.00 28.25 671 LEU A C 1
ATOM 5616 O O . LEU A 1 671 ? -59.362 6.969 69.658 1.00 28.25 671 LEU A O 1
ATOM 5620 N N . GLN A 1 672 ? -60.994 5.921 70.812 1.00 28.80 672 GLN A N 1
ATOM 5621 C CA . GLN A 1 672 ? -62.109 5.857 69.847 1.00 28.80 672 GLN A CA 1
ATOM 5622 C C . GLN A 1 672 ? -61.859 5.385 68.396 1.00 28.80 672 GLN A C 1
ATOM 5624 O O . GLN A 1 672 ? -61.595 6.163 67.485 1.00 28.80 672 GLN A O 1
ATOM 5629 N N . GLN A 1 673 ? -62.226 4.123 68.141 1.00 29.70 673 GLN A N 1
ATOM 5630 C CA . GLN A 1 673 ? -62.977 3.797 66.921 1.00 29.70 673 GLN A CA 1
ATOM 5631 C C . GLN A 1 673 ? -64.423 4.310 67.041 1.00 29.70 673 GLN A C 1
ATOM 5633 O O . GLN A 1 673 ? -65.027 4.168 68.109 1.00 29.70 673 GLN A O 1
ATOM 5638 N N . PRO A 1 674 ? -65.037 4.731 65.925 1.00 27.02 674 PRO A N 1
ATOM 5639 C CA . PRO A 1 674 ? -66.448 4.475 65.677 1.00 27.02 674 PRO A CA 1
ATOM 5640 C C . PRO A 1 674 ? -66.678 3.578 64.448 1.00 27.02 674 PRO A C 1
ATOM 5642 O O . PRO A 1 674 ? -65.797 3.324 63.629 1.00 27.02 674 PRO A O 1
ATOM 5645 N N . LYS A 1 675 ? -67.899 3.049 64.372 1.00 24.36 675 LYS A N 1
ATOM 5646 C CA . LYS A 1 675 ? -68.350 1.973 63.484 1.00 24.36 675 LYS A CA 1
ATOM 5647 C C . LYS A 1 675 ? -69.299 2.488 62.388 1.00 24.36 675 LYS A C 1
ATOM 5649 O O . LYS A 1 675 ? -70.133 3.336 62.671 1.00 24.36 675 LYS A O 1
ATOM 5654 N N . PHE A 1 676 ? -69.286 1.776 61.256 1.00 24.55 676 PHE A N 1
ATOM 5655 C CA . PHE A 1 676 ? -70.419 1.482 60.353 1.00 24.55 676 PHE A CA 1
ATOM 5656 C C . PHE A 1 676 ? -71.036 2.541 59.397 1.00 24.55 676 PHE A C 1
ATOM 5658 O O . PHE A 1 676 ? -71.350 3.669 59.751 1.00 24.55 676 PHE A O 1
ATOM 5665 N N . SER A 1 677 ? -71.375 1.995 58.213 1.00 23.38 677 SER A N 1
ATOM 5666 C CA . SER A 1 677 ? -72.579 2.193 57.369 1.00 23.38 677 SER A CA 1
ATOM 5667 C C . SER A 1 677 ? -72.751 3.362 56.366 1.00 23.38 677 SER A C 1
ATOM 5669 O O . SER A 1 677 ? -72.857 4.525 56.724 1.00 23.38 677 SER A O 1
ATOM 5671 N N . SER A 1 678 ? -72.984 2.921 55.113 1.00 23.08 678 SER A N 1
ATOM 5672 C CA . SER A 1 678 ? -74.152 3.193 54.235 1.00 23.08 678 SER A CA 1
ATOM 5673 C C . SER A 1 678 ? -74.210 4.378 53.241 1.00 23.08 678 SER A C 1
ATOM 5675 O O . SER A 1 678 ? -74.538 5.499 53.607 1.00 23.08 678 SER A O 1
ATOM 5677 N N . THR A 1 679 ? -74.175 3.985 51.951 1.00 23.25 679 THR A N 1
ATOM 5678 C CA . THR A 1 679 ? -75.133 4.309 50.849 1.00 23.25 679 THR A CA 1
ATOM 5679 C C . THR A 1 679 ? -75.160 5.677 50.139 1.00 23.25 679 THR A C 1
ATOM 5681 O O . THR A 1 679 ? -74.785 6.705 50.683 1.00 23.25 679 THR A O 1
ATOM 5684 N N . SER A 1 680 ? -75.724 5.634 48.913 1.00 23.31 680 SER A N 1
ATOM 5685 C CA . SER A 1 680 ? -76.008 6.699 47.921 1.00 23.31 680 SER A CA 1
ATOM 5686 C C . SER A 1 680 ? -74.774 7.366 47.290 1.00 23.31 680 SER A C 1
ATOM 5688 O O . SER A 1 680 ? -73.913 7.886 47.981 1.00 23.31 680 SER A O 1
ATOM 5690 N N . GLU A 1 681 ? -74.506 7.208 45.989 1.00 25.56 681 GLU A N 1
ATOM 5691 C CA . GLU A 1 681 ? -75.262 7.660 44.797 1.00 25.56 681 GLU A CA 1
ATOM 5692 C C . GLU A 1 681 ? -75.238 9.181 44.565 1.00 25.56 681 GLU A C 1
ATOM 5694 O O . GLU A 1 681 ? -76.012 9.928 45.150 1.00 25.56 681 GLU A O 1
ATOM 5699 N N . SER A 1 682 ? -74.428 9.621 43.594 1.00 24.14 682 SER A N 1
ATOM 5700 C CA . SER A 1 682 ? -74.888 10.523 42.522 1.00 24.14 682 SER A CA 1
ATOM 5701 C C . SER A 1 682 ? -73.865 10.607 41.375 1.00 24.14 682 SER A C 1
ATOM 5703 O O . SER A 1 682 ? -72.706 10.974 41.548 1.00 24.14 682 SER A O 1
ATOM 5705 N N . LYS A 1 683 ? -74.316 10.253 40.167 1.00 24.30 683 LYS A N 1
ATOM 5706 C CA . LYS A 1 683 ? -73.764 10.747 38.890 1.00 24.30 683 LYS A CA 1
ATOM 5707 C C . LYS A 1 683 ? -74.336 12.162 38.630 1.00 24.30 683 LYS A C 1
ATOM 5709 O O . LYS A 1 683 ? -75.253 12.565 39.340 1.00 24.30 683 LYS A O 1
ATOM 5714 N N . PRO A 1 684 ? -74.056 12.778 37.471 1.00 40.22 684 PRO A N 1
ATOM 5715 C CA . PRO A 1 684 ? -72.767 13.153 36.885 1.00 40.22 684 PRO A CA 1
ATOM 5716 C C . PRO A 1 684 ? -72.725 14.691 36.704 1.00 40.22 684 PRO A C 1
ATOM 5718 O O . PRO A 1 684 ? -73.680 15.371 37.064 1.00 40.22 684 PRO A O 1
ATOM 5721 N N . ASN A 1 685 ? -71.703 15.252 36.044 1.00 24.70 685 ASN A N 1
ATOM 5722 C CA . ASN A 1 685 ? -71.969 16.340 35.088 1.00 24.70 685 ASN A CA 1
ATOM 5723 C C . ASN A 1 685 ? -70.816 16.592 34.110 1.00 24.70 685 ASN A C 1
ATOM 5725 O O . ASN A 1 685 ? -69.693 16.898 34.497 1.00 24.70 685 ASN A O 1
ATOM 5729 N N . THR A 1 686 ? -71.144 16.516 32.824 1.00 29.16 686 THR A N 1
ATOM 5730 C CA . THR A 1 686 ? -70.400 17.137 31.726 1.00 29.16 686 THR A CA 1
ATOM 5731 C C . THR A 1 686 ? -70.937 18.544 31.486 1.00 29.16 686 THR A C 1
ATOM 5733 O O . THR A 1 686 ? -72.137 18.694 31.259 1.00 29.16 686 THR A O 1
ATOM 5736 N N . SER A 1 687 ? -70.068 19.547 31.400 1.00 25.08 687 SER A N 1
ATOM 5737 C CA . SER A 1 687 ? -70.397 20.826 30.763 1.00 25.08 687 SER A CA 1
ATOM 5738 C C . SER A 1 687 ? -69.181 21.387 30.023 1.00 25.08 687 SER A C 1
ATOM 5740 O O . SER A 1 687 ? -68.093 21.529 30.572 1.00 25.08 687 SER A O 1
ATOM 5742 N N . LEU A 1 688 ? -69.380 21.649 28.732 1.00 25.19 688 LEU A N 1
ATOM 5743 C CA . LEU A 1 688 ? -68.440 22.314 27.828 1.00 25.19 688 LEU A CA 1
ATOM 5744 C C . LEU A 1 688 ? -68.709 23.836 27.800 1.00 25.19 688 LEU A C 1
ATOM 5746 O O . LEU A 1 688 ? -69.628 24.324 28.453 1.00 25.19 688 LEU A O 1
ATOM 5750 N N . ILE A 1 689 ? -67.984 24.514 26.899 1.00 25.20 689 ILE A N 1
ATOM 5751 C CA . ILE A 1 689 ? -68.221 25.861 26.335 1.00 25.20 689 ILE A CA 1
ATOM 5752 C C . ILE A 1 689 ? -67.910 27.070 27.273 1.00 25.20 689 ILE A C 1
ATOM 5754 O O . ILE A 1 689 ? -67.706 26.871 28.466 1.00 25.20 689 ILE A O 1
ATOM 5758 N N . PRO A 1 690 ? -67.614 28.283 26.733 1.00 47.88 690 PRO A N 1
ATOM 5759 C CA . PRO A 1 690 ? -66.243 28.825 26.782 1.00 47.88 690 PRO A CA 1
ATOM 5760 C C . PRO A 1 690 ? -66.222 30.326 27.185 1.00 47.88 690 PRO A C 1
ATOM 5762 O O . PRO A 1 690 ? -67.180 30.793 27.784 1.00 47.88 690 PRO A O 1
ATOM 5765 N N . VAL A 1 691 ? -65.180 31.088 26.795 1.00 25.12 691 VAL A N 1
ATOM 5766 C CA . VAL A 1 691 ? -65.174 32.494 26.271 1.00 25.12 691 VAL A CA 1
ATOM 5767 C C . VAL A 1 691 ? -63.695 32.962 26.232 1.00 25.12 691 VAL A C 1
ATOM 5769 O O . VAL A 1 691 ? -62.976 32.671 27.177 1.00 25.12 691 VAL A O 1
ATOM 5772 N N . LYS A 1 692 ? -63.067 33.442 25.140 1.00 24.61 692 LYS A N 1
ATOM 5773 C CA . LYS A 1 692 ? -63.267 34.571 24.185 1.00 24.61 692 LYS A CA 1
ATOM 5774 C C . LYS A 1 692 ? -62.749 35.945 24.671 1.00 24.61 692 LYS A C 1
ATOM 5776 O O . LYS A 1 692 ? -62.887 36.257 25.845 1.00 24.61 692 LYS A O 1
ATOM 5781 N N . ASN A 1 693 ? -62.288 36.756 23.698 1.00 25.05 693 ASN A N 1
ATOM 5782 C CA . ASN A 1 693 ? -61.926 38.195 23.744 1.00 25.05 693 ASN A CA 1
ATOM 5783 C C . ASN A 1 693 ? -60.533 38.543 24.346 1.00 25.05 693 ASN A C 1
ATOM 5785 O O . ASN A 1 693 ? -60.088 37.869 25.264 1.00 25.05 693 ASN A O 1
ATOM 5789 N N . ASP A 1 694 ? -59.799 39.585 23.909 1.00 25.11 694 ASP A N 1
ATOM 5790 C CA . ASP A 1 694 ? -59.841 40.388 22.660 1.00 25.11 694 ASP A CA 1
ATOM 5791 C C . ASP A 1 694 ? -58.551 41.250 22.481 1.00 25.11 694 ASP A C 1
ATOM 5793 O O . ASP A 1 694 ? -57.885 41.564 23.461 1.00 25.11 694 ASP A O 1
ATOM 5797 N N . ARG A 1 695 ? -58.296 41.711 21.240 1.00 25.22 695 ARG A N 1
ATOM 5798 C CA . ARG A 1 695 ? -57.718 43.031 20.825 1.00 25.22 695 ARG A CA 1
ATOM 5799 C C . ARG A 1 695 ? -56.328 43.549 21.292 1.00 25.22 695 ARG A C 1
ATOM 5801 O O . ARG A 1 695 ? -56.167 44.102 22.369 1.00 25.22 695 ARG A O 1
ATOM 5808 N N . SER A 1 696 ? -55.388 43.542 20.334 1.00 24.64 696 SER A N 1
ATOM 5809 C CA . SER A 1 696 ? -54.702 44.703 19.691 1.00 24.64 696 SER A CA 1
ATOM 5810 C C . SER A 1 696 ? -54.442 46.056 20.409 1.00 24.64 696 SER A C 1
ATOM 5812 O O . SER A 1 696 ? -55.404 46.731 20.760 1.00 24.64 696 SER A O 1
ATOM 5814 N N . THR A 1 697 ? -53.181 46.532 20.333 1.00 25.67 697 THR A N 1
ATOM 5815 C CA . THR A 1 697 ? -52.679 47.919 20.035 1.00 25.67 697 THR A CA 1
ATOM 5816 C C . THR A 1 697 ? -51.153 47.812 19.773 1.00 25.67 697 THR A C 1
ATOM 5818 O O . THR A 1 697 ? -50.483 47.136 20.547 1.00 25.67 697 THR A O 1
ATOM 5821 N N . GLU A 1 698 ? -50.560 48.213 18.634 1.00 23.56 698 GLU A N 1
ATOM 5822 C CA . GLU A 1 698 ? -50.100 49.581 18.249 1.00 23.56 698 GLU A CA 1
ATOM 5823 C C . GLU A 1 698 ? -49.352 50.329 19.381 1.00 23.56 698 GLU A C 1
ATOM 5825 O O . GLU A 1 698 ? -49.889 50.451 20.471 1.00 23.56 698 GLU A O 1
ATOM 5830 N N . THR A 1 699 ? -48.096 50.793 19.252 1.00 25.67 699 THR A N 1
ATOM 5831 C CA . THR A 1 699 ? -47.616 51.888 18.367 1.00 25.67 699 THR A CA 1
ATOM 5832 C C . THR A 1 699 ? -46.078 51.928 18.170 1.00 25.67 699 THR A C 1
ATOM 5834 O O . THR A 1 699 ? -45.316 51.314 18.912 1.00 25.67 699 THR A O 1
ATOM 5837 N N . SER A 1 700 ? -45.629 52.709 17.179 1.00 23.98 700 SER A N 1
ATOM 5838 C CA . SER A 1 700 ? -44.247 52.948 16.701 1.00 23.98 700 SER A CA 1
ATOM 5839 C C . SER A 1 700 ? -43.493 54.130 17.349 1.00 23.98 700 SER A C 1
ATOM 5841 O O . SER A 1 700 ? -44.149 55.025 17.868 1.00 23.98 700 SER A O 1
ATOM 5843 N N . ILE A 1 701 ? -42.162 54.235 17.139 1.00 25.53 701 ILE A N 1
ATOM 5844 C CA . ILE A 1 701 ? -41.393 55.505 16.990 1.00 25.53 701 ILE A CA 1
ATOM 5845 C C . ILE A 1 701 ? -40.153 55.294 16.079 1.00 25.53 701 ILE A C 1
ATOM 5847 O O . ILE A 1 701 ? -39.609 54.194 16.006 1.00 25.53 701 ILE A O 1
ATOM 5851 N N . THR A 1 702 ? -39.748 56.354 15.366 1.00 26.14 702 THR A N 1
ATOM 5852 C CA . THR A 1 702 ? -38.718 56.438 14.295 1.00 26.14 702 THR A CA 1
ATOM 5853 C C . THR A 1 702 ? -37.421 57.147 14.790 1.00 26.14 702 THR A C 1
ATOM 5855 O O . THR A 1 702 ? -37.394 57.569 15.940 1.00 26.14 702 THR A O 1
ATOM 5858 N N . ASN A 1 703 ? -36.319 57.388 14.049 1.00 25.59 703 ASN A N 1
ATOM 5859 C CA . ASN A 1 703 ? -35.967 57.263 12.616 1.00 25.59 703 ASN A CA 1
ATOM 5860 C C . ASN A 1 703 ? -34.418 57.249 12.410 1.00 25.59 703 ASN A C 1
ATOM 5862 O O . ASN A 1 703 ? -33.725 57.697 13.322 1.00 25.59 703 ASN A O 1
ATOM 5866 N N . ASN A 1 704 ? -33.891 56.852 11.227 1.00 25.39 704 ASN A N 1
ATOM 5867 C CA . ASN A 1 704 ? -32.985 57.677 10.368 1.00 25.39 704 ASN A CA 1
ATOM 5868 C C . ASN A 1 704 ? -32.163 56.925 9.274 1.00 25.39 704 ASN A C 1
ATOM 5870 O O . ASN A 1 704 ? -31.340 56.068 9.582 1.00 25.39 704 ASN A O 1
ATOM 5874 N N . ASN A 1 705 ? -32.288 57.449 8.042 1.00 26.42 705 ASN A N 1
ATOM 5875 C CA . ASN A 1 705 ? -31.286 57.629 6.964 1.00 26.42 705 ASN A CA 1
ATOM 5876 C C . ASN A 1 705 ? -30.820 56.453 6.061 1.00 26.42 705 ASN A C 1
ATOM 5878 O O . ASN A 1 705 ? -29.825 55.787 6.334 1.00 26.42 705 ASN A O 1
ATOM 5882 N N . ASP A 1 706 ? -31.506 56.321 4.915 1.00 26.22 706 ASP A N 1
ATOM 5883 C CA . ASP A 1 706 ? -31.020 56.369 3.506 1.00 26.22 706 ASP A CA 1
ATOM 5884 C C . ASP A 1 706 ? -29.507 56.156 3.221 1.00 26.22 706 ASP A C 1
ATOM 5886 O O . ASP A 1 706 ? -28.651 56.804 3.815 1.00 26.22 706 ASP A O 1
ATOM 5890 N N . HIS A 1 707 ? -29.079 55.342 2.240 1.00 26.77 707 HIS A N 1
ATOM 5891 C CA . HIS A 1 707 ? -29.380 55.474 0.798 1.00 26.77 707 HIS A CA 1
ATOM 5892 C C . HIS A 1 707 ? -29.142 54.171 -0.020 1.00 26.77 707 HIS A C 1
ATOM 5894 O O . HIS A 1 707 ? -28.656 53.167 0.496 1.00 26.77 707 HIS A O 1
ATOM 5900 N N . LEU A 1 708 ? -29.487 54.193 -1.319 1.00 22.53 708 LEU A N 1
ATOM 5901 C CA . LEU A 1 708 ? -29.654 53.025 -2.204 1.00 22.53 708 LEU A CA 1
ATOM 5902 C C . LEU A 1 708 ? -28.714 53.025 -3.446 1.00 22.53 708 LEU A C 1
ATOM 5904 O O . LEU A 1 708 ? -28.342 54.090 -3.927 1.00 22.53 708 LEU A O 1
ATOM 5908 N N . LEU A 1 709 ? -28.512 51.827 -4.029 1.00 22.44 709 LEU A N 1
ATOM 5909 C CA . LEU A 1 709 ? -28.152 51.487 -5.437 1.00 22.44 709 LEU A CA 1
ATOM 5910 C C . LEU A 1 709 ? -26.678 51.301 -5.910 1.00 22.44 709 LEU A C 1
ATOM 5912 O O . LEU A 1 709 ? -25.969 52.247 -6.218 1.00 22.44 709 LEU A O 1
ATOM 5916 N N . VAL A 1 710 ? -26.325 50.016 -6.114 1.00 22.30 710 VAL A N 1
ATOM 5917 C CA . VAL A 1 710 ? -25.924 49.341 -7.387 1.00 22.30 710 VAL A CA 1
ATOM 5918 C C . VAL A 1 710 ? -24.869 49.992 -8.319 1.00 22.30 710 VAL A C 1
ATOM 5920 O O . VAL A 1 710 ? -25.155 51.005 -8.944 1.00 22.30 710 VAL A O 1
ATOM 5923 N N . LEU A 1 711 ? -23.741 49.289 -8.569 1.00 21.84 711 LEU A N 1
ATOM 5924 C CA . LEU A 1 711 ? -23.277 48.782 -9.895 1.00 21.84 711 LEU A CA 1
ATOM 5925 C C . LEU A 1 711 ? -21.848 48.159 -9.848 1.00 21.84 711 LEU A C 1
ATOM 5927 O O . LEU A 1 711 ? -20.959 48.642 -9.157 1.00 21.84 711 LEU A O 1
ATOM 5931 N N . THR A 1 712 ? -21.626 47.095 -10.631 1.00 27.42 712 THR A N 1
ATOM 5932 C CA . THR A 1 712 ? -20.312 46.538 -11.072 1.00 27.42 712 THR A CA 1
ATOM 5933 C C . THR A 1 712 ? -19.798 47.289 -12.334 1.00 27.42 712 THR A C 1
ATOM 5935 O O . THR A 1 712 ? -20.610 48.056 -12.854 1.00 27.42 712 THR A O 1
ATOM 5938 N N . PRO A 1 713 ? -18.598 47.061 -12.957 1.00 33.44 713 PRO A N 1
ATOM 5939 C CA . PRO A 1 713 ? -17.541 46.037 -12.746 1.00 33.44 713 PRO A CA 1
ATOM 5940 C C . PRO A 1 713 ? -16.054 46.540 -12.889 1.00 33.44 713 PRO A C 1
ATOM 5942 O O . PRO A 1 713 ? -15.803 47.733 -13.023 1.00 33.44 713 PRO A O 1
ATOM 5945 N N . SER A 1 714 ? -15.092 45.595 -13.006 1.00 21.19 714 SER A N 1
ATOM 5946 C CA . SER A 1 714 ? -13.877 45.601 -13.886 1.00 21.19 714 SER A CA 1
ATOM 5947 C C . SER A 1 714 ? -12.426 45.641 -13.316 1.00 21.19 714 SER A C 1
ATOM 5949 O O . SER A 1 714 ? -12.104 46.349 -12.373 1.00 21.19 714 SER A O 1
ATOM 5951 N N . CYS A 1 715 ? -11.575 44.853 -14.004 1.00 21.89 715 CYS A N 1
ATOM 5952 C CA . CYS A 1 715 ? -10.105 44.860 -14.202 1.00 21.89 715 CYS A CA 1
ATOM 5953 C C . CYS A 1 715 ? -9.051 44.720 -13.067 1.00 21.89 715 CYS A C 1
ATOM 5955 O O . CYS A 1 715 ? -8.639 45.679 -12.429 1.00 21.89 715 CYS A O 1
ATOM 5957 N N . GLN A 1 716 ? -8.469 43.508 -13.022 1.00 23.30 716 GLN A N 1
ATOM 5958 C CA . GLN A 1 716 ? -7.032 43.180 -13.206 1.00 23.30 716 GLN A CA 1
ATOM 5959 C C . GLN A 1 716 ? -5.918 44.070 -12.600 1.00 23.30 716 GLN A C 1
ATOM 5961 O O . GLN A 1 716 ? -5.620 45.135 -13.134 1.00 23.30 716 GLN A O 1
ATOM 5966 N N . VAL A 1 717 ? -5.112 43.483 -11.694 1.00 23.58 717 VAL A N 1
ATOM 5967 C CA . VAL A 1 717 ? -3.651 43.725 -11.609 1.00 23.58 717 VAL A CA 1
ATOM 5968 C C . VAL A 1 717 ? -2.874 42.412 -11.364 1.00 23.58 717 VAL A C 1
ATOM 5970 O O . VAL A 1 717 ? -3.087 41.715 -10.380 1.00 23.58 717 VAL A O 1
ATOM 5973 N N . VAL A 1 718 ? -1.984 42.125 -12.318 1.00 25.27 718 VAL A N 1
ATOM 5974 C CA . VAL A 1 718 ? -0.744 41.309 -12.356 1.00 25.27 718 VAL A CA 1
ATOM 5975 C C . VAL A 1 718 ? -0.236 40.602 -11.068 1.00 25.27 718 VAL A C 1
ATOM 5977 O O . VAL A 1 718 ? -0.020 41.268 -10.057 1.00 25.27 718 VAL A O 1
ATOM 5980 N N . PRO A 1 719 ? 0.146 39.301 -11.134 1.00 24.30 719 PRO A N 1
ATOM 5981 C CA . PRO A 1 719 ? 1.005 38.652 -10.136 1.00 24.30 719 PRO A CA 1
ATOM 5982 C C . PRO A 1 719 ? 2.500 38.960 -10.364 1.00 24.30 719 PRO A C 1
ATOM 5984 O O . PRO A 1 719 ? 3.010 38.867 -11.484 1.00 24.30 719 PRO A O 1
ATOM 5987 N N . GLN A 1 720 ? 3.221 39.310 -9.296 1.00 24.12 720 GLN A N 1
ATOM 5988 C CA . GLN A 1 720 ? 4.650 39.644 -9.361 1.00 24.12 720 GLN A CA 1
ATOM 5989 C C . GLN A 1 720 ? 5.536 38.420 -9.635 1.00 24.12 720 GLN A C 1
ATOM 5991 O O . GLN A 1 720 ? 5.275 37.313 -9.166 1.00 24.12 720 GLN A O 1
ATOM 5996 N N . HIS A 1 721 ? 6.602 38.640 -10.407 1.00 24.11 721 HIS A N 1
ATOM 5997 C CA . HIS A 1 721 ? 7.566 37.614 -10.797 1.00 24.11 721 HIS A CA 1
ATOM 5998 C C . HIS A 1 721 ? 8.434 37.166 -9.613 1.00 24.11 721 HIS A C 1
ATOM 6000 O O . HIS A 1 721 ? 9.021 38.006 -8.933 1.00 24.11 721 HIS A O 1
ATOM 6006 N N . TYR A 1 722 ? 8.625 35.853 -9.460 1.00 24.69 722 TYR A N 1
ATOM 6007 C CA . TYR A 1 722 ? 9.800 35.307 -8.779 1.00 24.69 722 TYR A CA 1
ATOM 6008 C C . TYR A 1 722 ? 10.837 34.897 -9.826 1.00 24.69 722 TYR A C 1
ATOM 6010 O O . TYR A 1 722 ? 10.526 34.188 -10.782 1.00 24.69 722 TYR A O 1
ATOM 6018 N N . GLN A 1 723 ? 12.055 35.411 -9.673 1.00 24.92 723 GLN A N 1
ATOM 6019 C CA . GLN A 1 723 ? 13.138 35.241 -10.637 1.00 24.92 723 GLN A CA 1
ATOM 6020 C C . GLN A 1 723 ? 13.792 33.862 -10.502 1.00 24.92 723 GLN A C 1
ATOM 6022 O O . GLN A 1 723 ? 14.080 33.403 -9.398 1.00 24.92 723 GLN A O 1
ATOM 6027 N N . ILE A 1 724 ? 14.072 33.238 -11.645 1.00 25.73 724 ILE A N 1
ATOM 6028 C CA . ILE A 1 724 ? 14.938 32.060 -11.748 1.00 25.73 724 ILE A CA 1
ATOM 6029 C C . ILE A 1 724 ? 16.392 32.524 -11.532 1.00 25.73 724 ILE A C 1
ATOM 6031 O O . ILE A 1 724 ? 16.812 33.463 -12.217 1.00 25.73 724 ILE A O 1
ATOM 6035 N N . PRO A 1 725 ? 17.179 31.908 -10.629 1.00 25.45 725 PRO A N 1
ATOM 6036 C CA . PRO A 1 725 ? 18.605 32.194 -10.524 1.00 25.45 725 PRO A CA 1
ATOM 6037 C C . PRO A 1 725 ? 19.336 31.739 -11.791 1.00 25.45 725 PRO A C 1
ATOM 6039 O O . PRO A 1 725 ? 19.143 30.618 -12.263 1.00 25.45 725 PRO A O 1
ATOM 6042 N N . PHE A 1 726 ? 20.186 32.607 -12.335 1.00 25.30 726 PHE A N 1
ATOM 6043 C CA . PHE A 1 726 ? 21.079 32.249 -13.435 1.00 25.30 726 PHE A CA 1
ATOM 6044 C C . PHE A 1 726 ? 22.111 31.203 -12.986 1.00 25.30 726 PHE A C 1
ATOM 6046 O O . PHE A 1 726 ? 22.575 31.217 -11.847 1.00 25.30 726 PHE A O 1
ATOM 6053 N N . TYR A 1 727 ? 22.502 30.327 -13.913 1.00 25.89 727 TYR A N 1
ATOM 6054 C CA . TYR A 1 727 ? 23.662 29.454 -13.744 1.00 25.89 727 TYR A CA 1
ATOM 6055 C C . TYR A 1 727 ? 24.947 30.289 -13.767 1.00 25.89 727 TYR A C 1
ATOM 6057 O O . TYR A 1 727 ? 25.393 30.702 -14.839 1.00 25.89 727 TYR A O 1
ATOM 6065 N N . ASP A 1 728 ? 25.565 30.493 -12.605 1.00 23.62 728 ASP A N 1
ATOM 6066 C CA . ASP A 1 728 ? 26.942 30.979 -12.534 1.00 23.62 728 ASP A CA 1
ATOM 6067 C C . ASP A 1 728 ? 27.930 29.858 -12.883 1.00 23.62 728 ASP A C 1
ATOM 6069 O O . ASP A 1 728 ? 27.843 28.726 -12.398 1.00 23.62 728 ASP A O 1
ATOM 6073 N N . ALA A 1 729 ? 28.899 30.186 -13.737 1.00 28.38 729 ALA A N 1
ATOM 6074 C CA . ALA A 1 729 ? 29.971 29.278 -14.116 1.00 28.38 729 ALA A CA 1
ATOM 6075 C C . ALA A 1 729 ? 30.969 29.093 -12.960 1.00 28.38 729 ALA A C 1
ATOM 6077 O O . ALA A 1 729 ? 31.491 30.066 -12.417 1.00 28.38 729 ALA A O 1
ATOM 6078 N N . ILE A 1 730 ? 31.305 27.840 -12.639 1.00 24.20 730 ILE A N 1
ATOM 6079 C CA . ILE A 1 730 ? 32.352 27.492 -11.666 1.00 24.20 730 ILE A CA 1
ATOM 6080 C C . ILE A 1 730 ? 33.601 26.999 -12.431 1.00 24.20 730 ILE A C 1
ATOM 6082 O O . ILE A 1 730 ? 33.463 26.247 -13.399 1.00 24.20 730 ILE A O 1
ATOM 6086 N N . PRO A 1 731 ? 34.817 27.470 -12.082 1.00 24.78 731 PRO A N 1
ATOM 6087 C CA . PRO A 1 731 ? 35.962 27.451 -12.993 1.00 24.78 731 PRO A CA 1
ATOM 6088 C C . PRO A 1 731 ? 36.734 26.125 -13.029 1.00 24.78 731 PRO A C 1
ATOM 6090 O O . PRO A 1 731 ? 36.814 25.386 -12.051 1.00 24.78 731 PRO A O 1
ATOM 6093 N N . ALA A 1 732 ? 37.412 25.886 -14.153 1.00 28.72 732 ALA A N 1
ATOM 6094 C CA . ALA A 1 732 ? 38.342 24.775 -14.323 1.00 28.72 732 ALA A CA 1
ATOM 6095 C C . ALA A 1 732 ? 39.708 25.051 -13.664 1.00 28.72 732 ALA A C 1
ATOM 6097 O O . ALA A 1 732 ? 40.427 25.954 -14.089 1.00 28.72 732 ALA A O 1
ATOM 6098 N N . LEU A 1 733 ? 40.103 24.219 -12.694 1.00 22.64 733 LEU A N 1
ATOM 6099 C CA . LEU A 1 733 ? 41.462 24.088 -12.142 1.00 22.64 733 LEU A CA 1
ATOM 6100 C C . LEU A 1 733 ? 41.646 22.658 -11.576 1.00 22.64 733 LEU A C 1
ATOM 6102 O O . LEU A 1 733 ? 40.674 22.072 -11.111 1.00 22.64 733 LEU A O 1
ATOM 6106 N N . PRO A 1 734 ? 42.874 22.116 -11.485 1.00 23.73 734 PRO A N 1
ATOM 6107 C CA . PRO A 1 734 ? 43.848 21.985 -12.563 1.00 23.73 734 PRO A CA 1
ATOM 6108 C C . PRO A 1 734 ? 44.330 20.523 -12.722 1.00 23.73 734 PRO A C 1
ATOM 6110 O O . PRO A 1 734 ? 44.315 19.728 -11.784 1.00 23.73 734 PRO A O 1
ATOM 6113 N N . ILE A 1 735 ? 44.856 20.173 -13.899 1.00 25.91 735 ILE A N 1
ATOM 6114 C CA . ILE A 1 735 ? 45.511 18.871 -14.120 1.00 25.91 735 ILE A CA 1
ATOM 6115 C C . ILE A 1 735 ? 46.809 18.807 -13.297 1.00 25.91 735 ILE A C 1
ATOM 6117 O O . ILE A 1 735 ? 47.776 19.500 -13.619 1.00 25.91 735 ILE A O 1
ATOM 6121 N N . GLN A 1 736 ? 46.872 17.940 -12.280 1.00 23.73 736 GLN A N 1
ATOM 6122 C CA . GLN A 1 736 ? 48.147 17.534 -11.684 1.00 23.73 736 GLN A CA 1
ATOM 6123 C C . GLN A 1 736 ? 48.657 16.239 -12.320 1.00 23.73 736 GLN A C 1
ATOM 6125 O O . GLN A 1 736 ? 48.064 15.170 -12.207 1.00 23.73 736 GLN A O 1
ATOM 6130 N N . ASN A 1 737 ? 49.800 16.362 -12.993 1.00 28.00 737 ASN A N 1
ATOM 6131 C CA . ASN A 1 737 ? 50.529 15.256 -13.598 1.00 28.00 737 ASN A CA 1
ATOM 6132 C C . ASN A 1 737 ? 51.001 14.247 -12.540 1.00 28.00 737 ASN A C 1
ATOM 6134 O O . ASN A 1 737 ? 51.909 14.556 -11.768 1.00 28.00 737 ASN A O 1
ATOM 6138 N N . ILE A 1 738 ? 50.517 13.006 -12.606 1.00 22.88 738 ILE A N 1
ATOM 6139 C CA . ILE A 1 738 ? 51.221 11.853 -12.030 1.00 22.88 738 ILE A CA 1
ATOM 6140 C C . ILE A 1 738 ? 51.769 11.020 -13.190 1.00 22.88 738 ILE A C 1
ATOM 6142 O O . ILE A 1 738 ? 51.030 10.455 -13.992 1.00 22.88 738 ILE A O 1
ATOM 6146 N N . ARG A 1 739 ? 53.100 11.004 -13.309 1.00 22.75 739 ARG A N 1
ATOM 6147 C CA . ARG A 1 739 ? 53.826 10.261 -14.348 1.00 22.75 739 ARG A CA 1
ATOM 6148 C C . ARG A 1 739 ? 53.694 8.749 -14.104 1.00 22.75 739 ARG A C 1
ATOM 6150 O O . ARG A 1 739 ? 53.822 8.338 -12.950 1.00 22.75 739 ARG A O 1
ATOM 6157 N N . PRO A 1 740 ? 53.574 7.907 -15.147 1.00 23.14 740 PRO A N 1
ATOM 6158 C CA . PRO A 1 740 ? 53.746 6.468 -14.990 1.00 23.14 740 PRO A CA 1
ATOM 6159 C C . PRO A 1 740 ? 55.175 6.170 -14.527 1.00 23.14 740 PRO A C 1
ATOM 6161 O O . PRO A 1 740 ? 56.147 6.569 -15.177 1.00 23.14 740 PRO A O 1
ATOM 6164 N N . ARG A 1 741 ? 55.315 5.462 -13.406 1.00 21.70 741 ARG A N 1
ATOM 6165 C CA . ARG A 1 741 ? 56.606 4.948 -12.947 1.00 21.70 741 ARG A CA 1
ATOM 6166 C C . ARG A 1 741 ? 56.918 3.688 -13.756 1.00 21.70 741 ARG A C 1
ATOM 6168 O O . ARG A 1 741 ? 56.189 2.708 -13.664 1.00 21.70 741 ARG A O 1
ATOM 6175 N N . LYS A 1 742 ? 57.976 3.727 -14.571 1.00 25.84 742 LYS A N 1
ATOM 6176 C CA . LYS A 1 742 ? 58.554 2.510 -15.157 1.00 25.84 742 LYS A CA 1
ATOM 6177 C C . LYS A 1 742 ? 59.121 1.649 -14.031 1.00 25.84 742 LYS A C 1
ATOM 6179 O O . LYS A 1 742 ? 59.867 2.190 -13.225 1.00 25.84 742 LYS A O 1
ATOM 6184 N N . GLU A 1 743 ? 58.870 0.345 -14.075 1.00 24.36 743 GLU A N 1
ATOM 6185 C CA . GLU A 1 743 ? 59.892 -0.690 -13.873 1.00 24.36 743 GLU A CA 1
ATOM 6186 C C . GLU A 1 743 ? 59.345 -2.061 -14.308 1.00 24.36 743 GLU A C 1
ATOM 6188 O O . GLU A 1 743 ? 58.222 -2.411 -13.975 1.00 24.36 743 GLU A O 1
ATOM 6193 N N . ASN A 1 744 ? 60.159 -2.761 -15.107 1.00 24.42 744 ASN A N 1
ATOM 6194 C CA . ASN A 1 744 ? 60.308 -4.215 -15.285 1.00 24.42 744 ASN A CA 1
ATOM 6195 C C . ASN A 1 744 ? 59.021 -5.086 -15.348 1.00 24.42 744 ASN A C 1
ATOM 6197 O O . ASN A 1 744 ? 58.296 -5.210 -14.375 1.00 24.42 744 ASN A O 1
ATOM 6201 N N . GLY A 1 745 ? 58.693 -5.807 -16.424 1.00 26.48 745 GLY A N 1
ATOM 6202 C CA . GLY A 1 745 ? 59.480 -6.163 -17.605 1.00 26.48 745 GLY A CA 1
ATOM 6203 C C . GLY A 1 745 ? 59.900 -7.631 -17.585 1.00 26.48 745 GLY A C 1
ATOM 6204 O O . GLY A 1 745 ? 61.065 -7.921 -17.351 1.00 26.48 745 GLY A O 1
ATOM 6205 N N . GLU A 1 746 ? 58.973 -8.529 -17.916 1.00 24.41 746 GLU A N 1
ATOM 6206 C CA . GLU A 1 746 ? 59.291 -9.893 -18.342 1.00 24.41 746 GLU A CA 1
ATOM 6207 C C . GLU A 1 746 ? 58.314 -10.327 -19.445 1.00 24.41 746 GLU A C 1
ATOM 6209 O O . GLU A 1 746 ? 57.096 -10.214 -19.308 1.00 24.41 746 GLU A O 1
ATOM 6214 N N . ARG A 1 747 ? 58.861 -10.757 -20.587 1.00 23.97 747 ARG A N 1
ATOM 6215 C CA . ARG A 1 747 ? 58.110 -11.400 -21.671 1.00 23.97 747 ARG A CA 1
ATOM 6216 C C . ARG A 1 747 ? 58.225 -12.905 -21.475 1.00 23.97 747 ARG A C 1
ATOM 6218 O O . ARG A 1 747 ? 59.343 -13.410 -21.497 1.00 23.97 747 ARG A O 1
ATOM 6225 N N . LEU A 1 748 ? 57.100 -13.611 -21.446 1.00 22.17 748 LEU A N 1
ATOM 6226 C CA . LEU A 1 748 ? 57.068 -15.035 -21.768 1.00 22.17 748 LEU A CA 1
ATOM 6227 C C . LEU A 1 748 ? 56.097 -15.267 -22.924 1.00 22.17 748 LEU A C 1
ATOM 6229 O O . LEU A 1 748 ? 54.917 -14.939 -22.864 1.00 22.17 748 LEU A O 1
ATOM 6233 N N . SER A 1 749 ? 56.669 -15.759 -24.016 1.00 26.02 749 SER A N 1
ATOM 6234 C CA . SER A 1 749 ? 56.016 -16.075 -25.279 1.00 26.02 749 SER A CA 1
ATOM 6235 C C . SER A 1 749 ? 55.759 -17.574 -25.386 1.00 26.02 749 SER A C 1
ATOM 6237 O O . SER A 1 749 ? 56.691 -18.349 -25.180 1.00 26.02 749 SER A O 1
ATOM 6239 N N . THR A 1 750 ? 54.572 -17.960 -25.841 1.00 21.67 750 THR A N 1
ATOM 6240 C CA . THR A 1 750 ? 54.248 -19.327 -26.291 1.00 21.67 750 THR A CA 1
ATOM 6241 C C . THR A 1 750 ? 53.072 -19.214 -27.269 1.00 21.67 750 THR A C 1
ATOM 6243 O O . THR A 1 750 ? 51.933 -19.027 -26.868 1.00 21.67 750 THR A O 1
ATOM 6246 N N . SER A 1 751 ? 53.331 -18.974 -28.557 1.00 22.34 751 SER A N 1
ATOM 6247 C CA . SER A 1 751 ? 53.519 -20.009 -29.592 1.00 22.34 751 SER A CA 1
ATOM 6248 C C . SER A 1 751 ? 52.264 -20.861 -29.831 1.00 22.34 751 SER A C 1
ATOM 6250 O O . SER A 1 751 ? 52.050 -21.871 -29.163 1.00 22.34 751 SER A O 1
ATOM 6252 N N . VAL A 1 752 ? 51.470 -20.469 -30.832 1.00 23.39 752 VAL A N 1
ATOM 6253 C CA . VAL A 1 752 ? 50.368 -21.277 -31.373 1.00 23.39 752 VAL A CA 1
ATOM 6254 C C . VAL A 1 752 ? 50.954 -22.506 -32.070 1.00 23.39 752 VAL A C 1
ATOM 6256 O O . VAL A 1 752 ? 51.710 -22.368 -33.031 1.00 23.39 752 VAL A O 1
ATOM 6259 N N . PHE A 1 753 ? 50.602 -23.701 -31.597 1.00 21.20 753 PHE A N 1
ATOM 6260 C CA . PHE A 1 753 ? 50.857 -24.948 -32.316 1.00 21.20 753 PHE A CA 1
ATOM 6261 C C . PHE A 1 753 ? 49.706 -25.204 -33.291 1.00 21.20 753 PHE A C 1
ATOM 6263 O O . PHE A 1 753 ? 48.568 -25.391 -32.871 1.00 21.20 753 PHE A O 1
ATOM 6270 N N . ILE A 1 754 ? 50.008 -25.231 -34.590 1.00 29.48 754 ILE A N 1
ATOM 6271 C CA . ILE A 1 754 ? 49.077 -25.708 -35.617 1.00 29.48 754 ILE A CA 1
ATOM 6272 C C . ILE A 1 754 ? 49.269 -27.222 -35.725 1.00 29.48 754 ILE A C 1
ATOM 6274 O O . ILE A 1 754 ? 50.328 -27.682 -36.153 1.00 29.48 754 ILE A O 1
ATOM 6278 N N . GLY A 1 755 ? 48.258 -27.987 -35.314 1.00 22.03 755 GLY A N 1
ATOM 6279 C CA . GLY A 1 755 ? 48.184 -29.437 -35.485 1.00 22.03 755 GLY A CA 1
ATOM 6280 C C . GLY A 1 755 ? 47.022 -29.790 -36.408 1.00 22.03 755 GLY A C 1
ATOM 6281 O O . GLY A 1 755 ? 45.886 -29.422 -36.133 1.00 22.03 755 GLY A O 1
ATOM 6282 N N . SER A 1 756 ? 47.308 -30.471 -37.513 1.00 34.12 756 SER A N 1
ATOM 6283 C CA . SER A 1 756 ? 46.328 -30.845 -38.534 1.00 34.12 756 SER A CA 1
ATOM 6284 C C . SER A 1 756 ? 45.712 -32.224 -38.273 1.00 34.12 756 SER A C 1
ATOM 6286 O O . SER A 1 756 ? 46.440 -33.217 -38.283 1.00 34.12 756 SER A O 1
ATOM 6288 N N . SER A 1 757 ? 44.385 -32.302 -38.161 1.00 24.88 757 SER A N 1
ATOM 6289 C CA . SER A 1 757 ? 43.611 -33.522 -38.440 1.00 24.88 757 SER A CA 1
ATOM 6290 C C . SER A 1 757 ? 42.140 -33.179 -38.659 1.00 24.88 757 SER A C 1
ATOM 6292 O O . SER A 1 757 ? 41.526 -32.553 -37.798 1.00 24.88 757 SER A O 1
ATOM 6294 N N . GLU A 1 758 ? 41.582 -33.610 -39.786 1.00 37.03 758 GLU A N 1
ATOM 6295 C CA . GLU A 1 758 ? 40.154 -33.492 -40.089 1.00 37.03 758 GLU A CA 1
ATOM 6296 C C . GLU A 1 758 ? 39.332 -34.356 -39.121 1.00 37.03 758 GLU A C 1
ATOM 6298 O O . GLU A 1 758 ? 39.589 -35.551 -38.986 1.00 37.03 758 GLU A O 1
ATOM 6303 N N . ASN A 1 759 ? 38.354 -33.741 -38.458 1.00 26.48 759 ASN A N 1
ATOM 6304 C CA . ASN A 1 759 ? 37.097 -34.326 -37.985 1.00 26.48 759 ASN A CA 1
ATOM 6305 C C . ASN A 1 759 ? 36.196 -33.164 -37.538 1.00 26.48 759 ASN A C 1
ATOM 6307 O O . ASN A 1 759 ? 36.706 -32.130 -37.106 1.00 26.48 759 ASN A O 1
ATOM 6311 N N . SER A 1 760 ? 34.877 -33.320 -37.671 1.00 34.56 760 SER A N 1
ATOM 6312 C CA . SER A 1 760 ? 33.882 -32.293 -37.334 1.00 34.56 760 SER A CA 1
ATOM 6313 C C . SER A 1 760 ? 34.080 -31.762 -35.913 1.00 34.56 760 SER A C 1
ATOM 6315 O O . SER A 1 760 ? 33.970 -32.520 -34.948 1.00 34.56 760 SER A O 1
ATOM 6317 N N . VAL A 1 761 ? 34.373 -30.468 -35.795 1.00 35.88 761 VAL A N 1
ATOM 6318 C CA . VAL A 1 761 ? 34.471 -29.780 -34.508 1.00 35.88 761 VAL A CA 1
ATOM 6319 C C . VAL A 1 761 ? 33.058 -29.389 -34.093 1.00 35.88 761 VAL A C 1
ATOM 6321 O O . VAL A 1 761 ? 32.418 -28.612 -34.791 1.00 35.88 761 VAL A O 1
ATOM 6324 N N . ASP A 1 762 ? 32.576 -29.930 -32.973 1.00 41.94 762 ASP A N 1
ATOM 6325 C CA . ASP A 1 762 ? 31.441 -29.330 -32.270 1.00 41.94 762 ASP A CA 1
ATOM 6326 C C . ASP A 1 762 ? 31.843 -27.900 -31.886 1.00 41.94 762 ASP A C 1
ATOM 6328 O O . ASP A 1 762 ? 32.852 -27.714 -31.198 1.00 41.94 762 ASP A O 1
ATOM 6332 N N . ASP A 1 763 ? 31.082 -26.891 -32.311 1.00 54.03 763 ASP A N 1
ATOM 6333 C CA . ASP A 1 763 ? 31.350 -25.513 -31.904 1.00 54.03 763 ASP A CA 1
ATOM 6334 C C . ASP A 1 763 ? 31.101 -25.361 -30.394 1.00 54.03 763 ASP A C 1
ATOM 6336 O O . ASP A 1 763 ? 30.000 -25.571 -29.871 1.00 54.03 763 ASP A O 1
ATOM 6340 N N . ILE A 1 764 ? 32.181 -25.042 -29.678 1.00 57.09 764 ILE A N 1
ATOM 6341 C CA . ILE A 1 764 ? 32.237 -24.952 -28.218 1.00 57.09 764 ILE A CA 1
ATOM 6342 C C . ILE A 1 764 ? 32.456 -23.496 -27.819 1.00 57.09 764 ILE A C 1
ATOM 6344 O O . ILE A 1 764 ? 33.496 -22.907 -28.124 1.00 57.09 764 ILE A O 1
ATOM 6348 N N . GLU A 1 765 ? 31.518 -22.936 -27.058 1.00 63.53 765 GLU A N 1
ATOM 6349 C CA . GLU A 1 765 ? 31.637 -21.583 -26.522 1.00 63.53 765 GLU A CA 1
ATOM 6350 C C . GLU A 1 765 ? 32.150 -21.597 -25.075 1.00 63.53 765 GLU A C 1
ATOM 6352 O O . GLU A 1 765 ? 31.705 -22.378 -24.232 1.00 63.53 765 GLU A O 1
ATOM 6357 N N . PHE A 1 766 ? 33.107 -20.718 -24.771 1.00 65.81 766 PHE A N 1
ATOM 6358 C CA . PHE A 1 766 ? 33.743 -20.628 -23.458 1.00 65.81 766 PHE A CA 1
ATOM 6359 C C . PHE A 1 766 ? 33.124 -19.509 -22.613 1.00 65.81 766 PHE A C 1
ATOM 6361 O O . PHE A 1 766 ? 33.335 -18.326 -22.873 1.00 65.81 766 PHE A O 1
ATOM 6368 N N . ILE A 1 767 ? 32.416 -19.887 -21.548 1.00 66.00 767 ILE A N 1
ATOM 6369 C CA . ILE A 1 767 ? 31.770 -18.962 -20.613 1.00 66.00 767 ILE A CA 1
ATOM 6370 C C . ILE A 1 767 ? 32.681 -18.719 -19.410 1.00 66.00 767 ILE A C 1
ATOM 6372 O O . ILE A 1 767 ? 33.044 -19.657 -18.701 1.00 66.00 767 ILE A O 1
ATOM 6376 N N . ASP A 1 768 ? 33.006 -17.454 -19.137 1.00 72.19 768 ASP A N 1
ATOM 6377 C CA . ASP A 1 768 ? 33.642 -17.026 -17.887 1.00 72.19 768 ASP A CA 1
ATOM 6378 C C . ASP A 1 768 ? 32.581 -16.764 -16.808 1.00 72.19 768 ASP A C 1
ATOM 6380 O O . ASP A 1 768 ? 31.729 -15.888 -16.951 1.00 72.19 768 ASP A O 1
ATOM 6384 N N . ILE A 1 769 ? 32.644 -17.474 -15.679 1.00 65.50 769 ILE A N 1
ATOM 6385 C CA . ILE A 1 769 ? 31.740 -17.231 -14.544 1.00 65.50 769 ILE A CA 1
ATOM 6386 C C . ILE A 1 769 ? 31.826 -15.771 -14.079 1.00 65.50 769 ILE A C 1
ATOM 6388 O O . ILE A 1 769 ? 30.798 -15.199 -13.719 1.00 65.50 769 ILE A O 1
ATOM 6392 N N . CYS A 1 770 ? 33.008 -15.148 -14.121 1.00 61.28 770 CYS A N 1
ATOM 6393 C CA . CYS A 1 770 ? 33.199 -13.760 -13.700 1.00 61.28 770 CYS A CA 1
ATOM 6394 C C . CYS A 1 770 ? 32.494 -12.741 -14.613 1.00 61.28 770 CYS A C 1
ATOM 6396 O O . CYS A 1 770 ? 32.250 -11.614 -14.177 1.00 61.28 770 CYS A O 1
ATOM 6398 N N . SER A 1 771 ? 32.135 -13.104 -15.854 1.00 58.03 771 SER A N 1
ATOM 6399 C CA . SER A 1 771 ? 31.351 -12.224 -16.730 1.00 58.03 771 SER A CA 1
ATOM 6400 C C . SER A 1 771 ? 29.852 -12.279 -16.421 1.00 58.03 771 SER A C 1
ATOM 6402 O O . SER A 1 771 ? 29.181 -11.250 -16.516 1.00 58.03 771 SER A O 1
ATOM 6404 N N . ILE A 1 772 ? 29.344 -13.439 -15.981 1.00 59.50 772 ILE A N 1
ATOM 6405 C CA . ILE A 1 772 ? 27.917 -13.692 -15.692 1.00 59.50 772 ILE A CA 1
ATOM 6406 C C . ILE A 1 772 ? 27.540 -13.670 -14.200 1.00 59.50 772 ILE A C 1
ATOM 6408 O O . ILE A 1 772 ? 26.357 -13.706 -13.868 1.00 59.50 772 ILE A O 1
ATOM 6412 N N . THR A 1 773 ? 28.507 -13.644 -13.281 1.00 50.44 773 THR A N 1
ATOM 6413 C CA . THR A 1 773 ? 28.288 -13.666 -11.822 1.00 50.44 773 THR A CA 1
ATOM 6414 C C . THR A 1 773 ? 29.351 -12.826 -11.113 1.00 50.44 773 THR A C 1
ATOM 6416 O O . THR A 1 773 ? 30.543 -13.063 -11.288 1.00 50.44 773 THR A O 1
ATOM 6419 N N . ASP A 1 774 ? 28.937 -11.864 -10.279 1.00 47.66 774 ASP A N 1
ATOM 6420 C CA . ASP A 1 774 ? 29.875 -11.069 -9.472 1.00 47.66 774 ASP A CA 1
ATOM 6421 C C . ASP A 1 774 ? 30.636 -11.975 -8.485 1.00 47.66 774 ASP A C 1
ATOM 6423 O O . ASP A 1 774 ? 30.040 -12.812 -7.799 1.00 47.66 774 ASP A O 1
ATOM 6427 N N . SER A 1 775 ? 31.954 -11.791 -8.378 1.00 44.44 775 SER A N 1
ATOM 6428 C CA . SER A 1 775 ? 32.822 -12.571 -7.488 1.00 44.44 775 SER A CA 1
ATOM 6429 C C . SER A 1 775 ? 32.457 -12.454 -6.002 1.00 44.44 775 SER A C 1
ATOM 6431 O O . SER A 1 775 ? 32.806 -13.335 -5.218 1.00 44.44 775 SER A O 1
ATOM 6433 N N . ARG A 1 776 ? 31.706 -11.417 -5.609 1.00 38.31 776 ARG A N 1
ATOM 6434 C CA . ARG A 1 776 ? 31.178 -11.219 -4.247 1.00 38.31 776 ARG A CA 1
ATOM 6435 C C . ARG A 1 776 ? 29.865 -11.962 -3.979 1.00 38.31 776 ARG A C 1
ATOM 6437 O O . ARG A 1 776 ? 29.496 -12.107 -2.817 1.00 38.31 776 ARG A O 1
ATOM 6444 N N . LEU A 1 777 ? 29.169 -12.423 -5.022 1.00 37.38 777 LEU A N 1
ATOM 6445 C CA . LEU A 1 777 ? 27.897 -13.156 -4.933 1.00 37.38 777 LEU A CA 1
ATOM 6446 C C . LEU A 1 777 ? 28.070 -14.683 -5.023 1.00 37.38 777 LEU A C 1
ATOM 6448 O O . LEU A 1 777 ? 27.086 -15.418 -4.953 1.00 37.38 777 LEU A O 1
ATOM 6452 N N . MET A 1 778 ? 29.301 -15.184 -5.165 1.00 49.16 778 MET A N 1
ATOM 6453 C CA . MET A 1 778 ? 29.573 -16.622 -5.249 1.00 49.16 778 MET A CA 1
ATOM 6454 C C . MET A 1 778 ? 29.405 -17.313 -3.885 1.00 49.16 778 MET A C 1
ATOM 6456 O O . MET A 1 778 ? 30.334 -17.376 -3.076 1.00 49.16 778 MET A O 1
ATOM 6460 N N . SER A 1 779 ? 28.223 -17.878 -3.635 1.00 46.56 779 SER A N 1
ATOM 6461 C CA . SER A 1 779 ? 27.991 -18.788 -2.513 1.00 46.56 779 SER A CA 1
ATOM 6462 C C . SER A 1 779 ? 28.497 -20.194 -2.856 1.00 46.56 779 SER A C 1
ATOM 6464 O O . SER A 1 779 ? 27.941 -20.908 -3.688 1.00 46.56 779 SER A O 1
ATOM 6466 N N . PHE A 1 780 ? 29.583 -20.609 -2.203 1.00 56.09 780 PHE A N 1
ATOM 6467 C CA . PHE A 1 780 ? 30.142 -21.950 -2.368 1.00 56.09 780 PHE A CA 1
ATOM 6468 C C . PHE A 1 780 ? 29.525 -22.926 -1.366 1.00 56.09 780 PHE A C 1
ATOM 6470 O O . PHE A 1 780 ? 29.729 -22.795 -0.156 1.00 56.09 780 PHE A O 1
ATOM 6477 N N . ALA A 1 781 ? 28.838 -23.950 -1.866 1.00 64.06 781 ALA A N 1
ATOM 6478 C CA . ALA A 1 781 ? 28.417 -25.080 -1.048 1.00 64.06 781 ALA A CA 1
ATOM 6479 C C . ALA A 1 781 ? 29.626 -25.984 -0.740 1.00 64.06 781 ALA A C 1
ATOM 6481 O O . ALA A 1 781 ? 30.451 -26.260 -1.613 1.00 64.06 781 ALA A O 1
ATOM 6482 N N . ASN A 1 782 ? 29.756 -26.421 0.517 1.00 61.78 782 ASN A N 1
ATOM 6483 C CA . ASN A 1 782 ? 30.933 -27.137 1.014 1.00 61.78 782 ASN A CA 1
ATOM 6484 C C . ASN A 1 782 ? 30.688 -28.659 1.086 1.00 61.78 782 ASN A C 1
ATOM 6486 O O . ASN A 1 782 ? 29.818 -29.125 1.823 1.00 61.78 782 ASN A O 1
ATOM 6490 N N . LEU A 1 783 ? 31.491 -29.433 0.353 1.00 60.66 783 LEU A N 1
ATOM 6491 C CA . LEU A 1 783 ? 31.409 -30.893 0.232 1.00 60.66 783 LEU A CA 1
ATOM 6492 C C . LEU A 1 783 ? 32.305 -31.644 1.242 1.00 60.66 783 LEU A C 1
ATOM 6494 O O . LEU A 1 783 ? 32.357 -32.873 1.208 1.00 60.66 783 LEU A O 1
ATOM 6498 N N . ASN A 1 784 ? 32.983 -30.957 2.173 1.00 53.94 784 ASN A N 1
ATOM 6499 C CA . ASN A 1 784 ? 33.916 -31.564 3.142 1.00 53.94 784 ASN A CA 1
ATOM 6500 C C . ASN A 1 784 ? 33.344 -32.756 3.937 1.00 53.94 784 ASN A C 1
ATOM 6502 O O . ASN A 1 784 ? 34.099 -33.631 4.351 1.00 53.94 784 ASN A O 1
ATOM 6506 N N . HIS A 1 785 ? 32.024 -32.817 4.140 1.00 52.19 785 HIS A N 1
ATOM 6507 C CA . HIS A 1 785 ? 31.341 -33.900 4.865 1.00 52.19 785 HIS A CA 1
ATOM 6508 C C . HIS A 1 785 ? 30.793 -35.027 3.965 1.00 52.19 785 HIS A C 1
ATOM 6510 O O . HIS A 1 785 ? 29.955 -35.805 4.421 1.00 52.19 785 HIS A O 1
ATOM 6516 N N . ILE A 1 786 ? 31.178 -35.079 2.685 1.00 52.97 786 ILE A N 1
ATOM 6517 C CA . ILE A 1 786 ? 30.652 -36.038 1.691 1.00 52.97 786 ILE A CA 1
ATOM 6518 C C . ILE A 1 786 ? 31.724 -37.045 1.232 1.00 52.97 786 ILE A C 1
ATOM 6520 O O . ILE A 1 786 ? 31.386 -38.104 0.703 1.00 52.97 786 ILE A O 1
ATOM 6524 N N . THR A 1 787 ? 33.010 -36.786 1.490 1.00 42.84 787 THR A N 1
ATOM 6525 C CA . THR A 1 787 ? 34.086 -37.707 1.099 1.00 42.84 787 THR A CA 1
ATOM 6526 C C . THR A 1 787 ? 34.245 -38.867 2.080 1.00 42.84 787 THR A C 1
ATOM 6528 O O . THR A 1 787 ? 34.967 -38.749 3.070 1.00 42.84 787 THR A O 1
ATOM 6531 N N . GLY A 1 788 ? 33.633 -40.006 1.751 1.00 45.66 788 GLY A N 1
ATOM 6532 C CA . GLY A 1 788 ? 34.378 -41.264 1.828 1.00 45.66 788 GLY A CA 1
ATOM 6533 C C . GLY A 1 788 ? 35.487 -41.258 0.770 1.00 45.66 788 GLY A C 1
ATOM 6534 O O . GLY A 1 788 ? 35.372 -40.540 -0.228 1.00 45.66 788 GLY A O 1
ATOM 6535 N N . GLU A 1 789 ? 36.564 -42.001 1.008 1.00 45.50 789 GLU A N 1
ATOM 6536 C CA . GLU A 1 789 ? 37.705 -42.101 0.091 1.00 45.50 789 GLU A CA 1
ATOM 6537 C C . GLU A 1 789 ? 37.226 -42.601 -1.280 1.00 45.50 789 GLU A C 1
ATOM 6539 O O . GLU A 1 789 ? 36.738 -43.719 -1.414 1.00 45.50 789 GLU A O 1
ATOM 6544 N N . CYS A 1 790 ? 37.306 -41.734 -2.291 1.00 43.56 790 CYS A N 1
ATOM 6545 C CA . CYS A 1 790 ? 37.208 -42.140 -3.688 1.00 43.56 790 CYS A CA 1
ATOM 6546 C C . CYS A 1 790 ? 38.645 -42.249 -4.190 1.00 43.56 790 CYS A C 1
ATOM 6548 O O . CYS A 1 790 ? 39.360 -41.243 -4.184 1.00 43.56 790 CYS A O 1
ATOM 6550 N N . ASP A 1 791 ? 39.067 -43.453 -4.577 1.00 43.22 791 ASP A N 1
ATOM 6551 C CA . ASP A 1 791 ? 40.410 -43.719 -5.095 1.00 43.22 791 ASP A CA 1
ATOM 6552 C C . ASP A 1 791 ? 40.637 -42.926 -6.392 1.00 43.22 791 ASP A C 1
ATOM 6554 O O . ASP A 1 791 ? 40.199 -43.296 -7.480 1.00 43.22 791 ASP A O 1
ATOM 6558 N N . ALA A 1 792 ? 41.291 -41.772 -6.262 1.00 48.34 792 ALA A N 1
ATOM 6559 C CA . ALA A 1 792 ? 41.363 -40.745 -7.300 1.00 48.34 792 ALA A CA 1
ATOM 6560 C C . ALA A 1 792 ? 42.436 -41.008 -8.381 1.00 48.34 792 ALA A C 1
ATOM 6562 O O . ALA A 1 792 ? 42.903 -40.058 -9.016 1.00 48.34 792 ALA A O 1
ATOM 6563 N N . SER A 1 793 ? 42.857 -42.267 -8.572 1.00 47.03 793 SER A N 1
ATOM 6564 C CA . SER A 1 793 ? 43.935 -42.642 -9.500 1.00 47.03 793 SER A CA 1
ATOM 6565 C C . SER A 1 793 ? 43.489 -42.822 -10.953 1.00 47.03 793 SER A C 1
ATOM 6567 O O . SER A 1 793 ? 44.284 -42.533 -11.840 1.00 47.03 793 SER A O 1
ATOM 6569 N N . ASP A 1 794 ? 42.242 -43.245 -11.204 1.00 47.28 794 ASP A N 1
ATOM 6570 C CA . ASP A 1 794 ? 41.799 -43.711 -12.537 1.00 47.28 794 ASP A CA 1
ATOM 6571 C C . ASP A 1 794 ? 40.441 -43.145 -13.014 1.00 47.28 794 ASP A C 1
ATOM 6573 O O . ASP A 1 794 ? 39.858 -43.642 -13.979 1.00 47.28 794 ASP A O 1
ATOM 6577 N N . LEU A 1 795 ? 39.907 -42.103 -12.361 1.00 58.41 795 LEU A N 1
ATOM 6578 C CA . LEU A 1 795 ? 38.629 -41.478 -12.740 1.00 58.41 795 LEU A CA 1
ATOM 6579 C C . LEU A 1 795 ? 38.806 -40.100 -13.387 1.00 58.41 795 LEU A C 1
ATOM 6581 O O . LEU A 1 795 ? 39.559 -39.248 -12.906 1.00 58.41 795 LEU A O 1
ATOM 6585 N N . ASP A 1 796 ? 38.053 -39.881 -14.467 1.00 73.31 796 ASP A N 1
ATOM 6586 C CA . ASP A 1 796 ? 37.990 -38.602 -15.171 1.00 73.31 796 ASP A CA 1
ATOM 6587 C C . ASP A 1 796 ? 37.429 -37.491 -14.264 1.00 73.31 796 ASP A C 1
ATOM 6589 O O . ASP A 1 796 ? 36.534 -37.696 -13.440 1.00 73.31 796 ASP A O 1
ATOM 6593 N N . THR A 1 797 ? 37.968 -36.287 -14.439 1.00 79.25 797 THR A N 1
ATOM 6594 C CA . THR A 1 797 ? 37.660 -35.096 -13.646 1.00 79.25 797 THR A CA 1
ATOM 6595 C C . THR A 1 797 ? 36.187 -34.695 -13.774 1.00 79.25 797 THR A C 1
ATOM 6597 O O . THR A 1 797 ? 35.622 -34.233 -12.786 1.00 79.25 797 THR A O 1
ATOM 6600 N N . GLY A 1 798 ? 35.540 -34.923 -14.926 1.00 80.38 798 GLY A N 1
ATOM 6601 C CA . GLY A 1 798 ? 34.085 -34.756 -15.089 1.00 80.38 798 GLY A CA 1
ATOM 6602 C C . GLY A 1 798 ? 33.303 -35.568 -14.050 1.00 80.38 798 GLY A C 1
ATOM 6603 O O . GLY A 1 798 ? 32.726 -34.993 -13.118 1.00 80.38 798 GLY A O 1
ATOM 6604 N N . ARG A 1 799 ? 33.443 -36.899 -14.130 1.00 83.00 799 ARG A N 1
ATOM 6605 C CA . ARG A 1 799 ? 32.732 -37.891 -13.305 1.00 83.00 799 ARG A CA 1
ATOM 6606 C C . ARG A 1 799 ? 32.904 -37.707 -11.804 1.00 83.00 799 ARG A C 1
ATOM 6608 O O . ARG A 1 799 ? 31.957 -37.937 -11.057 1.00 83.00 799 ARG A O 1
ATOM 6615 N N . ILE A 1 800 ? 34.090 -37.298 -11.348 1.00 82.81 800 ILE A N 1
ATOM 6616 C CA . ILE A 1 800 ? 34.334 -37.032 -9.920 1.00 82.81 800 ILE A CA 1
ATOM 6617 C C . ILE A 1 800 ? 33.419 -35.898 -9.425 1.00 82.81 800 ILE A C 1
ATOM 6619 O O . ILE A 1 800 ? 32.820 -36.007 -8.354 1.00 82.81 800 ILE A O 1
ATOM 6623 N N . GLY A 1 801 ? 33.268 -34.826 -10.209 1.00 85.00 801 GLY A N 1
ATOM 6624 C CA . GLY A 1 801 ? 32.371 -33.726 -9.856 1.00 85.00 801 GLY A CA 1
ATOM 6625 C C . GLY A 1 801 ? 30.889 -34.086 -9.989 1.00 85.00 801 GLY A C 1
ATOM 6626 O O . GLY A 1 801 ? 30.103 -33.716 -9.117 1.00 85.00 801 GLY A O 1
ATOM 6627 N N . GLU A 1 802 ? 30.502 -34.862 -11.005 1.00 90.12 802 GLU A N 1
ATOM 6628 C CA . GLU A 1 802 ? 29.133 -35.389 -11.127 1.00 90.12 802 GLU A CA 1
ATOM 6629 C C . GLU A 1 802 ? 28.746 -36.242 -9.909 1.00 90.12 802 GLU A C 1
ATOM 6631 O O . GLU A 1 802 ? 27.685 -36.040 -9.312 1.00 90.12 802 GLU A O 1
ATOM 6636 N N . GLU A 1 803 ? 29.632 -37.147 -9.475 1.00 86.62 803 GLU A N 1
ATOM 6637 C CA . GLU A 1 803 ? 29.402 -37.993 -8.303 1.00 86.62 803 GLU A CA 1
ATOM 6638 C C . GLU A 1 803 ? 29.260 -37.155 -7.020 1.00 86.62 803 GLU A C 1
ATOM 6640 O O . GLU A 1 803 ? 28.384 -37.419 -6.189 1.00 86.62 803 GLU A O 1
ATOM 6645 N N . MET A 1 804 ? 30.086 -36.113 -6.864 1.00 85.12 804 MET A N 1
ATOM 6646 C CA . MET A 1 804 ? 29.988 -35.156 -5.757 1.00 85.12 804 MET A CA 1
ATOM 6647 C C . MET A 1 804 ? 28.624 -34.453 -5.721 1.00 85.12 804 MET A C 1
ATOM 6649 O O . MET A 1 804 ? 28.000 -34.391 -4.657 1.00 85.12 804 MET A O 1
ATOM 6653 N N . VAL A 1 805 ? 28.141 -33.959 -6.866 1.00 87.69 805 VAL A N 1
ATOM 6654 C CA . VAL A 1 805 ? 26.830 -33.297 -6.982 1.00 87.69 805 VAL A CA 1
ATOM 6655 C C . VAL A 1 805 ? 25.694 -34.284 -6.716 1.00 87.69 805 VAL A C 1
ATOM 6657 O O . VAL A 1 805 ? 24.777 -33.978 -5.953 1.00 87.69 805 VAL A O 1
ATOM 6660 N N . TYR A 1 806 ? 25.767 -35.499 -7.258 1.00 88.62 806 TYR A N 1
ATOM 6661 C CA . TYR A 1 806 ? 24.764 -36.536 -7.028 1.00 88.62 806 TYR A CA 1
ATOM 6662 C C . TYR A 1 806 ? 24.674 -36.941 -5.544 1.00 88.62 806 TYR A C 1
ATOM 6664 O O . TYR A 1 806 ? 23.579 -36.972 -4.971 1.00 88.62 806 TYR A O 1
ATOM 6672 N N . LYS A 1 807 ? 25.818 -37.167 -4.876 1.00 85.44 807 LYS A N 1
ATOM 6673 C CA . LYS A 1 807 ? 25.888 -37.441 -3.426 1.00 85.44 807 LYS A CA 1
ATOM 6674 C C . LYS A 1 807 ? 25.350 -36.271 -2.589 1.00 85.44 807 LYS A C 1
ATOM 6676 O O . LYS A 1 807 ? 24.681 -36.510 -1.582 1.00 85.44 807 LYS A O 1
ATOM 6681 N N . TYR A 1 808 ? 25.604 -35.026 -3.000 1.00 85.69 808 TYR A N 1
ATOM 6682 C CA . TYR A 1 808 ? 25.041 -33.830 -2.367 1.00 85.69 808 TYR A CA 1
ATOM 6683 C C . TYR A 1 808 ? 23.506 -33.802 -2.467 1.00 85.69 808 TYR A C 1
ATOM 6685 O O . TYR A 1 808 ? 22.832 -33.746 -1.438 1.00 85.69 808 TYR A O 1
ATOM 6693 N N . LEU A 1 809 ? 22.941 -33.944 -3.670 1.00 85.88 809 LEU A N 1
ATOM 6694 C CA . LEU A 1 809 ? 21.489 -33.896 -3.891 1.00 85.88 809 LEU A CA 1
ATOM 6695 C C . LEU A 1 809 ? 20.742 -35.023 -3.148 1.00 85.88 809 LEU A C 1
ATOM 6697 O O . LEU A 1 809 ? 19.673 -34.791 -2.577 1.00 85.88 809 LEU A O 1
ATOM 6701 N N . LEU A 1 810 ? 21.323 -36.230 -3.077 1.00 85.31 810 LEU A N 1
ATOM 6702 C CA . LEU A 1 810 ? 20.792 -37.338 -2.266 1.00 85.31 810 LEU A CA 1
ATOM 6703 C C . LEU A 1 810 ? 20.760 -37.025 -0.761 1.00 85.31 810 LEU A C 1
ATOM 6705 O O . LEU A 1 810 ? 19.885 -37.519 -0.047 1.00 85.31 810 LEU A O 1
ATOM 6709 N N . LYS A 1 811 ? 21.710 -36.226 -0.259 1.00 82.56 811 LYS A N 1
ATOM 6710 C CA . LYS A 1 811 ? 21.774 -35.819 1.150 1.00 82.56 811 LYS A CA 1
ATOM 6711 C C . LYS A 1 811 ? 20.760 -34.716 1.459 1.00 82.56 811 LYS A C 1
ATOM 6713 O O . LYS A 1 811 ? 20.008 -34.862 2.419 1.00 82.56 811 LYS A O 1
ATOM 6718 N N . GLU A 1 812 ? 20.694 -33.675 0.629 1.00 81.44 812 GLU A N 1
ATOM 6719 C CA . GLU A 1 812 ? 19.748 -32.551 0.764 1.00 81.44 812 GLU A CA 1
ATOM 6720 C C . GLU A 1 812 ? 18.277 -32.984 0.743 1.00 81.44 812 GLU A C 1
ATOM 6722 O O . GLU A 1 812 ? 17.411 -32.328 1.320 1.00 81.44 812 GLU A O 1
ATOM 6727 N N . HIS A 1 813 ? 17.954 -34.076 0.047 1.00 79.88 813 HIS A N 1
ATOM 6728 C CA . HIS A 1 813 ? 16.573 -34.547 -0.113 1.00 79.88 813 HIS A CA 1
ATOM 6729 C C . HIS A 1 813 ? 16.285 -35.869 0.612 1.00 79.88 813 HIS A C 1
ATOM 6731 O O . HIS A 1 813 ? 15.238 -36.481 0.394 1.00 79.88 813 HIS A O 1
ATOM 6737 N N . ARG A 1 814 ? 17.164 -36.276 1.541 1.00 72.06 814 ARG A N 1
ATOM 6738 C CA . ARG A 1 814 ? 17.059 -37.532 2.306 1.00 72.06 814 ARG A CA 1
ATOM 6739 C C . ARG A 1 814 ? 15.714 -37.686 3.038 1.00 72.06 814 ARG A C 1
ATOM 6741 O O . ARG A 1 814 ? 15.130 -38.768 3.006 1.00 72.06 814 ARG A O 1
ATOM 6748 N N . GLU A 1 815 ? 15.201 -36.613 3.640 1.00 66.75 815 GLU A N 1
ATOM 6749 C CA . GLU A 1 815 ? 13.925 -36.600 4.385 1.00 66.75 815 GLU A CA 1
ATOM 6750 C C . GLU A 1 815 ? 12.671 -36.502 3.488 1.00 66.75 815 GLU A C 1
ATOM 6752 O O . GLU A 1 815 ? 11.552 -36.662 3.964 1.00 66.75 815 GLU A O 1
ATOM 6757 N N . GLN A 1 816 ? 12.837 -36.262 2.183 1.00 66.06 816 GLN A N 1
ATOM 6758 C CA . GLN A 1 816 ? 11.750 -36.037 1.212 1.00 66.06 816 GLN A CA 1
ATOM 6759 C C . GLN A 1 816 ? 11.625 -37.201 0.210 1.00 66.06 816 GLN A C 1
ATOM 6761 O O . GLN A 1 816 ? 11.087 -37.058 -0.888 1.00 66.06 816 GLN A O 1
ATOM 6766 N N . SER A 1 817 ? 12.130 -38.375 0.588 1.00 55.25 817 SER A N 1
ATOM 6767 C CA . SER A 1 817 ? 12.435 -39.506 -0.299 1.00 55.25 817 SER A CA 1
ATOM 6768 C C . SER A 1 817 ? 11.229 -40.125 -1.025 1.00 55.25 817 SER A C 1
ATOM 6770 O O . SER A 1 817 ? 11.418 -40.772 -2.050 1.00 55.25 817 SER A O 1
ATOM 6772 N N . ASN A 1 818 ? 9.993 -39.880 -0.572 1.00 59.19 818 ASN A N 1
ATOM 6773 C CA . ASN A 1 818 ? 8.773 -40.343 -1.254 1.00 59.19 818 ASN A CA 1
ATOM 6774 C C . ASN A 1 818 ? 8.233 -39.374 -2.332 1.00 59.19 818 ASN A C 1
ATOM 6776 O O . ASN A 1 818 ? 7.285 -39.732 -3.029 1.00 59.19 818 ASN A O 1
ATOM 6780 N N . SER A 1 819 ? 8.786 -38.162 -2.483 1.00 73.50 819 SER A N 1
ATOM 6781 C CA . SER A 1 819 ? 8.323 -37.160 -3.469 1.00 73.50 819 SER A CA 1
ATOM 6782 C C . SER A 1 819 ? 9.421 -36.603 -4.387 1.00 73.50 819 SER A C 1
ATOM 6784 O O . SER A 1 819 ? 9.146 -35.731 -5.220 1.00 73.50 819 SER A O 1
ATOM 6786 N N . VAL A 1 820 ? 10.652 -37.110 -4.259 1.00 83.81 820 VAL A N 1
ATOM 6787 C CA . VAL A 1 820 ? 11.830 -36.663 -5.012 1.00 83.81 820 VAL A CA 1
ATOM 6788 C C . VAL A 1 820 ? 12.487 -37.849 -5.719 1.00 83.81 820 VAL A C 1
ATOM 6790 O O . VAL A 1 820 ? 12.793 -38.858 -5.093 1.00 83.81 820 VAL A O 1
ATOM 6793 N N . ILE A 1 821 ? 12.735 -37.717 -7.023 1.00 86.69 821 ILE A N 1
ATOM 6794 C CA . ILE A 1 821 ? 13.452 -38.705 -7.840 1.00 86.69 821 ILE A CA 1
ATOM 6795 C C . ILE A 1 821 ? 14.713 -38.039 -8.382 1.00 86.69 821 ILE A C 1
ATOM 6797 O O . ILE A 1 821 ? 14.624 -37.017 -9.057 1.00 86.69 821 ILE A O 1
ATOM 6801 N N . ILE A 1 822 ? 15.875 -38.636 -8.128 1.00 90.06 822 ILE A N 1
ATOM 6802 C CA . ILE A 1 822 ? 17.174 -38.157 -8.613 1.00 90.06 822 ILE A CA 1
ATOM 6803 C C . ILE A 1 822 ? 17.771 -39.253 -9.491 1.00 90.06 822 ILE A C 1
ATOM 6805 O O . ILE A 1 822 ? 17.789 -40.417 -9.090 1.00 90.06 822 ILE A O 1
ATOM 6809 N N . LYS A 1 823 ? 18.228 -38.904 -10.694 1.00 89.75 823 LYS A N 1
ATOM 6810 C CA . LYS A 1 823 ? 18.904 -39.823 -11.615 1.00 89.75 823 LYS A CA 1
ATOM 6811 C C . LYS A 1 823 ? 20.178 -39.180 -12.138 1.00 89.75 823 LYS A C 1
ATOM 6813 O O . LYS A 1 823 ? 20.101 -38.178 -12.838 1.00 89.75 823 LYS A O 1
ATOM 6818 N N . TRP A 1 824 ? 21.319 -39.783 -11.839 1.00 90.88 824 TRP A N 1
ATOM 6819 C CA . TRP A 1 824 ? 22.568 -39.507 -12.541 1.00 90.88 824 TRP A CA 1
ATOM 6820 C C . TRP A 1 824 ? 22.584 -40.345 -13.822 1.00 90.88 824 TRP A C 1
ATOM 6822 O O . TRP A 1 824 ? 22.468 -41.569 -13.768 1.00 90.88 824 TRP A O 1
ATOM 6832 N N . LEU A 1 825 ? 22.622 -39.683 -14.976 1.00 86.12 825 LEU A N 1
ATOM 6833 C CA . LEU A 1 825 ? 22.475 -40.323 -16.285 1.00 86.12 825 LEU A CA 1
ATOM 6834 C C . LEU A 1 825 ? 23.821 -40.861 -16.784 1.00 86.12 825 LEU A C 1
ATOM 6836 O O . LEU A 1 825 ? 23.880 -41.978 -17.299 1.00 86.12 825 LEU A O 1
ATOM 6840 N N . ASN A 1 826 ? 24.897 -40.125 -16.497 1.00 80.56 826 ASN A N 1
ATOM 6841 C CA . ASN A 1 826 ? 26.274 -40.446 -16.874 1.00 80.56 826 ASN A CA 1
ATOM 6842 C C . ASN A 1 826 ? 26.990 -41.445 -15.931 1.00 80.56 826 ASN A C 1
ATOM 6844 O O . ASN A 1 826 ? 28.133 -41.829 -16.180 1.00 80.56 826 ASN A O 1
ATOM 6848 N N . GLN A 1 827 ? 26.295 -41.972 -14.907 1.00 80.06 827 GLN A N 1
ATOM 6849 C CA . GLN A 1 827 ? 26.851 -42.844 -13.853 1.00 80.06 827 GLN A CA 1
ATOM 6850 C C . GLN A 1 827 ? 27.726 -44.008 -14.361 1.00 80.06 827 GLN A C 1
ATOM 6852 O O . GLN A 1 827 ? 28.744 -44.329 -13.752 1.00 80.06 827 GLN A O 1
ATOM 6857 N N . ASN A 1 828 ? 27.321 -44.675 -15.448 1.00 73.88 828 ASN A N 1
ATOM 6858 C CA . ASN A 1 828 ? 28.032 -45.848 -15.979 1.00 73.88 828 ASN A CA 1
ATOM 6859 C C . ASN A 1 828 ? 28.841 -45.530 -17.249 1.00 73.88 828 ASN A C 1
ATOM 6861 O O . ASN A 1 828 ? 29.911 -46.098 -17.474 1.00 73.88 828 ASN A O 1
ATOM 6865 N N . ARG A 1 829 ? 28.323 -44.641 -18.099 1.00 77.75 829 ARG A N 1
ATOM 6866 C CA . ARG A 1 829 ? 28.906 -44.231 -19.381 1.00 77.75 829 ARG A CA 1
ATOM 6867 C C . ARG A 1 829 ? 28.385 -42.851 -19.752 1.00 77.75 829 ARG A C 1
ATOM 6869 O O . ARG A 1 829 ? 27.275 -42.517 -19.350 1.00 77.75 829 ARG A O 1
ATOM 6876 N N . GLU A 1 830 ? 29.145 -42.139 -20.573 1.00 79.44 830 GLU A N 1
ATOM 6877 C CA . GLU A 1 830 ? 28.690 -40.885 -21.165 1.00 79.44 830 GLU A CA 1
ATOM 6878 C C . GLU A 1 830 ? 27.420 -41.120 -21.995 1.00 79.44 830 GLU A C 1
ATOM 6880 O O . GLU A 1 830 ? 27.324 -42.112 -22.729 1.00 79.44 830 GLU A O 1
ATOM 6885 N N . THR A 1 831 ? 26.423 -40.254 -21.832 1.00 78.19 831 THR A N 1
ATOM 6886 C CA . THR A 1 831 ? 25.135 -40.358 -22.532 1.00 78.19 831 THR A CA 1
ATOM 6887 C C . THR A 1 831 ? 25.009 -39.375 -23.685 1.00 78.19 831 THR A C 1
ATOM 6889 O O . THR A 1 831 ? 24.097 -39.545 -24.494 1.00 78.19 831 THR A O 1
ATOM 6892 N N . HIS A 1 832 ? 25.913 -38.391 -23.782 1.00 76.44 832 HIS A N 1
ATOM 6893 C CA . HIS A 1 832 ? 25.849 -37.280 -24.742 1.00 76.44 832 HIS A CA 1
ATOM 6894 C C . HIS A 1 832 ? 24.540 -36.476 -24.655 1.00 76.44 832 HIS A C 1
ATOM 6896 O O . HIS A 1 832 ? 24.175 -35.752 -25.582 1.00 76.44 832 HIS A O 1
ATOM 6902 N N . LEU A 1 833 ? 23.821 -36.603 -23.535 1.00 82.50 833 LEU A N 1
ATOM 6903 C CA . LEU A 1 833 ? 22.692 -35.744 -23.229 1.00 82.50 833 LEU A CA 1
ATOM 6904 C C . LEU A 1 833 ? 23.211 -34.363 -22.811 1.00 82.50 833 LEU A C 1
ATOM 6906 O O . LEU A 1 833 ? 24.284 -34.255 -22.222 1.00 82.50 833 LEU A O 1
ATOM 6910 N N . PRO A 1 834 ? 22.440 -33.297 -23.056 1.00 86.31 834 PRO A N 1
ATOM 6911 C CA . PRO A 1 834 ? 22.823 -31.936 -22.695 1.00 86.31 834 PRO A CA 1
ATOM 6912 C C . PRO A 1 834 ? 22.661 -31.639 -21.187 1.00 86.31 834 PRO A C 1
ATOM 6914 O O . PRO A 1 834 ? 22.316 -30.520 -20.831 1.00 86.31 834 PRO A O 1
ATOM 6917 N N . TYR A 1 835 ? 22.792 -32.646 -20.315 1.00 89.88 835 TYR A N 1
ATOM 6918 C CA . TYR A 1 835 ? 22.748 -32.556 -18.848 1.00 89.88 835 TYR A CA 1
ATOM 6919 C C . TYR A 1 835 ? 23.117 -33.911 -18.212 1.00 89.88 835 TYR A C 1
ATOM 6921 O O . TYR A 1 835 ? 22.647 -34.963 -18.653 1.00 89.88 835 TYR A O 1
ATOM 6929 N N . ASP A 1 836 ? 23.865 -33.897 -17.107 1.00 90.75 836 ASP A N 1
ATOM 6930 C CA . ASP A 1 836 ? 24.337 -35.112 -16.421 1.00 90.75 836 ASP A CA 1
ATOM 6931 C C . ASP A 1 836 ? 23.321 -35.712 -15.438 1.00 90.75 836 ASP A C 1
ATOM 6933 O O . ASP A 1 836 ? 23.258 -36.933 -15.240 1.00 90.75 836 ASP A O 1
ATOM 6937 N N . ILE A 1 837 ? 22.552 -34.858 -14.752 1.00 92.31 837 ILE A N 1
ATOM 6938 C CA . ILE A 1 837 ? 21.688 -35.245 -13.629 1.00 92.31 837 ILE A CA 1
ATOM 6939 C C . ILE A 1 837 ? 20.268 -34.700 -13.825 1.00 92.31 837 ILE A C 1
ATOM 6941 O O . ILE A 1 837 ? 20.045 -33.519 -14.085 1.00 92.31 837 ILE A O 1
ATOM 6945 N N . LEU A 1 838 ? 19.282 -35.577 -13.627 1.00 92.50 838 LEU A N 1
ATOM 6946 C CA . LEU A 1 838 ? 17.859 -35.254 -13.645 1.00 92.50 838 LEU A CA 1
ATOM 6947 C C . LEU A 1 838 ? 17.282 -35.292 -12.224 1.00 92.50 838 LEU A C 1
ATOM 6949 O O . LEU A 1 838 ? 17.292 -36.339 -11.569 1.00 92.50 838 LEU A O 1
ATOM 6953 N N . LEU A 1 839 ? 16.709 -34.179 -11.770 1.00 90.56 839 LEU A N 1
ATOM 6954 C CA . LEU A 1 839 ? 16.033 -34.052 -10.477 1.00 90.56 839 LEU A CA 1
ATOM 6955 C C . LEU A 1 839 ? 14.538 -33.793 -10.703 1.00 90.56 839 LEU A C 1
ATOM 6957 O O . LEU A 1 839 ? 14.158 -32.761 -11.244 1.00 90.56 839 LEU A O 1
ATOM 6961 N N . LYS A 1 840 ? 13.658 -34.694 -10.261 1.00 88.44 840 LYS A N 1
ATOM 6962 C CA . LYS A 1 840 ? 12.206 -34.460 -10.230 1.00 88.44 840 LYS A CA 1
ATOM 6963 C C . LYS A 1 840 ? 11.736 -34.249 -8.801 1.00 88.44 840 LYS A C 1
ATOM 6965 O O . LYS A 1 840 ? 11.962 -35.109 -7.954 1.00 88.44 840 LYS A O 1
ATOM 6970 N N . LYS A 1 841 ? 11.059 -33.132 -8.541 1.00 84.31 841 LYS A N 1
ATOM 6971 C CA . LYS A 1 841 ? 10.543 -32.755 -7.218 1.00 84.31 841 LYS A CA 1
ATOM 6972 C C . LYS A 1 841 ? 9.248 -31.967 -7.375 1.00 84.31 841 LYS A C 1
ATOM 6974 O O . LYS A 1 841 ? 9.161 -31.078 -8.217 1.00 84.31 841 LYS A O 1
ATOM 6979 N N . ASN A 1 842 ? 8.236 -32.296 -6.570 1.00 78.81 842 ASN A N 1
ATOM 6980 C CA . ASN A 1 842 ? 6.927 -31.623 -6.562 1.00 78.81 842 ASN A CA 1
ATOM 6981 C C . ASN A 1 842 ? 6.267 -31.510 -7.958 1.00 78.81 842 ASN A C 1
ATOM 6983 O O . ASN A 1 842 ? 5.657 -30.496 -8.285 1.00 78.81 842 ASN A O 1
ATOM 6987 N N . GLY A 1 843 ? 6.428 -32.530 -8.808 1.00 76.94 843 GLY A N 1
ATOM 6988 C CA . GLY A 1 843 ? 5.892 -32.553 -10.177 1.00 76.94 843 GLY A CA 1
ATOM 6989 C C . GLY A 1 843 ? 6.697 -31.767 -11.223 1.00 76.94 843 GLY A C 1
ATOM 6990 O O . GLY A 1 843 ? 6.455 -31.950 -12.414 1.00 76.94 843 GLY A O 1
ATOM 6991 N N . LYS A 1 844 ? 7.687 -30.957 -10.822 1.00 82.75 844 LYS A N 1
ATOM 6992 C CA . LYS A 1 844 ? 8.639 -30.312 -11.741 1.00 82.75 844 LYS A CA 1
ATOM 6993 C C . LYS A 1 844 ? 9.838 -31.220 -12.028 1.00 82.75 844 LYS A C 1
ATOM 6995 O O . LYS A 1 844 ? 10.200 -32.066 -11.209 1.00 82.75 844 LYS A O 1
ATOM 7000 N N . THR A 1 845 ? 10.437 -31.042 -13.205 1.00 88.75 845 THR A N 1
ATOM 7001 C CA . THR A 1 845 ? 11.680 -31.702 -13.634 1.00 88.75 845 THR A CA 1
ATOM 7002 C C . THR A 1 845 ? 12.747 -30.635 -13.821 1.00 88.75 845 THR A C 1
ATOM 7004 O O . THR A 1 845 ? 12.488 -29.638 -14.485 1.00 88.75 845 THR A O 1
ATOM 7007 N N . TYR A 1 846 ? 13.916 -30.866 -13.239 1.00 89.75 846 TYR A N 1
ATOM 7008 C CA . TYR A 1 846 ? 15.087 -30.007 -13.284 1.00 89.75 846 TYR A CA 1
ATOM 7009 C C . TYR A 1 846 ? 16.244 -30.763 -13.941 1.00 89.75 846 TYR A C 1
ATOM 7011 O O . TYR A 1 846 ? 16.443 -31.954 -13.677 1.00 89.75 846 TYR A O 1
ATOM 7019 N N . TYR A 1 847 ? 16.988 -30.054 -14.780 1.00 90.88 847 TYR A N 1
ATOM 7020 C CA . TYR A 1 847 ? 18.111 -30.551 -15.566 1.00 90.88 847 TYR A CA 1
ATOM 7021 C C . TYR A 1 847 ? 19.384 -29.906 -15.024 1.00 90.88 847 TYR A C 1
ATOM 7023 O O . TYR A 1 847 ? 19.427 -28.689 -14.842 1.00 90.88 847 TYR A O 1
ATOM 7031 N N . ILE A 1 848 ? 20.384 -30.718 -14.695 1.00 91.25 848 ILE A N 1
ATOM 7032 C CA . ILE A 1 848 ? 21.604 -30.265 -14.031 1.00 91.25 848 ILE A CA 1
ATOM 7033 C C . ILE A 1 848 ? 22.802 -30.756 -14.839 1.00 91.25 848 ILE A C 1
ATOM 7035 O O . ILE A 1 848 ? 23.047 -31.957 -14.929 1.00 91.25 848 ILE A O 1
ATOM 7039 N N . GLU A 1 849 ? 23.533 -29.801 -15.394 1.00 92.56 849 GLU A N 1
ATOM 7040 C CA . GLU A 1 849 ? 24.827 -29.970 -16.054 1.00 92.56 849 GLU A CA 1
ATOM 7041 C C . GLU A 1 849 ? 25.949 -29.702 -15.040 1.00 92.56 849 GLU A C 1
ATOM 7043 O O . GLU A 1 849 ? 25.867 -28.758 -14.248 1.00 92.56 849 GLU A O 1
ATOM 7048 N N . VAL A 1 850 ? 27.010 -30.502 -15.049 1.00 89.56 850 VAL A N 1
ATOM 7049 C CA . VAL A 1 850 ? 28.089 -30.457 -14.061 1.00 89.56 850 VAL A CA 1
ATOM 7050 C C . VAL A 1 850 ? 29.417 -30.146 -14.745 1.00 89.56 850 VAL A C 1
ATOM 7052 O O . VAL A 1 850 ? 29.991 -30.946 -15.474 1.00 89.56 850 VAL A O 1
ATOM 7055 N N . LYS A 1 851 ? 29.964 -28.959 -14.469 1.00 89.81 851 LYS A N 1
ATOM 7056 C CA . LYS A 1 851 ? 31.233 -28.505 -15.051 1.00 89.81 851 LYS A CA 1
ATOM 7057 C C . LYS A 1 851 ? 32.349 -28.597 -14.023 1.00 89.81 851 LYS A C 1
ATOM 7059 O O . LYS A 1 851 ? 32.582 -27.664 -13.252 1.00 89.81 851 LYS A O 1
ATOM 7064 N N . SER A 1 852 ? 33.074 -29.703 -14.033 1.00 87.25 852 SER A N 1
ATOM 7065 C CA . SER A 1 852 ? 34.148 -29.994 -13.077 1.00 87.25 852 SER A CA 1
ATOM 7066 C C . SER A 1 852 ? 35.485 -29.316 -13.426 1.00 87.25 852 SER A C 1
ATOM 7068 O O . SER A 1 852 ? 35.791 -29.061 -14.592 1.00 87.25 852 SER A O 1
ATOM 7070 N N . THR A 1 853 ? 36.302 -29.010 -12.417 1.00 84.31 853 THR A N 1
ATOM 7071 C CA . THR A 1 853 ? 37.732 -28.681 -12.547 1.00 84.31 853 THR A CA 1
ATOM 7072 C C . THR A 1 853 ? 38.487 -29.034 -11.260 1.00 84.31 853 THR A C 1
ATOM 7074 O O . THR A 1 853 ? 37.898 -29.101 -10.179 1.00 84.31 853 THR A O 1
ATOM 7077 N N . ARG A 1 854 ? 39.804 -29.245 -11.374 1.00 78.00 854 ARG A N 1
ATOM 7078 C CA . ARG A 1 854 ? 40.730 -29.346 -10.230 1.00 78.00 854 ARG A CA 1
ATOM 7079 C C . ARG A 1 854 ? 41.375 -28.000 -9.862 1.00 78.00 854 ARG A C 1
ATOM 7081 O O . ARG A 1 854 ? 41.995 -27.895 -8.818 1.00 78.00 854 ARG A O 1
ATOM 7088 N N . ALA A 1 855 ? 41.249 -26.973 -10.709 1.00 69.81 855 ALA A N 1
ATOM 7089 C CA . ALA A 1 855 ? 41.929 -25.690 -10.529 1.00 69.81 855 ALA A CA 1
ATOM 7090 C C . ALA A 1 855 ? 40.949 -24.562 -10.157 1.00 69.81 855 ALA A C 1
ATOM 7092 O O . ALA A 1 855 ? 40.156 -24.115 -10.990 1.00 69.81 855 ALA A O 1
ATOM 7093 N N . TYR A 1 856 ? 41.041 -24.050 -8.924 1.00 60.38 856 TYR A N 1
ATOM 7094 C CA . TYR A 1 856 ? 40.166 -22.985 -8.404 1.00 60.38 856 TYR A CA 1
ATOM 7095 C C . TYR A 1 856 ? 40.132 -21.701 -9.243 1.00 60.38 856 TYR A C 1
ATOM 7097 O O . TYR A 1 856 ? 39.109 -21.026 -9.312 1.00 60.38 856 TYR A O 1
ATOM 7105 N N . ASN A 1 857 ? 41.247 -21.354 -9.890 1.00 56.78 857 ASN A N 1
ATOM 7106 C CA . ASN A 1 857 ? 41.385 -20.145 -10.704 1.00 56.78 857 ASN A CA 1
ATOM 7107 C C . ASN A 1 857 ? 40.788 -20.271 -12.119 1.00 56.78 857 ASN A C 1
ATOM 7109 O O . ASN A 1 857 ? 40.774 -19.287 -12.858 1.00 56.78 857 ASN A O 1
ATOM 7113 N N . GLN A 1 858 ? 40.292 -21.448 -12.517 1.00 65.31 858 GLN A N 1
ATOM 7114 C CA . GLN A 1 858 ? 39.698 -21.659 -13.836 1.00 65.31 858 GLN A CA 1
ATOM 7115 C C . GLN A 1 858 ? 38.182 -21.410 -13.811 1.00 65.31 858 GLN A C 1
ATOM 7117 O O . GLN A 1 858 ? 37.360 -22.331 -13.851 1.00 65.31 858 GLN A O 1
ATOM 7122 N N . HIS A 1 859 ? 37.811 -20.130 -13.778 1.00 68.69 859 HIS A N 1
ATOM 7123 C CA . HIS A 1 859 ? 36.415 -19.680 -13.832 1.00 68.69 859 HIS A CA 1
ATOM 7124 C C . HIS A 1 859 ? 35.768 -19.818 -15.220 1.00 68.69 859 HIS A C 1
ATOM 7126 O O . HIS A 1 859 ? 34.555 -19.684 -15.337 1.00 68.69 859 HIS A O 1
ATOM 7132 N N . ILE A 1 860 ? 36.548 -20.147 -16.251 1.00 71.25 860 ILE A N 1
ATOM 7133 C CA . ILE A 1 860 ? 36.059 -20.388 -17.611 1.00 71.25 860 ILE A CA 1
ATOM 7134 C C . ILE A 1 860 ? 35.671 -21.864 -17.778 1.00 71.25 860 ILE A C 1
ATOM 7136 O O . ILE A 1 860 ? 36.434 -22.752 -17.382 1.00 71.25 860 ILE A O 1
ATOM 7140 N N . PHE A 1 861 ? 34.512 -22.136 -18.382 1.00 79.38 861 PHE A N 1
ATOM 7141 C CA . PHE A 1 861 ? 34.065 -23.483 -18.749 1.00 79.38 861 PHE A CA 1
ATOM 7142 C C . PHE A 1 861 ? 33.408 -23.515 -20.147 1.00 79.38 861 PHE A C 1
ATOM 7144 O O . PHE A 1 861 ? 32.773 -22.538 -20.538 1.00 79.38 861 PHE A O 1
ATOM 7151 N N . PRO A 1 862 ? 33.544 -24.619 -20.903 1.00 76.31 862 PRO A N 1
ATOM 7152 C CA . PRO A 1 862 ? 32.898 -24.780 -22.204 1.00 76.31 862 PRO A CA 1
ATOM 7153 C C . PRO A 1 862 ? 31.416 -25.174 -22.086 1.00 76.31 862 PRO A C 1
ATOM 7155 O O . PRO A 1 862 ? 31.067 -26.003 -21.239 1.00 76.31 862 PRO A O 1
ATOM 7158 N N . LEU A 1 863 ? 30.573 -24.659 -22.983 1.00 78.56 863 LEU A N 1
ATOM 7159 C CA . LEU A 1 863 ? 29.266 -25.220 -23.346 1.00 78.56 863 LEU A CA 1
ATOM 7160 C C . LEU A 1 863 ? 29.246 -25.612 -24.826 1.00 78.56 863 LEU A C 1
ATOM 7162 O O . LEU A 1 863 ? 29.824 -24.921 -25.660 1.00 78.56 863 LEU A O 1
ATOM 7166 N N . SER A 1 864 ? 28.550 -26.704 -25.141 1.00 77.12 864 SER A N 1
ATOM 7167 C CA . SER A 1 864 ? 28.224 -27.088 -26.518 1.00 77.12 864 SER A CA 1
ATOM 7168 C C . SER A 1 864 ? 26.866 -26.527 -26.950 1.00 77.12 864 SER A C 1
ATOM 7170 O O . SER A 1 864 ? 26.013 -26.234 -26.106 1.00 77.12 864 SER A O 1
ATOM 7172 N N . ILE A 1 865 ? 26.633 -26.450 -28.264 1.00 68.69 865 ILE A N 1
ATOM 7173 C CA . ILE A 1 865 ? 25.350 -26.034 -28.860 1.00 68.69 865 ILE A CA 1
ATOM 7174 C C . ILE A 1 865 ? 24.156 -26.775 -28.233 1.00 68.69 865 ILE A C 1
ATOM 7176 O O . ILE A 1 865 ? 23.242 -26.131 -27.731 1.00 68.69 865 ILE A O 1
ATOM 7180 N N . ASN A 1 866 ? 24.197 -28.108 -28.124 1.00 73.88 866 ASN A N 1
ATOM 7181 C CA . ASN A 1 866 ? 23.091 -28.890 -27.542 1.00 73.88 866 ASN A CA 1
ATOM 7182 C C . ASN A 1 866 ? 22.772 -28.499 -26.080 1.00 73.88 866 ASN A C 1
ATOM 7184 O O . ASN A 1 866 ? 21.614 -28.532 -25.648 1.00 73.88 866 ASN A O 1
ATOM 7188 N N . GLN A 1 867 ? 23.794 -28.125 -25.299 1.00 81.88 867 GLN A N 1
ATOM 7189 C CA . GLN A 1 867 ? 23.635 -27.637 -23.923 1.00 81.88 867 GLN A CA 1
ATOM 7190 C C . GLN A 1 867 ? 23.053 -26.220 -23.896 1.00 81.88 867 GLN A C 1
ATOM 7192 O O . GLN A 1 867 ? 22.195 -25.926 -23.065 1.00 81.88 867 GLN A O 1
ATOM 7197 N N . ILE A 1 868 ? 23.465 -25.364 -24.834 1.00 72.00 868 ILE A N 1
ATOM 7198 C CA . ILE A 1 868 ? 22.915 -24.019 -25.034 1.00 72.00 868 ILE A CA 1
ATOM 7199 C C . ILE A 1 868 ? 21.434 -24.089 -25.433 1.00 72.00 868 ILE A C 1
ATOM 7201 O O . ILE A 1 868 ? 20.600 -23.467 -24.776 1.00 72.00 868 ILE A O 1
ATOM 7205 N N . GLU A 1 869 ? 21.074 -24.884 -26.441 1.00 72.50 869 GLU A N 1
ATOM 7206 C CA . GLU A 1 869 ? 19.688 -25.082 -26.883 1.00 72.50 869 GLU A CA 1
ATOM 7207 C C . GLU A 1 869 ? 18.799 -25.599 -25.748 1.00 72.50 869 GLU A C 1
ATOM 7209 O O . GLU A 1 869 ? 17.708 -25.077 -25.506 1.00 72.50 869 GLU A O 1
ATOM 7214 N N . THR A 1 870 ? 19.284 -26.578 -24.980 1.00 77.56 870 THR A N 1
ATOM 7215 C CA . THR A 1 870 ? 18.527 -27.138 -23.852 1.00 77.56 870 THR A CA 1
ATOM 7216 C C . THR A 1 870 ? 18.375 -26.132 -22.711 1.00 77.56 870 THR A C 1
ATOM 7218 O O . THR A 1 870 ? 17.299 -26.030 -22.120 1.00 77.56 870 THR A O 1
ATOM 7221 N N . LEU A 1 871 ? 19.404 -25.329 -22.432 1.00 78.50 871 LEU A N 1
ATOM 7222 C CA . LEU A 1 871 ? 19.344 -24.209 -21.490 1.00 78.50 871 LEU A CA 1
ATOM 7223 C C . LEU A 1 871 ? 18.331 -23.143 -21.946 1.00 78.50 871 LEU A C 1
ATOM 7225 O O . LEU A 1 871 ? 17.567 -22.620 -21.127 1.00 78.50 871 LEU A O 1
ATOM 7229 N N . LEU A 1 872 ? 18.267 -22.846 -23.248 1.00 64.75 872 LEU A N 1
ATOM 7230 C CA . LEU A 1 872 ? 17.284 -21.928 -23.828 1.00 64.75 872 LEU A CA 1
ATOM 7231 C C . LEU A 1 872 ? 15.854 -22.486 -23.745 1.00 64.75 872 LEU A C 1
ATOM 7233 O O . LEU A 1 872 ? 14.939 -21.729 -23.402 1.00 64.75 872 LEU A O 1
ATOM 7237 N N . GLN A 1 873 ? 15.668 -23.784 -24.001 1.00 74.62 873 GLN A N 1
ATOM 7238 C CA . GLN A 1 873 ? 14.373 -24.469 -23.998 1.00 74.62 873 GLN A CA 1
ATOM 7239 C C . GLN A 1 873 ? 13.815 -24.672 -22.578 1.00 74.62 873 GLN A C 1
ATOM 7241 O O . GLN A 1 873 ? 12.655 -24.359 -22.316 1.00 74.62 873 GLN A O 1
ATOM 7246 N N . GLN A 1 874 ? 14.631 -25.175 -21.646 1.00 77.25 874 GLN A N 1
ATOM 7247 C CA . GLN A 1 874 ? 14.202 -25.557 -20.291 1.00 77.25 874 GLN A CA 1
ATOM 7248 C C . GLN A 1 874 ? 14.260 -24.388 -19.279 1.00 77.25 874 GLN A C 1
ATOM 7250 O O . GLN A 1 874 ? 13.663 -24.474 -18.197 1.00 77.25 874 GLN A O 1
ATOM 7255 N N . ARG A 1 875 ? 14.916 -23.274 -19.651 1.00 74.81 875 ARG A N 1
ATOM 7256 C CA . ARG A 1 875 ? 14.947 -21.976 -18.947 1.00 74.81 875 ARG A CA 1
ATOM 7257 C C . ARG A 1 875 ? 15.313 -22.113 -17.456 1.00 74.81 875 ARG A C 1
ATOM 7259 O O . ARG A 1 875 ? 16.359 -22.651 -17.115 1.00 74.81 875 ARG A O 1
ATOM 7266 N N . GLU A 1 876 ? 14.444 -21.640 -16.565 1.00 72.69 876 GLU A N 1
ATOM 7267 C CA . GLU A 1 876 ? 14.553 -21.672 -15.095 1.00 72.69 876 GLU A CA 1
ATOM 7268 C C . GLU A 1 876 ? 14.692 -23.078 -14.478 1.00 72.69 876 GLU A C 1
ATOM 7270 O O . GLU A 1 876 ? 14.990 -23.202 -13.291 1.00 72.69 876 GLU A O 1
ATOM 7275 N N . ASN A 1 877 ? 14.457 -24.141 -15.256 1.00 82.00 877 ASN A N 1
ATOM 7276 C CA . ASN A 1 877 ? 14.607 -25.520 -14.795 1.00 82.00 877 ASN A CA 1
ATOM 7277 C C . ASN A 1 877 ? 15.972 -26.134 -15.159 1.00 82.00 877 ASN A C 1
ATOM 7279 O O . ASN A 1 877 ? 16.204 -27.297 -14.827 1.00 82.00 877 ASN A O 1
ATOM 7283 N N . TYR A 1 878 ? 16.855 -25.384 -15.828 1.00 84.50 878 TYR A N 1
ATOM 7284 C CA . TYR A 1 878 ? 18.206 -25.809 -16.194 1.00 84.50 878 TYR A CA 1
ATOM 7285 C C . TYR A 1 878 ? 19.257 -25.118 -15.314 1.00 84.50 878 TYR A C 1
ATOM 7287 O O . TYR A 1 878 ? 19.257 -23.894 -15.170 1.00 84.50 878 TYR A O 1
ATOM 7295 N N . PHE A 1 879 ? 20.176 -25.900 -14.748 1.00 85.62 879 PHE A N 1
ATOM 7296 C CA . PHE A 1 879 ? 21.224 -25.431 -13.840 1.00 85.62 879 PHE A CA 1
ATOM 7297 C C . PHE A 1 879 ? 22.596 -25.917 -14.295 1.00 85.62 879 PHE A C 1
ATOM 7299 O O . PHE A 1 879 ? 22.727 -27.047 -14.761 1.00 85.62 879 PHE A O 1
ATOM 7306 N N . ILE A 1 880 ? 23.630 -25.102 -14.070 1.00 88.25 880 ILE A N 1
ATOM 7307 C CA . ILE A 1 880 ? 25.026 -25.533 -14.208 1.00 88.25 880 ILE A CA 1
ATOM 7308 C C . ILE A 1 880 ? 25.679 -25.525 -12.830 1.00 88.25 880 ILE A C 1
ATOM 7310 O O . ILE A 1 880 ? 25.706 -24.504 -12.146 1.00 88.25 880 ILE A O 1
ATOM 7314 N N . TYR A 1 881 ? 26.211 -26.665 -12.409 1.00 88.62 881 TYR A N 1
ATOM 7315 C CA . TYR A 1 881 ? 26.944 -26.811 -11.157 1.00 88.62 881 TYR A CA 1
ATOM 7316 C C . TYR A 1 881 ? 28.441 -26.811 -11.487 1.00 88.62 881 TYR A C 1
ATOM 7318 O O . TYR A 1 881 ? 28.972 -27.788 -12.016 1.00 88.62 881 TYR A O 1
ATOM 7326 N N . ARG A 1 882 ? 29.145 -25.710 -11.192 1.00 88.56 882 ARG A N 1
ATOM 7327 C CA . ARG A 1 882 ? 30.606 -25.637 -11.357 1.00 88.56 882 ARG A CA 1
ATOM 7328 C C . ARG A 1 882 ? 31.272 -26.267 -10.139 1.00 88.56 882 ARG A C 1
ATOM 7330 O O . ARG A 1 882 ? 31.187 -25.701 -9.049 1.00 88.56 882 ARG A O 1
ATOM 7337 N N . VAL A 1 883 ? 31.938 -27.406 -10.314 1.00 86.06 883 VAL A N 1
ATOM 7338 C CA . VAL A 1 883 ? 32.571 -28.155 -9.215 1.00 86.06 883 VAL A CA 1
ATOM 7339 C C . VAL A 1 883 ? 34.077 -27.919 -9.201 1.00 86.06 883 VAL A C 1
ATOM 7341 O O . VAL A 1 883 ? 34.749 -28.093 -10.214 1.00 86.06 883 VAL A O 1
ATOM 7344 N N . TYR A 1 884 ? 34.590 -27.561 -8.029 1.00 85.75 884 TYR A N 1
ATOM 7345 C CA . TYR A 1 884 ? 36.000 -27.382 -7.710 1.00 85.75 884 TYR A CA 1
ATOM 7346 C C . TYR A 1 884 ? 36.411 -28.535 -6.784 1.00 85.75 884 TYR A C 1
ATOM 7348 O O . TYR A 1 884 ? 36.059 -28.562 -5.598 1.00 85.75 884 TYR A O 1
ATOM 7356 N N . ILE A 1 885 ? 37.041 -29.554 -7.373 1.00 81.50 885 ILE A N 1
ATOM 7357 C CA . ILE A 1 885 ? 37.200 -30.884 -6.763 1.00 81.50 885 ILE A CA 1
ATOM 7358 C C . ILE A 1 885 ? 38.164 -30.853 -5.578 1.00 81.50 885 ILE A C 1
ATOM 7360 O O . ILE A 1 885 ? 37.821 -31.345 -4.499 1.00 81.50 885 ILE A O 1
ATOM 7364 N N . ASP A 1 886 ? 39.329 -30.233 -5.755 1.00 79.81 886 ASP A N 1
ATOM 7365 C CA . ASP A 1 886 ? 40.406 -30.228 -4.762 1.00 79.81 886 ASP A CA 1
ATOM 7366 C C . ASP A 1 886 ? 40.014 -29.379 -3.534 1.00 79.81 886 ASP A C 1
ATOM 7368 O O . ASP A 1 886 ? 40.272 -29.758 -2.390 1.00 79.81 886 ASP A O 1
ATOM 7372 N N . GLU A 1 887 ? 39.267 -28.288 -3.744 1.00 75.62 887 GLU A N 1
ATOM 7373 C CA . GLU A 1 887 ? 38.682 -27.455 -2.686 1.00 75.62 887 GLU A CA 1
ATOM 7374 C C . GLU A 1 887 ? 37.411 -28.048 -2.060 1.00 75.62 887 GLU A C 1
ATOM 7376 O O . GLU A 1 887 ? 36.883 -27.469 -1.103 1.00 75.62 887 GLU A O 1
ATOM 7381 N N . LYS A 1 888 ? 36.900 -29.166 -2.601 1.00 78.12 888 LYS A N 1
ATOM 7382 C CA . LYS A 1 888 ? 35.637 -29.818 -2.215 1.00 78.12 888 LYS A CA 1
ATOM 7383 C C . LYS A 1 888 ? 34.473 -28.824 -2.147 1.00 78.12 888 LYS A C 1
ATOM 7385 O O . LYS A 1 888 ? 33.743 -28.763 -1.155 1.00 78.12 888 LYS A O 1
ATOM 7390 N N . LYS A 1 889 ? 34.289 -28.022 -3.196 1.00 80.25 889 LYS A N 1
ATOM 7391 C CA . LYS A 1 889 ? 33.229 -27.002 -3.278 1.00 80.25 889 LYS A CA 1
ATOM 7392 C C . LYS A 1 889 ? 32.553 -27.004 -4.636 1.00 80.25 889 LYS A C 1
ATOM 7394 O O . LYS A 1 889 ? 33.137 -27.413 -5.631 1.00 80.25 889 LYS A O 1
ATOM 7399 N N . PHE A 1 890 ? 31.342 -26.467 -4.694 1.00 82.25 890 PHE A N 1
ATOM 7400 C CA . PHE A 1 890 ? 30.705 -26.147 -5.965 1.00 82.25 890 PHE A CA 1
ATOM 7401 C C . PHE A 1 890 ? 29.904 -24.848 -5.882 1.00 82.25 890 PHE A C 1
ATOM 7403 O O . PHE A 1 890 ? 29.504 -24.410 -4.799 1.00 82.25 890 PHE A O 1
ATOM 7410 N N . LEU A 1 891 ? 29.709 -24.237 -7.046 1.00 80.75 891 LEU A N 1
ATOM 7411 C CA . LEU A 1 891 ? 28.884 -23.057 -7.271 1.00 80.75 891 LEU A CA 1
ATOM 7412 C C . LEU A 1 891 ? 27.679 -23.473 -8.120 1.00 80.75 891 LEU A C 1
ATOM 7414 O O . LEU A 1 891 ? 27.853 -24.066 -9.186 1.00 80.75 891 LEU A O 1
ATOM 7418 N N . ILE A 1 892 ? 26.472 -23.153 -7.656 1.00 81.31 892 ILE A N 1
ATOM 7419 C CA . ILE A 1 892 ? 25.248 -23.328 -8.441 1.00 81.31 892 ILE A CA 1
ATOM 7420 C C . ILE A 1 892 ? 25.049 -22.073 -9.285 1.00 81.31 892 ILE A C 1
ATOM 7422 O O . ILE A 1 892 ? 24.932 -20.970 -8.752 1.00 81.31 892 ILE A O 1
ATOM 7426 N N . LEU A 1 893 ? 24.989 -22.250 -10.599 1.00 75.31 893 LEU A N 1
ATOM 7427 C CA . LEU A 1 893 ? 24.586 -21.225 -11.547 1.00 75.31 893 LEU A CA 1
ATOM 7428 C C . LEU A 1 893 ? 23.124 -21.493 -11.929 1.00 75.31 893 LEU A C 1
ATOM 7430 O O . LEU A 1 893 ? 22.807 -22.494 -12.575 1.00 75.31 893 LEU A O 1
ATOM 7434 N N . ASP A 1 894 ? 22.235 -20.606 -11.493 1.00 68.94 894 ASP A N 1
ATOM 7435 C CA . ASP A 1 894 ? 20.808 -20.597 -11.814 1.00 68.94 894 ASP A CA 1
ATOM 7436 C C . ASP A 1 894 ? 20.458 -19.407 -12.724 1.00 68.94 894 ASP A C 1
ATOM 7438 O O . ASP A 1 894 ? 21.214 -18.435 -12.830 1.00 68.94 894 ASP A O 1
ATOM 7442 N N . ASN A 1 895 ? 19.314 -19.484 -13.413 1.00 62.59 895 ASN A N 1
ATOM 7443 C CA . ASN A 1 895 ? 18.822 -18.429 -14.314 1.00 62.59 895 ASN A CA 1
ATOM 7444 C C . ASN A 1 895 ? 19.871 -17.943 -15.338 1.00 62.59 895 ASN A C 1
ATOM 7446 O O . ASN A 1 895 ? 19.898 -16.774 -15.724 1.00 62.59 895 ASN A O 1
ATOM 7450 N N . ILE A 1 896 ? 20.745 -18.848 -15.790 1.00 67.56 896 ILE A N 1
ATOM 7451 C CA . ILE A 1 896 ? 21.941 -18.531 -16.586 1.00 67.56 896 ILE A CA 1
ATOM 7452 C C . ILE A 1 896 ? 21.582 -17.811 -17.887 1.00 67.56 896 ILE A C 1
ATOM 7454 O O . ILE A 1 896 ? 22.257 -16.852 -18.250 1.00 67.56 896 ILE A O 1
ATOM 7458 N N . ARG A 1 897 ? 20.467 -18.196 -18.528 1.00 60.34 897 ARG A N 1
ATOM 7459 C CA . ARG A 1 897 ? 19.890 -17.484 -19.679 1.00 60.34 897 ARG A CA 1
ATOM 7460 C C . ARG A 1 897 ? 19.752 -15.981 -19.402 1.00 60.34 897 ARG A C 1
ATOM 7462 O O . ARG A 1 897 ? 20.201 -15.174 -20.205 1.00 60.34 897 ARG A O 1
ATOM 7469 N N . TRP A 1 898 ? 19.190 -15.600 -18.253 1.00 57.31 898 TRP A N 1
ATOM 7470 C CA . TRP A 1 898 ? 19.012 -14.191 -17.889 1.00 57.31 898 TRP A CA 1
ATOM 7471 C C . TRP A 1 898 ? 20.344 -13.503 -17.558 1.00 57.31 898 TRP A C 1
ATOM 7473 O O . TRP A 1 898 ? 20.582 -12.384 -18.009 1.00 57.31 898 TRP A O 1
ATOM 7483 N N . ARG A 1 899 ? 21.258 -14.195 -16.861 1.00 60.41 899 ARG A N 1
ATOM 7484 C CA . ARG A 1 899 ? 22.613 -13.682 -16.575 1.00 60.41 899 ARG A CA 1
ATOM 7485 C C . ARG A 1 899 ? 23.412 -13.391 -17.859 1.00 60.41 899 ARG A C 1
ATOM 7487 O O . ARG A 1 899 ? 24.088 -12.369 -17.933 1.00 60.41 899 ARG A O 1
ATOM 7494 N N . LEU A 1 900 ? 23.298 -14.251 -18.877 1.00 59.44 900 LEU A N 1
ATOM 7495 C CA . LEU A 1 900 ? 23.910 -14.069 -20.202 1.00 59.44 900 LEU A CA 1
ATOM 7496 C C . LEU A 1 900 ? 23.247 -12.938 -21.008 1.00 59.44 900 LEU A C 1
ATOM 7498 O O . LEU A 1 900 ? 23.944 -12.186 -21.692 1.00 59.44 900 LEU A O 1
ATOM 7502 N N . MET A 1 901 ? 21.919 -12.785 -20.914 1.00 54.28 901 MET A N 1
ATOM 7503 C CA . MET A 1 901 ? 21.177 -11.696 -21.571 1.00 54.28 901 MET A CA 1
ATOM 7504 C C . MET A 1 901 ? 21.557 -10.320 -21.006 1.00 54.28 901 MET A C 1
ATOM 7506 O O . MET A 1 901 ? 21.919 -9.436 -21.778 1.00 54.28 901 MET A O 1
ATOM 7510 N N . GLN A 1 902 ? 21.587 -10.148 -19.676 1.00 50.03 902 GLN A N 1
ATOM 7511 C CA . GLN A 1 902 ? 21.968 -8.875 -19.031 1.00 50.03 902 GLN A CA 1
ATOM 7512 C C . GLN A 1 902 ? 23.367 -8.360 -19.412 1.00 50.03 902 GLN A C 1
ATOM 7514 O O . GLN A 1 902 ? 23.672 -7.181 -19.228 1.00 50.03 902 GLN A O 1
ATOM 7519 N N . LYS A 1 903 ? 24.248 -9.247 -19.881 1.00 51.47 903 LYS A N 1
ATOM 7520 C CA . LYS A 1 903 ? 25.652 -8.953 -20.192 1.00 51.47 903 LYS A CA 1
ATOM 7521 C C . LYS A 1 903 ? 25.928 -8.828 -21.690 1.00 51.47 903 LYS A C 1
ATOM 7523 O O . LYS A 1 903 ? 27.091 -8.750 -22.066 1.00 51.47 903 LYS A O 1
ATOM 7528 N N . GLN A 1 904 ? 24.885 -8.828 -22.528 1.00 51.69 904 GLN A N 1
ATOM 7529 C CA . GLN A 1 904 ? 24.966 -8.832 -23.998 1.00 51.69 904 GLN A CA 1
ATOM 7530 C C . GLN A 1 904 ? 25.709 -10.046 -24.596 1.00 51.69 904 GLN A C 1
ATOM 7532 O O . GLN A 1 904 ? 25.871 -10.133 -25.809 1.00 51.69 904 GLN A O 1
ATOM 7537 N N . GLN A 1 905 ? 26.098 -11.032 -23.778 1.00 49.84 905 GLN A N 1
ATOM 7538 C CA . GLN A 1 905 ? 26.800 -12.236 -24.232 1.00 49.84 905 GLN A CA 1
ATOM 7539 C C . GLN A 1 905 ? 25.864 -13.188 -24.985 1.00 49.84 905 GLN A C 1
ATOM 7541 O O . GLN A 1 905 ? 26.296 -13.836 -25.933 1.00 49.84 905 GLN A O 1
ATOM 7546 N N . LEU A 1 906 ? 24.566 -13.212 -24.639 1.00 47.44 906 LEU A N 1
ATOM 7547 C CA . LEU A 1 906 ? 23.597 -14.041 -25.365 1.00 47.44 906 LEU A CA 1
ATOM 7548 C C . LEU A 1 906 ? 23.434 -13.629 -26.847 1.00 47.44 906 LEU A C 1
ATOM 7550 O O . LEU A 1 906 ? 23.009 -14.447 -27.652 1.00 47.44 906 LEU A O 1
ATOM 7554 N N . ALA A 1 907 ? 23.775 -12.389 -27.223 1.00 44.88 907 ALA A N 1
ATOM 7555 C CA . ALA A 1 907 ? 23.687 -11.933 -28.612 1.00 44.88 907 ALA A CA 1
ATOM 7556 C C . ALA A 1 907 ? 24.752 -12.591 -29.511 1.00 44.88 907 ALA A C 1
ATOM 7558 O O . ALA A 1 907 ? 24.438 -12.983 -30.631 1.00 44.88 907 ALA A O 1
ATOM 7559 N N . CYS A 1 908 ? 25.976 -12.789 -29.004 1.00 43.56 908 CYS A N 1
ATOM 7560 C CA . CYS A 1 908 ? 27.007 -13.581 -29.688 1.00 43.56 908 CYS A CA 1
ATOM 7561 C C . CYS A 1 908 ? 26.614 -15.068 -29.752 1.00 43.56 908 CYS A C 1
ATOM 7563 O O . CYS A 1 908 ? 26.740 -15.701 -30.795 1.00 43.56 908 CYS A O 1
ATOM 7565 N N . LEU A 1 909 ? 26.059 -15.591 -28.655 1.00 43.78 909 LEU A N 1
ATOM 7566 C CA . LEU A 1 909 ? 25.545 -16.962 -28.529 1.00 43.78 909 LEU A CA 1
ATOM 7567 C C . LEU A 1 909 ? 24.471 -17.283 -29.591 1.00 43.78 909 LEU A C 1
ATOM 7569 O O . LEU A 1 909 ? 24.479 -18.343 -30.212 1.00 43.78 909 LEU A O 1
ATOM 7573 N N . LEU A 1 910 ? 23.537 -16.350 -29.812 1.00 44.25 910 LEU A N 1
ATOM 7574 C CA . LEU A 1 910 ? 22.467 -16.480 -30.805 1.00 44.25 910 LEU A CA 1
ATOM 7575 C C . LEU A 1 910 ? 22.979 -16.327 -32.245 1.00 44.25 910 LEU A C 1
ATOM 7577 O O . LEU A 1 910 ? 22.414 -16.955 -33.133 1.00 44.25 910 LEU A O 1
ATOM 7581 N N . GLN A 1 911 ? 24.060 -15.570 -32.482 1.00 45.59 911 GLN A N 1
ATOM 7582 C CA . GLN A 1 911 ? 24.695 -15.511 -33.806 1.00 45.59 911 GLN A CA 1
ATOM 7583 C C . GLN A 1 911 ? 25.235 -16.878 -34.248 1.00 45.59 911 GLN A C 1
ATOM 7585 O O . GLN A 1 911 ? 25.088 -17.216 -35.421 1.00 45.59 911 GLN A O 1
ATOM 7590 N N . ILE A 1 912 ? 25.788 -17.679 -33.327 1.00 39.56 912 ILE A N 1
ATOM 7591 C CA . ILE A 1 912 ? 26.295 -19.034 -33.619 1.00 39.56 912 ILE A CA 1
ATOM 7592 C C . ILE A 1 912 ? 25.145 -19.963 -34.046 1.00 39.56 912 ILE A C 1
ATOM 7594 O O . ILE A 1 912 ? 25.256 -20.656 -35.051 1.00 39.56 912 ILE A O 1
ATOM 7598 N N . LEU A 1 913 ? 24.006 -19.912 -33.346 1.00 38.59 913 LEU A N 1
ATOM 7599 C CA . LEU A 1 913 ? 22.815 -20.726 -33.647 1.00 38.59 913 LEU A CA 1
ATOM 7600 C C . LEU A 1 913 ? 22.107 -20.353 -34.964 1.00 38.59 913 LEU A C 1
ATOM 7602 O O . LEU A 1 913 ? 21.253 -21.102 -35.432 1.00 38.59 913 LEU A O 1
ATOM 7606 N N . THR A 1 914 ? 22.429 -19.198 -35.553 1.00 36.53 914 THR A N 1
ATOM 7607 C CA . THR A 1 914 ? 21.850 -18.729 -36.826 1.00 36.53 914 THR A CA 1
ATOM 7608 C C . THR A 1 914 ? 22.746 -18.949 -38.046 1.00 36.53 914 THR A C 1
ATOM 7610 O O . THR A 1 914 ? 22.339 -18.608 -39.156 1.00 36.53 914 THR A O 1
ATOM 7613 N N . VAL A 1 915 ? 23.944 -19.521 -37.880 1.00 34.88 915 VAL A N 1
ATOM 7614 C CA . VAL A 1 915 ? 24.770 -19.956 -39.016 1.00 34.88 915 VAL A CA 1
ATOM 7615 C C . VAL A 1 915 ? 24.200 -21.276 -39.552 1.00 34.88 915 VAL A C 1
ATOM 7617 O O . VAL A 1 915 ? 24.143 -22.248 -38.799 1.00 34.88 915 VAL A O 1
ATOM 7620 N N . PRO A 1 916 ? 23.783 -21.364 -40.830 1.00 30.41 916 PRO A N 1
ATOM 7621 C CA . PRO A 1 916 ? 23.438 -22.647 -41.427 1.00 30.41 916 PRO A CA 1
ATOM 7622 C C . PRO A 1 916 ? 24.691 -23.520 -41.503 1.00 30.41 916 PRO A C 1
ATOM 7624 O O . PRO A 1 916 ? 25.731 -23.064 -41.977 1.00 30.41 916 PRO A O 1
ATOM 7627 N N . SER A 1 917 ? 24.592 -24.778 -41.084 1.00 31.75 917 SER A N 1
ATOM 7628 C CA . SER A 1 917 ? 25.604 -25.781 -41.403 1.00 31.75 917 SER A CA 1
ATOM 7629 C C . SER A 1 917 ? 25.575 -26.078 -42.908 1.00 31.75 917 SER A C 1
ATOM 7631 O O . SER A 1 917 ? 24.569 -26.578 -43.417 1.00 31.75 917 SER A O 1
ATOM 7633 N N . GLU A 1 918 ? 26.663 -25.738 -43.610 1.00 31.98 918 GLU A N 1
ATOM 7634 C CA . GLU A 1 918 ? 26.930 -26.154 -45.004 1.00 31.98 918 GLU A CA 1
ATOM 7635 C C . GLU A 1 918 ? 27.333 -27.639 -45.100 1.00 31.98 918 GLU A C 1
ATOM 7637 O O . GLU A 1 918 ? 28.087 -28.115 -44.219 1.00 31.98 918 GLU A O 1
#

InterPro domains:
  IPR024975 Protein NO VEIN, C-terminal [PF13020] (801-888)
  IPR036890 Histidine kinase/HSP90-like ATPase superfamily [G3DSA:3.30.565.10] (2-175)
  IPR036890 Histidine kinase/HSP90-like ATPase superfamily [SSF55874] (25-127)
  IPR052957 Auxin-regulated embryogenesis mediator [PTHR32387] (12-132)

Organism: NCBI:txid433720

Secondary structure (DSSP, 8-state):
--HHHHHHHHHHHTT--SSHHHHHHHHHHHHHHHHHS--STTHHHHHHHHHHHHTT-S-EEEEEETTTEEEEEE--SPPP-HHHHHHHHSSS--TTTT-TT-S-TTS-GGGGGGGT-SEEEEEETTEEEEEETT--PPPPTTSSSSSHHHHHHHHTS-----GGG--EEE-GGGSPPPGGG-EE-GGG--SS--HHHH-S--TTEEPTHHHHTSTTTTS-HHHHHHHHHHTT-BSS--EEEE-S-EEHHHHHTTT--HHHHHS--TTSSSPEEEEESEEEETTGGGGTT-HHHHHHHHHHHHHHS-HHHHTPPPEEEES-TTSHHHHT-EEPSS--HHHHHHHHSS-EEBTTS-EE-GGGPBPS-HHHHHHHTTTS-BBSS---TT-HHHHHHH--BSS--HHHHHHHHHHHHH-GGGHHHHHHHHHHHHHHHHHHTTT--HHHHHHHHHHHTT-EEEBTTS-EEEGGG-EEE-S-SS--HHHHHHS-BB---HHHHT-TTHHHHHHHTTPEEE-GGG-EEE-SS-EE-HHHHHHHHHHHHHHHHHHHHTT--HHHHHHHHHHHH-GGGEEEES--EEEETTEEEEE-SEEEETTTTEEEEESSTTSTTTTTTHHHHHHHHHT-SS-HHHHHHHHHS-HHHHHHHHHHTTPPPPPTTTTTTHHHHTTS--------------------------------------------------PPPPPPPP---------------------------------PPPPEEEEEHHHHS-TTS--EEE-TTT-----TTS--HHHHHHHHHHHHHHHHTGGGTTTEEEEESSSSS----S-SEEEEETTEEEEEEEEEES-TT--EEEEEHHHHHHHHHHGGGEEEEEEETTTTEEEEE-SHHHHHHTTTHHHHHHHHHTS---

Sequence (918 aa):
MSLQQYIEELSSQNTDYKFPEQAINQAESLKSLSSDLYTDNIRFIYELIQNADDAQAKNVILTILEDQYLIITHDGRKRFDEKDLQGLCGINNGTKKKDLDKTGYKGLGFKAVFGKSDCVIIYSNGEYFRLDSSYKIKWNKEWKTANQELWEKENDRQFIYPWQINPIWTTTQQIPIAGEQCFFSDQYKPRSPLEDYLKTKEDKFLSYDYVSSHPCKNEDLTEWREFFSTLGVQEELHPIVYHRTLTSYEAASRGFCEEYLSNISPDGKHLVDAFSELTTITFIQHTKNNYEFANFFWSYVVKYISPEILTQKIRVYWGHADKRGATDGTLLEDSDYIKWFVKNIKCIPTTEKTCELSSNVFSDQKELKDLCSKYMSFSSISVPQNKTQWNEIFNFKTKLSINDYFDLIEKIRYDEKNLKDNLERIQSLYSHILKEMYYWSGDERNTAKERTKSSYLLTENIQWKLSSDLYFYMEDNRANNALNDAIPCLKLDFKNRNDLHLHDFLELFNIKQIRMNDLNLADEKSSPAEYFRRKLIEISPFLKKWLKYEGVSTDVICLIDRKLQQEHDLIESDNLQLFYHKIFVRETTVYFDNKRKQLYVKRPWDSDTTFIDLPNKLCQLLNIQGFEKNIRFLLKGTIDEIKKHFNSNSIEIPTEKDIVILKLLLKTDVLQQPKFSSTSESKPNTSLIPVKNDRSTETSITNNNDHLLVLTPSCQVVPQHYQIPFYDAIPALPIQNIRPRKENGERLSTSVFIGSSENSVDDIEFIDICSITDSRLMSFANLNHITGECDASDLDTGRIGEEMVYKYLLKEHREQSNSVIIKWLNQNRETHLPYDILLKKNGKTYYIEVKSTRAYNQHIFPLSINQIETLLQQRENYFIYRVYIDEKKFLILDNIRWRLMQKQQLACLLQILTVPSE

pLDDT: mean 73.51, std 20.21, range [21.19, 96.56]